Protein 1EJH (pdb70)

CATH classification: 3.30.760.10

Solvent-accessible surface area: 36080 Å² total; per-residue (Å²): 134,66,207,129,107,34,53,11,98,44,109,1,3,5,13,51,10,35,71,81,189,79,107,93,129,19,9,26,4,96,26,76,38,77,8,62,14,0,44,44,4,4,62,26,24,57,152,41,106,71,3,42,91,20,114,87,9,8,8,8,7,2,0,20,56,74,17,34,4,7,96,91,20,19,67,0,87,111,0,0,23,0,30,15,98,34,134,82,85,124,78,72,49,59,15,18,149,27,6,28,15,0,4,1,0,3,0,0,13,19,1,69,121,68,7,118,22,4,0,0,0,13,0,16,6,69,82,100,8,8,63,0,3,0,14,0,29,42,10,122,64,49,105,4,0,37,36,0,0,115,38,0,25,138,52,9,60,29,47,126,187,80,88,10,11,0,44,2,2,56,57,51,59,155,186,45,106,46,87,29,226,144,99,134,80,60,57,9,92,43,110,0,3,6,40,54,13,43,66,60,162,43,40,0,99,42,23,11,31,49,87,68,44,74,10,63,16,0,7,42,4,5,58,27,28,65,156,46,98,79,2,24,90,10,146,67,6,11,6,10,10,2,0,20,48,73,17,72,5,16,102,54,18,104,113,0,94,123,1,0,31,1,28,4,97,3,78,75,77,52,59,97,67,22,0,30,139,8,8,26,16,0,6,0,0,3,0,1,8,27,0,81,120,67,6,120,24,4,0,0,0,10,0,17,0,67,89,112,14,0,62,0,3,0,14,0,27,43,14,99,68,166,106,3,0,42,43,0,0,132,26,0,20,126,52,12,60,28,55,124,183,70,108,11,11,0,35,1,2,54,37,44,21,112,177,74,99,37,97,36,179,169,96,92,136,34,54,71,5,81,46,102,2,3,7,13,36,4,88,63,50,151,34,59,0,99,58,18,10,24,148,9,27,0,19,2,41,15,0,14,5,4,4,9,5,28,83,100,35,96,72,1,27,92,16,112,65,12,2,8,8,7,2,0,23,58,73,16,59,3,18,94,56,18,58,109,0,96,121,1,0,30,0,29,5,97,2,84,75,76,51,58,99,71,23,0,33,128,11,7,25,10,0,6,1,0,3,0,1,8,26,1,83,132,64,6,124,21,4,0,0,0,12,0,17,0,62,81,205,9,0,67,0,3,0,18,0,22,46,15,125,64,160,98,4,0,29,45,0,0,117,35,0,24,134,53,7,56,33,55,126,183,52,105,10,11,0,38,1,3,43,59,55,22,93,118,81,92,28,92,25,205,117,58,91,18,138,45,112,1,2,6,16,50,16,39,75,55,107,97,88,105,116,19,13,12,5,89,24,72,41,104,9,51,12,0,50,42,4,5,49,24,22,62,152,38,99,70,3,42,92,22,125,79,8,2,14,8,4,2,0,21,58,68,14,31,5,5,120,68,22,23,81,0,90,98,0,0,29,0,37,7,89,37,196,137,102,17,23,52,53,5,29,24,0,5,0,0,3,1,6,33,26,1,96,130,70,10,121,22,5,1,0,0,14,0,14,12,72,98,112,17,32,63,1,2,0,17,0,23,45,14,118,63,79,56,2,0,2,50,0,0,32,33,0,5,88,59,12,41,20,73,25,80,83,24,11,11,0,57,0,6,86,94,74,117,95,13,10,4,141,111,32,97,108,62,75,0,52,94,28,30,169,167,132,106,35,96,108,57,70,0,50,95,22,28,164,99,123,73,133,109,36,89,107,57,72,0,53,119,68,98,93,94,106,56,93,0,54,123,52,40,204

Sequence (763 aa):
EHYIKHPLQNRWALWFFKNDKSKTWQANLRLISKFDTVEDFWALYNHIQLSSNLMPGCDYSLFKDGIEPMWEDEKNKRGGRWLITLNKQQRRSDLDRFWLETLLCLIGESFDDYSDDVCGAVVNVRAKGDKIAIWTTECENRDAVTHIGRVYKERLGLPPKIVIGYQSHADTATKNRFVVEHYIKHPLQNRWALWFFKNDKSKTWQANLRLISKFDTVEDFWALYNHIQLSSNLMPGCDYSLFKDGIEPMWEDEKNKRGGRWLITLNKQQRRSDLDRFWLETLLCLIGESFDDYSDDVCGAVVNVRAKGDKIAIWTTECENRDAVTHIGRVYKERLGLPPKIVIGYQSHADTATKNRFVVPEHYIKHPLQNRWALWFFKNDKSKTWQANLRLISKFDTVEDFWALYNHIQLSSNLMPGCDYSLFKDGIEPMWEDEKNKRGGRWLITLNKQQRRSDLDRFWLETLLCLIGESFDDYSDDVCGAVVNVRAKGDKIAIWTTECENRDAVTHIGRVYKERLGLPPKIVIGYQSHADTATKNRFVVIKHPLQNRWALWFFKNDKSKTWQANLRLISKFDTVEDFWALYNHIQLSSNLMPGCDYSLFKDGIEPMWEDEKNKRGGRWLITLNSDLDRFWLETLLCLIGESFDDYSDDVCGAVVNVRAKGDKIAIWTTECENRDAVTHIGRVYKERLGLPPKIVIGYQSHADTNRFVVKQYDREFLLDFQFMKQYDREFLLDFQFMPAKQYDREFLLDFQYDREFLLDFQF

Secondary structure (DSSP, 8-state):
--SS--EEEEEEEEEEE---SSSTTTTSEEEEEEEEEHHHHHHHHTTS--GGGSPTTEEEEEEETT--SSTTSTTTTT-EEEEEEE---SS--HHHHHHHHHHHHHHTTTTGGGGGGEEEEEEEE-TT-EEEEEEES-TT-HHHHHHHHHHHHHHTT--TTT--EEEEHHHHH---SEE-/--PPP-EEEEEEEEEEE---TTB-GGGGEEEEEEEEEHHHHHHHHTTS--GGGSPTT-EEEEEETT--SSTTSHHHHT-EEEEEE--TTHIIIIIHHHHHHHHHHHHTTTTGGGGGGEEEEEEE--TT--EEEEEES-TT-HHHHHHHHHHHHHHHT--TTS--EEEEHHHHT---SEE-/---PPP-EEEEEEEEEEE---TTS-GGGGEEEEEEEEEHHHHHHHHHHSPPGGGS-TT-EEEEEETT--SSTTSTTTTT-EEEEEEE-GGGGTTTHHHHHHHHHHHHHTTTTGGGTTTEEEEEEE--TT-EEEEEEES-TT-HHHHHHHHHHHHHHHT--TT---EEEEHHHHH---SEE-/---EEEEEEEEEEE---TTS-HHHHEEEEEEEEEHHHHHHHHHTS--GGGS-TT-EEEEEETT--SSTTSTTTTT-EEEEEE----HHHHHHHHHHHHHHTTTGGGGGGEEEEEEE--TT--EEEEEES-TT-HHHHHHHHHHHHHHTT--TTS--EEEETTT---EE-/----HHHHHTTS--/----HHHHHHTTT---/----HHHHHHH-/--HHHHHTT--

B-factor: mean 33.1, std 11.68, range [9.98, 72.8]

Organism: Mus musculus (NCBI:txid10090)

InterPro domains:
  IPR001040 Translation Initiation factor eIF- 4e [PF01652] (38-212)
  IPR001040 Translation Initiation factor eIF- 4e [PTHR11960] (13-206)
  IPR019770 Eukaryotic translation initiation factor 4E (eIF-4E), conserved site [PS00813] (90-113)
  IPR023398 Translation Initiation factor eIF- 4e-like [G3DSA:3.30.760.10] (30-217)
  IPR023398 Translation Initiation factor eIF- 4e-like [SSF55418] (6-212)

Structure (mmCIF, N/CA/C/O backbone):
data_1EJH
#
_entry.id   1EJH
#
_cell.length_a   140.600
_cell.length_b   140.60
_cell.length_c   39.400
_cell.angle_alpha   90.00
_cell.angle_beta   90.00
_cell.angle_gamma   120.00
#
_symmetry.space_group_name_H-M   'P 31'
#
loop_
_entity.id
_entity.type
_entity.pdbx_description
1 polymer 'EUKARYOTIC INITIATION FACTOR 4E'
2 polymer 'EUKARYOTIC INITIATION FACTOR 4GII'
3 non-polymer "7N-METHYL-8-HYDROGUANOSINE-5'-DIPHOSPHATE"
4 water water
#
loop_
_atom_site.group_PDB
_atom_site.id
_atom_site.type_symbol
_atom_site.label_atom_id
_atom_site.label_alt_id
_atom_site.label_comp_id
_atom_site.label_asym_id
_atom_site.label_entity_id
_atom_site.label_seq_id
_atom_site.pdbx_PDB_ins_code
_atom_site.Cartn_x
_atom_site.Cartn_y
_atom_site.Cartn_z
_atom_site.occupancy
_atom_site.B_iso_or_equiv
_atom_site.auth_seq_id
_atom_site.auth_comp_id
_atom_site.auth_asym_id
_atom_site.auth_atom_id
_atom_site.pdbx_PDB_model_num
ATOM 1 N N . GLU A 1 5 ? 43.635 7.247 55.165 1.00 49.67 32 GLU A N 1
ATOM 2 C CA . GLU A 1 5 ? 44.520 7.120 53.964 1.00 49.59 32 GLU A CA 1
ATOM 3 C C . GLU A 1 5 ? 43.748 7.384 52.667 1.00 49.27 32 GLU A C 1
ATOM 4 O O . GLU A 1 5 ? 44.343 7.575 51.603 1.00 48.78 32 GLU A O 1
ATOM 6 N N . HIS A 1 6 ? 42.421 7.382 52.769 1.00 48.75 33 HIS A N 1
ATOM 7 C CA . HIS A 1 6 ? 41.532 7.626 51.631 1.00 47.05 33 HIS A CA 1
ATOM 8 C C . HIS A 1 6 ? 40.296 8.358 52.143 1.00 46.29 33 HIS A C 1
ATOM 9 O O . HIS A 1 6 ? 39.334 8.581 51.407 1.00 46.34 33 HIS A O 1
ATOM 11 N N . TYR A 1 7 ? 40.326 8.712 53.423 1.00 43.73 34 TYR A N 1
ATOM 12 C CA . TYR A 1 7 ? 39.230 9.442 54.044 1.00 41.53 34 TYR A CA 1
ATOM 13 C C . TYR A 1 7 ? 39.521 10.928 53.874 1.00 38.44 34 TYR A C 1
ATOM 14 O O . TYR A 1 7 ? 38.611 11.748 53.782 1.00 37.59 34 TYR A O 1
ATOM 23 N N . ILE A 1 8 ? 40.806 11.259 53.839 1.00 36.10 35 ILE A N 1
ATOM 24 C CA . ILE A 1 8 ? 41.238 12.634 53.655 1.00 34.64 35 ILE A CA 1
ATOM 25 C C . ILE A 1 8 ? 41.194 12.914 52.161 1.00 32.75 35 ILE A C 1
ATOM 26 O O . ILE A 1 8 ? 41.475 12.030 51.347 1.00 32.50 35 ILE A O 1
ATOM 31 N N . LYS A 1 9 ? 40.838 14.134 51.792 1.00 30.91 36 LYS A N 1
ATOM 32 C CA . LYS A 1 9 ? 40.768 14.478 50.382 1.00 29.98 36 LYS A CA 1
ATOM 33 C C . LYS A 1 9 ? 42.166 14.676 49.807 1.00 29.35 36 LYS A C 1
ATOM 34 O O . LYS A 1 9 ? 43.112 14.968 50.534 1.00 28.08 36 LYS A O 1
ATOM 40 N N . HIS A 1 10 ? 42.290 14.498 48.497 1.00 28.00 37 HIS A N 1
ATOM 41 C CA . HIS A 1 10 ? 43.562 14.681 47.824 1.00 26.13 37 HIS A CA 1
ATOM 42 C C . HIS A 1 10 ? 43.464 15.958 47.026 1.00 25.68 37 HIS A C 1
ATOM 43 O O . HIS A 1 10 ? 42.826 15.993 45.978 1.00 26.18 37 HIS A O 1
ATOM 50 N N . PRO A 1 11 ? 44.099 17.031 47.522 1.00 24.65 38 PRO A N 1
ATOM 51 C CA . PRO A 1 11 ? 44.122 18.355 46.908 1.00 23.59 38 PRO A CA 1
ATOM 52 C C . PRO A 1 11 ? 44.888 18.409 45.596 1.00 21.92 38 PRO A C 1
ATOM 53 O O . PRO A 1 11 ? 45.904 17.743 45.427 1.00 20.47 38 PRO A O 1
ATOM 57 N N . LEU A 1 12 ? 44.378 19.211 44.671 1.00 21.47 39 LEU A N 1
ATOM 58 C CA . LEU A 1 12 ? 45.023 19.394 43.386 1.00 20.76 39 LEU A CA 1
ATOM 59 C C . LEU A 1 12 ? 45.994 20.553 43.582 1.00 22.35 39 LEU A C 1
ATOM 60 O O . LEU A 1 12 ? 45.914 21.274 44.583 1.00 21.78 39 LEU A O 1
ATOM 65 N N . GLN A 1 13 ? 46.908 20.730 42.637 1.00 22.45 40 GLN A N 1
ATOM 66 C CA . GLN A 1 13 ? 47.881 21.800 42.713 1.00 23.21 40 GLN A CA 1
ATOM 67 C C . GLN A 1 13 ? 47.179 23.130 42.476 1.00 22.76 40 GLN A C 1
ATOM 68 O O . GLN A 1 13 ? 47.545 24.159 43.027 1.00 21.30 40 GLN A O 1
ATOM 74 N N . ASN A 1 14 ? 46.159 23.102 41.637 1.00 22.75 41 ASN A N 1
ATOM 75 C CA . ASN A 1 14 ? 45.425 24.312 41.332 1.00 22.28 41 ASN A CA 1
ATOM 76 C C . ASN A 1 14 ? 43.956 24.114 41.540 1.00 22.17 41 ASN A C 1
ATOM 77 O O . ASN A 1 14 ? 43.471 22.991 41.627 1.00 22.18 41 ASN A O 1
ATOM 82 N N . ARG A 1 15 ? 43.257 25.237 41.618 1.00 22.84 42 ARG A N 1
ATOM 83 C CA . ARG A 1 15 ? 41.818 25.240 41.737 1.00 23.03 42 ARG A CA 1
ATOM 84 C C . ARG A 1 15 ? 41.388 25.434 40.283 1.00 21.94 42 ARG A C 1
ATOM 85 O O . ARG A 1 15 ? 41.960 26.261 39.577 1.00 22.66 42 ARG A O 1
ATOM 93 N N . TRP A 1 16 ? 40.411 24.659 39.826 1.00 20.88 43 TRP A N 1
ATOM 94 C CA . TRP A 1 16 ? 39.947 24.771 38.452 1.00 17.48 43 TRP A CA 1
ATOM 95 C C . TRP A 1 16 ? 38.481 25.153 38.383 1.00 17.76 43 TRP A C 1
ATOM 96 O O . TRP A 1 16 ? 37.715 24.887 39.304 1.00 17.03 43 TRP A O 1
ATOM 107 N N . ALA A 1 17 ? 38.096 25.787 37.285 1.00 15.90 44 ALA A N 1
ATOM 108 C CA . ALA A 1 17 ? 36.716 26.166 37.088 1.00 16.59 44 ALA A CA 1
ATOM 109 C C . ALA A 1 17 ? 36.229 25.526 35.802 1.00 17.40 44 ALA A C 1
ATOM 110 O O . ALA A 1 17 ? 36.919 25.549 34.778 1.00 16.88 44 ALA A O 1
ATOM 112 N N . LEU A 1 18 ? 35.044 24.927 35.858 1.00 17.14 45 LEU A N 1
ATOM 113 C CA . LEU A 1 18 ? 34.485 24.330 34.673 1.00 17.00 45 LEU A CA 1
ATOM 114 C C . LEU A 1 18 ? 33.486 25.322 34.086 1.00 18.10 45 LEU A C 1
ATOM 115 O O . LEU A 1 18 ? 32.581 25.790 34.774 1.00 19.28 45 LEU A O 1
ATOM 120 N N . TRP A 1 19 ? 33.661 25.662 32.818 1.00 18.26 46 TRP A N 1
ATOM 121 C CA . TRP A 1 19 ? 32.742 26.572 32.172 1.00 19.54 46 TRP A CA 1
ATOM 122 C C . TRP A 1 19 ? 31.996 25.807 31.102 1.00 20.96 46 TRP A C 1
ATOM 123 O O . TRP A 1 19 ? 32.468 24.778 30.615 1.00 22.43 46 TRP A O 1
ATOM 134 N N . PHE A 1 20 ? 30.827 26.317 30.745 1.00 21.57 47 PHE A N 1
ATOM 135 C CA . PHE A 1 20 ? 30.006 25.710 29.720 1.00 24.19 47 PHE A CA 1
ATOM 136 C C . PHE A 1 20 ? 29.511 26.835 28.835 1.00 25.78 47 PHE A C 1
ATOM 137 O O . PHE A 1 20 ? 29.214 27.923 29.320 1.00 25.83 47 PHE A O 1
ATOM 145 N N . PHE A 1 21 ? 29.442 26.579 27.537 1.00 27.81 48 PHE A N 1
ATOM 146 C CA . PHE A 1 21 ? 28.943 27.566 26.600 1.00 29.95 48 PHE A CA 1
ATOM 147 C C . PHE A 1 21 ? 27.766 26.948 25.868 1.00 32.86 48 PHE A C 1
ATOM 148 O O . PHE A 1 21 ? 27.852 25.812 25.393 1.00 33.12 48 PHE A O 1
ATOM 156 N N . LYS A 1 22 ? 26.663 27.683 25.797 1.00 36.44 49 LYS A N 1
ATOM 157 C CA . LYS A 1 22 ? 25.477 27.210 25.091 1.00 41.11 49 LYS A CA 1
ATOM 158 C C . LYS A 1 22 ? 25.318 28.141 23.901 1.00 44.00 49 LYS A C 1
ATOM 159 O O . LYS A 1 22 ? 25.216 29.353 24.074 1.00 43.94 49 LYS A O 1
ATOM 161 N N . ASN A 1 23 ? 25.318 27.593 22.690 1.00 49.00 50 ASN A N 1
ATOM 162 C CA . ASN A 1 23 ? 25.191 28.454 21.526 1.00 53.82 50 ASN A CA 1
ATOM 163 C C . ASN A 1 23 ? 23.751 28.886 21.301 1.00 56.46 50 ASN A C 1
ATOM 164 O O . ASN A 1 23 ? 23.104 28.495 20.322 1.00 57.14 50 ASN A O 1
ATOM 169 N N . ASP A 1 24 ? 23.247 29.681 22.235 1.00 58.98 51 ASP A N 1
ATOM 170 C CA . ASP A 1 24 ? 21.901 30.207 22.127 1.00 61.91 51 ASP A CA 1
ATOM 171 C C . ASP A 1 24 ? 22.085 31.591 21.556 1.00 63.37 51 ASP A C 1
ATOM 172 O O . ASP A 1 24 ? 22.741 32.445 22.154 1.00 63.64 51 ASP A O 1
ATOM 177 N N . LYS A 1 25 ? 21.508 31.813 20.388 1.00 65.09 52 LYS A N 1
ATOM 178 C CA . LYS A 1 25 ? 21.644 33.086 19.712 1.00 66.59 52 LYS A CA 1
ATOM 179 C C . LYS A 1 25 ? 20.849 34.179 20.417 1.00 67.08 52 LYS A C 1
ATOM 180 O O . LYS A 1 25 ? 19.912 34.755 19.873 1.00 67.21 52 LYS A O 1
ATOM 186 N N . SER A 1 26 ? 21.258 34.437 21.659 1.00 67.41 53 SER A N 1
ATOM 187 C CA . SER A 1 26 ? 20.663 35.451 22.517 1.00 67.64 53 SER A CA 1
ATOM 188 C C . SER A 1 26 ? 21.690 35.858 23.577 1.00 68.08 53 SER A C 1
ATOM 189 O O . SER A 1 26 ? 21.756 35.281 24.671 1.00 68.49 53 SER A O 1
ATOM 192 N N . LYS A 1 27 ? 22.484 36.856 23.177 1.00 67.84 54 LYS A N 1
ATOM 193 C CA . LYS A 1 27 ? 23.564 37.525 23.912 1.00 67.45 54 LYS A CA 1
ATOM 194 C C . LYS A 1 27 ? 24.966 37.112 23.477 1.00 66.88 54 LYS A C 1
ATOM 195 O O . LYS A 1 27 ? 25.254 35.938 23.257 1.00 67.73 54 LYS A O 1
ATOM 201 N N . THR A 1 28 ? 25.831 38.121 23.353 1.00 65.75 55 THR A N 1
ATOM 202 C CA . THR A 1 28 ? 27.219 37.965 22.921 1.00 64.65 55 THR A CA 1
ATOM 203 C C . THR A 1 28 ? 27.880 36.634 23.249 1.00 63.47 55 THR A C 1
ATOM 204 O O . THR A 1 28 ? 27.501 35.944 24.192 1.00 63.91 55 THR A O 1
ATOM 208 N N . TRP A 1 29 ? 28.886 36.282 22.460 1.00 62.12 56 TRP A N 1
ATOM 209 C CA . TRP A 1 29 ? 29.600 35.042 22.686 1.00 60.66 56 TRP A CA 1
ATOM 210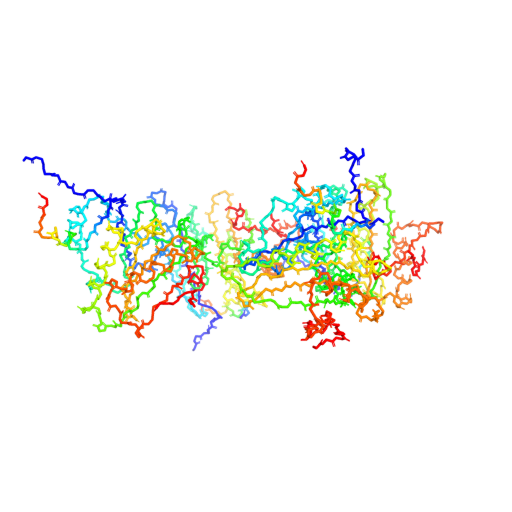 C C . TRP A 1 29 ? 29.927 34.947 24.172 1.00 60.09 56 TRP A C 1
ATOM 211 O O . TRP A 1 29 ? 29.617 33.953 24.831 1.00 60.77 56 TRP A O 1
ATOM 222 N N . GLN A 1 30 ? 30.542 36.004 24.690 1.00 58.99 57 GLN A N 1
ATOM 223 C CA . GLN A 1 30 ? 30.924 36.085 26.090 1.00 58.03 57 GLN A CA 1
ATOM 224 C C . GLN A 1 30 ? 29.704 36.163 27.004 1.00 57.11 57 GLN A C 1
ATOM 225 O O . GLN A 1 30 ? 29.792 36.709 28.100 1.00 58.24 57 GLN A O 1
ATOM 231 N N . ALA A 1 31 ? 28.575 35.612 26.565 1.00 55.11 58 ALA A N 1
ATOM 232 C CA . ALA A 1 31 ? 27.342 35.682 27.340 1.00 52.53 58 ALA A CA 1
ATOM 233 C C . ALA A 1 31 ? 26.825 34.306 27.758 1.00 50.48 58 ALA A C 1
ATOM 234 O O . ALA A 1 31 ? 26.695 34.008 28.951 1.00 51.36 58 ALA A O 1
ATOM 236 N N . ASN A 1 32 ? 26.534 33.477 26.761 1.00 47.04 59 ASN A N 1
ATOM 237 C CA . ASN A 1 32 ? 26.041 32.123 26.981 1.00 43.24 59 ASN A CA 1
ATOM 238 C C . ASN A 1 32 ? 27.130 31.371 27.725 1.00 39.81 59 ASN A C 1
ATOM 239 O O . ASN A 1 32 ? 26.997 30.194 28.038 1.00 38.23 59 ASN A O 1
ATOM 244 N N . LEU A 1 33 ? 28.210 32.089 28.002 1.00 36.25 60 LEU A N 1
ATOM 245 C CA . LEU A 1 33 ? 29.357 31.548 28.697 1.00 33.32 60 LEU A CA 1
ATOM 246 C C . LEU A 1 33 ? 29.081 31.559 30.194 1.00 32.17 60 LEU A C 1
ATOM 247 O O . LEU A 1 33 ? 28.924 32.620 30.800 1.00 32.81 60 LEU A O 1
ATOM 252 N N . ARG A 1 34 ? 29.012 30.381 30.796 1.00 30.38 61 ARG A N 1
ATOM 253 C CA . ARG A 1 34 ? 28.750 30.310 32.222 1.00 30.76 61 ARG A CA 1
ATOM 254 C C . ARG A 1 34 ? 29.706 29.421 32.994 1.00 29.56 61 ARG A C 1
ATOM 255 O O . ARG A 1 34 ? 30.167 28.386 32.499 1.00 29.70 61 ARG A O 1
ATOM 263 N N . LEU A 1 35 ? 30.011 29.843 34.214 1.00 27.58 62 LEU A N 1
ATOM 264 C CA . LEU A 1 35 ? 30.888 29.080 35.078 1.00 26.72 62 LEU A CA 1
ATOM 265 C C . LEU A 1 35 ? 29.977 28.132 35.843 1.00 26.02 62 LEU A C 1
ATOM 266 O O . LEU A 1 35 ? 29.033 28.563 36.511 1.00 25.71 62 LEU A O 1
ATOM 271 N N . ILE A 1 36 ? 30.241 26.838 35.714 1.00 24.53 63 ILE A N 1
ATOM 272 C CA . ILE A 1 36 ? 29.428 25.835 36.383 1.00 24.45 63 ILE A CA 1
ATOM 273 C C . ILE A 1 36 ? 29.863 25.564 37.819 1.00 23.23 63 ILE A C 1
ATOM 274 O O . ILE A 1 36 ? 29.049 25.608 38.729 1.00 24.34 63 ILE A O 1
ATOM 279 N N . SER A 1 37 ? 31.144 25.306 38.027 1.00 22.72 64 SER A N 1
ATOM 280 C CA . SER A 1 37 ? 31.638 25.006 39.368 1.00 21.90 64 SER A CA 1
ATOM 281 C C . SER A 1 37 ? 33.163 25.031 39.460 1.00 20.81 64 SER A C 1
ATOM 282 O O . SER A 1 37 ? 33.863 24.962 38.444 1.00 20.59 64 SER A O 1
ATOM 285 N N . LYS A 1 38 ? 33.671 25.139 40.684 1.00 19.14 65 LYS A N 1
ATOM 286 C CA . LYS A 1 38 ? 35.104 25.126 40.920 1.00 18.72 65 LYS A CA 1
ATOM 287 C C . LYS A 1 38 ? 35.414 23.959 41.842 1.00 18.44 65 LYS A C 1
ATOM 288 O O . LYS A 1 38 ? 34.584 23.557 42.646 1.00 19.52 65 LYS A O 1
ATOM 294 N N . PHE A 1 39 ? 36.619 23.425 41.747 1.00 18.48 66 PHE A N 1
ATOM 295 C CA . PHE A 1 39 ? 37.006 22.305 42.579 1.00 17.64 66 PHE A CA 1
ATOM 296 C C . PHE A 1 39 ? 38.507 22.335 42.709 1.00 19.07 66 PHE A C 1
ATOM 297 O O . PHE A 1 39 ? 39.208 22.807 41.797 1.00 19.60 66 PHE A O 1
ATOM 305 N N . ASP A 1 40 ? 39.006 21.858 43.844 1.00 19.13 67 ASP A N 1
ATOM 306 C CA . ASP A 1 40 ? 40.444 21.827 44.058 1.00 19.83 67 ASP A CA 1
ATOM 307 C C . ASP A 1 40 ? 40.929 20.515 44.644 1.00 18.65 67 ASP A C 1
ATOM 308 O O . ASP A 1 40 ? 42.042 20.430 45.168 1.00 18.67 67 ASP A O 1
ATOM 313 N N . THR A 1 41 ? 40.097 19.483 44.541 1.00 17.73 68 THR A N 1
ATOM 314 C CA . THR A 1 41 ? 40.499 18.158 45.001 1.00 16.27 68 THR A CA 1
ATOM 315 C C . THR A 1 41 ? 40.137 17.140 43.934 1.00 16.52 68 THR A C 1
ATOM 316 O O . THR A 1 41 ? 39.294 17.406 43.065 1.00 14.47 68 THR A O 1
ATOM 320 N N . VAL A 1 42 ? 40.778 15.972 44.003 1.00 16.74 69 VAL A N 1
ATOM 321 C CA . VAL A 1 42 ? 40.512 14.906 43.056 1.00 16.81 69 VAL A CA 1
ATOM 322 C C . VAL A 1 42 ? 39.077 14.415 43.280 1.00 17.25 69 VAL A C 1
ATOM 323 O O . VAL A 1 42 ? 38.327 14.222 42.318 1.00 17.27 69 VAL A O 1
ATOM 327 N N . GLU A 1 43 ? 38.696 14.244 44.547 1.00 16.43 70 GLU A N 1
ATOM 328 C CA . GLU A 1 43 ? 37.353 13.779 44.900 1.00 16.70 70 GLU A CA 1
ATOM 329 C C . GLU A 1 43 ? 36.282 14.713 44.359 1.00 16.07 70 GLU A C 1
ATOM 330 O O . GLU A 1 43 ? 35.312 14.259 43.778 1.00 16.65 70 GLU A O 1
ATOM 336 N N . ASP A 1 44 ? 36.456 16.017 44.556 1.00 16.48 71 ASP A N 1
ATOM 337 C CA . ASP A 1 44 ? 35.471 16.975 44.087 1.00 16.60 71 ASP A CA 1
ATOM 338 C C . ASP A 1 44 ? 35.426 17.045 42.557 1.00 17.12 71 ASP A C 1
ATOM 339 O O . ASP A 1 44 ? 34.378 17.311 41.981 1.00 17.74 71 ASP A O 1
ATOM 344 N N . PHE A 1 45 ? 36.562 16.826 41.898 1.00 16.88 72 PHE A N 1
ATOM 345 C CA . PHE A 1 45 ? 36.577 16.809 40.434 1.00 15.49 72 PHE A CA 1
ATOM 346 C C . PHE A 1 45 ? 35.596 15.728 39.943 1.00 14.40 72 PHE A C 1
ATOM 347 O O . PHE A 1 45 ? 34.714 16.001 39.135 1.00 14.76 72 PHE A O 1
ATOM 355 N N . TRP A 1 46 ? 35.764 14.503 40.434 1.00 12.94 73 TRP A N 1
ATOM 356 C CA . TRP A 1 46 ? 34.907 13.389 40.024 1.00 13.83 73 TRP A CA 1
ATOM 357 C C . TRP A 1 46 ? 33.442 13.588 40.361 1.00 14.87 73 TRP A C 1
ATOM 358 O O . TRP A 1 46 ? 32.564 13.218 39.574 1.00 14.45 73 TRP A O 1
ATOM 369 N N . ALA A 1 47 ? 33.175 14.171 41.530 1.00 16.71 74 ALA A N 1
ATOM 370 C CA . ALA A 1 47 ? 31.804 14.438 41.955 1.00 17.94 74 ALA A CA 1
ATOM 371 C C . ALA A 1 47 ? 31.151 15.415 40.973 1.00 18.35 74 ALA A C 1
ATOM 372 O O . ALA A 1 47 ? 29.935 15.458 40.833 1.00 18.92 74 ALA A O 1
ATOM 374 N N . LEU A 1 48 ? 31.953 16.226 40.302 1.00 17.58 75 LEU A N 1
ATOM 375 C CA . LEU A 1 48 ? 31.365 17.156 39.341 1.00 17.76 75 LEU A CA 1
ATOM 376 C C . LEU A 1 48 ? 31.233 16.451 37.985 1.00 18.97 75 LEU A C 1
ATOM 377 O O . LEU A 1 48 ? 30.167 16.436 37.376 1.00 17.64 75 LEU A O 1
ATOM 382 N N . TYR A 1 49 ? 32.337 15.864 37.541 1.00 19.19 76 TYR A N 1
ATOM 383 C CA . TYR A 1 49 ? 32.403 15.190 36.257 1.00 19.07 76 TYR A CA 1
ATOM 384 C C . TYR A 1 49 ? 31.388 14.059 36.111 1.00 19.10 76 TYR A C 1
ATOM 385 O O . TYR A 1 49 ? 30.704 13.967 35.092 1.00 17.35 76 TYR A O 1
ATOM 394 N N . ASN A 1 50 ? 31.289 13.198 37.122 1.00 18.83 77 ASN A N 1
ATOM 395 C CA . ASN A 1 50 ? 30.336 12.092 37.057 1.00 17.41 77 ASN A CA 1
ATOM 396 C C . ASN A 1 50 ? 28.898 12.585 36.978 1.00 16.85 77 ASN A C 1
ATOM 397 O O . ASN A 1 50 ? 27.994 11.825 36.608 1.00 15.60 77 ASN A O 1
ATOM 402 N N . HIS A 1 51 ? 28.675 13.854 37.293 1.00 15.72 78 HIS A N 1
ATOM 403 C CA . HIS A 1 51 ? 27.311 14.357 37.297 1.00 17.50 78 HIS A CA 1
ATOM 404 C C . HIS A 1 51 ? 26.933 15.482 36.344 1.00 17.98 78 HIS A C 1
ATOM 405 O O . HIS A 1 51 ? 25.972 16.208 36.604 1.00 17.71 78 HIS A O 1
ATOM 412 N N . ILE A 1 52 ? 27.681 15.621 35.248 1.00 17.66 79 ILE A N 1
ATOM 413 C CA . ILE A 1 52 ? 27.379 16.631 34.234 1.00 18.20 79 ILE A CA 1
ATOM 414 C C . ILE A 1 52 ? 27.276 15.918 32.887 1.00 17.54 79 ILE A C 1
ATOM 415 O O . ILE A 1 52 ? 27.810 14.825 32.713 1.00 17.19 79 ILE A O 1
ATOM 420 N N . GLN A 1 53 ? 26.581 16.531 31.945 1.00 16.99 80 GLN A N 1
ATOM 421 C CA . GLN A 1 53 ? 26.392 15.932 30.637 1.00 17.35 80 GLN A CA 1
ATOM 422 C C . GLN A 1 53 ? 27.714 15.586 29.952 1.00 17.07 80 GLN A C 1
ATOM 423 O O . GLN A 1 53 ? 28.661 16.377 29.955 1.00 16.58 80 GLN A O 1
ATOM 429 N N . LEU A 1 54 ? 27.780 14.397 29.375 1.00 16.15 81 LEU A N 1
ATOM 430 C CA . LEU A 1 54 ? 28.975 13.991 28.653 1.00 16.04 81 LEU A CA 1
ATOM 431 C C . LEU A 1 54 ? 29.087 14.865 27.413 1.00 15.94 81 LEU A C 1
ATOM 432 O O . LEU A 1 54 ? 28.084 15.310 26.857 1.00 13.93 81 LEU A O 1
ATOM 437 N N . SER A 1 55 ? 30.319 15.111 26.991 1.00 17.38 82 SER A N 1
ATOM 438 C CA . SER A 1 55 ? 30.578 15.915 25.819 1.00 18.09 82 SER A CA 1
ATOM 439 C C . SER A 1 55 ? 29.895 15.293 24.625 1.00 19.72 82 SER A C 1
ATOM 440 O O . SER A 1 55 ? 29.312 15.995 23.807 1.00 20.24 82 SER A O 1
ATOM 443 N N . SER A 1 56 ? 29.975 13.967 24.536 1.00 21.69 83 SER A N 1
ATOM 444 C CA . SER A 1 56 ? 29.355 13.223 23.442 1.00 23.27 83 SER A CA 1
ATOM 445 C C . SER A 1 56 ? 27.846 13.387 23.442 1.00 24.46 83 SER A C 1
ATOM 446 O O . SER A 1 56 ? 27.180 13.071 22.455 1.00 25.70 83 SER A O 1
ATOM 449 N N . ASN A 1 57 ? 27.295 13.852 24.554 1.00 24.70 84 ASN A N 1
ATOM 450 C CA . ASN A 1 57 ? 25.858 14.051 24.616 1.00 25.85 84 ASN A CA 1
ATOM 451 C C . ASN A 1 57 ? 25.443 15.518 24.561 1.00 27.57 84 ASN A C 1
ATOM 452 O O . ASN A 1 57 ? 24.278 15.836 24.771 1.00 27.43 84 ASN A O 1
ATOM 457 N N . LEU A 1 58 ? 26.396 16.409 24.290 1.00 29.91 85 LEU A N 1
ATOM 458 C CA . LEU A 1 58 ? 26.087 17.830 24.180 1.00 31.76 85 LEU A CA 1
ATOM 459 C C . LEU A 1 58 ? 25.608 18.074 22.753 1.00 33.47 85 LEU A C 1
ATOM 460 O O . LEU A 1 58 ? 25.980 17.344 21.836 1.00 33.64 85 LEU A O 1
ATOM 465 N N . MET A 1 59 ? 24.784 19.095 22.562 1.00 35.19 86 MET A N 1
ATOM 466 C CA . MET A 1 59 ? 24.289 19.406 21.230 1.00 36.79 86 MET A CA 1
ATOM 467 C C . MET A 1 59 ? 25.247 20.360 20.509 1.00 35.43 86 MET A C 1
ATOM 468 O O . MET A 1 59 ? 26.014 21.083 21.143 1.00 35.58 86 MET A O 1
ATOM 473 N N . PRO A 1 60 ? 25.226 20.352 19.168 1.00 34.83 87 PRO A N 1
ATOM 474 C CA . PRO A 1 60 ? 26.078 21.194 18.317 1.00 32.57 87 PRO A CA 1
ATOM 475 C C . PRO A 1 60 ? 26.131 22.665 18.719 1.00 31.16 87 PRO A C 1
ATOM 476 O O . PRO A 1 60 ? 25.101 23.296 18.950 1.00 30.26 87 PRO A O 1
ATOM 480 N N . GLY A 1 61 ? 27.344 23.201 18.801 1.00 29.53 88 GLY A N 1
ATOM 481 C CA . GLY A 1 61 ? 27.520 24.593 19.169 1.00 28.40 88 GLY A CA 1
ATOM 482 C C . GLY A 1 61 ? 27.872 24.860 20.626 1.00 26.78 88 GLY A C 1
ATOM 483 O O . GLY A 1 61 ? 28.045 26.005 21.015 1.00 27.28 88 GLY A O 1
ATOM 484 N N . CYS A 1 62 ? 27.980 23.815 21.434 1.00 25.84 89 CYS A N 1
ATOM 485 C CA . CYS A 1 62 ? 28.315 23.978 22.850 1.00 25.08 89 CYS A CA 1
ATOM 486 C C . CYS A 1 62 ? 29.776 23.655 23.137 1.00 23.68 89 CYS A C 1
ATOM 487 O O . CYS A 1 62 ? 30.427 22.943 22.365 1.00 22.72 89 CYS A O 1
ATOM 490 N N . ASP A 1 63 ? 30.290 24.191 24.245 1.00 22.05 90 ASP A N 1
ATOM 491 C CA . ASP A 1 63 ? 31.652 23.903 24.656 1.00 20.72 90 ASP A CA 1
ATOM 492 C C . ASP A 1 63 ? 31.741 23.721 26.158 1.00 20.39 90 ASP A C 1
ATOM 493 O O . ASP A 1 63 ? 30.912 24.237 26.904 1.00 19.89 90 ASP A O 1
ATOM 498 N N . TYR A 1 64 ? 32.769 22.984 26.572 1.00 18.51 91 TYR A N 1
ATOM 499 C CA . TYR A 1 64 ? 33.120 22.801 27.965 1.00 18.53 91 TYR A CA 1
ATOM 500 C C . TYR A 1 64 ? 34.539 23.391 27.992 1.00 19.08 91 TYR A C 1
ATOM 501 O O . TYR A 1 64 ? 35.289 23.277 27.015 1.00 18.16 91 TYR A O 1
ATOM 510 N N . SER A 1 65 ? 34.887 24.042 29.098 1.00 18.32 92 SER A N 1
ATOM 511 C CA . SER A 1 65 ? 36.206 24.648 29.290 1.00 17.56 92 SER A CA 1
ATOM 512 C C . SER A 1 65 ? 36.683 24.456 30.732 1.00 17.20 92 SER A C 1
ATOM 513 O O . SER A 1 65 ? 35.994 24.849 31.670 1.00 17.61 92 SER A O 1
ATOM 516 N N . LEU A 1 66 ? 37.839 23.837 30.910 1.00 14.53 93 LEU A N 1
ATOM 517 C CA . LEU A 1 66 ? 38.375 23.696 32.248 1.00 15.15 93 LEU A CA 1
ATOM 518 C C . LEU A 1 66 ? 39.580 24.623 32.285 1.00 15.36 93 LEU A C 1
ATOM 519 O O . LEU A 1 66 ? 40.558 24.419 31.572 1.00 13.58 93 LEU A O 1
ATOM 524 N N . PHE A 1 67 ? 39.486 25.671 33.089 1.00 14.57 94 PHE A N 1
ATOM 525 C CA . PHE A 1 67 ? 40.581 26.615 33.202 1.00 16.87 94 PHE A CA 1
ATOM 526 C C . PHE A 1 67 ? 40.970 26.871 34.641 1.00 16.93 94 PHE A C 1
ATOM 527 O O . PHE A 1 67 ? 40.144 26.759 35.557 1.00 15.61 94 PHE A O 1
ATOM 535 N N . LYS A 1 68 ? 42.238 27.211 34.833 1.00 17.15 95 LYS A N 1
ATOM 536 C CA . LYS A 1 68 ? 42.735 27.535 36.166 1.00 18.74 95 LYS A CA 1
ATOM 537 C C . LYS A 1 68 ? 41.914 28.703 36.709 1.00 19.53 95 LYS A C 1
ATOM 538 O O . LYS A 1 68 ? 41.534 29.619 35.974 1.00 18.10 95 LYS A O 1
ATOM 544 N N . ASP A 1 69 ? 41.622 28.647 38.000 1.00 21.13 96 ASP A N 1
ATOM 545 C CA . ASP A 1 69 ? 40.840 29.681 38.661 1.00 22.39 96 ASP A CA 1
ATOM 546 C C . ASP A 1 69 ? 41.478 31.046 38.375 1.00 21.44 96 ASP A C 1
ATOM 547 O O . ASP A 1 69 ? 42.685 31.202 38.476 1.00 19.17 96 ASP A O 1
ATOM 552 N N . GLY A 1 70 ? 40.667 32.027 37.994 1.00 22.00 97 GLY A N 1
ATOM 553 C CA . GLY A 1 70 ? 41.214 33.340 37.694 1.00 22.50 97 GLY A CA 1
ATOM 554 C C . GLY A 1 70 ? 41.510 33.552 36.213 1.00 23.78 97 GLY A C 1
ATOM 555 O O . GLY A 1 70 ? 41.892 34.660 35.818 1.00 23.30 97 GLY A O 1
ATOM 556 N N . ILE A 1 71 ? 41.368 32.504 35.394 1.00 21.47 98 ILE A N 1
ATOM 557 C CA . ILE A 1 71 ? 41.595 32.652 33.957 1.00 21.31 98 ILE A CA 1
ATOM 558 C C . ILE A 1 71 ? 40.321 32.313 33.223 1.00 21.98 98 ILE A C 1
ATOM 559 O O . ILE A 1 71 ? 39.908 31.157 33.204 1.00 21.41 98 ILE A O 1
ATOM 564 N N . GLU A 1 72 ? 39.711 33.320 32.609 1.00 22.40 99 GLU A N 1
ATOM 565 C CA . GLU A 1 72 ? 38.482 33.124 31.869 1.00 22.58 99 GLU A CA 1
ATOM 566 C C . GLU A 1 72 ? 38.802 32.404 30.572 1.00 23.46 99 GLU A C 1
ATOM 567 O O . GLU A 1 72 ? 39.849 32.622 29.972 1.00 22.72 99 GLU A O 1
ATOM 573 N N . PRO A 1 73 ? 37.899 31.524 30.125 1.00 24.25 100 PRO A N 1
ATOM 574 C CA . PRO A 1 73 ? 38.106 30.763 28.893 1.00 26.01 100 PRO A CA 1
ATOM 575 C C . PRO A 1 73 ? 37.947 31.581 27.620 1.00 27.45 100 PRO A C 1
ATOM 576 O O . PRO A 1 73 ? 37.118 31.245 26.779 1.00 27.66 100 PRO A O 1
ATOM 580 N N . MET A 1 74 ? 38.741 32.644 27.485 1.00 28.30 101 MET A N 1
ATOM 581 C CA . MET A 1 74 ? 38.685 33.514 26.302 1.00 30.27 101 MET A CA 1
ATOM 582 C C . MET A 1 74 ? 40.068 34.022 25.891 1.00 30.07 101 MET A C 1
ATOM 583 O O . MET A 1 74 ? 40.926 34.277 26.741 1.00 27.69 101 MET A O 1
ATOM 588 N N . TRP A 1 75 ? 40.267 34.178 24.584 1.00 30.75 102 TRP A N 1
ATOM 589 C CA . TRP A 1 75 ? 41.532 34.652 24.036 1.00 33.02 102 TRP A CA 1
ATOM 590 C C . TRP A 1 75 ? 41.991 35.918 24.748 1.00 31.68 102 TRP A C 1
ATOM 591 O O . TRP A 1 75 ? 43.121 36.008 25.227 1.00 30.19 102 TRP A O 1
ATOM 602 N N . GLU A 1 76 ? 41.095 36.894 24.811 1.00 31.03 103 GLU A N 1
ATOM 603 C CA . GLU A 1 76 ? 41.391 38.177 25.423 1.00 31.64 103 GLU A CA 1
ATOM 604 C C . GLU A 1 76 ? 41.964 38.156 26.838 1.00 31.61 103 GLU A C 1
ATOM 605 O O . GLU A 1 76 ? 42.702 39.065 27.198 1.00 32.11 103 GLU A O 1
ATOM 611 N N . ASP A 1 77 ? 41.640 37.149 27.646 1.00 30.73 104 ASP A N 1
ATOM 612 C CA . ASP A 1 77 ? 42.163 37.112 29.018 1.00 29.38 104 ASP A CA 1
ATOM 613 C C . ASP A 1 77 ? 43.680 37.352 29.038 1.00 29.56 104 ASP A C 1
ATOM 614 O O . ASP A 1 77 ? 44.398 36.955 28.118 1.00 28.62 104 ASP A O 1
ATOM 619 N N . GLU A 1 78 ? 44.149 38.010 30.095 1.00 29.72 105 GLU A N 1
ATOM 620 C CA . GLU A 1 78 ? 45.558 38.331 30.282 1.00 30.11 105 GLU A CA 1
ATOM 621 C C . GLU A 1 78 ? 46.489 37.122 30.193 1.00 28.45 105 GLU A C 1
ATOM 622 O O . GLU A 1 78 ? 47.636 37.241 29.758 1.00 25.76 105 GLU A O 1
ATOM 628 N N . LYS A 1 79 ? 46.000 35.963 30.610 1.00 26.95 106 LYS A N 1
ATOM 629 C CA . LYS A 1 79 ? 46.818 34.756 30.573 1.00 26.78 106 LYS A CA 1
ATOM 630 C C . LYS A 1 79 ? 46.696 33.990 29.270 1.00 25.11 106 LYS A C 1
ATOM 631 O O . LYS A 1 79 ? 47.350 32.967 29.102 1.00 25.44 106 LYS A O 1
ATOM 637 N N . ASN A 1 80 ? 45.876 34.473 28.346 1.00 23.11 107 ASN A N 1
ATOM 638 C CA . ASN A 1 80 ? 45.695 33.774 27.073 1.00 23.75 107 ASN A CA 1
ATOM 639 C C . ASN A 1 80 ? 46.077 34.612 25.857 1.00 24.97 107 ASN A C 1
ATOM 640 O O . ASN A 1 80 ? 46.402 34.061 24.799 1.00 26.15 107 ASN A O 1
ATOM 645 N N . LYS A 1 81 ? 46.037 35.936 26.015 1.00 26.28 108 LYS A N 1
ATOM 646 C CA . LYS A 1 81 ? 46.319 36.870 24.926 1.00 26.82 108 LYS A CA 1
ATOM 647 C C . LYS A 1 81 ? 47.627 36.672 24.167 1.00 26.92 108 LYS A C 1
ATOM 648 O O . LYS A 1 81 ? 47.678 36.909 22.958 1.00 27.11 108 LYS A O 1
ATOM 654 N N . ARG A 1 82 ? 48.683 36.258 24.861 1.00 25.40 109 ARG A N 1
ATOM 655 C CA . ARG A 1 82 ? 49.966 36.023 24.201 1.00 24.97 109 ARG A CA 1
ATOM 656 C C . ARG A 1 82 ? 50.164 34.520 24.039 1.00 23.36 109 ARG A C 1
ATOM 657 O O . ARG A 1 82 ? 51.223 34.063 23.594 1.00 21.79 109 ARG A O 1
ATOM 665 N N . GLY A 1 83 ? 49.143 33.756 24.399 1.00 20.97 110 GLY A N 1
ATOM 666 C CA . GLY A 1 83 ? 49.254 32.316 24.324 1.00 20.45 110 GLY A CA 1
ATOM 667 C C . GLY A 1 83 ? 48.669 31.679 23.087 1.00 21.45 110 GLY A C 1
ATOM 668 O O . GLY A 1 83 ? 48.442 32.339 22.059 1.00 21.26 110 GLY A O 1
ATOM 669 N N . GLY A 1 84 ? 48.411 30.380 23.199 1.00 20.85 111 GLY A N 1
ATOM 670 C CA . GLY A 1 84 ? 47.877 29.639 22.079 1.00 21.14 111 GLY A CA 1
ATOM 671 C C . GLY A 1 84 ? 47.361 28.302 22.547 1.00 22.63 111 GLY A C 1
ATOM 672 O O . GLY A 1 84 ? 47.228 28.063 23.756 1.00 22.48 111 GLY A O 1
ATOM 673 N N . ARG A 1 85 ? 47.103 27.412 21.597 1.00 22.61 112 ARG A N 1
ATOM 674 C CA . ARG A 1 85 ? 46.550 26.121 21.939 1.00 23.45 112 ARG A CA 1
ATOM 675 C C . ARG A 1 85 ? 46.971 24.960 21.042 1.00 23.17 112 ARG A C 1
ATOM 676 O O . ARG A 1 85 ? 47.176 25.128 19.836 1.00 20.33 112 ARG A O 1
ATOM 684 N N . TRP A 1 86 ? 47.090 23.784 21.651 1.00 22.42 113 TRP A N 1
ATOM 685 C CA . TRP A 1 86 ? 47.382 22.568 20.909 1.00 22.69 113 TRP A CA 1
ATOM 686 C C . TRP A 1 86 ? 45.983 22.169 20.464 1.00 23.55 113 TRP A C 1
ATOM 687 O O . TRP A 1 86 ? 45.073 22.043 21.290 1.00 22.61 113 TRP A O 1
ATOM 698 N N . LEU A 1 87 ? 45.807 21.981 19.163 1.00 24.37 114 LEU A N 1
ATOM 699 C CA . LEU A 1 87 ? 44.483 21.685 18.629 1.00 26.08 114 LEU A CA 1
ATOM 700 C C . LEU A 1 87 ? 44.312 20.333 17.965 1.00 25.98 114 LEU A C 1
ATOM 701 O O . LEU A 1 87 ? 45.101 19.945 17.107 1.00 26.95 114 LEU A O 1
ATOM 706 N N . ILE A 1 88 ? 43.269 19.619 18.368 1.00 25.70 115 ILE A N 1
ATOM 707 C CA . ILE A 1 88 ? 42.975 18.322 17.778 1.00 27.84 115 ILE A CA 1
ATOM 708 C C . ILE A 1 88 ? 41.559 18.405 17.219 1.00 27.98 115 ILE A C 1
ATOM 709 O O . ILE A 1 88 ? 40.610 18.698 17.950 1.00 26.24 115 ILE A O 1
ATOM 714 N N . THR A 1 89 ? 41.424 18.170 15.920 1.00 28.29 116 THR A N 1
ATOM 715 C CA . THR A 1 89 ? 40.118 18.203 15.284 1.00 28.72 116 THR A CA 1
ATOM 716 C C . THR A 1 89 ? 39.685 16.761 15.068 1.00 28.61 116 THR A C 1
ATOM 717 O O . THR A 1 89 ? 40.421 15.971 14.485 1.00 27.40 116 THR A O 1
ATOM 721 N N . LEU A 1 90 ? 38.485 16.431 15.539 1.00 29.91 117 LEU A N 1
ATOM 722 C CA . LEU A 1 90 ? 37.964 15.067 15.461 1.00 31.16 117 LEU A CA 1
ATOM 723 C C . LEU A 1 90 ? 36.715 14.910 14.601 1.00 32.14 117 LEU A C 1
ATOM 724 O O . LEU A 1 90 ? 35.922 15.834 14.466 1.00 30.67 117 LEU A O 1
ATOM 729 N N . ASN A 1 91 ? 36.545 13.717 14.041 1.00 33.05 118 ASN A N 1
ATOM 730 C CA . ASN A 1 91 ? 35.379 13.400 13.224 1.00 34.30 118 ASN A CA 1
ATOM 731 C C . ASN A 1 91 ? 34.185 13.183 14.149 1.00 35.54 118 ASN A C 1
ATOM 732 O O . ASN A 1 91 ? 34.359 12.812 15.308 1.00 36.01 118 ASN A O 1
ATOM 737 N N . LYS A 1 92 ? 32.982 13.435 13.643 1.00 36.77 119 LYS A N 1
ATOM 738 C CA . LYS A 1 92 ? 31.762 13.230 14.420 1.00 38.51 119 LYS A CA 1
ATOM 739 C C . LYS A 1 92 ? 31.561 11.721 14.438 1.00 39.32 119 LYS A C 1
ATOM 740 O O . LYS A 1 92 ? 32.125 11.014 13.607 1.00 39.95 119 LYS A O 1
ATOM 746 N N . GLN A 1 93 ? 30.780 11.218 15.384 1.00 40.29 120 GLN A N 1
ATOM 747 C CA . GLN A 1 93 ? 30.539 9.783 15.450 1.00 41.60 120 GLN A CA 1
ATOM 748 C C . GLN A 1 93 ? 29.088 9.493 15.807 1.00 42.49 120 GLN A C 1
ATOM 749 O O . GLN A 1 93 ? 28.585 9.989 16.815 1.00 43.53 120 GLN A O 1
ATOM 755 N N . GLN A 1 94 ? 28.418 8.695 14.980 1.00 55.84 121 GLN A N 1
ATOM 756 C CA . GLN A 1 94 ? 27.030 8.341 15.241 1.00 56.56 121 GLN A CA 1
ATOM 757 C C . GLN A 1 94 ? 26.993 7.252 16.305 1.00 57.03 121 GLN A C 1
ATOM 758 O O . GLN A 1 94 ? 25.954 6.969 16.899 1.00 56.38 121 GLN A O 1
ATOM 760 N N . ARG A 1 95 ? 28.154 6.644 16.529 1.00 57.31 122 ARG A N 1
ATOM 761 C CA . ARG A 1 95 ? 28.333 5.608 17.538 1.00 58.01 122 ARG A CA 1
ATOM 762 C C . ARG A 1 95 ? 29.664 5.938 18.227 1.00 57.47 122 ARG A C 1
ATOM 763 O O . ARG A 1 95 ? 29.978 7.112 18.466 1.00 58.74 122 ARG A O 1
ATOM 765 N N . ARG A 1 96 ? 30.444 4.912 18.546 1.00 41.63 123 ARG A N 1
ATOM 766 C CA . ARG A 1 96 ? 31.738 5.091 19.195 1.00 40.88 123 ARG A CA 1
ATOM 767 C C . ARG A 1 96 ? 31.722 5.964 20.463 1.00 40.44 123 ARG A C 1
ATOM 768 O O . ARG A 1 96 ? 31.859 5.424 21.569 1.00 42.46 123 ARG A O 1
ATOM 770 N N . SER A 1 97 ? 31.570 7.287 20.316 1.00 37.21 124 SER A N 1
ATOM 771 C CA . SER A 1 97 ? 31.560 8.205 21.462 1.00 35.11 124 SER A CA 1
ATOM 772 C C . SER A 1 97 ? 32.966 8.529 22.001 1.00 32.74 124 SER A C 1
ATOM 773 O O . SER A 1 97 ? 33.125 8.985 23.137 1.00 32.18 124 SER A O 1
ATOM 776 N N . ASP A 1 98 ? 33.979 8.314 21.166 1.00 29.85 125 ASP A N 1
ATOM 777 C CA . ASP A 1 98 ? 35.372 8.544 21.545 1.00 26.98 125 ASP A CA 1
ATOM 778 C C . ASP A 1 98 ? 35.691 9.953 22.028 1.00 24.48 125 ASP A C 1
ATOM 779 O O . ASP A 1 98 ? 36.708 10.169 22.682 1.00 21.92 125 ASP A O 1
ATOM 784 N N . LEU A 1 99 ? 34.831 10.911 21.703 1.00 22.07 126 LEU A N 1
ATOM 785 C CA . LEU A 1 99 ? 35.065 12.274 22.126 1.00 22.10 126 LEU A CA 1
ATOM 786 C C . LEU A 1 99 ? 35.213 12.352 23.648 1.00 22.01 126 LEU A C 1
ATOM 787 O O . LEU A 1 99 ? 36.039 13.102 24.151 1.00 21.46 126 LEU A O 1
ATOM 792 N N . ASP A 1 100 ? 34.421 11.568 24.374 1.00 22.39 127 ASP A N 1
ATOM 793 C CA . ASP A 1 100 ? 34.487 11.569 25.834 1.00 24.16 127 ASP A CA 1
ATOM 794 C C . ASP A 1 100 ? 35.823 11.052 26.361 1.00 24.51 127 ASP A C 1
ATOM 795 O O . ASP A 1 100 ? 36.350 11.573 27.344 1.00 23.70 127 ASP A O 1
ATOM 800 N N . ARG A 1 101 ? 36.366 10.024 25.718 1.00 24.49 128 ARG A N 1
ATOM 801 C CA . ARG A 1 101 ? 37.641 9.464 26.167 1.00 25.61 128 ARG A CA 1
ATOM 802 C C . ARG A 1 101 ? 38.759 10.493 26.009 1.00 23.57 128 ARG A C 1
ATOM 803 O O . ARG A 1 101 ? 39.601 10.647 26.900 1.00 21.93 128 ARG A O 1
ATOM 811 N N . PHE A 1 102 ? 38.754 11.208 24.885 1.00 22.75 129 PHE A N 1
ATOM 812 C CA . PHE A 1 102 ? 39.775 12.221 24.625 1.00 21.81 129 PHE A CA 1
ATOM 813 C C . PHE A 1 102 ? 39.695 13.414 25.604 1.00 18.65 129 PHE A C 1
ATOM 814 O O . PHE A 1 102 ? 40.711 13.866 26.117 1.00 16.51 129 PHE A O 1
ATOM 822 N N . TRP A 1 103 ? 38.482 13.909 25.851 1.00 17.50 130 TRP A N 1
ATOM 823 C CA . TRP A 1 103 ? 38.265 15.046 26.746 1.00 17.65 130 TRP A CA 1
ATOM 824 C C . TRP A 1 103 ? 38.625 14.692 28.183 1.00 16.81 130 TRP A C 1
ATOM 825 O O . TRP A 1 103 ? 39.318 15.445 28.859 1.00 17.55 130 TRP A O 1
ATOM 836 N N . LEU A 1 104 ? 38.153 13.544 28.653 1.00 17.56 131 LEU A N 1
ATOM 837 C CA . LEU A 1 104 ? 38.467 13.139 30.017 1.00 18.09 131 LEU A CA 1
ATOM 838 C C . LEU A 1 104 ? 39.985 13.026 30.162 1.00 19.13 131 LEU A C 1
ATOM 839 O O . LEU A 1 104 ? 40.560 13.495 31.141 1.00 19.42 131 LEU A O 1
ATOM 844 N N . GLU A 1 105 ? 40.633 12.421 29.172 1.00 19.77 132 GLU A N 1
ATOM 845 C CA . GLU A 1 105 ? 42.077 12.251 29.226 1.00 19.51 132 GLU A CA 1
ATOM 846 C C . GLU A 1 105 ? 42.750 13.609 29.332 1.00 17.44 132 GLU A C 1
ATOM 847 O O . GLU A 1 105 ? 43.727 13.783 30.057 1.00 16.69 132 GLU A O 1
ATOM 853 N N . THR A 1 106 ? 42.204 14.577 28.611 1.00 17.36 133 THR A N 1
ATOM 854 C CA . THR A 1 106 ? 42.739 15.923 28.618 1.00 16.19 133 THR A CA 1
ATOM 855 C C . THR A 1 106 ? 42.578 16.517 30.012 1.00 15.61 133 THR A C 1
ATOM 856 O O . THR A 1 106 ? 43.515 17.093 30.558 1.00 16.03 133 THR A O 1
ATOM 860 N N . LEU A 1 107 ? 41.385 16.364 30.582 1.00 15.72 134 LEU A N 1
ATOM 861 C CA . LEU A 1 107 ? 41.111 16.846 31.924 1.00 14.51 134 LEU A CA 1
ATOM 862 C C . LEU A 1 107 ? 42.105 16.228 32.915 1.00 14.30 134 LEU A C 1
ATOM 863 O O . LEU A 1 107 ? 42.624 16.919 33.801 1.00 15.48 134 LEU A O 1
ATOM 868 N N . LEU A 1 108 ? 42.377 14.934 32.768 1.00 14.19 135 LEU A N 1
ATOM 869 C CA . LEU A 1 108 ? 43.315 14.283 33.679 1.00 15.94 135 LEU A CA 1
ATOM 870 C C . LEU A 1 108 ? 44.709 14.886 33.599 1.00 16.19 135 LEU A C 1
ATOM 871 O O . LEU A 1 108 ? 45.360 15.052 34.629 1.00 16.00 135 LEU A O 1
ATOM 876 N N . CYS A 1 109 ? 45.165 15.230 32.391 1.00 17.09 136 CYS A N 1
ATOM 877 C CA . CYS A 1 109 ? 46.480 15.855 32.234 1.00 17.36 136 CYS A CA 1
ATOM 878 C C . CYS A 1 109 ? 46.507 17.220 32.929 1.00 18.34 136 CYS A C 1
ATOM 879 O O . CYS A 1 109 ? 47.523 17.599 33.496 1.00 18.28 136 CYS A O 1
ATOM 882 N N . LEU A 1 110 ? 45.395 17.960 32.872 1.00 18.46 137 LEU A N 1
ATOM 883 C CA . LEU A 1 110 ? 45.355 19.283 33.497 1.00 16.46 137 LEU A CA 1
ATOM 884 C C . LEU A 1 110 ? 45.368 19.199 35.021 1.00 16.00 137 LEU A C 1
ATOM 885 O O . LEU A 1 110 ? 46.240 19.768 35.664 1.00 15.54 137 LEU A O 1
ATOM 890 N N . ILE A 1 111 ? 44.414 18.489 35.606 1.00 16.12 138 ILE A N 1
ATOM 891 C CA . ILE A 1 111 ? 44.369 18.407 37.061 1.00 18.42 138 ILE A CA 1
ATOM 892 C C . ILE A 1 111 ? 45.506 17.603 37.687 1.00 19.45 138 ILE A C 1
ATOM 893 O O . ILE A 1 111 ? 45.897 17.869 38.815 1.00 21.64 138 ILE A O 1
ATOM 898 N N . GLY A 1 112 ? 46.058 16.643 36.960 1.00 19.31 139 GLY A N 1
ATOM 899 C CA . GLY A 1 112 ? 47.149 15.860 37.525 1.00 19.53 139 GLY A CA 1
ATOM 900 C C . GLY A 1 112 ? 48.514 16.506 37.338 1.00 20.47 139 GLY A C 1
ATOM 901 O O . GLY A 1 112 ? 49.544 15.927 37.718 1.00 19.03 139 GLY A O 1
ATOM 902 N N . GLU A 1 113 ? 48.521 17.715 36.773 1.00 19.98 140 GLU A N 1
ATOM 903 C CA . GLU A 1 113 ? 49.763 18.446 36.510 1.00 20.46 140 GLU A CA 1
ATOM 904 C C . GLU A 1 113 ? 50.758 17.545 35.761 1.00 20.62 140 GLU A C 1
ATOM 905 O O . GLU A 1 113 ? 51.917 17.414 36.155 1.00 20.34 140 GLU A O 1
ATOM 911 N N . SER A 1 114 ? 50.294 16.934 34.676 1.00 20.42 141 SER A N 1
ATOM 912 C CA . SER A 1 114 ? 51.117 16.030 33.871 1.00 21.42 141 SER A CA 1
ATOM 913 C C . SER A 1 114 ? 52.219 16.686 33.040 1.00 21.95 141 SER A C 1
ATOM 914 O O . SER A 1 114 ? 53.019 15.992 32.419 1.00 22.58 141 SER A O 1
ATOM 917 N N . PHE A 1 115 ? 52.267 18.007 33.012 1.00 24.35 142 PHE A N 1
ATOM 918 C CA . PHE A 1 115 ? 53.285 18.661 32.211 1.00 28.07 142 PHE A CA 1
ATOM 919 C C . PHE A 1 115 ? 54.505 19.105 33.007 1.00 30.31 142 PHE A C 1
ATOM 920 O O . PHE A 1 115 ? 55.298 19.942 32.563 1.00 30.54 142 PHE A O 1
ATOM 928 N N . ASP A 1 116 ? 54.651 18.512 34.188 1.00 33.21 143 ASP A N 1
ATOM 929 C CA . ASP A 1 116 ? 55.787 18.774 35.062 1.00 35.14 143 ASP A CA 1
ATOM 930 C C . ASP A 1 116 ? 56.205 20.234 35.142 1.00 35.45 143 ASP A C 1
ATOM 931 O O . ASP A 1 116 ? 55.403 21.114 35.428 1.00 35.53 143 ASP A O 1
ATOM 936 N N . ASP A 1 117 ? 57.487 20.459 34.875 1.00 35.93 144 ASP A N 1
ATOM 937 C CA . ASP A 1 117 ? 58.110 21.772 34.901 1.00 36.98 144 ASP A CA 1
ATOM 938 C C . ASP A 1 117 ? 57.329 22.862 34.177 1.00 36.54 144 ASP A C 1
ATOM 939 O O . ASP A 1 117 ? 57.461 24.041 34.501 1.00 36.66 144 ASP A O 1
ATOM 944 N N . TYR A 1 118 ? 56.519 22.481 33.198 1.00 35.42 145 TYR A N 1
ATOM 945 C CA . TYR A 1 118 ? 55.795 23.478 32.430 1.00 33.59 145 TYR A CA 1
ATOM 946 C C . TYR A 1 118 ? 54.295 23.508 32.608 1.00 32.15 145 TYR A C 1
ATOM 947 O O . TYR A 1 118 ? 53.587 24.072 31.772 1.00 30.13 145 TYR A O 1
ATOM 956 N N . SER A 1 119 ? 53.805 22.913 33.689 1.00 31.72 146 SER A N 1
ATOM 957 C CA . SER A 1 119 ? 52.372 22.907 33.932 1.00 31.63 146 SER A CA 1
ATOM 958 C C . SER A 1 119 ? 51.879 24.313 34.252 1.00 31.00 146 SER A C 1
ATOM 959 O O . SER A 1 119 ? 50.698 24.604 34.108 1.00 30.66 146 SER A O 1
ATOM 962 N N . ASP A 1 120 ? 52.779 25.203 34.653 1.00 30.85 147 ASP A N 1
ATOM 963 C CA . ASP A 1 120 ? 52.353 26.563 34.971 1.00 31.07 147 ASP A CA 1
ATOM 964 C C . ASP A 1 120 ? 52.001 27.338 33.715 1.00 30.34 147 ASP A C 1
ATOM 965 O O . ASP A 1 120 ? 51.232 28.306 33.761 1.00 29.85 147 ASP A O 1
ATOM 970 N N . ASP A 1 121 ? 52.561 26.906 32.590 1.00 29.27 148 ASP A N 1
ATOM 971 C CA . ASP A 1 121 ? 52.289 27.552 31.314 1.00 28.35 148 ASP A CA 1
ATOM 972 C C . ASP A 1 121 ? 50.896 27.231 30.832 1.00 26.92 148 ASP A C 1
ATOM 973 O O . ASP A 1 121 ? 50.322 27.975 30.042 1.00 27.52 148 ASP A O 1
ATOM 978 N N . VAL A 1 122 ? 50.365 26.110 31.312 1.00 26.03 149 VAL A N 1
ATOM 979 C CA . VAL A 1 122 ? 49.029 25.660 30.936 1.00 23.13 149 VAL A CA 1
ATOM 980 C C . VAL A 1 122 ? 47.962 26.581 31.513 1.00 22.18 149 VAL A C 1
ATOM 981 O O . VAL A 1 122 ? 48.014 26.934 32.691 1.00 21.44 149 VAL A O 1
ATOM 985 N N . CYS A 1 123 ? 47.004 26.978 30.675 1.00 20.27 150 CYS A N 1
ATOM 986 C CA . CYS A 1 123 ? 45.914 27.840 31.112 1.00 19.27 150 CYS A CA 1
ATOM 987 C C . CYS A 1 123 ? 44.631 27.041 31.301 1.00 18.62 150 CYS A C 1
ATOM 988 O O . CYS A 1 123 ? 43.902 27.231 32.280 1.00 18.55 150 CYS A O 1
ATOM 991 N N . GLY A 1 124 ? 44.364 26.141 30.360 1.00 17.27 151 GLY A N 1
ATOM 992 C CA . GLY A 1 124 ? 43.155 25.346 30.431 1.00 16.21 151 GLY A CA 1
ATOM 993 C C . GLY A 1 124 ? 42.964 24.532 29.171 1.00 15.55 151 GLY A C 1
ATOM 994 O O . GLY A 1 124 ? 43.871 24.432 28.339 1.00 14.21 151 GLY A O 1
ATOM 995 N N . ALA A 1 125 ? 41.773 23.960 29.029 1.00 15.08 152 ALA A N 1
ATOM 996 C CA . ALA A 1 125 ? 41.439 23.132 27.877 1.00 14.50 152 ALA A CA 1
ATOM 997 C C . ALA A 1 125 ? 39.998 23.404 27.475 1.00 14.94 152 ALA A C 1
ATOM 998 O O . ALA A 1 125 ? 39.152 23.743 28.308 1.00 15.29 152 ALA A O 1
ATOM 1000 N N . VAL A 1 126 ? 39.728 23.256 26.186 1.00 14.24 153 VAL A N 1
ATOM 1001 C CA . VAL A 1 126 ? 38.405 23.508 25.640 1.00 14.31 153 VAL A CA 1
ATOM 1002 C C . VAL A 1 126 ? 37.954 22.379 24.723 1.00 14.05 153 VAL A C 1
ATOM 1003 O O . VAL A 1 126 ? 38.747 21.863 23.930 1.00 15.30 153 VAL A O 1
ATOM 1007 N N . VAL A 1 127 ? 36.693 21.974 24.845 1.00 14.05 154 VAL A N 1
ATOM 1008 C CA . VAL A 1 127 ? 36.156 20.976 23.936 1.00 13.02 154 VAL A CA 1
ATOM 1009 C C . VAL A 1 127 ? 34.945 21.631 23.262 1.00 13.15 154 VAL A C 1
ATOM 1010 O O . VAL A 1 127 ? 34.015 22.079 23.934 1.00 12.13 154 VAL A O 1
ATOM 1014 N N . ASN A 1 128 ? 35.009 21.763 21.934 1.00 14.84 155 ASN A N 1
ATOM 1015 C CA . ASN A 1 128 ? 33.912 22.354 21.169 1.00 16.12 155 ASN A CA 1
ATOM 1016 C C . ASN A 1 128 ? 33.179 21.212 20.447 1.00 16.01 155 ASN A C 1
ATOM 1017 O O . ASN A 1 128 ? 33.802 20.404 19.768 1.00 16.77 155 ASN A O 1
ATOM 1022 N N . VAL A 1 129 ? 31.867 21.136 20.616 1.00 17.32 156 VAL A N 1
ATOM 1023 C CA . VAL A 1 129 ? 31.062 20.122 19.947 1.00 18.05 156 VAL A CA 1
ATOM 1024 C C . VAL A 1 129 ? 30.422 20.882 18.787 1.00 19.92 156 VAL A C 1
ATOM 1025 O O . VAL A 1 129 ? 29.694 21.851 19.009 1.00 17.86 156 VAL A O 1
ATOM 1029 N N . ARG A 1 130 ? 30.722 20.468 17.558 1.00 21.92 157 ARG A N 1
ATOM 1030 C CA . ARG A 1 130 ? 30.191 21.150 16.377 1.00 25.40 157 ARG A CA 1
ATOM 1031 C C . ARG A 1 130 ? 29.617 20.146 15.400 1.00 26.99 157 ARG A C 1
ATOM 1032 O O . ARG A 1 130 ? 29.892 18.959 15.484 1.00 27.35 157 ARG A O 1
ATOM 1040 N N . ALA A 1 131 ? 28.818 20.636 14.466 1.00 30.51 158 ALA A N 1
ATOM 1041 C CA . ALA A 1 131 ? 28.189 19.772 13.478 1.00 32.81 158 ALA A CA 1
ATOM 1042 C C . ALA A 1 131 ? 29.202 19.113 12.549 1.00 33.76 158 ALA A C 1
ATOM 1043 O O . ALA A 1 131 ? 28.999 17.979 12.123 1.00 34.91 158 ALA A O 1
ATOM 1045 N N . LYS A 1 132 ? 30.290 19.817 12.248 1.00 34.77 159 LYS A N 1
ATOM 1046 C CA . LYS A 1 132 ? 31.319 19.298 11.341 1.00 36.01 159 LYS A CA 1
ATOM 1047 C C . LYS A 1 132 ? 32.597 18.870 12.063 1.00 35.78 159 LYS A C 1
ATOM 1048 O O . LYS A 1 132 ? 33.673 19.407 11.798 1.00 36.96 159 LYS A O 1
ATOM 1050 N N . GLY A 1 133 ? 32.481 17.909 12.968 1.00 34.34 160 GLY A N 1
ATOM 1051 C CA . GLY A 1 133 ? 33.640 17.444 13.706 1.00 31.06 160 GLY A CA 1
ATOM 1052 C C . GLY A 1 133 ? 33.810 18.225 14.997 1.00 29.66 160 GLY A C 1
ATOM 1053 O O . GLY A 1 133 ? 33.473 19.406 15.065 1.00 29.03 160 GLY A O 1
ATOM 1054 N N . ASP A 1 134 ? 34.324 17.570 16.030 1.00 27.46 161 ASP A N 1
ATOM 1055 C CA . ASP A 1 134 ? 34.526 18.237 17.305 1.00 25.75 161 ASP A CA 1
ATOM 1056 C C . ASP A 1 134 ? 35.986 18.605 17.455 1.00 24.61 161 ASP A C 1
ATOM 1057 O O . ASP A 1 134 ? 36.825 18.160 16.678 1.00 23.08 161 ASP A O 1
ATOM 1062 N N . LYS A 1 135 ? 36.280 19.429 18.453 1.00 23.69 162 LYS A N 1
ATOM 1063 C CA . LYS A 1 135 ? 37.638 19.873 18.685 1.00 21.82 162 LYS A CA 1
ATOM 1064 C C . LYS A 1 135 ? 38.007 19.890 20.152 1.00 20.81 162 LYS A C 1
ATOM 1065 O O . LYS A 1 135 ? 37.197 20.249 21.013 1.00 19.84 162 LYS A O 1
ATOM 1071 N N . ILE A 1 136 ? 39.237 19.484 20.428 1.00 19.11 163 ILE A N 1
ATOM 1072 C CA . ILE A 1 136 ? 39.754 19.501 21.781 1.00 19.23 163 ILE A CA 1
ATOM 1073 C C . ILE A 1 136 ? 41.057 20.280 21.668 1.00 18.70 163 ILE A C 1
ATOM 1074 O O . ILE A 1 136 ? 41.780 20.170 20.666 1.00 18.49 163 ILE A O 1
ATOM 1079 N N . ALA A 1 137 ? 41.336 21.092 22.680 1.00 16.59 164 ALA A N 1
ATOM 1080 C CA . ALA A 1 137 ? 42.536 21.899 22.684 1.00 15.11 164 ALA A CA 1
ATOM 1081 C C . ALA A 1 137 ? 42.992 22.226 24.098 1.00 14.91 164 ALA A C 1
ATOM 1082 O O . ALA A 1 137 ? 42.180 22.320 25.028 1.00 13.66 164 ALA A O 1
ATOM 1084 N N . ILE A 1 138 ? 44.301 22.385 24.247 1.00 15.51 165 ILE A N 1
ATOM 1085 C CA . ILE A 1 138 ? 44.897 22.767 25.518 1.00 16.40 165 ILE A CA 1
ATOM 1086 C C . ILE A 1 138 ? 45.518 24.149 25.277 1.00 16.86 165 ILE A C 1
ATOM 1087 O O . ILE A 1 138 ? 46.345 24.336 24.386 1.00 17.02 165 ILE A O 1
ATOM 1092 N N . TRP A 1 139 ? 45.082 25.123 26.058 1.00 18.16 166 TRP A N 1
ATOM 1093 C CA . TRP A 1 139 ? 45.576 26.488 25.934 1.00 18.65 166 TRP A CA 1
ATOM 1094 C C . TRP A 1 139 ? 46.769 26.705 26.879 1.00 19.83 166 TRP A C 1
ATOM 1095 O O . TRP A 1 139 ? 46.773 26.176 27.981 1.00 20.81 166 TRP A O 1
ATOM 1106 N N . THR A 1 140 ? 47.775 27.461 26.436 1.00 19.91 167 THR A N 1
ATOM 1107 C CA . THR A 1 140 ? 48.949 27.763 27.256 1.00 21.67 167 THR A CA 1
ATOM 1108 C C . THR A 1 140 ? 49.162 29.285 27.236 1.00 21.46 167 THR A C 1
ATOM 1109 O O . THR A 1 140 ? 48.657 29.962 26.339 1.00 21.96 167 THR A O 1
ATOM 1113 N N . THR A 1 141 ? 49.879 29.834 28.218 1.00 22.25 168 THR A N 1
ATOM 1114 C CA . THR A 1 141 ? 50.079 31.296 28.289 1.00 22.94 168 THR A CA 1
ATOM 1115 C C . THR A 1 141 ? 50.933 32.031 27.282 1.00 22.67 168 THR A C 1
ATOM 1116 O O . THR A 1 141 ? 50.573 33.130 26.881 1.00 22.53 168 THR A O 1
ATOM 1120 N N . GLU A 1 142 ? 52.088 31.472 26.936 1.00 24.22 169 GLU A N 1
ATOM 1121 C CA . GLU A 1 142 ? 53.013 32.144 26.016 1.00 25.21 169 GLU A CA 1
ATOM 1122 C C . GLU A 1 142 ? 53.356 31.312 24.780 1.00 25.40 169 GLU A C 1
ATOM 1123 O O . GLU A 1 142 ? 54.079 30.319 24.872 1.00 21.80 169 GLU A O 1
ATOM 1129 N N . CYS A 1 143 ? 52.849 31.724 23.622 1.00 27.12 170 CYS A N 1
ATOM 1130 C CA . CYS A 1 143 ? 53.121 30.976 22.404 1.00 30.16 170 CYS A CA 1
ATOM 1131 C C . CYS A 1 143 ? 54.570 31.126 21.965 1.00 31.61 170 CYS A C 1
ATOM 1132 O O . CYS A 1 143 ? 54.969 30.558 20.949 1.00 31.82 170 CYS A O 1
ATOM 1135 N N . GLU A 1 144 ? 55.349 31.867 22.756 1.00 32.50 171 GLU A N 1
ATOM 1136 C CA . GLU A 1 144 ? 56.761 32.124 22.479 1.00 34.55 171 GLU A CA 1
ATOM 1137 C C . GLU A 1 144 ? 57.665 31.142 23.223 1.00 34.31 171 GLU A C 1
ATOM 1138 O O . GLU A 1 144 ? 58.749 30.805 22.745 1.00 33.90 171 GLU A O 1
ATOM 1144 N N . ASN A 1 145 ? 57.233 30.696 24.401 1.00 33.42 172 ASN A N 1
ATOM 1145 C CA . ASN A 1 145 ? 58.023 29.746 25.184 1.00 32.30 172 ASN A CA 1
ATOM 1146 C C . ASN A 1 145 ? 58.081 28.436 24.422 1.00 31.50 172 ASN A C 1
ATOM 1147 O O . ASN A 1 145 ? 57.251 27.552 24.634 1.00 30.04 172 ASN A O 1
ATOM 1152 N N . ARG A 1 146 ? 59.063 28.315 23.535 1.00 30.72 173 ARG A N 1
ATOM 1153 C CA . ARG A 1 146 ? 59.213 27.114 22.724 1.00 30.14 173 ARG A CA 1
ATOM 1154 C C . ARG A 1 146 ? 59.359 25.822 23.522 1.00 29.93 173 ARG A C 1
ATOM 1155 O O . ARG A 1 146 ? 58.686 24.828 23.226 1.00 30.19 173 ARG A O 1
ATOM 1157 N N . ASP A 1 147 ? 60.236 25.820 24.523 1.00 29.43 174 ASP A N 1
ATOM 1158 C CA . ASP A 1 147 ? 60.446 24.615 25.316 1.00 28.33 174 ASP A CA 1
ATOM 1159 C C . ASP A 1 147 ? 59.166 24.154 25.991 1.00 26.86 174 ASP A C 1
ATOM 1160 O O . ASP A 1 147 ? 58.804 22.977 25.919 1.00 25.87 174 ASP A O 1
ATOM 1165 N N . ALA A 1 148 ? 58.486 25.088 26.644 1.00 24.68 175 ALA A N 1
ATOM 1166 C CA . ALA A 1 148 ? 57.247 24.786 27.360 1.00 23.35 175 ALA A CA 1
ATOM 1167 C C . ALA A 1 148 ? 56.102 24.312 26.462 1.00 22.09 175 ALA A C 1
ATOM 1168 O O . ALA A 1 148 ? 55.477 23.288 26.728 1.00 20.90 175 ALA A O 1
ATOM 1170 N N . VAL A 1 149 ? 55.826 25.060 25.400 1.00 21.35 176 VAL A N 1
ATOM 1171 C CA . VAL A 1 149 ? 54.755 24.701 24.491 1.00 21.54 176 VAL A CA 1
ATOM 1172 C C . VAL A 1 149 ? 55.030 23.326 23.922 1.00 21.34 176 VAL A C 1
ATOM 1173 O O . VAL A 1 149 ? 54.179 22.441 23.938 1.00 21.50 176 VAL A O 1
ATOM 1177 N N . THR A 1 150 ? 56.250 23.160 23.444 1.00 23.24 177 THR A N 1
ATOM 1178 C CA . THR A 1 150 ? 56.714 21.914 22.859 1.00 23.85 177 THR A CA 1
ATOM 1179 C C . THR A 1 150 ? 56.671 20.702 23.815 1.00 24.02 177 THR A C 1
ATOM 1180 O O . THR A 1 150 ? 56.310 19.595 23.405 1.00 24.50 177 THR A O 1
ATOM 1184 N N . HIS A 1 151 ? 57.042 20.899 25.075 1.00 22.81 178 HIS A N 1
ATOM 1185 C CA . HIS A 1 151 ? 57.007 19.803 26.047 1.00 22.68 178 HIS A CA 1
ATOM 1186 C C . HIS A 1 151 ? 55.549 19.402 26.285 1.00 23.27 178 HIS A C 1
ATOM 1187 O O . HIS A 1 151 ? 55.174 18.226 26.195 1.00 23.55 178 HIS A O 1
ATOM 1194 N N . ILE A 1 152 ? 54.732 20.400 26.597 1.00 22.04 179 ILE A N 1
ATOM 1195 C CA . ILE A 1 152 ? 53.312 20.190 26.821 1.00 20.95 179 ILE A CA 1
ATOM 1196 C C . ILE A 1 152 ? 52.753 19.417 25.624 1.00 21.51 179 ILE A C 1
ATOM 1197 O O . ILE A 1 152 ? 51.968 18.491 25.782 1.00 20.69 179 ILE A O 1
ATOM 1202 N N . GLY A 1 153 ? 53.191 19.782 24.424 1.00 21.60 180 GLY A N 1
ATOM 1203 C CA . GLY A 1 153 ? 52.694 19.114 23.240 1.00 19.87 180 GLY A CA 1
ATOM 1204 C C . GLY A 1 153 ? 53.007 17.641 23.179 1.00 20.02 180 GLY A C 1
ATOM 1205 O O . GLY A 1 153 ? 52.108 16.818 22.988 1.00 20.40 180 GLY A O 1
ATOM 1206 N N . ARG A 1 154 ? 54.283 17.297 23.348 1.00 20.96 181 ARG A N 1
ATOM 1207 C CA . ARG A 1 154 ? 54.703 15.905 23.279 1.00 20.93 181 ARG A CA 1
ATOM 1208 C C . ARG A 1 154 ? 53.990 15.050 24.306 1.00 21.98 181 ARG A C 1
ATOM 1209 O O . ARG A 1 154 ? 53.463 13.985 23.977 1.00 22.81 181 ARG A O 1
ATOM 1217 N N . VAL A 1 155 ? 53.986 15.508 25.555 1.00 21.86 182 VAL A N 1
ATOM 1218 C CA . VAL A 1 155 ? 53.326 14.773 26.633 1.00 21.11 182 VAL A CA 1
ATOM 1219 C C . VAL A 1 155 ? 51.854 14.516 26.301 1.00 20.78 182 VAL A C 1
ATOM 1220 O O . VAL A 1 155 ? 51.349 13.409 26.475 1.00 20.99 182 VAL A O 1
ATOM 1224 N N . TYR A 1 156 ? 51.183 15.549 25.803 1.00 20.71 183 TYR A N 1
ATOM 1225 C CA . TYR A 1 156 ? 49.764 15.470 25.474 1.00 20.48 183 TYR A CA 1
ATOM 1226 C C . TYR A 1 156 ? 49.437 14.439 24.397 1.00 20.33 183 TYR A C 1
ATOM 1227 O O . TYR A 1 156 ? 48.524 13.637 24.543 1.00 18.14 183 TYR A O 1
ATOM 1236 N N . LYS A 1 157 ? 50.193 14.482 23.310 1.00 23.21 184 LYS A N 1
ATOM 1237 C CA . LYS A 1 157 ? 50.019 13.570 22.193 1.00 25.13 184 LYS A CA 1
ATOM 1238 C C . LYS A 1 157 ? 50.167 12.128 22.690 1.00 27.05 184 LYS A C 1
ATOM 1239 O O . LYS A 1 157 ? 49.354 11.256 22.379 1.00 26.97 184 LYS A O 1
ATOM 1245 N N . GLU A 1 158 ? 51.210 11.896 23.476 1.00 29.01 185 GLU A N 1
ATOM 1246 C CA . GLU A 1 158 ? 51.493 10.581 24.034 1.00 31.30 185 GLU A CA 1
ATOM 1247 C C . GLU A 1 158 ? 50.304 10.135 24.890 1.00 32.33 185 GLU A C 1
ATOM 1248 O O . GLU A 1 158 ? 49.792 9.012 24.769 1.00 30.31 185 GLU A O 1
ATOM 1254 N N . ARG A 1 159 ? 49.860 11.046 25.748 1.00 32.75 186 ARG A N 1
ATOM 1255 C CA . ARG A 1 159 ? 48.739 10.800 26.636 1.00 32.66 186 ARG A CA 1
ATOM 1256 C C . ARG A 1 159 ? 47.468 10.471 25.844 1.00 31.85 186 ARG A C 1
ATOM 1257 O O . ARG A 1 159 ? 46.630 9.691 26.289 1.00 32.29 186 ARG A O 1
ATOM 1265 N N . LEU A 1 160 ? 47.320 11.076 24.669 1.00 30.53 187 LEU A N 1
ATOM 1266 C CA . LEU A 1 160 ? 46.162 10.818 23.819 1.00 27.91 187 LEU A CA 1
ATOM 1267 C C . LEU A 1 160 ? 46.401 9.516 23.056 1.00 27.42 187 LEU A C 1
ATOM 1268 O O . LEU A 1 160 ? 45.559 9.074 22.280 1.00 26.90 187 LEU A O 1
ATOM 1273 N N . GLY A 1 161 ? 47.566 8.917 23.278 1.00 27.78 188 GLY A N 1
ATOM 1274 C CA . GLY A 1 161 ? 47.910 7.675 22.609 1.00 27.37 188 GLY A CA 1
ATOM 1275 C C . GLY A 1 161 ? 48.102 7.828 21.110 1.00 27.89 188 GLY A C 1
ATOM 1276 O O . GLY A 1 161 ? 48.012 6.849 20.379 1.00 27.54 188 GLY A O 1
ATOM 1277 N N . LEU A 1 162 ? 48.365 9.047 20.648 1.00 28.31 189 LEU A N 1
ATOM 1278 C CA . LEU A 1 162 ? 48.563 9.284 19.220 1.00 29.45 189 LEU A CA 1
ATOM 1279 C C . LEU A 1 162 ? 49.895 8.715 18.717 1.00 29.71 189 LEU A C 1
ATOM 1280 O O . LEU A 1 162 ? 50.938 8.870 19.351 1.00 28.24 189 LEU A O 1
ATOM 1285 N N . PRO A 1 163 ? 49.865 8.030 17.565 1.00 30.37 190 PRO A N 1
ATOM 1286 C CA . PRO A 1 163 ? 51.067 7.433 16.979 1.00 29.80 190 PRO A CA 1
ATOM 1287 C C . PRO A 1 163 ? 52.002 8.418 16.280 1.00 29.02 190 PRO A C 1
ATOM 1288 O O . PRO A 1 163 ? 51.586 9.498 15.854 1.00 27.69 190 PRO A O 1
ATOM 1292 N N . PRO A 1 164 ? 53.282 8.040 16.151 1.00 28.90 191 PRO A N 1
ATOM 1293 C CA . PRO A 1 164 ? 54.346 8.818 15.516 1.00 29.73 191 PRO A CA 1
ATOM 1294 C C . PRO A 1 164 ? 53.940 9.436 14.187 1.00 30.52 191 PRO A C 1
ATOM 1295 O O . PRO A 1 164 ? 54.273 10.577 13.910 1.00 29.47 191 PRO A O 1
ATOM 1299 N N . LYS A 1 165 ? 53.201 8.688 13.377 1.00 32.00 192 LYS A N 1
ATOM 1300 C CA . LYS A 1 165 ? 52.781 9.175 12.064 1.00 34.88 192 LYS A CA 1
ATOM 1301 C C . LYS A 1 165 ? 51.686 10.242 12.030 1.00 35.41 192 LYS A C 1
ATOM 1302 O O . LYS A 1 165 ? 51.390 10.783 10.957 1.00 36.90 192 LYS A O 1
ATOM 1308 N N . ILE A 1 166 ? 51.097 10.569 13.179 1.00 35.12 193 ILE A N 1
ATOM 1309 C CA . ILE A 1 166 ? 50.012 11.551 13.200 1.00 35.26 193 ILE A CA 1
ATOM 1310 C C . ILE A 1 166 ? 50.298 13.060 13.324 1.00 35.05 193 ILE A C 1
ATOM 1311 O O . ILE A 1 166 ? 49.761 13.844 12.539 1.00 36.92 193 ILE A O 1
ATOM 1316 N N . VAL A 1 167 ? 51.120 13.468 14.286 1.00 32.92 194 VAL A N 1
ATOM 1317 C CA . VAL A 1 167 ? 51.432 14.893 14.528 1.00 31.27 194 VAL A CA 1
ATOM 1318 C C . VAL A 1 167 ? 50.229 15.819 14.789 1.00 29.74 194 VAL A C 1
ATOM 1319 O O . VAL A 1 167 ? 49.168 15.683 14.176 1.00 29.10 194 VAL A O 1
ATOM 1323 N N . ILE A 1 168 ? 50.418 16.768 15.704 1.00 27.01 195 ILE A N 1
ATOM 1324 C CA . ILE A 1 168 ? 49.394 17.745 16.048 1.00 24.21 195 ILE A CA 1
ATOM 1325 C C . ILE A 1 168 ? 50.004 19.133 15.997 1.00 23.45 195 ILE A C 1
ATOM 1326 O O . ILE A 1 168 ? 51.216 19.294 16.127 1.00 23.76 195 ILE A O 1
ATOM 1331 N N . GLY A 1 169 ? 49.164 20.141 15.813 1.00 23.31 196 GLY A N 1
ATOM 1332 C CA . GLY A 1 169 ? 49.676 21.490 15.716 1.00 22.99 196 GLY A CA 1
ATOM 1333 C C . GLY A 1 169 ? 49.263 22.459 16.796 1.00 23.39 196 GLY A C 1
ATOM 1334 O O . GLY A 1 169 ? 48.212 22.331 17.425 1.00 22.45 196 GLY A O 1
ATOM 1335 N N . TYR A 1 170 ? 50.118 23.450 17.001 1.00 23.83 197 TYR A N 1
ATOM 1336 C CA . TYR A 1 170 ? 49.876 24.487 17.987 1.00 23.54 197 TYR A CA 1
ATOM 1337 C C . TYR A 1 170 ? 49.735 25.820 17.261 1.00 23.64 197 TYR A C 1
ATOM 1338 O O . TYR A 1 170 ? 50.614 26.229 16.500 1.00 23.37 197 TYR A O 1
ATOM 1347 N N . GLN A 1 171 ? 48.622 26.497 17.487 1.00 24.84 198 GLN A N 1
ATOM 1348 C CA . GLN A 1 171 ? 48.401 27.777 16.853 1.00 25.75 198 GLN A CA 1
ATOM 1349 C C . GLN A 1 171 ? 48.305 28.861 17.912 1.00 25.80 198 GLN A C 1
ATOM 1350 O O . GLN A 1 171 ? 47.705 28.668 18.974 1.00 23.12 198 GLN A O 1
ATOM 1356 N N . SER A 1 172 ? 48.913 29.997 17.603 1.00 26.74 199 SER A N 1
ATOM 1357 C CA . SER A 1 172 ? 48.896 31.167 18.457 1.00 28.67 199 SER A CA 1
ATOM 1358 C C . SER A 1 172 ? 47.461 31.683 18.450 1.00 28.08 199 SER A C 1
ATOM 1359 O O . SER A 1 172 ? 46.742 31.493 17.468 1.00 27.80 199 SER A O 1
ATOM 1362 N N . HIS A 1 173 ? 47.036 32.326 19.534 1.00 29.64 200 HIS A N 1
ATOM 1363 C CA . HIS A 1 173 ? 45.672 32.851 19.584 1.00 31.89 200 HIS A CA 1
ATOM 1364 C C . HIS A 1 173 ? 45.530 34.073 18.675 1.00 33.45 200 HIS A C 1
ATOM 1365 O O . HIS A 1 173 ? 44.497 34.272 18.040 1.00 32.65 200 HIS A O 1
ATOM 1372 N N . ALA A 1 174 ? 46.578 34.882 18.611 1.00 36.69 201 ALA A N 1
ATOM 1373 C CA . ALA A 1 174 ? 46.575 36.071 17.772 1.00 40.46 201 ALA A CA 1
ATOM 1374 C C . ALA A 1 174 ? 46.443 35.674 16.302 1.00 43.32 201 ALA A C 1
ATOM 1375 O O . ALA A 1 174 ? 45.903 36.430 15.496 1.00 43.33 201 ALA A O 1
ATOM 1377 N N . ASP A 1 175 ? 46.938 34.488 15.958 1.00 47.22 202 ASP A N 1
ATOM 1378 C CA . ASP A 1 175 ? 46.856 34.003 14.587 1.00 51.05 202 ASP A CA 1
ATOM 1379 C C . ASP A 1 175 ? 45.463 33.446 14.313 1.00 53.71 202 ASP A C 1
ATOM 1380 O O . ASP A 1 175 ? 44.879 33.690 13.256 1.00 54.26 202 ASP A O 1
ATOM 1385 N N . THR A 1 176 ? 44.933 32.688 15.266 1.00 56.79 203 THR A N 1
ATOM 1386 C CA . THR A 1 176 ? 43.602 32.118 15.109 1.00 59.14 203 THR A CA 1
ATOM 1387 C C . THR A 1 176 ? 42.591 33.256 15.038 1.00 60.54 203 THR A C 1
ATOM 1388 O O . THR A 1 176 ? 41.518 33.112 14.457 1.00 61.21 203 THR A O 1
ATOM 1392 N N . ALA A 1 177 ? 42.953 34.389 15.632 1.00 62.06 204 ALA A N 1
ATOM 1393 C CA . ALA A 1 177 ? 42.093 35.565 15.656 1.00 63.40 204 ALA A CA 1
ATOM 1394 C C . ALA A 1 177 ? 42.089 36.285 14.314 1.00 64.39 204 ALA A C 1
ATOM 1395 O O . ALA A 1 177 ? 41.037 36.699 13.825 1.00 65.01 204 ALA A O 1
ATOM 1397 N N . THR A 1 178 ? 43.267 36.438 13.721 1.00 64.95 205 THR A N 1
ATOM 1398 C CA . THR A 1 178 ? 43.370 37.116 12.437 1.00 65.73 205 THR A CA 1
ATOM 1399 C C . THR A 1 178 ? 43.247 36.122 11.288 1.00 66.15 205 THR A C 1
ATOM 1400 O O . THR A 1 178 ? 42.161 36.073 10.672 1.00 66.29 205 THR A O 1
ATOM 1404 N N . LYS A 1 185 ? 48.109 28.903 10.515 1.00 48.53 212 LYS A N 1
ATOM 1405 C CA . LYS A 1 185 ? 49.175 27.865 10.538 1.00 48.25 212 LYS A CA 1
ATOM 1406 C C . LYS A 1 185 ? 49.669 27.580 11.955 1.00 47.45 212 LYS A C 1
ATOM 1407 O O . LYS A 1 185 ? 49.342 28.298 12.901 1.00 47.50 212 LYS A O 1
ATOM 1413 N N . ASN A 1 186 ? 50.457 26.522 12.093 1.00 45.82 213 ASN A N 1
ATOM 1414 C CA . ASN A 1 186 ? 50.978 26.113 13.388 1.00 44.72 213 ASN A CA 1
ATOM 1415 C C . ASN A 1 186 ? 52.372 26.661 13.686 1.00 43.74 213 ASN A C 1
ATOM 1416 O O . ASN A 1 186 ? 53.284 26.533 12.870 1.00 43.79 213 ASN A O 1
ATOM 1421 N N . ARG A 1 187 ? 52.530 27.266 14.860 1.00 42.01 214 ARG A N 1
ATOM 1422 C CA . ARG A 1 187 ? 53.819 27.805 15.280 1.00 40.89 214 ARG A CA 1
ATOM 1423 C C . ARG A 1 187 ? 54.679 26.607 15.659 1.00 38.81 214 ARG A C 1
ATOM 1424 O O . ARG A 1 187 ? 55.904 26.674 15.646 1.00 37.57 214 ARG A O 1
ATOM 1432 N N . PHE A 1 188 ? 54.019 25.509 16.016 1.00 36.45 215 PHE A N 1
ATOM 1433 C CA . PHE A 1 188 ? 54.721 24.288 16.392 1.00 33.95 215 PHE A CA 1
ATOM 1434 C C . PHE A 1 188 ? 53.929 23.076 15.941 1.00 31.99 215 PHE A C 1
ATOM 1435 O O . PHE A 1 188 ? 52.746 23.178 15.625 1.00 30.10 215 PHE A O 1
ATOM 1443 N N . VAL A 1 189 ? 54.601 21.934 15.900 1.00 30.67 216 VAL A N 1
ATOM 1444 C CA . VAL A 1 189 ? 53.973 20.675 15.529 1.00 30.87 216 VAL A CA 1
ATOM 1445 C C . VAL A 1 189 ? 54.722 19.604 16.291 1.00 30.28 216 VAL A C 1
ATOM 1446 O O . VAL A 1 189 ? 55.930 19.686 16.454 1.00 29.18 216 VAL A O 1
ATOM 1450 N N . VAL A 1 190 ? 53.997 18.610 16.776 1.00 30.62 217 VAL A N 1
ATOM 1451 C CA . VAL A 1 190 ? 54.616 17.530 17.519 1.00 30.95 217 VAL A CA 1
ATOM 1452 C C . VAL A 1 190 ? 53.956 16.230 17.073 1.00 30.24 217 VAL A C 1
ATOM 1453 O O . VAL A 1 190 ? 52.855 16.317 16.491 1.00 29.70 217 VAL A O 1
ATOM 1457 N N . GLU B 1 5 ? -30.700 3.604 17.877 1.00 42.16 32 GLU B N 1
ATOM 1458 C CA . GLU B 1 5 ? -31.191 4.689 18.778 1.00 42.15 32 GLU B CA 1
ATOM 1459 C C . GLU B 1 5 ? -30.074 5.706 19.030 1.00 41.13 32 GLU B C 1
ATOM 1460 O O . GLU B 1 5 ? -30.050 6.762 18.397 1.00 41.40 32 GLU B O 1
ATOM 1466 N N . HIS B 1 6 ? -29.154 5.401 19.945 1.00 39.03 33 HIS B N 1
ATOM 1467 C CA . HIS B 1 6 ? -28.046 6.314 20.218 1.00 37.04 33 HIS B CA 1
ATOM 1468 C C . HIS B 1 6 ? -26.861 6.000 19.296 1.00 34.77 33 HIS B C 1
ATOM 1469 O O . HIS B 1 6 ? -26.169 4.996 19.477 1.00 34.31 33 HIS B O 1
ATOM 1476 N N . TYR B 1 7 ? -26.640 6.858 18.302 1.00 31.81 34 TYR B N 1
ATOM 1477 C CA . TYR B 1 7 ? -25.545 6.665 17.354 1.00 29.48 34 TYR B CA 1
ATOM 1478 C C . TYR B 1 7 ? -24.208 6.970 18.013 1.00 28.04 34 TYR B C 1
ATOM 1479 O O . TYR B 1 7 ? -24.030 8.027 18.626 1.00 27.76 34 TYR B O 1
ATOM 1488 N N . ILE B 1 8 ? -23.265 6.050 17.872 1.00 25.49 35 ILE B N 1
ATOM 1489 C CA . ILE B 1 8 ? -21.952 6.224 18.478 1.00 24.82 35 ILE B CA 1
ATOM 1490 C C . ILE B 1 8 ? -20.928 6.828 17.513 1.00 23.42 35 ILE B C 1
ATOM 1491 O O . ILE B 1 8 ? -20.653 6.284 16.444 1.00 22.81 35 ILE B O 1
ATOM 1496 N N . LYS B 1 9 ? -20.363 7.956 17.922 1.00 22.11 36 LYS B N 1
ATOM 1497 C CA . LYS B 1 9 ? -19.373 8.670 17.137 1.00 21.87 36 LYS B CA 1
ATOM 1498 C C . LYS B 1 9 ? -17.966 8.186 17.442 1.00 21.42 36 LYS B C 1
ATOM 1499 O O . LYS B 1 9 ? -17.726 7.570 18.479 1.00 21.36 36 LYS B O 1
ATOM 1505 N N . HIS B 1 10 ? -17.034 8.460 16.535 1.00 21.58 37 HIS B N 1
ATOM 1506 C CA . HIS B 1 10 ? -15.656 8.044 16.748 1.00 20.34 37 HIS B CA 1
ATOM 1507 C C . HIS B 1 10 ? -14.848 9.193 17.323 1.00 20.21 37 HIS B C 1
ATOM 1508 O O . HIS B 1 10 ? -14.613 10.206 16.655 1.00 18.39 37 HIS B O 1
ATOM 1515 N N . PRO B 1 11 ? -14.404 9.043 18.582 1.00 21.49 38 PRO B N 1
ATOM 1516 C CA . PRO B 1 11 ? -13.623 10.065 19.281 1.00 18.81 38 PRO B CA 1
ATOM 1517 C C . PRO B 1 11 ? -12.217 10.282 18.738 1.00 19.13 38 PRO B C 1
ATOM 1518 O O . PRO B 1 11 ? -11.534 9.345 18.356 1.00 18.64 38 PRO B O 1
ATOM 1522 N N . LEU B 1 12 ? -11.799 11.541 18.703 1.00 20.07 39 LEU B N 1
ATOM 1523 C CA . LEU B 1 12 ? -10.473 11.876 18.222 1.00 19.48 39 LEU B CA 1
ATOM 1524 C C . LEU B 1 12 ? -9.518 11.874 19.403 1.00 21.14 39 LEU B C 1
ATOM 1525 O O . LEU B 1 12 ? -9.943 11.993 20.561 1.00 19.29 39 LEU B O 1
ATOM 1530 N N . GLN B 1 13 ? -8.229 11.743 19.105 1.00 22.09 40 GLN B N 1
ATOM 1531 C CA . GLN B 1 13 ? -7.206 11.731 20.137 1.00 23.44 40 GLN B CA 1
ATOM 1532 C C . GLN B 1 13 ? -7.208 13.082 20.813 1.00 23.12 40 GLN B C 1
ATOM 1533 O O . GLN B 1 13 ? -7.014 13.190 22.026 1.00 23.66 40 GLN B O 1
ATOM 1539 N N . ASN B 1 14 ? -7.425 14.116 20.015 1.00 20.43 41 ASN B N 1
ATOM 1540 C CA . ASN B 1 14 ? -7.424 15.465 20.532 1.00 19.92 41 ASN B CA 1
ATOM 1541 C C . ASN B 1 14 ? -8.686 16.187 20.135 1.00 20.37 41 ASN B C 1
ATOM 1542 O O . ASN B 1 14 ? -9.390 15.788 19.193 1.00 18.93 41 ASN B O 1
ATOM 1547 N N . ARG B 1 15 ? -8.953 17.262 20.864 1.00 19.48 42 ARG B N 1
ATOM 1548 C CA . ARG B 1 15 ? -10.083 18.122 20.586 1.00 20.76 42 ARG B CA 1
ATOM 1549 C C . ARG B 1 15 ? -9.450 19.226 19.738 1.00 19.76 42 ARG B C 1
ATOM 1550 O O . ARG B 1 15 ? -8.357 19.708 20.050 1.00 20.86 42 ARG B O 1
ATOM 1558 N N . TRP B 1 16 ? -10.126 19.625 18.672 1.00 17.93 43 TRP B N 1
ATOM 1559 C CA . TRP B 1 16 ? -9.579 20.656 17.809 1.00 16.63 43 TRP B CA 1
ATOM 1560 C C . TRP B 1 16 ? -10.489 21.870 17.715 1.00 14.51 43 TRP B C 1
ATOM 1561 O O . TRP B 1 16 ? -11.698 21.770 17.886 1.00 14.73 43 TRP B O 1
ATOM 1572 N N . ALA B 1 17 ? -9.887 23.018 17.451 1.00 15.79 44 ALA B N 1
ATOM 1573 C CA . ALA B 1 17 ? -10.625 24.263 17.293 1.00 15.17 44 ALA B CA 1
ATOM 1574 C C . ALA B 1 17 ? -10.298 24.823 15.922 1.00 16.48 44 ALA B C 1
ATOM 1575 O O . ALA B 1 17 ? -9.124 24.846 15.509 1.00 17.87 44 ALA B O 1
ATOM 1577 N N . LEU B 1 18 ? -11.328 25.263 15.211 1.00 17.65 45 LEU B N 1
ATOM 1578 C CA . LEU B 1 18 ? -11.140 25.863 13.900 1.00 18.33 45 LEU B CA 1
ATOM 1579 C C . LEU B 1 18 ? -11.243 27.379 14.054 1.00 18.96 45 LEU B C 1
ATOM 1580 O O . LEU B 1 18 ? -12.184 27.891 14.668 1.00 19.10 45 LEU B O 1
ATOM 1585 N N . TRP B 1 19 ? -10.266 28.093 13.502 1.00 18.78 46 TRP B N 1
ATOM 1586 C CA . TRP B 1 19 ? -10.265 29.539 13.595 1.00 19.94 46 TRP B CA 1
ATOM 1587 C C . TRP B 1 19 ? -10.349 30.150 12.211 1.00 20.36 46 TRP B C 1
ATOM 1588 O O . TRP B 1 19 ? -9.980 29.524 11.217 1.00 19.10 46 TRP B O 1
ATOM 1599 N N . PHE B 1 20 ? -10.849 31.376 12.162 1.00 20.75 47 PHE B N 1
ATOM 1600 C CA . PHE B 1 20 ? -10.974 32.106 10.914 1.00 22.46 47 PHE B CA 1
ATOM 1601 C C . PHE B 1 20 ? -10.304 33.461 11.089 1.00 23.91 47 PHE B C 1
ATOM 1602 O O . PHE B 1 20 ? -10.413 34.088 12.143 1.00 23.26 47 PHE B O 1
ATOM 1610 N N . PHE B 1 21 ? -9.590 33.896 10.060 1.00 25.61 48 PHE B N 1
ATOM 1611 C CA . PHE B 1 21 ? -8.947 35.195 10.101 1.00 27.48 48 PHE B CA 1
ATOM 1612 C C . PHE B 1 21 ? -9.696 36.069 9.094 1.00 28.85 48 PHE B C 1
ATOM 1613 O O . PHE B 1 21 ? -9.739 35.747 7.908 1.00 29.23 48 PHE B O 1
ATOM 1621 N N . LYS B 1 22 ? -10.315 37.141 9.572 1.00 31.35 49 LYS B N 1
ATOM 1622 C CA . LYS B 1 22 ? -11.035 38.070 8.698 1.00 34.23 49 LYS B CA 1
ATOM 1623 C C . LYS B 1 22 ? -10.072 39.226 8.510 1.00 36.65 49 LYS B C 1
ATOM 1624 O O . LYS B 1 22 ? -9.681 39.875 9.479 1.00 38.84 49 LYS B O 1
ATOM 1626 N N . ASN B 1 23 ? -9.676 39.498 7.277 1.00 38.78 50 ASN B N 1
ATOM 1627 C CA . ASN B 1 23 ? -8.706 40.555 7.055 1.00 40.39 50 ASN B CA 1
ATOM 1628 C C . ASN B 1 23 ? -9.229 41.978 7.225 1.00 40.10 50 ASN B C 1
ATOM 1629 O O . ASN B 1 23 ? -9.476 42.683 6.248 1.00 40.79 50 ASN B O 1
ATOM 1634 N N . ASP B 1 24 ? -9.402 42.396 8.474 1.00 39.09 51 ASP B N 1
ATOM 1635 C CA . ASP B 1 24 ? -9.865 43.746 8.773 1.00 38.15 51 ASP B CA 1
ATOM 1636 C C . ASP B 1 24 ? -8.599 44.534 9.066 1.00 37.90 51 ASP B C 1
ATOM 1637 O O . ASP B 1 24 ? -8.012 44.380 10.138 1.00 36.96 51 ASP B O 1
ATOM 1642 N N . LYS B 1 25 ? -8.184 45.373 8.121 1.00 37.88 52 LYS B N 1
ATOM 1643 C CA . LYS B 1 25 ? -6.959 46.158 8.275 1.00 38.84 52 LYS B CA 1
ATOM 1644 C C . LYS B 1 25 ? -6.992 47.266 9.328 1.00 37.46 52 LYS B C 1
ATOM 1645 O O . LYS B 1 25 ? -5.978 47.918 9.567 1.00 36.92 52 LYS B O 1
ATOM 1651 N N . SER B 1 26 ? -8.140 47.485 9.961 1.00 36.27 53 SER B N 1
ATOM 1652 C CA . SER B 1 26 ? -8.217 48.520 10.983 1.00 35.33 53 SER B CA 1
ATOM 1653 C C . SER B 1 26 ? -8.033 47.914 12.367 1.00 34.96 53 SER B C 1
ATOM 1654 O O . SER B 1 26 ? -8.110 48.619 13.375 1.00 34.79 53 SER B O 1
ATOM 1657 N N . LYS B 1 27 ? -7.775 46.609 12.418 1.00 33.98 54 LYS B N 1
ATOM 1658 C CA . LYS B 1 27 ? -7.598 45.933 13.701 1.00 32.91 54 LYS B CA 1
ATOM 1659 C C . LYS B 1 27 ? -6.267 45.187 13.785 1.00 31.82 54 LYS B C 1
ATOM 1660 O O . LYS B 1 27 ? -5.628 44.915 12.766 1.00 29.50 54 LYS B O 1
ATOM 1666 N N . THR B 1 28 ? -5.851 44.869 15.008 1.00 30.37 55 THR B N 1
ATOM 1667 C CA . THR B 1 28 ? -4.608 44.145 15.193 1.00 30.36 55 THR B CA 1
ATOM 1668 C C . THR B 1 28 ? -4.755 42.743 14.608 1.00 30.27 55 THR B C 1
ATOM 1669 O O . THR B 1 28 ? -5.855 42.173 14.584 1.00 29.84 55 THR B O 1
ATOM 1673 N N . TRP B 1 29 ? -3.646 42.193 14.122 1.00 28.48 56 TRP B N 1
ATOM 1674 C CA . TRP B 1 29 ? -3.655 40.863 13.526 1.00 28.57 56 TRP B CA 1
ATOM 1675 C C . TRP B 1 29 ? -4.387 39.855 14.398 1.00 28.67 56 TRP B C 1
ATOM 1676 O O . TRP B 1 29 ? -5.142 39.002 13.928 1.00 28.85 56 TRP B O 1
ATOM 1687 N N . GLN B 1 30 ? -4.126 39.952 15.689 1.00 28.88 57 GLN B N 1
ATOM 1688 C CA . GLN B 1 30 ? -4.699 39.047 16.652 1.00 30.62 57 GLN B CA 1
ATOM 1689 C C . GLN B 1 30 ? -6.192 39.272 16.858 1.00 30.31 57 GLN B C 1
ATOM 1690 O O . GLN B 1 30 ? -6.934 38.337 17.164 1.00 29.16 57 GLN B O 1
ATOM 1696 N N . ALA B 1 31 ? -6.639 40.509 16.643 1.00 29.93 58 ALA B N 1
ATOM 1697 C CA . ALA B 1 31 ? -8.050 40.846 16.805 1.00 29.36 58 ALA B CA 1
ATOM 1698 C C . ALA B 1 31 ? -8.911 40.312 15.659 1.00 28.96 58 ALA B C 1
ATOM 1699 O O . ALA B 1 31 ? -10.123 40.195 15.798 1.00 27.01 58 ALA B O 1
ATOM 1701 N N . ASN B 1 32 ? -8.283 40.001 14.528 1.00 29.20 59 ASN B N 1
ATOM 1702 C CA . ASN B 1 32 ? -9.004 39.481 13.368 1.00 29.76 59 ASN B CA 1
ATOM 1703 C C . ASN B 1 32 ? -9.277 37.988 13.477 1.00 29.72 59 ASN B C 1
ATOM 1704 O O . ASN B 1 32 ? -9.819 37.381 12.555 1.00 29.02 59 ASN B O 1
ATOM 1709 N N . LEU B 1 33 ? -8.891 37.405 14.608 1.00 29.52 60 LEU B N 1
ATOM 1710 C CA . LEU B 1 33 ? -9.076 35.985 14.850 1.00 28.54 60 LEU B CA 1
ATOM 1711 C C . LEU B 1 33 ? -10.446 35.690 15.441 1.00 28.55 60 LEU B C 1
ATOM 1712 O O . LEU B 1 33 ? -10.883 36.346 16.396 1.00 28.19 60 LEU B O 1
ATOM 1717 N N . ARG B 1 34 ? -11.114 34.696 14.863 1.00 27.49 61 ARG B N 1
ATOM 1718 C CA . ARG B 1 34 ? -12.432 34.291 15.317 1.00 26.89 61 ARG B CA 1
ATOM 1719 C C . ARG B 1 34 ? -12.486 32.780 15.481 1.00 26.72 61 ARG B C 1
ATOM 1720 O O . ARG B 1 34 ? -12.145 32.022 14.568 1.00 25.30 61 ARG B O 1
ATOM 1722 N N . LEU B 1 35 ? -12.911 32.354 16.663 1.00 26.70 62 LEU B N 1
ATOM 1723 C CA . LEU B 1 35 ? -13.038 30.946 16.975 1.00 27.65 62 LEU B CA 1
ATOM 1724 C C . LEU B 1 35 ? -14.356 30.495 16.379 1.00 27.59 62 LEU B C 1
ATOM 1725 O O . LEU B 1 35 ? -15.418 30.928 16.817 1.00 28.16 62 LEU B O 1
ATOM 1730 N N . ILE B 1 36 ? -14.294 29.629 15.375 1.00 26.66 63 ILE B N 1
ATOM 1731 C CA . ILE B 1 36 ? -15.507 29.149 14.739 1.00 23.63 63 ILE B CA 1
ATOM 1732 C C . ILE B 1 36 ? -16.188 28.050 15.520 1.00 22.59 63 ILE B C 1
ATOM 1733 O O . ILE B 1 36 ? -17.362 28.168 15.864 1.00 22.71 63 ILE B O 1
ATOM 1738 N N . SER B 1 37 ? -15.450 26.973 15.792 1.00 21.74 64 SER B N 1
ATOM 1739 C CA . SER B 1 37 ? -16.018 25.827 16.488 1.00 20.27 64 SER B CA 1
ATOM 1740 C C . SER B 1 37 ? -14.943 24.840 16.911 1.00 19.67 64 SER B C 1
ATOM 1741 O O . SER B 1 37 ? -13.822 24.863 16.395 1.00 16.93 64 SER B O 1
ATOM 1744 N N . LYS B 1 38 ? -15.310 23.953 17.833 1.00 18.77 65 LYS B N 1
ATOM 1745 C CA . LYS B 1 38 ? -14.402 22.921 18.332 1.00 17.87 65 LYS B CA 1
ATOM 1746 C C . LYS B 1 38 ? -15.098 21.577 18.157 1.00 16.97 65 LYS B C 1
ATOM 1747 O O . LYS B 1 38 ? -16.327 21.520 18.186 1.00 16.44 65 LYS B O 1
ATOM 1753 N N . PHE B 1 39 ? -14.328 20.502 17.996 1.00 15.52 66 PHE B N 1
ATOM 1754 C CA . PHE B 1 39 ? -14.908 19.167 17.820 1.00 16.23 66 PHE B CA 1
ATOM 1755 C C . PHE B 1 39 ? -13.924 18.092 18.306 1.00 16.34 66 PHE B C 1
ATOM 1756 O O . PHE B 1 39 ? -12.726 18.331 18.366 1.00 18.37 66 PHE B O 1
ATOM 1764 N N . ASP B 1 40 ? -14.414 16.909 18.651 1.00 17.13 67 ASP B N 1
ATOM 1765 C CA . ASP B 1 40 ? -13.519 15.860 19.126 1.00 17.70 67 ASP B CA 1
ATOM 1766 C C . ASP B 1 40 ? -13.896 14.482 18.628 1.00 18.53 67 ASP B C 1
ATOM 1767 O O . ASP B 1 40 ? -13.486 13.467 19.204 1.00 19.51 67 ASP B O 1
ATOM 1772 N N . THR B 1 41 ? -14.684 14.444 17.560 1.00 16.29 68 THR B N 1
ATOM 1773 C CA . THR B 1 41 ? -15.062 13.178 16.955 1.00 15.95 68 THR B CA 1
ATOM 1774 C C . THR B 1 41 ? -14.952 13.301 15.439 1.00 16.52 68 THR B C 1
ATOM 1775 O O . THR B 1 41 ? -15.004 14.397 14.882 1.00 15.61 68 THR B O 1
ATOM 1779 N N . VAL B 1 42 ? -14.805 12.159 14.784 1.00 16.71 69 VAL B N 1
ATOM 1780 C CA . VAL B 1 42 ? -14.721 12.104 13.334 1.00 17.76 69 VAL B CA 1
ATOM 1781 C C . VAL B 1 42 ? -15.938 12.767 12.691 1.00 17.52 69 VAL B C 1
ATOM 1782 O O . VAL B 1 42 ? -15.812 13.675 11.872 1.00 19.15 69 VAL B O 1
ATOM 1786 N N . GLU B 1 43 ? -17.117 12.305 13.078 1.00 17.62 70 GLU B N 1
ATOM 1787 C CA . GLU B 1 43 ? -18.354 12.821 12.529 1.00 17.21 70 GLU B CA 1
ATOM 1788 C C . GLU B 1 43 ? -18.515 14.321 12.769 1.00 16.67 70 GLU B C 1
ATOM 1789 O O . GLU B 1 43 ? -18.950 15.057 11.878 1.00 16.73 70 GLU B O 1
ATOM 1795 N N . ASP B 1 44 ? -18.152 14.784 13.960 1.00 15.00 71 ASP B N 1
ATOM 1796 C CA . ASP B 1 44 ? -18.279 16.196 14.248 1.00 13.38 71 ASP B CA 1
ATOM 1797 C C . ASP B 1 44 ? -17.343 17.015 13.396 1.00 12.96 71 ASP B C 1
ATOM 1798 O O . ASP B 1 44 ? -17.629 18.177 13.082 1.00 11.95 71 ASP B O 1
ATOM 1803 N N . PHE B 1 45 ? -16.215 16.429 13.023 1.00 12.87 72 PHE B N 1
ATOM 1804 C CA . PHE B 1 45 ? -15.306 17.139 12.146 1.00 13.50 72 PHE B CA 1
ATOM 1805 C C . PHE B 1 45 ? -15.983 17.405 10.793 1.00 13.21 72 PHE B C 1
ATOM 1806 O O . PHE B 1 45 ? -15.998 18.539 10.304 1.00 11.87 72 PHE B O 1
ATOM 1814 N N . TRP B 1 46 ? -16.532 16.345 10.194 1.00 14.54 73 TRP B N 1
ATOM 1815 C CA . TRP B 1 46 ? -17.176 16.463 8.894 1.00 15.12 73 TRP B CA 1
ATOM 1816 C C . TRP B 1 46 ? -18.368 17.393 8.912 1.00 17.24 73 TRP B C 1
ATOM 1817 O O . TRP B 1 46 ? -18.606 18.108 7.930 1.00 17.34 73 TRP B O 1
ATOM 1828 N N . ALA B 1 47 ? -19.121 17.381 10.016 1.00 17.43 74 ALA B N 1
ATOM 1829 C CA . ALA B 1 47 ? -20.284 18.242 10.147 1.00 18.45 74 ALA B CA 1
ATOM 1830 C C . ALA B 1 47 ? -19.828 19.695 10.076 1.00 20.24 74 ALA B C 1
ATOM 1831 O O . ALA B 1 47 ? -20.501 20.537 9.491 1.00 22.48 74 ALA B O 1
ATOM 1833 N N . LEU B 1 48 ? -18.689 20.006 10.679 1.00 19.72 75 LEU B N 1
ATOM 1834 C CA . LEU B 1 48 ? -18.200 21.374 10.614 1.00 19.31 75 LEU B CA 1
ATOM 1835 C C . LEU B 1 48 ? -17.688 21.655 9.204 1.00 19.48 75 LEU B C 1
ATOM 1836 O O . LEU B 1 48 ? -18.185 22.553 8.523 1.00 19.41 75 LEU B O 1
ATOM 1841 N N . TYR B 1 49 ? -16.712 20.863 8.773 1.00 18.87 76 TYR B N 1
ATOM 1842 C CA . TYR B 1 49 ? -16.088 21.017 7.457 1.00 19.55 76 TYR B CA 1
ATOM 1843 C C . TYR B 1 49 ? -17.079 21.118 6.293 1.00 19.63 76 TYR B C 1
ATOM 1844 O O . TYR B 1 49 ? -16.950 21.995 5.436 1.00 19.93 76 TYR B O 1
ATOM 1853 N N . ASN B 1 50 ? -18.060 20.220 6.258 1.00 19.92 77 ASN B N 1
ATOM 1854 C CA . ASN B 1 50 ? -19.047 20.212 5.187 1.00 18.88 77 ASN B CA 1
ATOM 1855 C C . ASN B 1 50 ? -19.959 21.431 5.189 1.00 18.65 77 ASN B C 1
ATOM 1856 O O . ASN B 1 50 ? -20.650 21.688 4.213 1.00 17.92 77 ASN B O 1
ATOM 1861 N N . HIS B 1 51 ? -19.939 22.197 6.273 1.00 18.36 78 HIS B N 1
ATOM 1862 C CA . HIS B 1 51 ? -20.824 23.350 6.390 1.00 17.85 78 HIS B CA 1
ATOM 1863 C C . HIS B 1 51 ? -20.178 24.728 6.388 1.00 18.66 78 HIS B C 1
ATOM 1864 O O . HIS B 1 51 ? -20.845 25.738 6.635 1.00 18.15 78 HIS B O 1
ATOM 1871 N N . ILE B 1 52 ? -18.883 24.780 6.114 1.00 18.45 79 ILE B N 1
ATOM 1872 C CA . ILE B 1 52 ? -18.203 26.061 6.066 1.00 19.07 79 ILE B CA 1
ATOM 1873 C C . ILE B 1 52 ? -17.627 26.228 4.663 1.00 19.64 79 ILE B C 1
ATOM 1874 O O . ILE B 1 52 ? -17.487 25.256 3.918 1.00 17.62 79 ILE B O 1
ATOM 1879 N N . GLN B 1 53 ? -17.317 27.465 4.311 1.00 21.81 80 GLN B N 1
ATOM 1880 C CA . GLN B 1 53 ? -16.782 27.805 3.000 1.00 24.16 80 GLN B CA 1
ATOM 1881 C C . GLN B 1 53 ? -15.458 27.098 2.703 1.00 24.60 80 GLN B C 1
ATOM 1882 O O . GLN B 1 53 ? -14.605 26.967 3.579 1.00 23.71 80 GLN B O 1
ATOM 1888 N N . LEU B 1 54 ? -15.300 26.612 1.474 1.00 23.96 81 LEU B N 1
ATOM 1889 C CA . LEU B 1 54 ? -14.049 25.968 1.088 1.00 24.83 81 LEU B CA 1
ATOM 1890 C C . LEU B 1 54 ? -12.978 27.051 1.065 1.00 24.28 81 LEU B C 1
ATOM 1891 O O . LEU B 1 54 ? -13.267 28.212 0.766 1.00 23.48 81 LEU B O 1
ATOM 1896 N N . SER B 1 55 ? -11.746 26.673 1.383 1.00 24.67 82 SER B N 1
ATOM 1897 C CA . SER B 1 55 ? -10.637 27.622 1.398 1.00 25.11 82 SER B CA 1
ATOM 1898 C C . SER B 1 55 ? -10.496 28.346 0.067 1.00 24.71 82 SER B C 1
ATOM 1899 O O . SER B 1 55 ? -10.221 29.544 0.033 1.00 25.02 82 SER B O 1
ATOM 1902 N N . SER B 1 56 ? -10.689 27.623 -1.030 1.00 24.95 83 SER B N 1
ATOM 1903 C CA . SER B 1 56 ? -10.564 28.230 -2.342 1.00 26.22 83 SER B CA 1
ATOM 1904 C C . SER B 1 56 ? -11.561 29.364 -2.559 1.00 28.05 83 SER B C 1
ATOM 1905 O O . SER B 1 56 ? -11.342 30.224 -3.410 1.00 30.41 83 SER B O 1
ATOM 1908 N N . ASN B 1 57 ? -12.648 29.386 -1.793 1.00 28.66 84 ASN B N 1
ATOM 1909 C CA . ASN B 1 57 ? -13.633 30.442 -1.965 1.00 29.68 84 ASN B CA 1
ATOM 1910 C C . ASN B 1 57 ? -13.533 31.587 -0.957 1.00 30.32 84 ASN B C 1
ATOM 1911 O O . ASN B 1 57 ? -14.354 32.503 -0.969 1.00 29.96 84 ASN B O 1
ATOM 1916 N N . LEU B 1 58 ? -12.534 31.552 -0.085 1.00 30.50 85 LEU B N 1
ATOM 1917 C CA . LEU B 1 58 ? -12.381 32.628 0.889 1.00 31.99 85 LEU B CA 1
ATOM 1918 C C . LEU B 1 58 ? -11.859 33.876 0.189 1.00 33.61 85 LEU B C 1
ATOM 1919 O O . LEU B 1 58 ? -11.307 33.795 -0.914 1.00 33.84 85 LEU B O 1
ATOM 1924 N N . MET B 1 59 ? -12.030 35.029 0.829 1.00 34.65 86 MET B N 1
ATOM 1925 C CA . MET B 1 59 ? -11.541 36.286 0.264 1.00 36.09 86 MET B CA 1
ATOM 1926 C C . MET B 1 59 ? -10.043 36.408 0.519 1.00 34.88 86 MET B C 1
ATOM 1927 O O . MET B 1 59 ? -9.589 36.242 1.651 1.00 35.91 86 MET B O 1
ATOM 1932 N N . PRO B 1 60 ? -9.253 36.677 -0.533 1.00 33.86 87 PRO B N 1
ATOM 1933 C CA . PRO B 1 60 ? -7.803 36.809 -0.359 1.00 33.00 87 PRO B CA 1
ATOM 1934 C C . PRO B 1 60 ? -7.467 37.687 0.847 1.00 32.47 87 PRO B C 1
ATOM 1935 O O . PRO B 1 60 ? -7.891 38.834 0.930 1.00 31.86 87 PRO B O 1
ATOM 1939 N N . GLY B 1 61 ? -6.710 37.122 1.781 1.00 31.60 88 GLY B N 1
ATOM 1940 C CA . GLY B 1 61 ? -6.348 37.840 2.988 1.00 31.51 88 GLY B CA 1
ATOM 1941 C C . GLY B 1 61 ? -6.852 37.117 4.230 1.00 30.74 88 GLY B C 1
ATOM 1942 O O . GLY B 1 61 ? -6.406 37.398 5.340 1.00 31.29 88 GLY B O 1
ATOM 1943 N N . CYS B 1 62 ? -7.775 36.176 4.037 1.00 29.83 89 CYS B N 1
ATOM 1944 C CA . CYS B 1 62 ? -8.342 35.403 5.141 1.00 28.73 89 CYS B CA 1
ATOM 1945 C C . CYS B 1 62 ? -7.677 34.040 5.275 1.00 26.33 89 CYS B C 1
ATOM 1946 O O . CYS B 1 62 ? -7.160 33.510 4.296 1.00 26.56 89 CYS B O 1
ATOM 1949 N N . ASP B 1 63 ? -7.701 33.485 6.488 1.00 23.95 90 ASP B N 1
ATOM 1950 C CA . ASP B 1 63 ? -7.147 32.159 6.759 1.00 22.92 90 ASP B CA 1
ATOM 1951 C C . ASP B 1 63 ? -8.114 31.299 7.574 1.00 21.91 90 ASP B C 1
ATOM 1952 O O . ASP B 1 63 ? -9.111 31.764 8.115 1.00 22.10 90 ASP B O 1
ATOM 1957 N N . TYR B 1 64 ? -7.753 30.025 7.659 1.00 20.35 91 TYR B N 1
ATOM 1958 C CA . TYR B 1 64 ? -8.434 29.044 8.467 1.00 18.96 91 TYR B CA 1
ATOM 1959 C C . TYR B 1 64 ? -7.245 28.489 9.253 1.00 18.48 91 TYR B C 1
ATOM 1960 O O . TYR B 1 64 ? -6.128 28.436 8.739 1.00 15.34 91 TYR B O 1
ATOM 1969 N N . SER B 1 65 ? -7.477 28.115 10.501 1.00 17.55 92 SER B N 1
ATOM 1970 C CA . SER B 1 65 ? -6.437 27.508 11.320 1.00 17.66 92 SER B CA 1
ATOM 1971 C C . SER B 1 65 ? -7.120 26.428 12.142 1.00 18.34 92 SER B C 1
ATOM 1972 O O . SER B 1 65 ? -8.154 26.693 12.767 1.00 18.94 92 SER B O 1
ATOM 1975 N N . LEU B 1 66 ? -6.575 25.214 12.115 1.00 17.88 93 LEU B N 1
ATOM 1976 C CA . LEU B 1 66 ? -7.117 24.125 12.924 1.00 18.37 93 LEU B CA 1
ATOM 1977 C C . LEU B 1 66 ? -6.040 23.854 13.973 1.00 18.16 93 LEU B C 1
ATOM 1978 O O . LEU B 1 66 ? -4.934 23.451 13.641 1.00 18.53 93 LEU B O 1
ATOM 1983 N N . PHE B 1 67 ? -6.362 24.079 15.238 1.00 18.70 94 PHE B N 1
ATOM 1984 C CA . PHE B 1 67 ? -5.383 23.882 16.297 1.00 17.31 94 PHE B CA 1
ATOM 1985 C C . PHE B 1 67 ? -5.922 23.102 17.464 1.00 17.71 94 PHE B C 1
ATOM 1986 O O . PHE B 1 67 ? -7.108 23.191 17.790 1.00 17.95 94 PHE B O 1
ATOM 1994 N N . LYS B 1 68 ? -5.044 22.330 18.089 1.00 16.45 95 LYS B N 1
ATOM 1995 C CA . LYS B 1 68 ? -5.433 21.568 19.253 1.00 18.48 95 L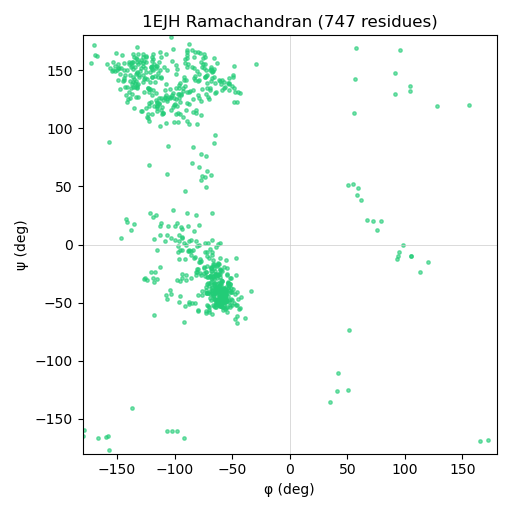YS B CA 1
ATOM 1996 C C . LYS B 1 68 ? -6.058 22.538 20.256 1.00 18.93 95 LYS B C 1
ATOM 1997 O O . LYS B 1 68 ? -5.602 23.679 20.415 1.00 19.87 95 LYS B O 1
ATOM 2003 N N . ASP B 1 69 ? -7.131 22.086 20.892 1.00 19.71 96 ASP B N 1
ATOM 2004 C CA . ASP B 1 69 ? -7.834 22.876 21.887 1.00 21.07 96 ASP B CA 1
ATOM 2005 C C . ASP B 1 69 ? -6.800 23.434 22.853 1.00 20.68 96 ASP B C 1
ATOM 2006 O O . ASP B 1 69 ? -5.892 22.716 23.285 1.00 21.22 96 ASP B O 1
ATOM 2011 N N . GLY B 1 70 ? -6.923 24.711 23.181 1.00 20.84 97 GLY B N 1
ATOM 2012 C CA . GLY B 1 70 ? -5.977 25.299 24.105 1.00 21.96 97 GLY B CA 1
ATOM 2013 C C . GLY B 1 70 ? -4.789 25.965 23.440 1.00 23.95 97 GLY B C 1
ATOM 2014 O O . GLY B 1 70 ? -4.040 26.674 24.108 1.00 24.54 97 GLY B O 1
ATOM 2015 N N . ILE B 1 71 ? -4.581 25.737 22.144 1.00 23.17 98 ILE B N 1
ATOM 2016 C CA . ILE B 1 71 ? -3.470 26.408 21.467 1.00 24.05 98 ILE B CA 1
ATOM 2017 C C . ILE B 1 71 ? -3.993 27.461 20.481 1.00 24.59 98 ILE B C 1
ATOM 2018 O O . ILE B 1 71 ? -4.634 27.127 19.483 1.00 22.97 98 ILE B O 1
ATOM 2023 N N . GLU B 1 72 ? -3.733 28.735 20.767 1.00 25.70 99 GLU B N 1
ATOM 2024 C CA . GLU B 1 72 ? -4.176 29.801 19.875 1.00 26.33 99 GLU B CA 1
ATOM 2025 C C . GLU B 1 72 ? -3.295 29.753 18.634 1.00 26.15 99 GLU B C 1
ATOM 2026 O O . GLU B 1 72 ? -2.114 29.425 18.716 1.00 25.32 99 GLU B O 1
ATOM 2032 N N . PRO B 1 73 ? -3.867 30.058 17.465 1.00 25.64 100 PRO B N 1
ATOM 2033 C CA . PRO B 1 73 ? -3.142 30.042 16.192 1.00 26.25 100 PRO B CA 1
ATOM 2034 C C . PRO B 1 73 ? -2.216 31.231 15.976 1.00 25.93 100 PRO B C 1
ATOM 2035 O O . PRO B 1 73 ? -2.363 31.964 14.999 1.00 25.42 100 PRO B O 1
ATOM 2039 N N . MET B 1 74 ? -1.254 31.410 16.873 1.00 25.93 101 MET B N 1
ATOM 2040 C CA . MET B 1 74 ? -0.328 32.538 16.765 1.00 27.21 101 MET B CA 1
ATOM 2041 C C . MET B 1 74 ? 1.034 32.244 17.391 1.00 27.30 101 MET B C 1
ATOM 2042 O O . MET B 1 74 ? 1.145 31.428 18.312 1.00 27.53 101 MET B O 1
ATOM 2047 N N . TRP B 1 75 ? 2.064 32.926 16.895 1.00 26.86 102 TRP B N 1
ATOM 2048 C CA . TRP B 1 75 ? 3.420 32.740 17.396 1.00 25.99 102 TRP B CA 1
ATOM 2049 C C . TRP B 1 75 ? 3.536 32.909 18.910 1.00 26.81 102 TRP B C 1
ATOM 2050 O O . TRP B 1 75 ? 4.302 32.193 19.562 1.00 26.13 102 TRP B O 1
ATOM 2061 N N . GLU B 1 76 ? 2.775 33.858 19.455 1.00 26.48 103 GLU B N 1
ATOM 2062 C CA . GLU B 1 76 ? 2.832 34.181 20.876 1.00 27.33 103 GLU B CA 1
ATOM 2063 C C . GLU B 1 76 ? 2.430 33.084 21.842 1.00 27.80 103 GLU B C 1
ATOM 2064 O O . GLU B 1 76 ? 2.756 33.159 23.027 1.00 27.84 103 GLU B O 1
ATOM 2070 N N . ASP B 1 77 ? 1.738 32.065 21.347 1.00 26.68 104 ASP B N 1
ATOM 2071 C CA . ASP B 1 77 ? 1.309 30.978 22.204 1.00 26.56 104 ASP B CA 1
ATOM 2072 C C . ASP B 1 77 ? 2.505 30.202 22.761 1.00 26.90 104 ASP B C 1
ATOM 2073 O O . ASP B 1 77 ? 3.482 29.934 22.052 1.00 27.14 104 ASP B O 1
ATOM 2078 N N . GLU B 1 78 ? 2.419 29.833 24.033 1.00 27.12 105 GLU B N 1
ATOM 2079 C CA . GLU B 1 78 ? 3.492 29.095 24.684 1.00 27.75 105 GLU B CA 1
ATOM 2080 C C . GLU B 1 78 ? 3.887 27.866 23.879 1.00 27.99 105 GLU B C 1
ATOM 2081 O O . GLU B 1 78 ? 5.065 27.545 23.763 1.00 27.06 105 GLU B O 1
ATOM 2087 N N . LYS B 1 79 ? 2.889 27.177 23.335 1.00 28.41 106 LYS B N 1
ATOM 2088 C CA . LYS B 1 79 ? 3.131 25.981 22.536 1.00 27.47 106 LYS B CA 1
ATOM 2089 C C . LYS B 1 79 ? 3.575 26.313 21.113 1.00 26.92 106 LYS B C 1
ATOM 2090 O O . LYS B 1 79 ? 3.811 25.416 20.307 1.00 27.58 106 LYS B O 1
ATOM 2096 N N . ASN B 1 80 ? 3.683 27.595 20.783 1.00 26.04 107 ASN B N 1
ATOM 2097 C CA . ASN B 1 80 ? 4.121 27.948 19.437 1.00 25.56 107 ASN B CA 1
ATOM 2098 C C . ASN B 1 80 ? 5.428 28.738 19.367 1.00 24.82 107 ASN B C 1
ATOM 2099 O O . ASN B 1 80 ? 6.199 28.592 18.413 1.00 23.68 107 ASN B O 1
ATOM 2104 N N . LYS B 1 81 ? 5.684 29.568 20.372 1.00 25.65 108 LYS B N 1
ATOM 2105 C CA . LYS B 1 81 ? 6.868 30.429 20.355 1.00 26.54 108 LYS B CA 1
ATOM 2106 C C . LYS B 1 81 ? 8.222 29.793 20.065 1.00 26.64 108 LYS B C 1
ATOM 2107 O O . LYS B 1 81 ? 9.043 30.393 19.385 1.00 26.08 108 LYS B O 1
ATOM 2113 N N . ARG B 1 82 ? 8.467 28.588 20.564 1.00 27.06 109 ARG B N 1
ATOM 2114 C CA . ARG B 1 82 ? 9.735 27.924 20.293 1.00 28.24 109 ARG B CA 1
ATOM 2115 C C . ARG B 1 82 ? 9.567 27.022 19.073 1.00 28.03 109 ARG B C 1
ATOM 2116 O O . ARG B 1 82 ? 10.477 26.274 18.710 1.00 26.64 109 ARG B O 1
ATOM 2124 N N . GLY B 1 83 ? 8.402 27.097 18.439 1.00 27.24 110 GLY B N 1
ATOM 2125 C CA . GLY B 1 83 ? 8.135 26.232 17.305 1.00 26.39 110 GLY B CA 1
ATOM 2126 C C . GLY B 1 83 ? 8.461 26.730 15.915 1.00 25.68 110 GLY B C 1
ATOM 2127 O O . GLY B 1 83 ? 9.163 27.726 15.728 1.00 24.52 110 GLY B O 1
ATOM 2128 N N . GLY B 1 84 ? 7.929 26.006 14.931 1.00 24.78 111 GLY B N 1
ATOM 2129 C CA . GLY B 1 84 ? 8.152 26.340 13.536 1.00 24.03 111 GLY B CA 1
ATOM 2130 C C . GLY B 1 84 ? 7.052 25.780 12.657 1.00 24.33 111 GLY B C 1
ATOM 2131 O O . GLY B 1 84 ? 6.118 25.140 13.148 1.00 24.65 111 GLY B O 1
ATOM 2132 N N . ARG B 1 85 ? 7.195 25.969 11.350 1.00 23.87 112 ARG B N 1
ATOM 2133 C CA . ARG B 1 85 ? 6.185 25.539 10.401 1.00 23.54 112 ARG B CA 1
ATOM 2134 C C . ARG B 1 85 ? 6.706 24.795 9.153 1.00 23.58 112 ARG B C 1
ATOM 2135 O O . ARG B 1 85 ? 7.725 25.181 8.574 1.00 23.39 112 ARG B O 1
ATOM 2143 N N . TRP B 1 86 ? 6.007 23.735 8.743 1.00 22.78 113 TRP B N 1
ATOM 2144 C CA . TRP B 1 86 ? 6.357 23.031 7.509 1.00 21.90 113 TRP B CA 1
ATOM 2145 C C . TRP B 1 86 ? 5.456 23.734 6.501 1.00 22.45 113 TRP B C 1
ATOM 2146 O O . TRP B 1 86 ? 4.235 23.595 6.536 1.00 23.10 113 TRP B O 1
ATOM 2157 N N . LEU B 1 87 ? 6.076 24.515 5.624 1.00 23.34 114 LEU B N 1
ATOM 2158 C CA . LEU B 1 87 ? 5.359 25.345 4.665 1.00 23.96 114 LEU B CA 1
ATOM 2159 C C . LEU B 1 87 ? 5.152 24.798 3.251 1.00 24.07 114 LEU B C 1
ATOM 2160 O O . LEU B 1 87 ? 6.088 24.362 2.589 1.00 23.76 114 LEU B O 1
ATOM 2165 N N . ILE B 1 88 ? 3.912 24.838 2.793 1.00 23.98 115 ILE B N 1
ATOM 2166 C CA . ILE B 1 88 ? 3.597 24.401 1.443 1.00 25.03 115 ILE B CA 1
ATOM 2167 C C . ILE B 1 88 ? 3.143 25.656 0.713 1.00 25.12 115 ILE B C 1
ATOM 2168 O O . ILE B 1 88 ? 2.191 26.311 1.128 1.00 24.17 115 ILE B O 1
ATOM 2173 N N . THR B 1 89 ? 3.847 25.993 -0.358 1.00 25.89 116 THR B N 1
ATOM 2174 C CA . THR B 1 89 ? 3.529 27.161 -1.161 1.00 27.52 116 THR B CA 1
ATOM 2175 C C . THR B 1 89 ? 2.845 26.725 -2.444 1.00 28.25 116 THR B C 1
ATOM 2176 O O . THR B 1 89 ? 3.285 25.786 -3.101 1.00 28.12 116 THR B O 1
ATOM 2180 N N . LEU B 1 90 ? 1.760 27.404 -2.791 1.00 28.99 117 LEU B N 1
ATOM 2181 C CA . LEU B 1 90 ? 1.026 27.084 -4.005 1.00 31.01 117 LEU B CA 1
ATOM 2182 C C . LEU B 1 90 ? 0.980 28.310 -4.905 1.00 32.98 117 LEU B C 1
ATOM 2183 O O . LEU B 1 90 ? 0.978 29.448 -4.420 1.00 32.61 117 LEU B O 1
ATOM 2188 N N . ASN B 1 91 ? 0.958 28.087 -6.215 1.00 35.34 118 ASN B N 1
ATOM 2189 C CA . ASN B 1 91 ? 0.872 29.210 -7.138 1.00 37.25 118 ASN B CA 1
ATOM 2190 C C . ASN B 1 91 ? -0.615 29.497 -7.329 1.00 37.86 118 ASN B C 1
ATOM 2191 O O . ASN B 1 91 ? -1.463 28.735 -6.858 1.00 36.66 118 ASN B O 1
ATOM 2196 N N . LYS B 1 92 ? -0.928 30.592 -8.017 1.00 38.89 119 LYS B N 1
ATOM 2197 C CA . LYS B 1 92 ? -2.312 30.988 -8.245 1.00 38.67 119 LYS B CA 1
ATOM 2198 C C . LYS B 1 92 ? -3.123 29.907 -8.946 1.00 38.84 119 LYS B C 1
ATOM 2199 O O . LYS B 1 92 ? -4.267 29.641 -8.581 1.00 38.81 119 LYS B O 1
ATOM 2201 N N . GLN B 1 93 ? -2.526 29.279 -9.950 1.00 39.03 120 GLN B N 1
ATOM 2202 C CA . GLN B 1 93 ? -3.212 28.238 -10.703 1.00 39.59 120 GLN B CA 1
ATOM 2203 C C . GLN B 1 93 ? -3.690 27.078 -9.829 1.00 40.15 120 GLN B C 1
ATOM 2204 O O . GLN B 1 93 ? -4.764 26.518 -10.049 1.00 40.83 120 GLN B O 1
ATOM 2206 N N . GLN B 1 94 ? -2.895 26.721 -8.832 1.00 40.99 121 GLN B N 1
ATOM 2207 C CA . GLN B 1 94 ? -3.240 25.614 -7.947 1.00 41.95 121 GLN B CA 1
ATOM 2208 C C . GLN B 1 94 ? -4.443 25.851 -7.026 1.00 42.13 121 GLN B C 1
ATOM 2209 O O . GLN B 1 94 ? -5.045 24.893 -6.534 1.00 42.72 121 GLN B O 1
ATOM 2215 N N . ARG B 1 95 ? -4.798 27.111 -6.795 1.00 41.38 122 ARG B N 1
ATOM 2216 C CA . ARG B 1 95 ? -5.919 27.420 -5.916 1.00 40.38 122 ARG B CA 1
ATOM 2217 C C . ARG B 1 95 ? -7.127 26.527 -6.123 1.00 40.20 122 ARG B C 1
ATOM 2218 O O . ARG B 1 95 ? -7.614 25.901 -5.181 1.00 39.88 122 ARG B O 1
ATOM 2226 N N . ARG B 1 96 ? -7.608 26.465 -7.358 1.00 39.95 123 ARG B N 1
ATOM 2227 C CA . ARG B 1 96 ? -8.779 25.662 -7.683 1.00 39.41 123 ARG B CA 1
ATOM 2228 C C . ARG B 1 96 ? -8.459 24.184 -7.865 1.00 38.73 123 ARG B C 1
ATOM 2229 O O . ARG B 1 96 ? -9.337 23.333 -7.745 1.00 39.08 123 ARG B O 1
ATOM 2231 N N . SER B 1 97 ? -7.198 23.873 -8.137 1.00 37.94 124 SER B N 1
ATOM 2232 C CA . SER B 1 97 ? -6.805 22.485 -8.371 1.00 37.36 124 SER B CA 1
ATOM 2233 C C . SER B 1 97 ? -6.196 21.729 -7.190 1.00 36.49 124 SER B C 1
ATOM 2234 O O . SER B 1 97 ? -6.351 20.512 -7.085 1.00 36.23 124 SER B O 1
ATOM 2237 N N . ASP B 1 98 ? -5.506 22.438 -6.304 1.00 35.84 125 ASP B N 1
ATOM 2238 C CA . ASP B 1 98 ? -4.871 21.777 -5.173 1.00 35.38 125 ASP B CA 1
ATOM 2239 C C . ASP B 1 98 ? -5.177 22.296 -3.763 1.00 33.40 125 ASP B C 1
ATOM 2240 O O . ASP B 1 98 ? -5.150 21.519 -2.815 1.00 33.10 125 ASP B O 1
ATOM 2245 N N . LEU B 1 99 ? -5.462 23.589 -3.632 1.00 31.57 126 LEU B N 1
ATOM 2246 C CA . LEU B 1 99 ? -5.696 24.197 -2.325 1.00 29.49 126 LEU B CA 1
ATOM 2247 C C . LEU B 1 99 ? -6.612 23.447 -1.352 1.00 29.14 126 LEU B C 1
ATOM 2248 O O . LEU B 1 99 ? -6.181 23.058 -0.265 1.00 28.97 126 LEU B O 1
ATOM 2253 N N . ASP B 1 100 ? -7.871 23.248 -1.737 1.00 28.31 127 ASP B N 1
ATOM 2254 C CA . ASP B 1 100 ? -8.827 22.567 -0.859 1.00 26.88 127 ASP B CA 1
ATOM 2255 C C . ASP B 1 100 ? -8.399 21.141 -0.616 1.00 26.57 127 ASP B C 1
ATOM 2256 O O . ASP B 1 100 ? -8.559 20.596 0.474 1.00 26.14 127 ASP B O 1
ATOM 2261 N N . ARG B 1 101 ? -7.848 20.531 -1.667 1.00 26.03 128 ARG B N 1
ATOM 2262 C CA . ARG B 1 101 ? -7.368 19.166 -1.648 1.00 27.41 128 ARG B CA 1
ATOM 2263 C C . ARG B 1 101 ? -6.265 19.010 -0.590 1.00 25.76 128 ARG B C 1
ATOM 2264 O O . ARG B 1 101 ? -6.330 18.139 0.275 1.00 24.55 128 ARG B O 1
ATOM 2272 N N . PHE B 1 102 ? -5.266 19.872 -0.678 1.00 25.50 129 PHE B N 1
ATOM 2273 C CA . PHE B 1 102 ? -4.146 19.823 0.246 1.00 24.78 129 PHE B CA 1
ATOM 2274 C C . PHE B 1 102 ? -4.570 20.193 1.660 1.00 23.50 129 PHE B C 1
ATOM 2275 O O . PHE B 1 102 ? -4.127 19.573 2.615 1.00 23.20 129 PHE B O 1
ATOM 2283 N N . TRP B 1 103 ? -5.415 21.205 1.788 1.00 22.13 130 TRP B N 1
ATOM 2284 C CA . TRP B 1 103 ? -5.879 21.636 3.103 1.00 21.58 130 TRP B CA 1
ATOM 2285 C C . TRP B 1 103 ? -6.628 20.499 3.802 1.00 21.39 130 TRP B C 1
ATOM 2286 O O . TRP B 1 103 ? -6.398 20.210 4.976 1.00 20.60 130 TRP B O 1
ATOM 2297 N N . LEU B 1 104 ? -7.519 19.842 3.072 1.00 20.61 131 LEU B N 1
ATOM 2298 C CA . LEU B 1 104 ? -8.261 18.751 3.660 1.00 20.60 131 LEU B CA 1
ATOM 2299 C C . LEU B 1 104 ? -7.298 17.659 4.129 1.00 20.13 131 LEU B C 1
ATOM 2300 O O . LEU B 1 104 ? -7.389 17.183 5.258 1.00 18.00 131 LEU B O 1
ATOM 2305 N N . GLU B 1 105 ? -6.358 17.288 3.263 1.00 19.76 132 GLU B N 1
ATOM 2306 C CA . GLU B 1 105 ? -5.391 16.246 3.579 1.00 18.77 132 GLU B CA 1
ATOM 2307 C C . GLU B 1 105 ? -4.593 16.628 4.820 1.00 19.59 132 GLU B C 1
ATOM 2308 O O . GLU B 1 105 ? -4.287 15.773 5.652 1.00 18.08 132 GLU B O 1
ATOM 2314 N N . THR B 1 106 ? -4.265 17.912 4.948 1.00 18.34 133 THR B N 1
ATOM 2315 C CA . THR B 1 106 ? -3.533 18.394 6.111 1.00 18.83 133 THR B CA 1
ATOM 2316 C C . THR B 1 106 ? -4.407 18.133 7.345 1.00 19.08 133 THR B C 1
ATOM 2317 O O . THR B 1 106 ? -3.948 17.560 8.337 1.00 20.00 133 THR B O 1
ATOM 2321 N N . LEU B 1 107 ? -5.671 18.542 7.276 1.00 18.87 134 LEU B N 1
ATOM 2322 C CA . LEU B 1 107 ? -6.603 18.328 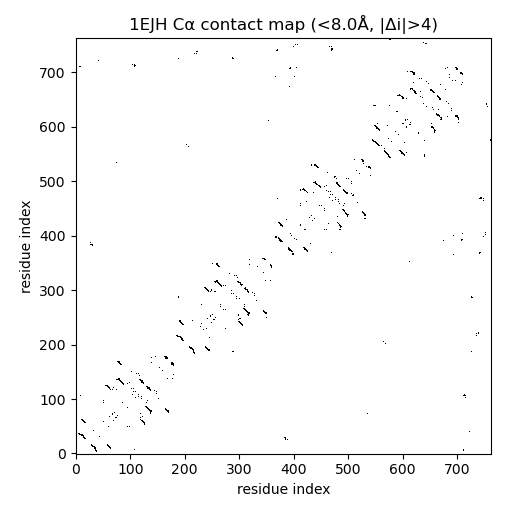8.383 1.00 18.47 134 LEU B CA 1
ATOM 2323 C C . LEU B 1 107 ? -6.708 16.858 8.783 1.00 19.11 134 LEU B C 1
ATOM 2324 O O . LEU B 1 107 ? -6.777 16.524 9.973 1.00 19.46 134 LEU B O 1
ATOM 2329 N N . LEU B 1 108 ? -6.739 15.972 7.793 1.00 18.31 135 LEU B N 1
ATOM 2330 C CA . LEU B 1 108 ? -6.832 14.553 8.084 1.00 17.74 135 LEU B CA 1
ATOM 2331 C C . LEU B 1 108 ? -5.569 14.051 8.792 1.00 18.46 135 LEU B C 1
ATOM 2332 O O . LEU B 1 108 ? -5.639 13.159 9.644 1.00 17.61 135 LEU B O 1
ATOM 2337 N N . CYS B 1 109 ? -4.413 14.621 8.443 1.00 18.36 136 CYS B N 1
ATOM 2338 C CA . CYS B 1 109 ? -3.172 14.217 9.088 1.00 18.15 136 CYS B CA 1
ATOM 2339 C C . CYS B 1 109 ? -3.209 14.676 10.540 1.00 17.77 136 CYS B C 1
ATOM 2340 O O . CYS B 1 109 ? -2.597 14.058 11.412 1.00 17.77 136 CYS B O 1
ATOM 2343 N N . LEU B 1 110 ? -3.921 15.768 10.802 1.00 18.04 137 LEU B N 1
ATOM 2344 C CA . LEU B 1 110 ? -3.992 16.278 12.164 1.00 18.81 137 LEU B CA 1
ATOM 2345 C C . LEU B 1 110 ? -4.986 15.503 13.026 1.00 18.25 137 LEU B C 1
ATOM 2346 O O . LEU B 1 110 ? -4.613 14.955 14.057 1.00 18.94 137 LEU B O 1
ATOM 2351 N N . ILE B 1 111 ? -6.245 15.439 12.611 1.00 18.72 138 ILE B N 1
ATOM 2352 C CA . ILE B 1 111 ? -7.235 14.746 13.428 1.00 18.53 138 ILE B CA 1
ATOM 2353 C C . ILE B 1 111 ? -6.990 13.252 13.518 1.00 20.21 138 ILE B C 1
ATOM 2354 O O . ILE B 1 111 ? -7.376 12.619 14.497 1.00 19.55 138 ILE B O 1
ATOM 2359 N N . GLY B 1 112 ? -6.343 12.692 12.496 1.00 20.87 139 GLY B N 1
ATOM 2360 C CA . GLY B 1 112 ? -6.070 11.266 12.497 1.00 21.20 139 GLY B CA 1
ATOM 2361 C C . GLY B 1 112 ? -4.787 10.870 13.218 1.00 21.53 139 GLY B C 1
ATOM 2362 O O . GLY B 1 112 ? -4.520 9.676 13.374 1.00 21.84 139 GLY B O 1
ATOM 2363 N N . GLU B 1 113 ? -4.005 11.861 13.659 1.00 20.62 140 GLU B N 1
ATOM 2364 C CA . GLU B 1 113 ? -2.735 11.628 14.360 1.00 21.22 140 GLU B CA 1
ATOM 2365 C C . GLU B 1 113 ? -1.782 10.822 13.473 1.00 22.32 140 GLU B C 1
ATOM 2366 O O . GLU B 1 113 ? -1.182 9.829 13.910 1.00 23.06 140 GLU B O 1
ATOM 2372 N N . SER B 1 114 ? -1.633 11.263 12.230 1.00 22.51 141 SER B N 1
ATOM 2373 C CA . SER B 1 114 ? -0.801 10.571 11.263 1.00 23.90 141 SER B CA 1
ATOM 2374 C C . SER B 1 114 ? 0.697 10.516 11.522 1.00 25.04 141 SER B C 1
ATOM 2375 O O . SER B 1 114 ? 1.382 9.654 10.980 1.00 25.06 141 SER B O 1
ATOM 2378 N N . PHE B 1 115 ? 1.216 11.414 12.345 1.00 26.45 142 PHE B N 1
ATOM 2379 C CA . PHE B 1 115 ? 2.650 11.424 12.591 1.00 27.90 142 PHE B CA 1
ATOM 2380 C C . PHE B 1 115 ? 3.082 10.514 13.732 1.00 29.54 142 PHE B C 1
ATOM 2381 O O . PHE B 1 115 ? 4.194 10.616 14.245 1.00 28.48 142 PHE B O 1
ATOM 2389 N N . ASP B 1 116 ? 2.188 9.610 14.114 1.00 32.27 143 ASP B N 1
ATOM 2390 C CA . ASP B 1 116 ? 2.452 8.637 15.171 1.00 34.79 143 ASP B CA 1
ATOM 2391 C C . ASP B 1 116 ? 2.996 9.160 16.493 1.00 35.14 143 ASP B C 1
ATOM 2392 O O . ASP B 1 116 ? 2.391 10.030 17.097 1.00 35.43 143 ASP B O 1
ATOM 2397 N N . ASP B 1 117 ? 4.124 8.628 16.956 1.00 36.93 144 ASP B N 1
ATOM 2398 C CA . ASP B 1 117 ? 4.662 9.074 18.238 1.00 38.28 144 ASP B CA 1
ATOM 2399 C C . ASP B 1 117 ? 5.168 10.511 18.262 1.00 37.36 144 ASP B C 1
ATOM 2400 O O . ASP B 1 117 ? 5.712 10.961 19.273 1.00 37.44 144 ASP B O 1
ATOM 2405 N N . TYR B 1 118 ? 4.997 11.230 17.156 1.00 35.37 145 TYR B N 1
ATOM 2406 C CA . TYR B 1 118 ? 5.419 12.626 17.107 1.00 33.77 145 TYR B CA 1
ATOM 2407 C C . TYR B 1 118 ? 4.210 13.537 16.866 1.00 33.11 145 TYR B C 1
ATOM 2408 O O . TYR B 1 118 ? 4.345 14.751 16.717 1.00 31.50 145 TYR B O 1
ATOM 2417 N N . SER B 1 119 ? 3.020 12.948 16.840 1.00 33.01 146 SER B N 1
ATOM 2418 C CA . SER B 1 119 ? 1.822 13.747 16.630 1.00 34.11 146 SER B CA 1
ATOM 2419 C C . SER B 1 119 ? 1.700 14.766 17.757 1.00 33.84 146 SER B C 1
ATOM 2420 O O . SER B 1 119 ? 1.130 15.839 17.563 1.00 33.82 146 SER B O 1
ATOM 2423 N N . ASP B 1 120 ? 2.251 14.432 18.926 1.00 33.57 147 ASP B N 1
ATOM 2424 C CA . ASP B 1 120 ? 2.206 15.329 20.082 1.00 32.68 147 ASP B CA 1
ATOM 2425 C C . ASP B 1 120 ? 2.919 16.654 19.831 1.00 31.75 147 ASP B C 1
ATOM 2426 O O . ASP B 1 120 ? 2.604 17.658 20.474 1.00 31.81 147 ASP B O 1
ATOM 2431 N N . ASP B 1 121 ? 3.885 16.661 18.913 1.00 29.49 148 ASP B N 1
ATOM 2432 C CA . ASP B 1 121 ? 4.609 17.888 18.595 1.00 27.26 148 ASP B CA 1
ATOM 2433 C C . ASP B 1 121 ? 3.775 18.782 17.692 1.00 26.13 148 ASP B C 1
ATOM 2434 O O . ASP B 1 121 ? 4.102 19.947 17.489 1.00 25.35 148 ASP B O 1
ATOM 2439 N N . VAL B 1 122 ? 2.694 18.233 17.153 1.00 24.54 149 VAL B N 1
ATOM 2440 C CA . VAL B 1 122 ? 1.827 19.003 16.271 1.00 24.58 149 VAL B CA 1
ATOM 2441 C C . VAL B 1 122 ? 0.956 19.967 17.074 1.00 23.85 149 VAL B C 1
ATOM 2442 O O . VAL B 1 122 ? 0.384 19.597 18.101 1.00 24.47 149 VAL B O 1
ATOM 2446 N N . CYS B 1 123 ? 0.869 21.211 16.619 1.00 22.56 150 CYS B N 1
ATOM 2447 C CA . CYS B 1 123 ? 0.041 22.193 17.305 1.00 21.44 150 CYS B CA 1
ATOM 2448 C C . CYS B 1 123 ? -1.200 22.436 16.467 1.00 21.15 150 CYS B C 1
ATOM 2449 O O . CYS B 1 123 ? -2.322 22.424 16.979 1.00 19.59 150 CYS B O 1
ATOM 2452 N N . GLY B 1 124 ? -0.983 22.637 15.169 1.00 19.50 151 GLY B N 1
ATOM 2453 C CA . GLY B 1 124 ? -2.092 22.885 14.272 1.00 18.86 151 GLY B CA 1
ATOM 2454 C C . GLY B 1 124 ? -1.668 23.052 12.826 1.00 18.17 151 GLY B C 1
ATOM 2455 O O . GLY B 1 124 ? -0.578 22.634 12.426 1.00 14.94 151 GLY B O 1
ATOM 2456 N N . ALA B 1 125 ? -2.536 23.675 12.042 1.00 17.31 152 ALA B N 1
ATOM 2457 C CA . ALA B 1 125 ? -2.266 23.899 10.636 1.00 18.67 152 ALA B CA 1
ATOM 2458 C C . ALA B 1 125 ? -2.941 25.190 10.249 1.00 19.76 152 ALA B C 1
ATOM 2459 O O . ALA B 1 125 ? -3.948 25.582 10.845 1.00 19.17 152 ALA B O 1
ATOM 2461 N N . VAL B 1 126 ? -2.376 25.843 9.243 1.00 20.78 153 VAL B N 1
ATOM 2462 C CA . VAL B 1 126 ? -2.879 27.118 8.772 1.00 22.19 153 VAL B CA 1
ATOM 2463 C C . VAL B 1 126 ? -2.926 27.152 7.258 1.00 23.34 153 VAL B C 1
ATOM 2464 O O . VAL B 1 126 ? -2.013 26.643 6.589 1.00 23.09 153 VAL B O 1
ATOM 2468 N N . VAL B 1 127 ? -3.988 27.741 6.720 1.00 23.49 154 VAL B N 1
ATOM 2469 C CA . VAL B 1 127 ? -4.092 27.903 5.280 1.00 25.01 154 VAL B CA 1
ATOM 2470 C C . VAL B 1 127 ? -4.391 29.372 5.012 1.00 26.67 154 VAL B C 1
ATOM 2471 O O . VAL B 1 127 ? -5.437 29.885 5.412 1.00 27.72 154 VAL B O 1
ATOM 2475 N N . ASN B 1 128 ? -3.448 30.056 4.367 1.00 26.93 155 ASN B N 1
ATOM 2476 C CA . ASN B 1 128 ? -3.628 31.459 4.046 1.00 27.68 155 ASN B CA 1
ATOM 2477 C C . ASN B 1 128 ? -4.006 31.578 2.570 1.00 28.01 155 ASN B C 1
ATOM 2478 O O . ASN B 1 128 ? -3.338 31.013 1.694 1.00 27.08 155 ASN B O 1
ATOM 2483 N N . VAL B 1 129 ? -5.087 32.305 2.313 1.00 28.73 156 VAL B N 1
ATOM 2484 C CA . VAL B 1 129 ? -5.557 32.544 0.959 1.00 29.09 156 VAL B CA 1
ATOM 2485 C C . VAL B 1 129 ? -5.057 33.944 0.620 1.00 29.93 156 VAL B C 1
ATOM 2486 O O . VAL B 1 129 ? -5.573 34.935 1.128 1.00 28.60 156 VAL B O 1
ATOM 2490 N N . ARG B 1 130 ? -4.024 34.006 -0.221 1.00 30.64 157 ARG B N 1
ATOM 2491 C CA . ARG B 1 130 ? -3.409 35.273 -0.614 1.00 31.38 157 ARG B CA 1
ATOM 2492 C C . ARG B 1 130 ? -3.266 35.393 -2.129 1.00 32.47 157 ARG B C 1
ATOM 2493 O O . ARG B 1 130 ? -3.084 34.397 -2.830 1.00 31.25 157 ARG B O 1
ATOM 2501 N N . ALA B 1 131 ? -3.337 36.624 -2.625 1.00 33.43 158 ALA B N 1
ATOM 2502 C CA . ALA B 1 131 ? -3.215 36.878 -4.056 1.00 34.35 158 ALA B CA 1
ATOM 2503 C C . ALA B 1 131 ? -1.821 36.540 -4.585 1.00 34.53 158 ALA B C 1
ATOM 2504 O O . ALA B 1 131 ? -1.680 36.068 -5.707 1.00 35.59 158 ALA B O 1
ATOM 2506 N N . LYS B 1 132 ? -0.790 36.761 -3.778 1.00 34.60 159 LYS B N 1
ATOM 2507 C CA . LYS B 1 132 ? 0.570 36.469 -4.223 1.00 35.38 159 LYS B CA 1
ATOM 2508 C C . LYS B 1 132 ? 0.959 35.002 -4.059 1.00 36.31 159 LYS B C 1
ATOM 2509 O O . LYS B 1 132 ? 2.135 34.653 -4.201 1.00 36.81 159 LYS B O 1
ATOM 2511 N N . GLY B 1 133 ? -0.024 34.145 -3.777 1.00 35.78 160 GLY B N 1
ATOM 2512 C CA . GLY B 1 133 ? 0.252 32.721 -3.613 1.00 35.05 160 GLY B CA 1
ATOM 2513 C C . GLY B 1 133 ? -0.293 32.129 -2.321 1.00 34.18 160 GLY B C 1
ATOM 2514 O O . GLY B 1 133 ? 0.094 32.549 -1.229 1.00 34.62 160 GLY B O 1
ATOM 2515 N N . ASP B 1 134 ? -1.188 31.150 -2.430 1.00 32.57 161 ASP B N 1
ATOM 2516 C CA . ASP B 1 134 ? -1.770 30.524 -1.242 1.00 30.13 161 ASP B CA 1
ATOM 2517 C C . ASP B 1 134 ? -0.728 29.747 -0.435 1.00 29.20 161 ASP B C 1
ATOM 2518 O O . ASP B 1 134 ? 0.338 29.408 -0.949 1.00 28.63 161 ASP B O 1
ATOM 2523 N N . LYS B 1 135 ? -1.038 29.485 0.832 1.00 27.96 162 LYS B N 1
ATOM 2524 C CA . LYS B 1 135 ? -0.135 28.762 1.728 1.00 27.05 162 LYS B CA 1
ATOM 2525 C C . LYS B 1 135 ? -0.855 27.851 2.720 1.00 26.89 162 LYS B C 1
ATOM 2526 O O . LYS B 1 135 ? -1.902 28.205 3.270 1.00 26.72 162 LYS B O 1
ATOM 2532 N N . ILE B 1 136 ? -0.267 26.681 2.938 1.00 24.70 163 ILE B N 1
ATOM 2533 C CA . ILE B 1 136 ? -0.773 25.691 3.871 1.00 23.40 163 ILE B CA 1
ATOM 2534 C C . ILE B 1 136 ? 0.444 25.270 4.685 1.00 23.93 163 ILE B C 1
ATOM 2535 O O . ILE B 1 136 ? 1.514 25.030 4.125 1.00 23.10 163 ILE B O 1
ATOM 2540 N N . ALA B 1 137 ? 0.296 25.188 6.003 1.00 22.83 164 ALA B N 1
ATOM 2541 C CA . ALA B 1 137 ? 1.429 24.810 6.835 1.00 22.05 164 ALA B CA 1
ATOM 2542 C C . ALA B 1 137 ? 0.995 24.112 8.112 1.00 21.81 164 ALA B C 1
ATOM 2543 O O . ALA B 1 137 ? -0.093 24.369 8.633 1.00 21.35 164 ALA B O 1
ATOM 2545 N N . ILE B 1 138 ? 1.847 23.212 8.591 1.00 20.64 165 ILE B N 1
ATOM 2546 C CA . ILE B 1 138 ? 1.597 22.509 9.838 1.00 19.87 165 ILE B CA 1
ATOM 2547 C C . ILE B 1 138 ? 2.561 23.095 10.875 1.00 20.11 165 ILE B C 1
ATOM 2548 O O . ILE B 1 138 ? 3.779 23.133 10.669 1.00 20.12 165 ILE B O 1
ATOM 2553 N N . TRP B 1 139 ? 2.007 23.583 11.975 1.00 19.69 166 TRP B N 1
ATOM 2554 C CA . TRP B 1 139 ? 2.814 24.168 13.044 1.00 20.23 166 TRP B CA 1
ATOM 2555 C C . TRP B 1 139 ? 3.163 23.114 14.108 1.00 20.52 166 TRP B C 1
ATOM 2556 O O . TRP B 1 139 ? 2.288 22.348 14.510 1.00 21.97 166 TRP B O 1
ATOM 2567 N N . THR B 1 140 ? 4.427 23.072 14.546 1.00 21.44 167 THR B N 1
ATOM 2568 C CA . THR B 1 140 ? 4.887 22.137 15.599 1.00 23.35 167 THR B CA 1
ATOM 2569 C C . THR B 1 140 ? 5.435 22.960 16.795 1.00 25.63 167 THR B C 1
ATOM 2570 O O . THR B 1 140 ? 5.806 24.124 16.618 1.00 26.55 167 THR B O 1
ATOM 2574 N N . THR B 1 141 ? 5.480 22.378 17.998 1.00 26.57 168 THR B N 1
ATOM 2575 C CA . THR B 1 141 ? 5.927 23.135 19.178 1.00 29.45 168 THR B CA 1
ATOM 2576 C C . THR B 1 141 ? 7.386 23.526 19.307 1.00 31.60 168 THR B C 1
ATOM 2577 O O . THR B 1 141 ? 7.676 24.596 19.828 1.00 31.23 168 THR B O 1
ATOM 2581 N N . GLU B 1 142 ? 8.304 22.676 18.860 1.00 34.17 169 GLU B N 1
ATOM 2582 C CA . GLU B 1 142 ? 9.725 22.992 18.989 1.00 36.74 169 GLU B CA 1
ATOM 2583 C C . GLU B 1 142 ? 10.552 22.712 17.749 1.00 37.44 169 GLU B C 1
ATOM 2584 O O . GLU B 1 142 ? 10.662 21.565 17.317 1.00 37.10 169 GLU B O 1
ATOM 2590 N N . CYS B 1 143 ? 11.143 23.759 17.182 1.00 38.88 170 CYS B N 1
ATOM 2591 C CA . CYS B 1 143 ? 11.975 23.587 16.000 1.00 41.36 170 CYS B CA 1
ATOM 2592 C C . CYS B 1 143 ? 13.266 22.856 16.380 1.00 42.41 170 CYS B C 1
ATOM 2593 O O . CYS B 1 143 ? 14.003 22.376 15.521 1.00 42.38 170 CYS B O 1
ATOM 2596 N N . GLU B 1 144 ? 13.498 22.735 17.683 1.00 43.51 171 GLU B N 1
ATOM 2597 C CA . GLU B 1 144 ? 14.688 22.075 18.207 1.00 45.15 171 GLU B CA 1
ATOM 2598 C C . GLU B 1 144 ? 14.609 20.545 18.229 1.00 44.81 171 GLU B C 1
ATOM 2599 O O . GLU B 1 144 ? 15.641 19.874 18.236 1.00 45.72 171 GLU B O 1
ATOM 2605 N N . ASN B 1 145 ? 13.400 19.991 18.256 1.00 43.65 172 ASN B N 1
ATOM 2606 C CA . ASN B 1 145 ? 13.242 18.537 18.280 1.00 43.24 172 ASN B CA 1
ATOM 2607 C C . ASN B 1 145 ? 13.318 17.976 16.869 1.00 42.46 172 ASN B C 1
ATOM 2608 O O . ASN B 1 145 ? 12.296 17.754 16.217 1.00 41.23 172 ASN B O 1
ATOM 2613 N N . ARG B 1 146 ? 14.547 17.753 16.411 1.00 41.41 173 ARG B N 1
ATOM 2614 C CA . ARG B 1 146 ? 14.799 17.244 15.071 1.00 40.84 173 ARG B CA 1
ATOM 2615 C C . ARG B 1 146 ? 14.055 15.971 14.714 1.00 38.61 173 ARG B C 1
ATOM 2616 O O . ARG B 1 146 ? 13.465 15.888 13.644 1.00 38.40 173 ARG B O 1
ATOM 2624 N N . ASP B 1 147 ? 14.078 14.980 15.595 1.00 36.39 174 ASP B N 1
ATOM 2625 C CA . ASP B 1 147 ? 13.394 13.730 15.291 1.00 35.43 174 ASP B CA 1
ATOM 2626 C C . ASP B 1 147 ? 11.920 13.970 14.965 1.00 33.22 174 ASP B C 1
ATOM 2627 O O . ASP B 1 147 ? 11.388 13.402 14.014 1.00 31.16 174 ASP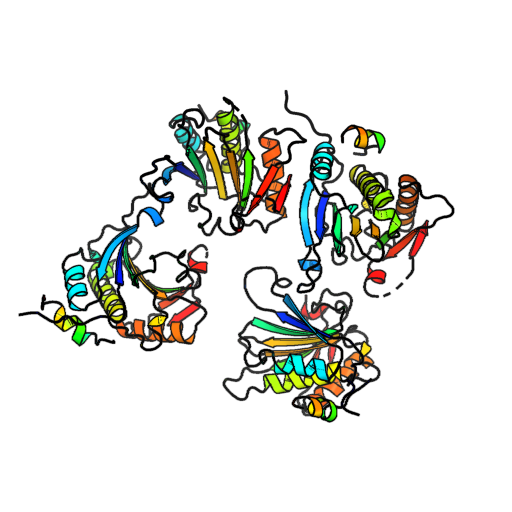 B O 1
ATOM 2632 N N . ALA B 1 148 ? 11.266 14.826 15.741 1.00 31.28 175 ALA B N 1
ATOM 2633 C CA . ALA B 1 148 ? 9.853 15.117 15.504 1.00 29.74 175 ALA B CA 1
ATOM 2634 C C . ALA B 1 148 ? 9.661 15.924 14.211 1.00 28.05 175 ALA B C 1
ATOM 2635 O O . ALA B 1 148 ? 8.905 15.528 13.327 1.00 26.93 175 ALA B O 1
ATOM 2637 N N . VAL B 1 149 ? 10.370 17.040 14.106 1.00 26.46 176 VAL B N 1
ATOM 2638 C CA . VAL B 1 149 ? 10.281 17.922 12.945 1.00 27.07 176 VAL B CA 1
ATOM 2639 C C . VAL B 1 149 ? 10.556 17.182 11.639 1.00 27.12 176 VAL B C 1
ATOM 2640 O O . VAL B 1 149 ? 9.876 17.399 10.630 1.00 25.50 176 VAL B O 1
ATOM 2644 N N . THR B 1 150 ? 11.559 16.312 11.691 1.00 26.23 177 THR B N 1
ATOM 2645 C CA . THR B 1 150 ? 12.008 15.500 10.569 1.00 26.35 177 THR B CA 1
ATOM 2646 C C . THR B 1 150 ? 10.936 14.508 10.143 1.00 25.83 177 THR B C 1
ATOM 2647 O O . THR B 1 150 ? 10.555 14.445 8.973 1.00 25.77 177 THR B O 1
ATOM 2651 N N . HIS B 1 151 ? 10.462 13.722 11.099 1.00 25.15 178 HIS B N 1
ATOM 2652 C CA . HIS B 1 151 ? 9.425 12.738 10.808 1.00 24.85 178 HIS B CA 1
ATOM 2653 C C . HIS B 1 151 ? 8.171 13.424 10.251 1.00 23.32 178 HIS B C 1
ATOM 2654 O O . HIS B 1 151 ? 7.558 12.963 9.282 1.00 21.39 178 HIS B O 1
ATOM 2661 N N . ILE B 1 152 ? 7.794 14.539 10.852 1.00 22.07 179 ILE B N 1
ATOM 2662 C CA . ILE B 1 152 ? 6.598 15.239 10.399 1.00 21.14 179 ILE B CA 1
ATOM 2663 C C . ILE B 1 152 ? 6.753 15.741 8.966 1.00 21.13 179 ILE B C 1
ATOM 2664 O O . ILE B 1 152 ? 5.877 15.520 8.124 1.00 20.09 179 ILE B O 1
ATOM 2669 N N . GLY B 1 153 ? 7.883 16.383 8.685 1.00 20.81 180 GLY B N 1
ATOM 2670 C CA . GLY B 1 153 ? 8.126 16.879 7.346 1.00 21.10 180 GLY B CA 1
ATOM 2671 C C . GLY B 1 153 ? 8.020 15.784 6.303 1.00 20.62 180 GLY B C 1
ATOM 2672 O O . GLY B 1 153 ? 7.342 15.946 5.297 1.00 19.85 180 GLY B O 1
ATOM 2673 N N . ARG B 1 154 ? 8.679 14.660 6.556 1.00 21.62 181 ARG B N 1
ATOM 2674 C CA . ARG B 1 154 ? 8.676 13.539 5.628 1.00 22.70 181 ARG B CA 1
ATOM 2675 C C . ARG B 1 154 ? 7.293 12.951 5.378 1.00 21.98 181 ARG B C 1
ATOM 2676 O O . ARG B 1 154 ? 6.885 12.758 4.226 1.00 22.10 181 ARG B O 1
ATOM 2684 N N . VAL B 1 155 ? 6.596 12.622 6.460 1.00 21.41 182 VAL B N 1
ATOM 2685 C CA . VAL B 1 155 ? 5.266 12.042 6.352 1.00 20.40 182 VAL B CA 1
ATOM 2686 C C . VAL B 1 155 ? 4.279 12.988 5.668 1.00 20.72 182 VAL B C 1
ATOM 2687 O O . VAL B 1 155 ? 3.475 12.554 4.839 1.00 21.22 182 VAL B O 1
ATOM 2691 N N . TYR B 1 156 ? 4.365 14.275 5.989 1.00 19.19 183 TYR B N 1
ATOM 2692 C CA . TYR B 1 156 ? 3.467 15.284 5.412 1.00 19.42 183 TYR B CA 1
ATOM 2693 C C . TYR B 1 156 ? 3.680 15.416 3.907 1.00 20.09 183 TYR B C 1
ATOM 2694 O O . TYR B 1 156 ? 2.727 15.421 3.142 1.00 20.06 183 TYR B O 1
ATOM 2703 N N . LYS B 1 157 ? 4.932 15.532 3.484 1.00 20.62 184 LYS B N 1
ATOM 2704 C CA . LYS B 1 157 ? 5.226 15.636 2.061 1.00 22.05 184 LYS B CA 1
ATOM 2705 C C . LYS B 1 157 ? 4.659 14.381 1.391 1.00 24.21 184 LYS B C 1
ATOM 2706 O O . LYS B 1 157 ? 4.013 14.452 0.337 1.00 23.16 184 LYS B O 1
ATOM 2712 N N . GLU B 1 158 ? 4.893 13.232 2.017 1.00 24.74 185 GLU B N 1
ATOM 2713 C CA . GLU B 1 158 ? 4.389 11.970 1.490 1.00 27.96 185 GLU B CA 1
ATOM 2714 C C . GLU B 1 158 ? 2.860 12.030 1.361 1.00 27.22 185 GLU B C 1
ATOM 2715 O O . GLU B 1 158 ? 2.295 11.654 0.333 1.00 26.88 185 GLU B O 1
ATOM 2721 N N . ARG B 1 159 ? 2.194 12.519 2.404 1.00 26.91 186 ARG B N 1
ATOM 2722 C CA . ARG B 1 159 ? 0.736 12.615 2.391 1.00 26.47 186 ARG B CA 1
ATOM 2723 C C . ARG B 1 159 ? 0.185 13.575 1.340 1.00 25.85 186 ARG B C 1
ATOM 2724 O O . ARG B 1 159 ? -0.941 13.415 0.868 1.00 26.19 186 ARG B O 1
ATOM 2732 N N . LEU B 1 160 ? 0.967 14.576 0.966 1.00 26.08 187 LEU B N 1
ATOM 2733 C CA . LEU B 1 160 ? 0.499 15.510 -0.049 1.00 25.70 187 LEU B CA 1
ATOM 2734 C C . LEU B 1 160 ? 0.811 14.961 -1.431 1.00 25.25 187 LEU B C 1
ATOM 2735 O O . LEU B 1 160 ? 0.351 15.501 -2.430 1.00 25.48 187 LEU B O 1
ATOM 2740 N N . GLY B 1 161 ? 1.585 13.882 -1.482 1.00 24.85 188 GLY B N 1
ATOM 2741 C CA . GLY B 1 161 ? 1.958 13.304 -2.761 1.00 26.33 188 GLY B CA 1
ATOM 2742 C C . GLY B 1 161 ? 2.967 14.158 -3.521 1.00 26.51 188 GLY B C 1
ATOM 2743 O O . GLY B 1 161 ? 3.112 14.033 -4.741 1.00 26.05 188 GLY B O 1
ATOM 2744 N N . LEU B 1 162 ? 3.665 15.037 -2.809 1.00 26.12 189 LEU B N 1
ATOM 2745 C CA . LEU B 1 162 ? 4.653 15.894 -3.448 1.00 27.52 189 LEU B CA 1
ATOM 2746 C C . LEU B 1 162 ? 5.860 15.062 -3.856 1.00 27.22 189 LEU B C 1
ATOM 2747 O O . LEU B 1 162 ? 6.432 14.335 -3.042 1.00 26.97 189 LEU B O 1
ATOM 2752 N N . PRO B 1 163 ? 6.250 15.146 -5.135 1.00 26.89 190 PRO B N 1
ATOM 2753 C CA . PRO B 1 163 ? 7.396 14.398 -5.657 1.00 27.40 190 PRO B CA 1
ATOM 2754 C C . PRO B 1 163 ? 8.724 14.780 -5.005 1.00 27.65 190 PRO B C 1
ATOM 2755 O O . PRO B 1 163 ? 8.894 15.882 -4.477 1.00 26.83 190 PRO B O 1
ATOM 2759 N N . PRO B 1 164 ? 9.691 13.863 -5.038 1.00 28.24 191 PRO B N 1
ATOM 2760 C CA . PRO B 1 164 ? 10.991 14.151 -4.438 1.00 29.03 191 PRO B CA 1
ATOM 2761 C C . PRO B 1 164 ? 11.619 15.452 -4.956 1.00 30.60 191 PRO B C 1
ATOM 2762 O O . PRO B 1 164 ? 12.293 16.160 -4.206 1.00 30.88 191 PRO B O 1
ATOM 2766 N N . LYS B 1 165 ? 11.381 15.784 -6.225 1.00 31.18 192 LYS B N 1
ATOM 2767 C CA . LYS B 1 165 ? 11.986 16.984 -6.802 1.00 33.50 192 LYS B CA 1
ATOM 2768 C C . LYS B 1 165 ? 11.524 18.340 -6.260 1.00 32.94 192 LYS B C 1
ATOM 2769 O O . LYS B 1 165 ? 12.239 19.329 -6.394 1.00 32.96 192 LYS B O 1
ATOM 2775 N N . ILE B 1 166 ? 10.338 18.419 -5.668 1.00 32.79 193 ILE B N 1
ATOM 2776 C CA . ILE B 1 166 ? 9.948 19.699 -5.103 1.00 32.95 193 ILE B CA 1
ATOM 2777 C C . ILE B 1 166 ? 10.285 19.649 -3.617 1.00 32.30 193 ILE B C 1
ATOM 2778 O O . ILE B 1 166 ? 9.964 18.687 -2.911 1.00 33.09 193 ILE B O 1
ATOM 2783 N N . VAL B 1 167 ? 10.978 20.674 -3.150 1.00 31.26 194 VAL B N 1
ATOM 2784 C CA . VAL B 1 167 ? 11.367 20.707 -1.759 1.00 30.01 194 VAL B CA 1
ATOM 2785 C C . VAL B 1 167 ? 10.560 21.720 -0.982 1.00 28.30 194 VAL B C 1
ATOM 2786 O O . VAL B 1 167 ? 10.286 22.817 -1.464 1.00 27.86 194 VAL B O 1
ATOM 2790 N N . ILE B 1 168 ? 10.158 21.321 0.220 1.00 26.83 195 ILE B N 1
ATOM 2791 C CA . ILE B 1 168 ? 9.391 22.176 1.111 1.00 23.82 195 ILE B CA 1
ATOM 2792 C C . ILE B 1 168 ? 10.291 22.489 2.286 1.00 22.72 195 ILE B C 1
ATOM 2793 O O . ILE B 1 168 ? 11.151 21.684 2.646 1.00 22.04 195 ILE B O 1
ATOM 2798 N N . GLY B 1 169 ? 10.096 23.658 2.879 1.00 22.19 196 GLY B N 1
ATOM 2799 C CA . GLY B 1 169 ? 10.922 24.054 3.999 1.00 22.75 196 GLY B CA 1
ATOM 2800 C C . GLY B 1 169 ? 10.210 24.215 5.322 1.00 23.03 196 GLY B C 1
ATOM 2801 O O . GLY B 1 169 ? 9.006 24.476 5.384 1.00 23.69 196 GLY B O 1
ATOM 2802 N N . TYR B 1 170 ? 10.974 24.032 6.391 1.00 23.89 197 TYR B N 1
ATOM 2803 C CA . TYR B 1 170 ? 10.480 24.188 7.752 1.00 23.02 197 TYR B CA 1
ATOM 2804 C C . TYR B 1 170 ? 11.097 25.493 8.253 1.00 24.13 197 TYR B C 1
ATOM 2805 O O . TYR B 1 170 ? 12.314 25.667 8.196 1.00 24.82 197 TYR B O 1
ATOM 2814 N N . GLN B 1 171 ? 10.269 26.423 8.714 1.00 25.29 198 GLN B N 1
ATOM 2815 C CA . GLN B 1 171 ? 10.780 27.695 9.216 1.00 25.54 198 GLN B CA 1
ATOM 2816 C C . GLN B 1 171 ? 10.327 27.853 10.659 1.00 26.00 198 GLN B C 1
ATOM 2817 O O . GLN B 1 171 ? 9.197 27.503 10.997 1.00 27.18 198 GLN B O 1
ATOM 2823 N N . SER B 1 172 ? 11.205 28.357 11.514 1.00 25.61 199 SER B N 1
ATOM 2824 C CA . SER B 1 172 ? 10.829 28.582 12.898 1.00 25.96 199 SER B CA 1
ATOM 2825 C C . SER B 1 172 ? 10.071 29.905 12.882 1.00 25.75 199 SER B C 1
ATOM 2826 O O . SER B 1 172 ? 10.343 30.761 12.044 1.00 24.92 199 SER B O 1
ATOM 2829 N N . HIS B 1 173 ? 9.119 30.070 13.793 1.00 25.62 200 HIS B N 1
ATOM 2830 C CA . HIS B 1 173 ? 8.344 31.300 13.839 1.00 26.26 200 HIS B CA 1
ATOM 2831 C C . HIS B 1 173 ? 9.204 32.502 14.241 1.00 27.92 200 HIS B C 1
ATOM 2832 O O . HIS B 1 173 ? 8.919 33.639 13.853 1.00 28.84 200 HIS B O 1
ATOM 2839 N N . ALA B 1 174 ? 10.258 32.253 15.013 1.00 28.48 201 ALA B N 1
ATOM 2840 C CA . ALA B 1 174 ? 11.149 33.329 15.441 1.00 30.44 201 ALA B CA 1
ATOM 2841 C C . ALA B 1 174 ? 11.783 33.974 14.214 1.00 31.62 201 ALA B C 1
ATOM 2842 O O . ALA B 1 174 ? 11.986 35.185 14.174 1.00 31.82 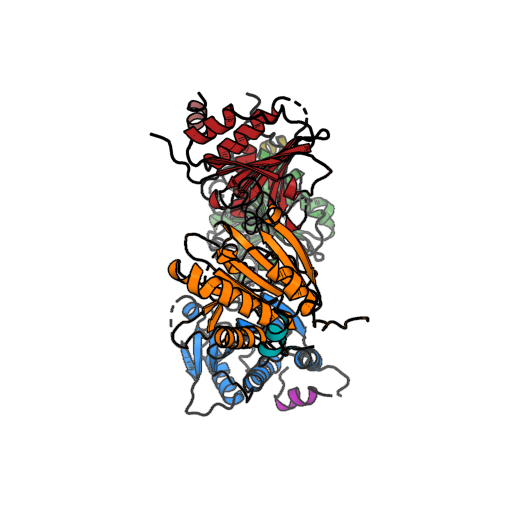201 ALA B O 1
ATOM 2844 N N . ASP B 1 175 ? 12.092 33.160 13.208 1.00 33.51 202 ASP B N 1
ATOM 2845 C CA . ASP B 1 175 ? 12.694 33.682 11.985 1.00 35.01 202 ASP B CA 1
ATOM 2846 C C . ASP B 1 175 ? 11.622 34.377 11.156 1.00 35.24 202 ASP B C 1
ATOM 2847 O O . ASP B 1 175 ? 11.852 35.430 10.571 1.00 35.09 202 ASP B O 1
ATOM 2852 N N . THR B 1 176 ? 10.439 33.781 11.129 1.00 35.71 203 THR B N 1
ATOM 2853 C CA . THR B 1 176 ? 9.316 34.323 10.381 1.00 35.21 203 THR B CA 1
ATOM 2854 C C . THR B 1 176 ? 8.899 35.681 10.939 1.00 36.12 203 THR B C 1
ATOM 2855 O O . THR B 1 176 ? 8.591 36.604 10.185 1.00 34.57 203 THR B O 1
ATOM 2859 N N . ALA B 1 177 ? 8.890 35.789 12.264 1.00 37.99 204 ALA B N 1
ATOM 2860 C CA . ALA B 1 177 ? 8.503 37.024 12.940 1.00 40.79 204 ALA B CA 1
ATOM 2861 C C . ALA B 1 177 ? 9.388 38.225 12.584 1.00 42.91 204 ALA B C 1
ATOM 2862 O O . ALA B 1 177 ? 8.976 39.372 12.743 1.00 43.16 204 ALA B O 1
ATOM 2864 N N . THR B 1 178 ? 10.605 37.968 12.110 1.00 45.92 205 THR B N 1
ATOM 2865 C CA . THR B 1 178 ? 11.507 39.059 11.743 1.00 48.66 205 THR B CA 1
ATOM 2866 C C . THR B 1 178 ? 11.342 39.401 10.260 1.00 49.71 205 THR B C 1
ATOM 2867 O O . THR B 1 178 ? 10.491 38.763 9.606 1.00 50.34 205 THR B O 1
ATOM 2871 N N . LYS B 1 185 ? 14.254 32.266 6.005 1.00 42.25 212 LYS B N 1
ATOM 2872 C CA . LYS B 1 185 ? 15.158 31.098 5.780 1.00 42.64 212 LYS B CA 1
ATOM 2873 C C . LYS B 1 185 ? 14.570 29.811 6.363 1.00 41.59 212 LYS B C 1
ATOM 2874 O O . LYS B 1 185 ? 13.605 29.850 7.127 1.00 42.11 212 LYS B O 1
ATOM 2880 N N . ASN B 1 186 ? 15.162 28.675 6.001 1.00 39.76 213 ASN B N 1
ATOM 2881 C CA . ASN B 1 186 ? 14.693 27.375 6.472 1.00 38.17 213 ASN B CA 1
ATOM 2882 C C . ASN B 1 186 ? 15.669 26.696 7.426 1.00 38.15 213 ASN B C 1
ATOM 2883 O O . ASN B 1 186 ? 16.884 26.804 7.267 1.00 38.29 213 ASN B O 1
ATOM 2888 N N . ARG B 1 187 ? 15.129 25.986 8.411 1.00 37.70 214 ARG B N 1
ATOM 2889 C CA . ARG B 1 187 ? 15.949 25.249 9.365 1.00 37.25 214 ARG B CA 1
ATOM 2890 C C . ARG B 1 187 ? 16.090 23.812 8.856 1.00 36.11 214 ARG B C 1
ATOM 2891 O O . ARG B 1 187 ? 17.051 23.118 9.186 1.00 35.42 214 ARG B O 1
ATOM 2899 N N . PHE B 1 188 ? 15.112 23.376 8.061 1.00 34.61 215 PHE B N 1
ATOM 2900 C CA . PHE B 1 188 ? 15.093 22.029 7.481 1.00 33.16 215 PHE B CA 1
ATOM 2901 C C . PHE B 1 188 ? 14.382 22.057 6.130 1.00 32.63 215 PHE B C 1
ATOM 2902 O O . PHE B 1 188 ? 13.515 22.891 5.899 1.00 32.57 215 PHE B O 1
ATOM 2910 N N . VAL B 1 189 ? 14.746 21.139 5.244 1.00 32.50 216 VAL B N 1
ATOM 2911 C CA . VAL B 1 189 ? 14.100 21.030 3.938 1.00 32.84 216 VAL B CA 1
ATOM 2912 C C . VAL B 1 189 ? 13.842 19.552 3.668 1.00 32.53 216 VAL B C 1
ATOM 2913 O O . VAL B 1 189 ? 14.630 18.698 4.065 1.00 31.33 216 VAL B O 1
ATOM 2917 N N . VAL B 1 190 ? 12.723 19.250 3.021 1.00 33.40 217 VAL B N 1
ATOM 2918 C CA . VAL B 1 190 ? 12.376 17.866 2.709 1.00 35.70 217 VAL B CA 1
ATOM 2919 C C . VAL B 1 190 ? 12.190 17.703 1.202 1.00 36.78 217 VAL B C 1
ATOM 2920 O O . VAL B 1 190 ? 11.732 18.673 0.561 1.00 36.89 217 VAL B O 1
ATOM 2924 N N . PRO C 1 4 ? 11.475 80.287 26.432 1.00 62.51 31 PRO C N 1
ATOM 2925 C CA . PRO C 1 4 ? 12.351 81.004 27.387 1.00 62.62 31 PRO C CA 1
ATOM 2926 C C . PRO C 1 4 ? 12.636 80.170 28.632 1.00 62.90 31 PRO C C 1
ATOM 2927 O O . PRO C 1 4 ? 13.776 80.119 29.098 1.00 63.36 31 PRO C O 1
ATOM 2931 N N . GLU C 1 5 ? 11.601 79.520 29.166 1.00 62.76 32 GLU C N 1
ATOM 2932 C CA . GLU C 1 5 ? 11.751 78.685 30.359 1.00 62.49 32 GLU C CA 1
ATOM 2933 C C . GLU C 1 5 ? 12.670 77.515 30.039 1.00 60.70 32 GLU C C 1
ATOM 2934 O O . GLU C 1 5 ? 12.969 76.692 30.903 1.00 60.89 32 GLU C O 1
ATOM 2940 N N . HIS C 1 6 ? 13.108 77.445 28.786 1.00 58.56 33 HIS C N 1
ATOM 2941 C CA . HIS C 1 6 ? 14.007 76.385 28.355 1.00 56.45 33 HIS C CA 1
ATOM 2942 C C . HIS C 1 6 ? 15.317 76.567 29.095 1.00 54.31 33 HIS C C 1
ATOM 2943 O O . HIS C 1 6 ? 16.176 77.335 28.656 1.00 54.05 33 HIS C O 1
ATOM 2950 N N . TYR C 1 7 ? 15.470 75.874 30.217 1.00 51.31 34 TYR C N 1
ATOM 2951 C CA . TYR C 1 7 ? 16.695 75.989 30.991 1.00 48.76 34 TYR C CA 1
ATOM 2952 C C . TYR C 1 7 ? 17.897 75.638 30.115 1.00 47.07 34 TYR C C 1
ATOM 2953 O O . TYR C 1 7 ? 17.875 74.648 29.382 1.00 45.73 34 TYR C O 1
ATOM 2962 N N . ILE C 1 8 ? 18.943 76.455 30.186 1.00 45.22 35 ILE C N 1
ATOM 2963 C CA . ILE C 1 8 ? 20.139 76.199 29.397 1.00 43.84 35 ILE C CA 1
ATOM 2964 C C . ILE C 1 8 ? 21.191 75.529 30.276 1.00 43.70 35 ILE C C 1
ATOM 2965 O O . ILE C 1 8 ? 21.605 76.080 31.299 1.00 43.81 35 ILE C O 1
ATOM 2970 N N . LYS C 1 9 ? 21.613 74.333 29.875 1.00 42.90 36 LYS C N 1
ATOM 2971 C CA . LYS C 1 9 ? 22.603 73.562 30.625 1.00 42.21 36 LYS C CA 1
ATOM 2972 C C . LYS C 1 9 ? 24.038 73.988 30.307 1.00 41.48 36 LYS C C 1
ATOM 2973 O O . LYS C 1 9 ? 24.298 74.628 29.284 1.00 41.58 36 LYS C O 1
ATOM 2979 N N . HIS C 1 10 ? 24.969 73.631 31.189 1.00 40.27 37 HIS C N 1
ATOM 2980 C CA . HIS C 1 10 ? 26.378 73.958 30.987 1.00 38.53 37 HIS C CA 1
ATOM 2981 C C . HIS C 1 10 ? 27.070 72.728 30.414 1.00 37.52 37 HIS C C 1
ATOM 2982 O O . HIS C 1 10 ? 27.222 71.713 31.090 1.00 38.18 37 HIS C O 1
ATOM 2989 N N . PRO C 1 11 ? 27.503 72.808 29.151 1.00 36.83 38 PRO C N 1
ATOM 2990 C CA . PRO C 1 11 ? 28.175 71.701 28.466 1.00 36.04 38 PRO C CA 1
ATOM 2991 C C . PRO C 1 11 ? 29.525 71.286 29.050 1.00 35.62 38 PRO C C 1
ATOM 2992 O O . PRO C 1 11 ? 30.393 72.125 29.306 1.00 34.09 38 PRO C O 1
ATOM 2996 N N . LEU C 1 12 ? 29.696 69.984 29.260 1.00 34.37 39 LEU C N 1
ATOM 2997 C CA . LEU C 1 12 ? 30.957 69.482 29.771 1.00 33.32 39 LEU C CA 1
ATOM 2998 C C . LEU C 1 12 ? 31.880 69.359 28.570 1.00 34.12 39 LEU C C 1
ATOM 2999 O O . LEU C 1 12 ? 31.429 69.429 27.428 1.00 34.67 39 LEU C O 1
ATOM 3004 N N . GLN C 1 13 ? 33.172 69.191 28.820 1.00 34.37 40 GLN C N 1
ATOM 3005 C CA . GLN C 1 13 ? 34.134 69.054 27.735 1.00 34.87 40 GLN C CA 1
ATOM 3006 C C . GLN C 1 13 ? 33.898 67.720 27.038 1.00 34.16 40 GLN C C 1
ATOM 3007 O O . GLN C 1 13 ? 33.955 67.627 25.811 1.00 34.64 40 GLN C O 1
ATOM 3013 N N . ASN C 1 14 ? 33.618 66.694 27.838 1.00 33.43 41 ASN C N 1
ATOM 3014 C CA . ASN C 1 14 ? 33.382 65.348 27.327 1.00 32.80 41 ASN C CA 1
ATOM 3015 C C . ASN C 1 14 ? 32.048 64.776 27.778 1.00 32.30 41 ASN C C 1
ATOM 3016 O O . ASN C 1 14 ? 31.440 65.253 28.736 1.00 32.54 41 ASN C O 1
ATOM 3021 N N . ARG C 1 15 ? 31.610 63.740 27.073 1.00 31.02 42 ARG C N 1
ATOM 3022 C CA . ARG C 1 15 ? 30.384 63.034 27.420 1.00 29.91 42 ARG C CA 1
ATOM 3023 C C . ARG C 1 15 ? 30.903 61.820 28.197 1.00 27.81 42 ARG C C 1
ATOM 3024 O O . ARG C 1 15 ? 31.872 61.175 27.788 1.00 27.52 42 ARG C O 1
ATOM 3032 N N . TRP C 1 16 ? 30.275 61.532 29.327 1.00 25.83 43 TRP C N 1
ATOM 3033 C CA . TRP C 1 16 ? 30.699 60.423 30.157 1.00 24.42 43 TRP C CA 1
ATOM 3034 C C . TRP C 1 16 ? 29.606 59.374 30.299 1.00 24.24 43 TRP C C 1
ATOM 3035 O O . TRP C 1 16 ? 28.423 59.649 30.095 1.00 23.36 43 TRP C O 1
ATOM 3046 N N . ALA C 1 17 ? 30.015 58.165 30.657 1.00 24.04 44 ALA C N 1
ATOM 3047 C CA . ALA C 1 17 ? 29.082 57.071 30.834 1.00 22.93 44 ALA C CA 1
ATOM 3048 C C . ALA C 1 17 ? 29.270 56.446 32.213 1.00 22.97 44 ALA C C 1
ATOM 3049 O O . ALA C 1 17 ? 30.392 56.149 32.621 1.00 22.76 44 ALA C O 1
ATOM 3051 N N . LEU C 1 18 ? 28.167 56.263 32.936 1.00 22.98 45 LEU C N 1
ATOM 3052 C CA . LEU C 1 18 ? 28.224 55.653 34.261 1.00 23.01 45 LEU C CA 1
ATOM 3053 C C . LEU C 1 18 ? 27.964 54.148 34.116 1.00 23.59 45 LEU C C 1
ATOM 3054 O O . LEU C 1 18 ? 26.989 53.740 33.486 1.00 23.83 45 LEU C O 1
ATOM 3059 N N . TRP C 1 19 ? 28.845 53.334 34.690 1.00 23.73 46 TRP C N 1
ATOM 3060 C CA . TRP C 1 19 ? 28.713 51.878 34.629 1.00 23.84 46 TRP C CA 1
ATOM 3061 C C . TRP C 1 19 ? 28.565 51.308 36.027 1.00 24.85 46 TRP C C 1
ATOM 3062 O O . TRP C 1 19 ? 29.082 51.858 37.006 1.00 24.72 46 TRP C O 1
ATOM 3073 N N . PHE C 1 20 ? 27.861 50.190 36.108 1.00 26.54 47 PHE C N 1
ATOM 3074 C CA . PHE C 1 20 ? 27.631 49.507 37.371 1.00 27.86 47 PHE C CA 1
ATOM 3075 C C . PHE C 1 20 ? 28.104 48.075 37.208 1.00 27.42 47 PHE C C 1
ATOM 3076 O O . PHE C 1 20 ? 28.040 47.518 36.117 1.00 28.44 47 PHE C O 1
ATOM 3084 N N . PHE C 1 21 ? 28.585 47.479 38.286 1.00 28.29 48 PHE C N 1
ATOM 3085 C CA . PHE C 1 21 ? 29.053 46.099 38.229 1.00 29.17 48 PHE C CA 1
ATOM 3086 C C . PHE C 1 21 ? 28.415 45.290 39.346 1.00 30.32 48 PHE C C 1
ATOM 3087 O O . PHE C 1 21 ? 28.634 45.565 40.531 1.00 30.29 48 PHE C O 1
ATOM 3095 N N . LYS C 1 22 ? 27.602 44.315 38.961 1.00 32.85 49 LYS C N 1
ATOM 3096 C CA . LYS C 1 22 ? 26.949 43.424 39.911 1.00 36.27 49 LYS C CA 1
ATOM 3097 C C . LYS C 1 22 ? 27.752 42.148 39.792 1.00 36.65 49 LYS C C 1
ATOM 3098 O O . LYS C 1 22 ? 27.928 41.628 38.693 1.00 38.42 49 LYS C O 1
ATOM 3104 N N . ASN C 1 23 ? 28.251 41.645 40.907 1.00 36.36 50 ASN C N 1
ATOM 3105 C CA . ASN C 1 23 ? 29.057 40.437 40.870 1.00 37.16 50 ASN C CA 1
ATOM 3106 C C . ASN C 1 23 ? 28.222 39.165 40.782 1.00 36.11 50 ASN C C 1
ATOM 3107 O O . ASN C 1 23 ? 27.615 38.737 41.763 1.00 35.67 50 ASN C O 1
ATOM 3112 N N . ASP C 1 24 ? 28.165 38.584 39.590 1.00 34.70 51 ASP C N 1
ATOM 3113 C CA . ASP C 1 24 ? 27.446 37.329 39.384 1.00 33.72 51 ASP C CA 1
ATOM 3114 C C . ASP C 1 24 ? 28.562 36.355 39.065 1.00 33.63 51 ASP C C 1
ATOM 3115 O O . ASP C 1 24 ? 29.088 36.338 37.952 1.00 33.02 51 ASP C O 1
ATOM 3120 N N . LYS C 1 25 ? 28.922 35.555 40.059 1.00 34.02 52 LYS C N 1
ATOM 3121 C CA . LYS C 1 25 ? 30.011 34.603 39.949 1.00 34.34 52 LYS C CA 1
ATOM 3122 C C . LYS C 1 25 ? 29.840 33.539 38.862 1.00 33.37 52 LYS C C 1
ATOM 3123 O O . LYS C 1 25 ? 30.794 32.825 38.545 1.00 32.34 52 LYS C O 1
ATOM 3129 N N . SER C 1 26 ? 28.646 33.434 38.285 1.00 32.20 53 SER C N 1
ATOM 3130 C CA . SER C 1 26 ? 28.419 32.439 37.239 1.00 31.35 53 SER C CA 1
ATOM 3131 C C . SER C 1 26 ? 28.743 32.960 35.842 1.00 31.21 53 SER C C 1
ATOM 3132 O O . SER C 1 26 ? 28.706 32.202 34.868 1.00 30.42 53 SER C O 1
ATOM 3135 N N . LYS C 1 27 ? 29.065 34.247 35.742 1.00 30.15 54 LYS C N 1
ATOM 3136 C CA . LYS C 1 27 ? 29.393 34.847 34.449 1.00 28.95 54 LYS C CA 1
ATOM 3137 C C . LYS C 1 27 ? 30.826 35.391 34.414 1.00 27.87 54 LYS C C 1
ATOM 3138 O O . LYS C 1 27 ? 31.462 35.548 35.458 1.00 25.94 54 LYS C O 1
ATOM 3144 N N . THR C 1 28 ? 31.336 35.662 33.213 1.00 25.98 55 THR C N 1
ATOM 3145 C CA . THR C 1 28 ? 32.675 36.230 33.077 1.00 24.30 55 THR C CA 1
ATOM 3146 C C . THR C 1 28 ? 32.529 37.651 33.624 1.00 23.70 55 THR C C 1
ATOM 3147 O O . THR C 1 28 ? 31.452 38.237 33.548 1.00 22.25 55 THR C O 1
ATOM 3151 N N . TRP C 1 29 ? 33.604 38.192 34.185 1.00 24.40 56 TRP C N 1
ATOM 3152 C CA . TRP C 1 29 ? 33.599 39.538 34.764 1.00 24.87 56 TRP C CA 1
ATOM 3153 C C . TRP C 1 29 ? 32.910 40.569 33.848 1.00 25.68 56 TRP C C 1
ATOM 3154 O O . TRP C 1 29 ? 32.004 41.304 34.251 1.00 25.43 56 TRP C O 1
ATOM 3165 N N . GLN C 1 30 ? 33.360 40.596 32.604 1.00 25.90 57 GLN C N 1
ATOM 3166 C CA . GLN C 1 30 ? 32.855 41.493 31.582 1.00 27.30 57 GLN C CA 1
ATOM 3167 C C . GLN C 1 30 ? 31.327 41.509 31.446 1.00 27.28 57 GLN C C 1
ATOM 3168 O O . GLN C 1 30 ? 30.717 42.573 31.281 1.00 25.50 57 GLN C O 1
ATOM 3174 N N . ALA C 1 31 ? 30.718 40.326 31.525 1.00 27.04 58 ALA C N 1
ATOM 3175 C CA . ALA C 1 31 ? 29.273 40.168 31.396 1.00 27.52 58 ALA C CA 1
ATOM 3176 C C . ALA C 1 31 ? 28.457 40.784 32.535 1.00 27.88 58 ALA C C 1
ATOM 3177 O O . ALA C 1 31 ? 27.254 41.007 32.384 1.00 27.51 58 ALA C O 1
ATOM 3179 N N . ASN C 1 32 ? 29.102 41.048 33.670 1.00 28.75 59 ASN C N 1
ATOM 3180 C CA . ASN C 1 32 ? 28.417 41.644 34.818 1.00 29.66 59 ASN C CA 1
ATOM 3181 C C . ASN C 1 32 ? 28.417 43.167 34.769 1.00 30.85 59 ASN C C 1
ATOM 3182 O O . ASN C 1 32 ? 27.941 43.831 35.695 1.00 30.45 59 ASN C O 1
ATOM 3187 N N . LEU C 1 33 ? 28.966 43.711 33.688 1.00 32.34 60 LEU C N 1
ATOM 3188 C CA . LEU C 1 33 ? 29.063 45.153 33.500 1.00 33.16 60 LEU C CA 1
ATOM 3189 C C . LEU C 1 33 ? 27.775 45.726 32.921 1.00 34.28 60 LEU C C 1
ATOM 3190 O O . LEU C 1 33 ? 27.238 45.197 31.954 1.00 34.45 60 LEU C O 1
ATOM 3195 N N . ARG C 1 34 ? 27.285 46.812 33.504 1.00 34.48 61 ARG C N 1
ATOM 3196 C CA . ARG C 1 34 ? 26.061 47.420 33.014 1.00 36.18 61 ARG C CA 1
ATOM 3197 C C . ARG C 1 34 ? 26.173 48.937 32.875 1.00 35.36 61 ARG C C 1
ATOM 3198 O O . ARG C 1 34 ? 26.566 49.629 33.814 1.00 33.96 61 ARG C O 1
ATOM 3206 N N . LEU C 1 35 ? 25.845 49.441 31.687 1.00 33.89 62 LEU C N 1
ATOM 3207 C CA . LEU C 1 35 ? 25.866 50.881 31.426 1.00 34.41 62 LEU C CA 1
ATOM 3208 C C . LEU C 1 35 ? 24.583 51.425 32.041 1.00 33.43 62 LEU C C 1
ATOM 3209 O O . LEU C 1 35 ? 23.499 50.943 31.742 1.00 33.56 62 LEU C O 1
ATOM 3214 N N . ILE C 1 36 ? 24.717 52.420 32.910 1.00 33.04 63 ILE C N 1
ATOM 3215 C CA . ILE C 1 36 ? 23.572 53.002 33.596 1.00 31.74 63 ILE C CA 1
ATOM 3216 C C . ILE C 1 36 ? 23.036 54.236 32.902 1.00 30.94 63 ILE C C 1
ATOM 3217 O O . ILE C 1 36 ? 21.821 54.400 32.755 1.00 29.92 63 ILE C O 1
ATOM 3222 N N . SER C 1 37 ? 23.945 55.112 32.488 1.00 29.08 64 SER C N 1
ATOM 3223 C CA . SER C 1 37 ? 23.538 56.345 31.848 1.00 28.41 64 SER C CA 1
ATOM 3224 C C . SER C 1 37 ? 24.715 57.084 31.244 1.00 27.35 64 SER C C 1
ATOM 3225 O O . SER C 1 37 ? 25.869 56.713 31.449 1.00 27.35 64 SER C O 1
ATOM 3228 N N . LYS C 1 38 ? 24.400 58.130 30.491 1.00 26.20 65 LYS C N 1
ATOM 3229 C CA . LYS C 1 38 ? 25.398 58.986 29.861 1.00 26.24 65 LYS C CA 1
ATOM 3230 C C . LYS C 1 38 ? 24.944 60.438 30.034 1.00 25.82 65 LYS C C 1
ATOM 3231 O O . LYS C 1 38 ? 23.746 60.710 30.145 1.00 25.94 65 LYS C O 1
ATOM 3237 N N . PHE C 1 39 ? 25.899 61.361 30.039 1.00 25.23 66 PHE C N 1
ATOM 3238 C CA . PHE C 1 39 ? 25.603 62.779 30.207 1.00 24.09 66 PHE C CA 1
ATOM 3239 C C . PHE C 1 39 ? 26.740 63.636 29.674 1.00 24.39 66 PHE C C 1
ATOM 3240 O O . PHE C 1 39 ? 27.891 63.179 29.574 1.00 24.13 66 PHE C O 1
ATOM 3248 N N . ASP C 1 40 ? 26.422 64.872 29.305 1.00 23.70 67 ASP C N 1
ATOM 3249 C CA . ASP C 1 40 ? 27.442 65.777 28.806 1.00 24.18 67 ASP C CA 1
ATOM 3250 C C . ASP C 1 40 ? 27.235 67.206 29.273 1.00 23.95 67 ASP C C 1
ATOM 3251 O O . ASP C 1 40 ? 27.724 68.147 28.648 1.00 23.28 67 ASP C O 1
ATOM 3256 N N . THR C 1 41 ? 26.495 67.371 30.362 1.00 23.80 68 THR C N 1
ATOM 3257 C CA . THR C 1 41 ? 26.283 68.698 30.913 1.00 23.75 68 THR C CA 1
ATOM 3258 C C . THR C 1 41 ? 26.397 68.626 32.416 1.00 24.50 68 THR C C 1
ATOM 3259 O O . THR C 1 41 ? 26.133 67.584 33.025 1.00 24.09 68 THR C O 1
ATOM 3263 N N . VAL C 1 42 ? 26.782 69.752 33.006 1.00 24.42 69 VAL C N 1
ATOM 3264 C CA . VAL C 1 42 ? 26.926 69.862 34.443 1.00 24.87 69 VAL C CA 1
ATOM 3265 C C . VAL C 1 42 ? 25.627 69.466 35.129 1.00 26.00 69 VAL C C 1
ATOM 3266 O O . VAL C 1 42 ? 25.627 68.668 36.064 1.00 27.00 69 VAL C O 1
ATOM 3270 N N . GLU C 1 43 ? 24.519 70.023 34.656 1.00 27.27 70 GLU C N 1
ATOM 3271 C CA . GLU C 1 43 ? 23.215 69.751 35.256 1.00 29.21 70 GLU C CA 1
ATOM 3272 C C . GLU C 1 43 ? 22.763 68.301 35.145 1.00 29.20 70 GLU C C 1
ATOM 3273 O O . GLU C 1 43 ? 22.151 67.772 36.074 1.00 29.36 70 GLU C O 1
ATOM 3279 N N . ASP C 1 44 ? 23.044 67.650 34.020 1.00 29.60 71 ASP C N 1
ATOM 3280 C CA . ASP C 1 44 ? 22.616 66.254 33.885 1.00 31.31 71 ASP C CA 1
ATOM 3281 C C . ASP C 1 44 ? 23.414 65.357 34.834 1.00 30.74 71 ASP C C 1
ATOM 3282 O O . ASP C 1 44 ? 22.883 64.372 35.358 1.00 30.49 71 ASP C O 1
ATOM 3287 N N . PHE C 1 45 ? 24.681 65.716 35.067 1.00 30.92 72 PHE C N 1
ATOM 3288 C CA . PHE C 1 45 ? 25.547 64.969 35.983 1.00 30.65 72 PHE C CA 1
ATOM 3289 C C . PHE C 1 45 ? 24.930 64.948 37.371 1.00 30.58 72 PHE C C 1
ATOM 3290 O O . PHE C 1 45 ? 24.742 63.886 37.964 1.00 30.23 72 PHE C O 1
ATOM 3298 N N . TRP C 1 46 ? 24.620 66.131 37.890 1.00 30.84 73 TRP C N 1
ATOM 3299 C CA . TRP C 1 46 ? 24.035 66.234 39.222 1.00 32.49 73 TRP C CA 1
ATOM 3300 C C . TRP C 1 46 ? 22.683 65.550 39.312 1.00 32.58 73 TRP C C 1
ATOM 3301 O O . TRP C 1 46 ? 22.379 64.901 40.310 1.00 33.05 73 TRP C O 1
ATOM 3312 N N . ALA C 1 47 ? 21.882 65.679 38.260 1.00 33.34 74 ALA C N 1
ATOM 3313 C CA . ALA C 1 47 ? 20.565 65.048 38.227 1.00 34.07 74 ALA C CA 1
ATOM 3314 C C . ALA C 1 47 ? 20.733 63.533 38.340 1.00 34.04 74 ALA C C 1
ATOM 3315 O O . ALA C 1 47 ? 19.959 62.852 39.020 1.00 33.75 74 ALA C O 1
ATOM 3317 N N . LEU C 1 48 ? 21.746 63.009 37.660 1.00 34.11 75 LEU C N 1
ATOM 3318 C CA . LEU C 1 48 ? 22.029 61.579 37.701 1.00 34.08 75 LEU C CA 1
ATOM 3319 C C . LEU C 1 48 ? 22.603 61.175 39.059 1.00 34.18 75 LEU C C 1
ATOM 3320 O O . LEU C 1 48 ? 22.114 60.249 39.703 1.00 34.18 75 LEU C O 1
ATOM 3325 N N . TYR C 1 49 ? 23.645 61.880 39.486 1.00 35.26 76 TYR C N 1
ATOM 3326 C CA . TYR C 1 49 ? 24.302 61.581 40.755 1.00 36.61 76 TYR C CA 1
ATOM 3327 C C . TYR C 1 49 ? 23.316 61.597 41.911 1.00 36.34 76 TYR C C 1
ATOM 3328 O O . TYR C 1 49 ? 23.379 60.757 42.804 1.00 36.61 76 TYR C O 1
ATOM 3337 N N . ASN C 1 50 ? 22.394 62.550 41.883 1.00 37.06 77 ASN C N 1
ATOM 3338 C CA . ASN C 1 50 ? 21.406 62.668 42.942 1.00 37.42 77 ASN C CA 1
ATOM 3339 C C . ASN C 1 50 ? 20.340 61.578 42.932 1.00 37.96 77 ASN C C 1
ATOM 3340 O O . ASN C 1 50 ? 19.686 61.344 43.947 1.00 37.39 77 ASN C O 1
ATOM 3345 N N . HIS C 1 51 ? 20.180 60.896 41.803 1.00 38.68 78 HIS C N 1
ATOM 3346 C CA . HIS C 1 51 ? 19.166 59.850 41.696 1.00 40.40 78 HIS C CA 1
ATOM 3347 C C . HIS C 1 51 ? 19.635 58.427 42.005 1.00 39.60 78 HIS C C 1
ATOM 3348 O O . HIS C 1 51 ? 18.849 57.595 42.467 1.00 39.83 78 HIS C O 1
ATOM 3355 N N . ILE C 1 52 ? 20.908 58.146 41.757 1.00 38.65 79 ILE C N 1
ATOM 3356 C CA . ILE C 1 52 ? 21.444 56.811 41.995 1.00 37.07 79 ILE C CA 1
ATOM 3357 C C . ILE C 1 52 ? 21.887 56.572 43.432 1.00 37.20 79 ILE C C 1
ATOM 3358 O O . ILE C 1 52 ? 22.015 57.498 44.225 1.00 35.60 79 ILE C O 1
ATOM 3363 N N . GLN C 1 53 ? 22.126 55.310 43.754 1.00 38.61 80 GLN C N 1
ATOM 3364 C CA . GLN C 1 53 ? 22.557 54.928 45.086 1.00 38.85 80 GLN C CA 1
ATOM 3365 C C . GLN C 1 53 ? 24.001 55.360 45.310 1.00 38.64 80 GLN C C 1
ATOM 3366 O O . GLN C 1 53 ? 24.835 55.243 44.409 1.00 38.37 80 GLN C O 1
ATOM 3372 N N . LEU C 1 54 ? 24.282 55.871 46.510 1.00 38.41 81 LEU C N 1
ATOM 3373 C CA . LEU C 1 54 ? 25.629 56.302 46.893 1.00 37.52 81 LEU C CA 1
ATOM 3374 C C . LEU C 1 54 ? 26.553 55.081 46.957 1.00 37.47 81 LEU C C 1
ATOM 3375 O O . LEU C 1 54 ? 26.102 53.967 47.236 1.00 36.12 81 LEU C O 1
ATOM 3380 N N . SER C 1 55 ? 27.840 55.291 46.699 1.00 37.80 82 SER C N 1
ATOM 3381 C CA . SER C 1 55 ? 28.801 54.195 46.714 1.00 38.73 82 SER C CA 1
ATOM 3382 C C . SER C 1 55 ? 28.795 53.426 48.019 1.00 39.36 82 SER C C 1
ATOM 3383 O O . SER C 1 55 ? 28.847 52.193 48.026 1.00 40.33 82 SER C O 1
ATOM 3386 N N . SER C 1 56 ? 28.734 54.162 49.122 1.00 39.44 83 SER C N 1
ATOM 3387 C CA . SER C 1 56 ? 28.735 53.561 50.449 1.00 40.57 83 SER C CA 1
ATOM 3388 C C . SER C 1 56 ? 27.557 52.621 50.698 1.00 41.12 83 SER C C 1
ATOM 3389 O O . SER C 1 56 ? 27.654 51.716 51.528 1.00 40.99 83 SER C O 1
ATOM 3392 N N . ASN C 1 57 ? 26.456 52.830 49.980 1.00 42.09 84 ASN C N 1
ATOM 3393 C CA . ASN C 1 57 ? 25.267 51.995 50.136 1.00 44.09 84 ASN C CA 1
ATOM 3394 C C . ASN C 1 57 ? 25.198 50.819 49.168 1.00 44.45 84 ASN C C 1
ATOM 3395 O O . ASN C 1 57 ? 24.185 50.125 49.113 1.00 44.33 84 ASN C O 1
ATOM 3400 N N . LEU C 1 58 ? 26.257 50.605 48.393 1.00 45.39 85 LEU C N 1
ATOM 3401 C CA . LEU C 1 58 ? 26.275 49.491 47.454 1.00 46.42 85 LEU C CA 1
ATOM 3402 C C . LEU C 1 58 ? 26.692 48.255 48.232 1.00 47.17 85 LEU C C 1
ATOM 3403 O O . LEU C 1 58 ? 27.400 48.361 49.235 1.00 47.45 85 LEU C O 1
ATOM 3408 N N . MET C 1 59 ? 26.255 47.081 47.792 1.00 48.13 86 MET C N 1
ATOM 3409 C CA . MET C 1 59 ? 26.637 45.871 48.501 1.00 48.38 86 MET C CA 1
ATOM 3410 C C . MET C 1 59 ? 28.016 45.408 48.039 1.00 46.75 86 MET C C 1
ATOM 3411 O O . MET C 1 59 ? 28.371 45.541 46.859 1.00 45.96 86 MET C O 1
ATOM 3416 N N . PRO C 1 60 ? 28.818 44.873 48.972 1.00 44.90 87 PRO C N 1
ATOM 3417 C CA . PRO C 1 60 ? 30.164 44.386 48.670 1.00 42.83 87 PRO C CA 1
ATOM 3418 C C . PRO C 1 60 ? 30.183 43.584 47.381 1.00 40.86 87 PRO C C 1
ATOM 3419 O O . PRO C 1 60 ? 29.356 42.694 47.183 1.00 41.03 87 PRO C O 1
ATOM 3423 N N . GLY C 1 61 ? 31.120 43.919 46.501 1.00 38.96 88 GLY C N 1
ATOM 3424 C CA . GLY C 1 61 ? 31.228 43.225 45.234 1.00 36.46 88 GLY C CA 1
ATOM 3425 C C . GLY C 1 61 ? 30.890 44.122 44.061 1.00 35.03 88 GLY C C 1
ATOM 3426 O O . GLY C 1 61 ? 31.339 43.886 42.943 1.00 36.32 88 GLY C O 1
ATOM 3427 N N . CYS C 1 62 ? 30.115 45.166 44.318 1.00 34.49 89 CYS C N 1
ATOM 3428 C CA . CYS C 1 62 ? 29.705 46.098 43.271 1.00 33.94 89 CYS C CA 1
ATOM 3429 C C . CYS C 1 62 ? 30.653 47.273 43.050 1.00 32.72 89 CYS C C 1
ATOM 3430 O O . CYS C 1 62 ? 31.355 47.706 43.971 1.00 32.36 89 CYS C O 1
ATOM 3433 N N . ASP C 1 63 ? 30.652 47.792 41.823 1.00 30.81 90 ASP C N 1
ATOM 3434 C CA . ASP C 1 63 ? 31.470 48.949 41.468 1.00 28.17 90 ASP C CA 1
ATOM 3435 C C . ASP C 1 63 ? 30.657 49.924 40.630 1.00 27.20 90 ASP C C 1
ATOM 3436 O O . ASP C 1 63 ? 29.614 49.582 40.073 1.00 25.05 90 ASP C O 1
ATOM 3441 N N . TYR C 1 64 ? 31.193 51.137 40.540 1.00 26.97 91 TYR C N 1
ATOM 3442 C CA . TYR C 1 64 ? 30.661 52.208 39.718 1.00 25.95 91 TYR C CA 1
ATOM 3443 C C . TYR C 1 64 ? 31.886 52.583 38.885 1.00 25.31 91 TYR C C 1
ATOM 3444 O O . TYR C 1 64 ? 33.018 52.538 39.368 1.00 24.42 91 TYR C O 1
ATOM 3453 N N . SER C 1 65 ? 31.661 52.925 37.628 1.00 24.33 92 SER C N 1
ATOM 3454 C CA . SER C 1 65 ? 32.743 53.341 36.755 1.00 22.46 92 SER C CA 1
ATOM 3455 C C . SER C 1 65 ? 32.224 54.530 35.956 1.00 22.58 92 SER C C 1
ATOM 3456 O O . SER C 1 65 ? 31.090 54.511 35.482 1.00 23.04 92 SER C O 1
ATOM 3459 N N . LEU C 1 66 ? 33.028 55.582 35.845 1.00 22.12 93 LEU C N 1
ATOM 3460 C CA . LEU C 1 66 ? 32.634 56.734 35.048 1.00 22.04 93 LEU C CA 1
ATOM 3461 C C . LEU C 1 66 ? 33.765 56.906 34.055 1.00 21.69 93 LEU C C 1
ATOM 3462 O O . LEU C 1 66 ? 34.885 57.269 34.420 1.00 22.99 93 LEU C O 1
ATOM 3467 N N . PHE C 1 67 ? 33.466 56.613 32.801 1.00 19.86 94 PHE C N 1
ATOM 3468 C CA . PHE C 1 67 ? 34.442 56.706 31.733 1.00 18.59 94 PHE C CA 1
ATOM 3469 C C . PHE C 1 67 ? 33.919 57.541 30.586 1.00 18.90 94 PHE C C 1
ATOM 3470 O O . PHE C 1 67 ? 32.704 57.685 30.402 1.00 17.24 94 PHE C O 1
ATOM 3478 N N . LYS C 1 68 ? 34.858 58.090 29.828 1.00 19.59 95 LYS C N 1
ATOM 3479 C CA . LYS C 1 68 ? 34.541 58.906 28.676 1.00 21.00 95 LYS C CA 1
ATOM 3480 C C . LYS C 1 68 ? 33.766 58.045 27.698 1.00 21.81 95 LYS C C 1
ATOM 3481 O O . LYS C 1 68 ? 34.063 56.863 27.531 1.00 20.51 95 LYS C O 1
ATOM 3487 N N . ASP C 1 69 ? 32.758 58.633 27.066 1.00 22.70 96 ASP C N 1
ATOM 3488 C CA . ASP C 1 69 ? 31.952 57.895 26.110 1.00 23.54 96 ASP C CA 1
ATOM 3489 C C . ASP C 1 69 ? 32.882 57.193 25.124 1.00 22.58 96 ASP C C 1
ATOM 3490 O O . ASP C 1 69 ? 33.872 57.773 24.684 1.00 20.72 96 ASP C O 1
ATOM 3495 N N . GLY C 1 70 ? 32.585 55.930 24.814 1.00 22.73 97 GLY C N 1
ATOM 3496 C CA . GLY C 1 70 ? 33.415 55.186 23.882 1.00 22.15 97 GLY C CA 1
ATOM 3497 C C . GLY C 1 70 ? 34.507 54.337 24.519 1.00 24.24 97 GLY C C 1
ATOM 3498 O O . GLY C 1 70 ? 35.156 53.536 23.839 1.00 24.31 97 GLY C O 1
ATOM 3499 N N . ILE C 1 71 ? 34.740 54.503 25.818 1.00 23.92 98 ILE C N 1
ATOM 3500 C CA . ILE C 1 71 ? 35.769 53.699 26.480 1.00 23.83 98 ILE C CA 1
ATOM 3501 C C . ILE C 1 71 ? 35.111 52.798 27.499 1.00 23.45 98 ILE C C 1
ATOM 3502 O O . ILE C 1 71 ? 34.545 53.285 28.477 1.00 22.92 98 ILE C O 1
ATOM 3507 N N . GLU C 1 72 ? 35.178 51.489 27.273 1.00 23.27 99 GLU C N 1
ATOM 3508 C CA . GLU C 1 72 ? 34.588 50.551 28.212 1.00 23.18 99 GLU C CA 1
ATOM 3509 C C . GLU C 1 72 ? 35.491 50.515 29.427 1.00 21.24 99 GLU C C 1
ATOM 3510 O O . GLU C 1 72 ? 36.709 50.616 29.298 1.00 19.71 99 GLU C O 1
ATOM 3516 N N . PRO C 1 73 ? 34.901 50.366 30.620 1.00 20.84 100 PRO C N 1
ATOM 3517 C CA . PRO C 1 73 ? 35.568 50.317 31.924 1.00 21.81 100 PRO C CA 1
ATOM 3518 C C . PRO C 1 73 ? 36.323 49.026 32.190 1.00 21.03 100 PRO C C 1
ATOM 3519 O O . PRO C 1 73 ? 36.162 48.426 33.248 1.00 21.04 100 PRO C O 1
ATOM 3523 N N . MET C 1 74 ? 37.148 48.605 31.243 1.00 20.88 101 MET C N 1
ATOM 3524 C CA . MET C 1 74 ? 37.887 47.365 31.400 1.00 21.91 101 MET C CA 1
ATOM 3525 C C . MET C 1 74 ? 39.274 47.487 30.792 1.00 21.57 101 MET C C 1
ATOM 3526 O O . MET C 1 74 ? 39.499 48.310 29.900 1.00 19.66 101 MET C O 1
ATOM 3531 N N . TRP C 1 75 ? 40.191 46.653 31.272 1.00 21.22 102 TRP C N 1
ATOM 3532 C CA . TRP C 1 75 ? 41.569 46.664 30.792 1.00 22.85 102 TRP C CA 1
ATOM 3533 C C . TRP C 1 75 ? 41.669 46.482 29.287 1.00 24.07 102 TRP C C 1
ATOM 3534 O O . TRP C 1 75 ? 42.460 47.149 28.629 1.00 24.31 102 TRP C O 1
ATOM 3545 N N . GLU C 1 76 ? 40.878 45.546 28.772 1.00 26.01 103 GLU C N 1
ATOM 3546 C CA . GLU C 1 76 ? 40.866 45.203 27.360 1.00 28.71 103 GLU C CA 1
ATOM 3547 C C . GLU C 1 76 ? 40.649 46.381 26.419 1.00 29.14 103 GLU C C 1
ATOM 3548 O O . GLU C 1 76 ? 41.182 46.386 25.317 1.00 29.83 103 GLU C O 1
ATOM 3554 N N . ASP C 1 77 ? 39.869 47.374 26.832 1.00 30.08 104 ASP C N 1
ATOM 3555 C CA . ASP C 1 77 ? 39.631 48.519 25.953 1.00 30.41 104 ASP C CA 1
ATOM 3556 C C . ASP C 1 77 ? 40.978 49.013 25.429 1.00 30.27 104 ASP C C 1
ATOM 3557 O O . ASP C 1 77 ? 41.979 48.973 26.145 1.00 29.36 104 ASP C O 1
ATOM 3562 N N . GLU C 1 78 ? 40.996 49.465 24.178 1.00 30.57 105 GLU C N 1
ATOM 3563 C CA . GLU C 1 78 ? 42.219 49.939 23.542 1.00 31.17 105 GLU C CA 1
ATOM 3564 C C . GLU C 1 78 ? 42.805 51.161 24.243 1.00 31.95 105 GLU C C 1
ATOM 3565 O O . GLU C 1 78 ? 44.011 51.406 24.178 1.00 31.31 105 GLU C O 1
ATOM 3567 N N . LYS C 1 79 ? 41.957 51.931 24.913 1.00 31.38 106 LYS C N 1
ATOM 3568 C CA . LYS C 1 79 ? 42.428 53.126 25.607 1.00 31.62 106 LYS C CA 1
ATOM 3569 C C . LYS C 1 79 ? 42.903 52.825 27.026 1.00 31.34 106 LYS C C 1
ATOM 3570 O O . LYS C 1 79 ? 43.399 53.717 27.720 1.00 30.22 106 LYS C O 1
ATOM 3576 N N . ASN C 1 80 ? 42.743 51.577 27.462 1.00 30.38 107 ASN C N 1
ATOM 3577 C CA . ASN C 1 80 ? 43.162 51.205 28.807 1.00 30.41 107 ASN C CA 1
ATOM 3578 C C . ASN C 1 80 ? 44.293 50.184 28.840 1.00 31.13 107 ASN C C 1
ATOM 3579 O O . ASN C 1 80 ? 45.092 50.178 29.776 1.00 31.21 107 ASN C O 1
ATOM 3584 N N . LYS C 1 81 ? 44.359 49.329 27.824 1.00 32.18 108 LYS C N 1
ATOM 3585 C CA . LYS C 1 81 ? 45.367 48.272 27.768 1.00 32.68 108 LYS C CA 1
ATOM 3586 C C . LYS C 1 81 ? 46.798 48.721 28.031 1.00 32.09 108 LYS C C 1
ATOM 3587 O O . LYS C 1 81 ? 47.553 47.998 28.661 1.00 32.51 108 LYS C O 1
ATOM 3593 N N . ARG C 1 82 ? 47.177 49.899 27.549 1.00 31.96 109 ARG C N 1
ATOM 3594 C CA . ARG C 1 82 ? 48.538 50.391 27.771 1.00 32.75 109 ARG C CA 1
ATOM 3595 C C . ARG C 1 82 ? 48.618 51.337 28.977 1.00 31.68 109 ARG C C 1
ATOM 3596 O O . ARG C 1 82 ? 49.657 51.955 29.223 1.00 29.66 109 ARG C O 1
ATOM 3604 N N . GLY C 1 83 ? 47.529 51.440 29.734 1.00 29.77 110 GLY C N 1
ATOM 3605 C CA . GLY C 1 83 ? 47.537 52.343 30.870 1.00 29.64 110 GLY C CA 1
ATOM 3606 C C . GLY C 1 83 ? 47.607 51.736 32.256 1.00 29.09 110 GLY C C 1
ATOM 3607 O O . GLY C 1 83 ? 48.006 50.587 32.452 1.00 29.38 110 GLY C O 1
ATOM 3608 N N . GLY C 1 84 ? 47.208 52.541 33.230 1.00 28.36 111 GLY C N 1
ATOM 3609 C CA . GLY C 1 84 ? 47.217 52.113 34.609 1.00 27.13 111 GLY C CA 1
ATOM 3610 C C . GLY C 1 84 ? 46.268 53.012 35.367 1.00 27.75 111 GLY C C 1
ATOM 3611 O O . GLY C 1 84 ? 45.480 53.734 34.751 1.00 27.14 111 GLY C O 1
ATOM 3612 N N . ARG C 1 85 ? 46.349 52.990 36.69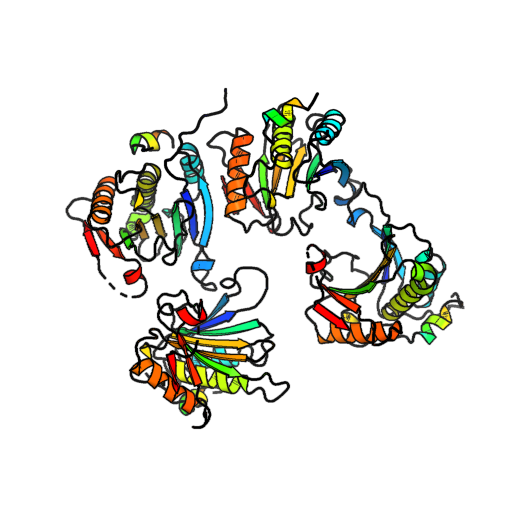3 1.00 26.59 112 ARG C N 1
ATOM 3613 C CA . ARG C 1 85 ? 45.470 53.819 37.506 1.00 27.46 112 ARG C CA 1
ATOM 3614 C C . ARG C 1 85 ? 46.143 54.310 38.799 1.00 27.62 112 ARG C C 1
ATOM 3615 O O . ARG C 1 85 ? 47.046 53.655 39.328 1.00 27.88 112 ARG C O 1
ATOM 3623 N N . TRP C 1 86 ? 45.696 55.461 39.294 1.00 26.77 113 TRP C N 1
ATOM 3624 C CA . TRP C 1 86 ? 46.188 55.996 40.561 1.00 27.37 113 TRP C CA 1
ATOM 3625 C C . TRP C 1 86 ? 45.226 55.380 41.555 1.00 28.18 113 TRP C C 1
ATOM 3626 O O . TRP C 1 86 ? 44.024 55.663 41.516 1.00 27.74 113 TRP C O 1
ATOM 3637 N N . LEU C 1 87 ? 45.747 54.525 42.430 1.00 29.48 114 LEU C N 1
ATOM 3638 C CA . LEU C 1 87 ? 44.912 53.824 43.391 1.00 31.57 114 LEU C CA 1
ATOM 3639 C C . LEU C 1 87 ? 44.770 54.504 44.740 1.00 32.56 114 LEU C C 1
ATOM 3640 O O . LEU C 1 87 ? 45.754 54.929 45.343 1.00 33.71 114 LEU C O 1
ATOM 3645 N N . ILE C 1 88 ? 43.531 54.607 45.200 1.00 33.40 115 ILE C N 1
ATOM 3646 C CA . ILE C 1 88 ? 43.243 55.161 46.511 1.00 34.16 115 ILE C CA 1
ATOM 3647 C C . ILE C 1 88 ? 42.644 53.978 47.264 1.00 34.84 115 ILE C C 1
ATOM 3648 O O . ILE C 1 88 ? 41.665 53.384 46.822 1.00 34.87 115 ILE C O 1
ATOM 3653 N N . THR C 1 89 ? 43.251 53.618 48.385 1.00 36.18 116 THR C N 1
ATOM 3654 C CA . THR C 1 89 ? 42.772 52.494 49.177 1.00 37.66 116 THR C CA 1
ATOM 3655 C C . THR C 1 89 ? 42.128 53.008 50.455 1.00 38.39 116 THR C C 1
ATOM 3656 O O . THR C 1 89 ? 42.696 53.856 51.144 1.00 37.56 116 THR C O 1
ATOM 3660 N N . LEU C 1 90 ? 40.942 52.490 50.765 1.00 40.04 117 LEU C N 1
ATOM 3661 C CA . LEU C 1 90 ? 40.205 52.903 51.953 1.00 42.18 117 LEU C CA 1
ATOM 3662 C C . LEU C 1 90 ? 39.942 51.718 52.865 1.00 43.59 117 LEU C C 1
ATOM 3663 O O . LEU C 1 90 ? 39.526 50.659 52.402 1.00 43.89 117 LEU C O 1
ATOM 3668 N N . ASN C 1 91 ? 40.181 51.888 54.162 1.00 44.82 118 ASN C N 1
ATOM 3669 C CA . ASN C 1 91 ? 39.944 50.795 55.105 1.00 46.43 118 ASN C CA 1
ATOM 3670 C C . ASN C 1 91 ? 38.447 50.721 55.410 1.00 46.38 118 ASN C C 1
ATOM 3671 O O . ASN C 1 91 ? 37.703 51.650 55.099 1.00 45.89 118 ASN C O 1
ATOM 3676 N N . LYS C 1 92 ? 38.011 49.621 56.017 1.00 47.02 119 LYS C N 1
ATOM 3677 C CA . LYS C 1 92 ? 36.598 49.416 56.344 1.00 47.49 119 LYS C CA 1
ATOM 3678 C C . LYS C 1 92 ? 35.934 50.567 57.096 1.00 47.40 119 LYS C C 1
ATOM 3679 O O . LYS C 1 92 ? 34.725 50.776 56.978 1.00 47.99 119 LYS C O 1
ATOM 3681 N N . GLN C 1 93 ? 36.716 51.310 57.869 1.00 46.80 120 GLN C N 1
ATOM 3682 C CA . GLN C 1 93 ? 36.176 52.428 58.635 1.00 46.98 120 GLN C CA 1
ATOM 3683 C C . GLN C 1 93 ? 35.741 53.616 57.765 1.00 46.70 120 GLN C C 1
ATOM 3684 O O . GLN C 1 93 ? 34.693 54.216 58.001 1.00 46.45 120 GLN C O 1
ATOM 3686 N N . GLN C 1 94 ? 36.547 53.935 56.756 1.00 47.05 121 GLN C N 1
ATOM 3687 C CA . GLN C 1 94 ? 36.295 55.056 55.851 1.00 46.70 121 GLN C CA 1
ATOM 3688 C C . GLN C 1 94 ? 35.097 54.964 54.910 1.00 46.74 121 GLN C C 1
ATOM 3689 O O . GLN C 1 94 ? 34.763 55.947 54.253 1.00 47.20 121 GLN C O 1
ATOM 3695 N N . ARG C 1 95 ? 34.450 53.809 54.818 1.00 46.91 122 ARG C N 1
ATOM 3696 C CA . ARG C 1 95 ? 33.312 53.702 53.911 1.00 47.49 122 ARG C CA 1
ATOM 3697 C C . ARG C 1 95 ? 32.240 54.760 54.185 1.00 47.40 122 ARG C C 1
ATOM 3698 O O . ARG C 1 95 ? 31.763 55.430 53.265 1.00 46.71 122 ARG C O 1
ATOM 3706 N N . ARG C 1 96 ? 31.871 54.917 55.451 1.00 47.23 123 ARG C N 1
ATOM 3707 C CA . ARG C 1 96 ? 30.845 55.882 55.816 1.00 46.68 123 ARG C CA 1
ATOM 3708 C C . ARG C 1 96 ? 31.381 57.297 55.980 1.00 46.47 123 ARG C C 1
ATOM 3709 O O . ARG C 1 96 ? 30.603 58.246 56.060 1.00 46.76 123 ARG C O 1
ATOM 3711 N N . SER C 1 97 ? 32.702 57.448 56.016 1.00 45.70 124 SER C N 1
ATOM 3712 C CA . SER C 1 97 ? 33.280 58.775 56.196 1.00 45.89 124 SER C CA 1
ATOM 3713 C C . SER C 1 97 ? 33.929 59.386 54.960 1.00 45.31 124 SER C C 1
ATOM 3714 O O . SER C 1 97 ? 33.731 60.565 54.683 1.00 46.22 124 SER C O 1
ATOM 3717 N N . ASP C 1 98 ? 34.697 58.599 54.212 1.00 44.02 125 ASP C N 1
ATOM 3718 C CA . ASP C 1 98 ? 35.382 59.142 53.041 1.00 42.80 125 ASP C CA 1
ATOM 3719 C C . ASP C 1 98 ? 35.020 58.594 51.657 1.00 40.44 125 ASP C C 1
ATOM 3720 O O . ASP C 1 98 ? 35.213 59.283 50.655 1.00 40.29 125 ASP C O 1
ATOM 3725 N N . LEU C 1 99 ? 34.496 57.375 51.591 1.00 37.47 126 LEU C N 1
ATOM 3726 C CA . LEU C 1 99 ? 34.165 56.780 50.303 1.00 35.48 126 LEU C CA 1
ATOM 3727 C C . LEU C 1 99 ? 33.384 57.695 49.367 1.00 34.47 126 LEU C C 1
ATOM 3728 O O . LEU C 1 99 ? 33.885 58.065 48.303 1.00 34.07 126 LEU C O 1
ATOM 3733 N N . ASP C 1 100 ? 32.164 58.058 49.755 1.00 33.63 127 ASP C N 1
ATOM 3734 C CA . ASP C 1 100 ? 31.331 58.923 48.919 1.00 33.92 127 ASP C CA 1
ATOM 3735 C C . ASP C 1 100 ? 31.989 60.257 48.644 1.00 33.39 127 ASP C C 1
ATOM 3736 O O . ASP C 1 100 ? 31.937 60.765 47.523 1.00 32.96 127 ASP C O 1
ATOM 3741 N N . ARG C 1 101 ? 32.604 60.823 49.675 1.00 33.22 128 ARG C N 1
ATOM 3742 C CA . ARG C 1 101 ? 33.285 62.105 49.553 1.00 33.09 128 ARG C CA 1
ATOM 3743 C C . ARG C 1 101 ? 34.434 62.007 48.546 1.00 31.46 128 ARG C C 1
ATOM 3744 O O . ARG C 1 101 ? 34.584 62.864 47.677 1.00 29.89 128 ARG C O 1
ATOM 3752 N N . PHE C 1 102 ? 35.240 60.957 48.673 1.00 29.82 129 PHE C N 1
ATOM 3753 C CA . PHE C 1 102 ? 36.374 60.748 47.773 1.00 29.35 129 PHE C CA 1
ATOM 3754 C C . PHE C 1 102 ? 35.908 60.427 46.363 1.00 28.20 129 PHE C C 1
ATOM 3755 O O . PHE C 1 102 ? 36.520 60.869 45.393 1.00 27.76 129 PHE C O 1
ATOM 3763 N N . TRP C 1 103 ? 34.822 59.661 46.256 1.00 27.67 130 TRP C N 1
ATOM 3764 C CA . TRP C 1 103 ? 34.276 59.285 44.956 1.00 27.29 130 TRP C CA 1
ATOM 3765 C C . TRP C 1 103 ? 33.749 60.521 44.224 1.00 26.79 130 TRP C C 1
ATOM 3766 O O . TRP C 1 103 ? 34.128 60.778 43.084 1.00 27.65 130 TRP C O 1
ATOM 3777 N N . LEU C 1 104 ? 32.882 61.291 44.871 1.00 27.50 131 LEU C N 1
ATOM 3778 C CA . LEU C 1 104 ? 32.357 62.500 44.225 1.00 27.47 131 LEU C CA 1
ATOM 3779 C C . LEU C 1 104 ? 33.519 63.424 43.859 1.00 27.97 131 LEU C C 1
ATOM 3780 O O . LEU C 1 104 ? 33.596 63.939 42.739 1.00 27.46 131 LEU C O 1
ATOM 3785 N N . GLU C 1 105 ? 34.436 63.624 44.798 1.00 27.45 132 GLU C N 1
ATOM 3786 C CA . GLU C 1 105 ? 35.576 64.485 44.519 1.00 27.87 132 GLU C CA 1
ATOM 3787 C C . GLU C 1 105 ? 36.246 64.009 43.234 1.00 26.68 132 GLU C C 1
ATOM 3788 O O . GLU C 1 105 ? 36.682 64.811 42.415 1.00 26.89 132 GLU C O 1
ATOM 3794 N N . THR C 1 106 ? 36.316 62.693 43.069 1.00 26.08 133 THR C N 1
ATOM 3795 C CA . THR C 1 106 ? 36.930 62.093 41.889 1.00 24.33 133 THR C CA 1
ATOM 3796 C C . THR C 1 106 ? 36.112 62.375 40.639 1.00 23.32 133 THR C C 1
ATOM 3797 O O . THR C 1 106 ? 36.667 62.638 39.571 1.00 21.91 133 THR C O 1
ATOM 3801 N N . LEU C 1 107 ? 34.790 62.314 40.782 1.00 23.37 134 LEU C N 1
ATOM 3802 C CA . LEU C 1 107 ? 33.891 62.565 39.667 1.00 23.52 134 LEU C CA 1
ATOM 3803 C C . LEU C 1 107 ? 34.020 64.014 39.224 1.00 24.47 134 LEU C C 1
ATOM 3804 O O . LEU C 1 107 ? 34.037 64.306 38.018 1.00 25.73 134 LEU C O 1
ATOM 3809 N N . LEU C 1 108 ? 34.125 64.923 40.193 1.00 23.50 135 LEU C N 1
ATOM 3810 C CA . LEU C 1 108 ? 34.276 66.332 39.871 1.00 23.99 135 LEU C CA 1
ATOM 3811 C C . LEU C 1 108 ? 35.567 66.598 39.117 1.00 23.32 135 LEU C C 1
ATOM 3812 O O . LEU C 1 108 ? 35.575 67.440 38.223 1.00 22.45 135 LEU C O 1
ATOM 3817 N N . CYS C 1 109 ? 36.643 65.879 39.457 1.00 22.84 136 CYS C N 1
ATOM 3818 C CA . CYS C 1 109 ? 37.928 66.057 38.772 1.00 23.80 136 CYS C CA 1
ATOM 3819 C C . CYS C 1 109 ? 37.817 65.655 37.315 1.00 23.80 136 CYS C C 1
ATOM 3820 O O . CYS C 1 109 ? 38.416 66.292 36.449 1.00 23.49 136 CYS C O 1
ATOM 3823 N N . LEU C 1 110 ? 37.068 64.587 37.049 1.00 23.46 137 LEU C N 1
ATOM 3824 C CA . LEU C 1 110 ? 36.897 64.106 35.682 1.00 23.14 137 LEU C CA 1
ATOM 3825 C C . LEU C 1 110 ? 36.052 65.041 34.804 1.00 21.74 137 LEU C C 1
ATOM 3826 O O . LEU C 1 110 ? 36.522 65.502 33.772 1.00 18.92 137 LEU C O 1
ATOM 3831 N N . ILE C 1 111 ? 34.816 65.316 35.214 1.00 22.32 138 ILE C N 1
ATOM 3832 C CA . ILE C 1 111 ? 33.930 66.172 34.425 1.00 24.49 138 ILE C CA 1
ATOM 3833 C C . ILE C 1 111 ? 34.365 67.631 34.277 1.00 25.99 138 ILE C C 1
ATOM 3834 O O . ILE C 1 111 ? 34.014 68.281 33.302 1.00 26.61 138 ILE C O 1
ATOM 3839 N N . GLY C 1 112 ? 35.129 68.149 35.232 1.00 27.85 139 GLY C N 1
ATOM 3840 C CA . GLY C 1 112 ? 35.588 69.526 35.122 1.00 28.19 139 GLY C CA 1
ATOM 3841 C C . GLY C 1 112 ? 36.947 69.640 34.437 1.00 29.33 139 GLY C C 1
ATOM 3842 O O . GLY C 1 112 ? 37.473 70.742 34.295 1.00 28.85 139 GLY C O 1
ATOM 3843 N N . GLU C 1 113 ? 37.513 68.503 34.019 1.00 28.58 140 GLU C N 1
ATOM 3844 C CA . GLU C 1 113 ? 38.825 68.455 33.361 1.00 29.76 140 GLU C CA 1
ATOM 3845 C C . GLU C 1 113 ? 39.886 69.134 34.243 1.00 30.69 140 GLU C C 1
ATOM 3846 O O . GLU C 1 113 ? 40.626 70.006 33.792 1.00 30.92 140 GLU C O 1
ATOM 3852 N N . SER C 1 114 ? 39.959 68.707 35.499 1.00 31.58 141 SER C N 1
ATOM 3853 C CA . SER C 1 114 ? 40.888 69.274 36.468 1.00 30.85 141 SER C CA 1
ATOM 3854 C C . SER C 1 114 ? 42.367 69.001 36.199 1.00 32.01 141 SER C C 1
ATOM 3855 O O . SER C 1 114 ? 43.230 69.546 36.893 1.00 31.85 141 SER C O 1
ATOM 3858 N N . PHE C 1 115 ? 42.673 68.176 35.202 1.00 32.55 142 PHE C N 1
ATOM 3859 C CA . PHE C 1 115 ? 44.071 67.854 34.922 1.00 33.48 142 PHE C CA 1
ATOM 3860 C C . PHE C 1 115 ? 44.674 68.634 33.771 1.00 34.78 142 PHE C C 1
ATOM 3861 O O . PHE C 1 115 ? 45.731 68.284 33.242 1.00 33.79 142 PHE C O 1
ATOM 3869 N N . ASP C 1 116 ? 43.979 69.707 33.408 1.00 37.98 143 ASP C N 1
ATOM 3870 C CA . ASP C 1 116 ? 44.392 70.632 32.356 1.00 41.35 143 ASP C CA 1
ATOM 3871 C C . ASP C 1 116 ? 44.970 70.032 31.072 1.00 42.19 143 ASP C C 1
ATOM 3872 O O . ASP C 1 116 ? 44.253 69.403 30.293 1.00 42.42 143 ASP C O 1
ATOM 3877 N N . ASP C 1 117 ? 46.266 70.233 30.851 1.00 44.02 144 ASP C N 1
ATOM 3878 C CA . ASP C 1 117 ? 46.921 69.731 29.649 1.00 45.31 144 ASP C CA 1
ATOM 3879 C C . ASP C 1 117 ? 46.930 68.218 29.530 1.00 45.02 144 ASP C C 1
ATOM 3880 O O . ASP C 1 117 ? 47.147 67.685 28.443 1.00 45.69 144 ASP C O 1
ATOM 3885 N N . TYR C 1 118 ? 46.711 67.520 30.638 1.00 43.97 145 TYR C N 1
ATOM 3886 C CA . TYR C 1 118 ? 46.744 66.069 30.589 1.00 43.12 145 TYR C CA 1
ATOM 3887 C C . TYR C 1 118 ? 45.389 65.403 30.717 1.00 41.64 145 TYR C C 1
ATOM 3888 O O . TYR C 1 118 ? 45.307 64.183 30.733 1.00 41.98 145 TYR C O 1
ATOM 3897 N N . SER C 1 119 ? 44.326 66.197 30.795 1.00 40.47 146 SER C N 1
ATOM 3898 C CA . SER C 1 119 ? 42.983 65.634 30.910 1.00 39.69 146 SER C CA 1
ATOM 3899 C C . SER C 1 119 ? 42.668 64.633 29.796 1.00 37.75 146 SER C C 1
ATOM 3900 O O . SER C 1 119 ? 41.768 63.803 29.938 1.00 37.87 146 SER C O 1
ATOM 3903 N N . ASP C 1 120 ? 43.405 64.709 28.692 1.00 35.00 147 ASP C N 1
ATOM 3904 C CA . ASP C 1 120 ? 43.171 63.786 27.596 1.00 33.80 147 ASP C CA 1
ATOM 3905 C C . ASP C 1 120 ? 43.753 62.415 27.897 1.00 31.98 147 ASP C C 1
ATOM 3906 O O . ASP C 1 120 ? 43.437 61.444 27.215 1.00 31.99 147 ASP C O 1
ATOM 3911 N N . ASP C 1 121 ? 44.602 62.330 28.918 1.00 29.89 148 ASP C N 1
ATOM 3912 C CA . ASP C 1 121 ? 45.180 61.046 29.301 1.00 28.02 148 ASP C CA 1
ATOM 3913 C C . ASP C 1 121 ? 44.195 60.273 30.173 1.00 25.90 148 ASP C C 1
ATOM 3914 O O . ASP C 1 121 ? 44.257 59.053 30.250 1.00 27.40 148 ASP C O 1
ATOM 3919 N N . VAL C 1 122 ? 43.287 60.990 30.826 1.00 24.96 149 VAL C N 1
ATOM 3920 C CA . VAL C 1 122 ? 42.276 60.375 31.697 1.00 23.54 149 VAL C CA 1
ATOM 3921 C C . VAL C 1 122 ? 41.221 59.576 30.921 1.00 22.17 149 VAL C C 1
ATOM 3922 O O . VAL C 1 122 ? 40.578 60.102 30.016 1.00 21.56 149 VAL C O 1
ATOM 3926 N N . CYS C 1 123 ? 41.046 58.312 31.291 1.00 20.50 150 CYS C N 1
ATOM 3927 C CA . CYS C 1 123 ? 40.058 57.446 30.652 1.00 20.14 150 CYS C CA 1
ATOM 3928 C C . CYS C 1 123 ? 38.788 57.462 31.494 1.00 19.48 150 CYS C C 1
ATOM 3929 O O . CYS C 1 123 ? 37.691 57.684 30.977 1.00 19.69 150 CYS C O 1
ATOM 3932 N N . GLY C 1 124 ? 38.944 57.241 32.799 1.00 18.31 151 GLY C N 1
ATOM 3933 C CA . GLY C 1 124 ? 37.793 57.254 33.685 1.00 18.11 151 GLY C CA 1
ATOM 3934 C C . GLY C 1 124 ? 38.177 56.998 35.129 1.00 18.28 151 GLY C C 1
ATOM 3935 O O . GLY C 1 124 ? 39.339 57.097 35.488 1.00 17.22 151 GLY C O 1
ATOM 3936 N N . ALA C 1 125 ? 37.196 56.682 35.966 1.00 19.59 152 ALA C N 1
ATOM 3937 C CA . ALA C 1 125 ? 37.465 56.376 37.364 1.00 20.39 152 ALA C CA 1
ATOM 3938 C C . ALA C 1 125 ? 36.617 55.178 37.774 1.00 21.27 152 ALA C C 1
ATOM 3939 O O . ALA C 1 125 ? 35.570 54.901 37.180 1.00 21.14 152 ALA C O 1
ATOM 3941 N N . VAL C 1 126 ? 37.070 54.473 38.799 1.00 20.82 153 VAL C N 1
ATOM 3942 C CA . VAL C 1 126 ? 36.360 53.300 39.252 1.00 21.25 153 VAL C CA 1
ATOM 3943 C C . VAL C 1 126 ? 36.323 53.195 40.772 1.00 22.03 153 VAL C C 1
ATOM 3944 O O . VAL C 1 126 ? 37.338 53.358 41.451 1.00 22.30 153 VAL C O 1
ATOM 3948 N N . VAL C 1 127 ? 35.139 52.958 41.316 1.00 22.62 154 VAL C N 1
ATOM 3949 C CA . VAL C 1 127 ? 35.046 52.750 42.751 1.00 23.72 154 VAL C CA 1
ATOM 3950 C C . VAL C 1 127 ? 34.613 51.301 42.964 1.00 24.57 154 VAL C C 1
ATOM 3951 O O . VAL C 1 127 ? 33.631 50.844 42.372 1.00 24.18 154 VAL C O 1
ATOM 3955 N N . ASN C 1 128 ? 35.399 50.573 43.760 1.00 25.50 155 ASN C N 1
ATOM 3956 C CA . ASN C 1 128 ? 35.113 49.184 44.091 1.00 27.01 155 ASN C CA 1
ATOM 3957 C C . ASN C 1 128 ? 34.672 49.151 45.552 1.00 29.14 155 ASN C C 1
ATOM 3958 O O . ASN C 1 128 ? 35.368 49.681 46.427 1.00 29.01 155 ASN C O 1
ATOM 3963 N N . VAL C 1 129 ? 33.519 48.552 45.821 1.00 30.83 156 VAL C N 1
ATOM 3964 C CA . VAL C 1 129 ? 33.064 48.425 47.193 1.00 32.74 156 VAL C CA 1
ATOM 3965 C C . VAL C 1 129 ? 33.359 46.975 47.526 1.00 34.91 156 VAL C C 1
ATOM 3966 O O . VAL C 1 129 ? 32.809 46.059 46.900 1.00 35.86 156 VAL C O 1
ATOM 3970 N N . ARG C 1 130 ? 34.254 46.769 48.487 1.00 35.64 157 ARG C N 1
ATOM 3971 C CA . ARG C 1 130 ? 34.653 45.426 48.885 1.00 37.37 157 ARG C CA 1
ATOM 3972 C C . ARG C 1 130 ? 34.717 45.298 50.404 1.00 39.25 157 ARG C C 1
ATOM 3973 O O . ARG C 1 130 ? 34.983 46.271 51.111 1.00 39.48 157 ARG C O 1
ATOM 3981 N N . ALA C 1 131 ? 34.476 44.087 50.899 1.00 40.79 158 ALA C N 1
ATOM 3982 C CA . ALA C 1 131 ? 34.504 43.824 52.335 1.00 42.33 158 ALA C CA 1
ATOM 3983 C C . ALA C 1 131 ? 35.906 44.040 52.889 1.00 42.62 158 ALA C C 1
ATOM 3984 O O . ALA C 1 131 ? 36.073 44.522 54.007 1.00 43.53 158 ALA C O 1
ATOM 3986 N N . LYS C 1 132 ? 36.906 43.671 52.094 1.00 42.79 159 LYS C N 1
ATOM 3987 C CA . LYS C 1 132 ? 38.305 43.808 52.481 1.00 42.81 159 LYS C CA 1
ATOM 3988 C C . LYS C 1 132 ? 38.847 45.212 52.260 1.00 41.81 159 LYS C C 1
ATOM 3989 O O . LYS C 1 132 ? 40.050 45.393 52.082 1.00 42.92 159 LYS C O 1
ATOM 3995 N N . GLY C 1 133 ? 37.965 46.203 52.265 1.00 40.30 160 GLY C N 1
ATOM 3996 C CA . GLY C 1 133 ? 38.409 47.570 52.053 1.00 37.98 160 GLY C CA 1
ATOM 3997 C C . GLY C 1 133 ? 38.076 48.090 50.666 1.00 36.40 160 GLY C C 1
ATOM 3998 O O . GLY C 1 133 ? 38.336 47.439 49.648 1.00 36.21 160 GLY C O 1
ATOM 3999 N N . ASP C 1 134 ? 37.510 49.286 50.623 1.00 34.22 161 ASP C N 1
ATOM 4000 C CA . ASP C 1 134 ? 37.125 49.887 49.361 1.00 31.62 161 ASP C CA 1
ATOM 4001 C C . ASP C 1 134 ? 38.305 50.473 48.592 1.00 30.26 161 ASP C C 1
ATOM 4002 O O . ASP C 1 134 ? 39.398 50.652 49.137 1.00 28.09 161 ASP C O 1
ATOM 4007 N N . LYS C 1 135 ? 38.073 50.752 47.314 1.00 28.62 162 LYS C N 1
ATOM 4008 C CA . LYS C 1 135 ? 39.091 51.314 46.441 1.00 27.27 162 LYS C CA 1
ATOM 4009 C C . LYS C 1 135 ? 38.491 52.297 45.449 1.00 26.42 162 LYS C C 1
ATOM 4010 O O . LYS C 1 135 ? 37.380 52.111 44.946 1.00 24.29 162 LYS C O 1
ATOM 4016 N N . ILE C 1 136 ? 39.231 53.366 45.194 1.00 25.23 163 ILE C N 1
ATOM 4017 C CA . ILE C 1 136 ? 38.810 54.353 44.224 1.00 24.97 163 ILE C CA 1
ATOM 4018 C C . ILE C 1 136 ? 40.051 54.527 43.371 1.00 25.35 163 ILE C C 1
ATOM 4019 O O . ILE C 1 136 ? 41.172 54.426 43.877 1.00 24.93 163 ILE C O 1
ATOM 4024 N N . ALA C 1 137 ? 39.865 54.762 42.081 1.00 23.26 164 ALA C N 1
ATOM 4025 C CA . ALA C 1 137 ? 41.015 54.919 41.211 1.00 22.39 164 ALA C CA 1
ATOM 4026 C C . ALA C 1 137 ? 40.703 55.716 39.950 1.00 22.13 164 ALA C C 1
ATOM 4027 O O . ALA C 1 137 ? 39.569 55.731 39.474 1.00 21.27 164 ALA C O 1
ATOM 4029 N N . ILE C 1 138 ? 41.718 56.389 39.422 1.00 21.33 165 ILE C N 1
ATOM 4030 C CA . ILE C 1 138 ? 41.560 57.131 38.185 1.00 22.46 165 ILE C CA 1
ATOM 4031 C C . ILE C 1 138 ? 42.400 56.378 37.164 1.00 21.76 165 ILE C C 1
ATOM 4032 O O . ILE C 1 138 ? 43.576 56.105 37.402 1.00 20.80 165 ILE C O 1
ATOM 4037 N N . TRP C 1 139 ? 41.779 56.014 36.048 1.00 21.62 166 TRP C N 1
ATOM 4038 C CA . TRP C 1 139 ? 42.460 55.273 34.980 1.00 20.06 166 TRP C CA 1
ATOM 4039 C C . TRP C 1 139 ? 42.978 56.224 33.910 1.00 20.01 166 TRP C C 1
ATOM 4040 O O . TRP C 1 139 ? 42.286 57.182 33.537 1.00 18.98 166 TRP C O 1
ATOM 4051 N N . THR C 1 140 ? 44.188 55.963 33.421 1.00 20.29 167 THR C N 1
ATOM 4052 C CA . THR C 1 140 ? 44.778 56.780 32.363 1.00 21.58 167 THR C CA 1
ATOM 4053 C C . THR C 1 140 ? 45.232 55.870 31.222 1.00 22.63 167 THR C C 1
ATOM 4054 O O . THR C 1 140 ? 45.512 54.691 31.444 1.00 22.18 167 THR C O 1
ATOM 4058 N N . THR C 1 141 ? 45.288 56.413 30.004 1.00 24.23 168 THR C N 1
ATOM 4059 C CA . THR C 1 141 ? 45.653 55.634 28.815 1.00 26.26 168 THR C CA 1
ATOM 4060 C C . THR C 1 141 ? 47.057 55.081 28.677 1.00 28.56 168 THR C C 1
ATOM 4061 O O . THR C 1 141 ? 47.224 53.937 28.267 1.00 28.98 168 THR C O 1
ATOM 4065 N N . GLU C 1 142 ? 48.062 55.876 29.003 1.00 31.36 169 GLU C N 1
ATOM 4066 C CA . GLU C 1 142 ? 49.445 55.434 28.823 1.00 33.85 169 GLU C CA 1
ATOM 4067 C C . GLU C 1 142 ? 50.297 55.474 30.089 1.00 34.04 169 GLU C C 1
ATOM 4068 O O . GLU C 1 142 ? 50.615 56.551 30.590 1.00 32.44 169 GLU C O 1
ATOM 4074 N N . CYS C 1 143 ? 50.676 54.301 30.585 1.00 35.44 170 CYS C N 1
ATOM 4075 C CA . CYS C 1 143 ? 51.487 54.215 31.795 1.00 39.24 170 CYS C CA 1
ATOM 4076 C C . CYS C 1 143 ? 52.943 54.505 31.472 1.00 41.28 170 CYS C C 1
ATOM 4077 O O . CYS C 1 143 ? 53.844 54.192 32.253 1.00 42.30 170 CYS C O 1
ATOM 4080 N N . GLU C 1 144 ? 53.175 55.099 30.310 1.00 43.52 171 GLU C N 1
ATOM 4081 C CA . GLU C 1 144 ? 54.526 55.418 29.900 1.00 45.19 171 GLU C CA 1
ATOM 4082 C C . GLU C 1 144 ? 54.684 56.924 29.871 1.00 44.53 171 GLU C C 1
ATOM 4083 O O . GLU C 1 144 ? 55.807 57.426 29.900 1.00 45.59 171 GLU C O 1
ATOM 4089 N N . ASN C 1 145 ? 53.563 57.641 29.814 1.00 43.17 172 ASN C N 1
ATOM 4090 C CA . ASN C 1 145 ? 53.604 59.102 29.790 1.00 43.28 172 ASN C CA 1
ATOM 4091 C C . ASN C 1 145 ? 53.884 59.649 31.192 1.00 43.33 172 ASN C C 1
ATOM 4092 O O . ASN C 1 145 ? 52.979 60.119 31.892 1.00 42.67 172 ASN C O 1
ATOM 4097 N N . ARG C 1 146 ? 55.155 59.571 31.578 1.00 43.06 173 ARG C N 1
ATOM 4098 C CA . ARG C 1 146 ? 55.650 60.035 32.871 1.00 43.23 173 ARG C CA 1
ATOM 4099 C C . ARG C 1 146 ? 54.992 61.334 33.338 1.00 42.21 173 ARG C C 1
ATOM 4100 O O . ARG C 1 146 ? 54.308 61.365 34.368 1.00 39.80 173 ARG C O 1
ATOM 4108 N N . ASP C 1 147 ? 55.211 62.403 32.574 1.00 41.95 174 ASP C N 1
ATOM 4109 C CA . ASP C 1 147 ? 54.657 63.716 32.897 1.00 41.88 174 ASP C CA 1
ATOM 4110 C C . ASP C 1 147 ? 53.156 63.677 33.117 1.00 39.59 174 ASP C C 1
ATOM 4111 O O . ASP C 1 147 ? 52.653 64.209 34.107 1.00 39.37 174 ASP C O 1
ATOM 4116 N N . ALA C 1 148 ? 52.446 63.056 32.181 1.00 36.52 175 ALA C N 1
ATOM 4117 C CA . ALA C 1 148 ? 51.000 62.965 32.267 1.00 33.02 175 ALA C CA 1
ATOM 4118 C C . ALA C 1 148 ? 50.546 62.245 33.533 1.00 31.14 175 ALA C C 1
ATOM 4119 O O . ALA C 1 148 ? 49.698 62.751 34.271 1.00 30.00 175 ALA C O 1
ATOM 4121 N N . VAL C 1 149 ? 51.112 61.068 33.783 1.00 29.45 176 VAL C N 1
ATOM 4122 C CA . VAL C 1 149 ? 50.735 60.290 34.954 1.00 28.45 176 VAL C CA 1
ATOM 4123 C C . VAL C 1 149 ? 51.059 61.008 36.270 1.00 29.22 176 VAL C C 1
ATOM 4124 O O . VAL C 1 149 ? 50.208 61.088 37.156 1.00 28.68 176 VAL C O 1
ATOM 4128 N N . THR C 1 150 ? 52.277 61.537 36.382 1.00 28.53 177 THR C N 1
ATOM 4129 C CA . THR C 1 150 ? 52.708 62.257 37.585 1.00 29.07 177 THR C CA 1
ATOM 4130 C C . THR C 1 150 ? 51.803 63.452 37.844 1.00 27.61 177 THR C C 1
ATOM 4131 O O . THR C 1 150 ? 51.283 63.625 38.946 1.00 26.02 177 THR C O 1
ATOM 4135 N N . HIS C 1 151 ? 51.616 64.281 36.819 1.00 25.16 178 HIS C N 1
ATOM 4136 C CA . HIS C 1 151 ? 50.788 65.466 36.970 1.00 24.63 178 HIS C CA 1
ATOM 4137 C C . HIS C 1 151 ? 49.395 65.132 37.460 1.00 23.40 178 HIS C C 1
ATOM 4138 O O . HIS C 1 151 ? 48.899 65.783 38.372 1.00 22.97 178 HIS C O 1
ATOM 4145 N N . ILE C 1 152 ? 48.777 64.118 36.847 1.00 23.10 179 ILE C N 1
ATOM 4146 C CA . ILE C 1 152 ? 47.431 63.672 37.201 1.00 21.56 179 ILE C CA 1
ATOM 4147 C C . ILE C 1 152 ? 47.386 63.198 38.649 1.00 21.51 179 ILE C C 1
ATOM 4148 O O . ILE C 1 152 ? 46.461 63.534 39.384 1.00 21.68 179 ILE C O 1
ATOM 4153 N N . GLY C 1 153 ? 48.390 62.419 39.052 1.00 22.02 180 GLY C N 1
ATOM 4154 C CA . GLY C 1 153 ? 48.456 61.938 40.423 1.00 21.76 180 GLY C CA 1
ATOM 4155 C C . GLY C 1 153 ? 48.603 63.071 41.438 1.00 22.25 180 GLY C C 1
ATOM 4156 O O . GLY C 1 153 ? 47.884 63.113 42.440 1.00 22.39 180 GLY C O 1
ATOM 4157 N N . ARG C 1 154 ? 49.527 63.994 41.183 1.00 22.42 181 ARG C N 1
ATOM 4158 C CA . ARG C 1 154 ? 49.735 65.118 42.090 1.00 22.96 181 ARG C CA 1
ATOM 4159 C C . ARG C 1 154 ? 48.460 65.919 42.290 1.00 22.90 181 ARG C C 1
ATOM 4160 O O . ARG C 1 154 ? 48.034 66.151 43.425 1.00 21.26 181 ARG C O 1
ATOM 4168 N N . VAL C 1 155 ? 47.839 66.331 41.191 1.00 23.36 182 VAL C N 1
ATOM 4169 C CA . VAL C 1 155 ? 46.610 67.110 41.279 1.00 22.39 182 VAL C CA 1
ATOM 4170 C C . VAL C 1 155 ? 45.523 66.343 42.023 1.00 23.88 182 VAL C C 1
ATOM 4171 O O . VAL C 1 155 ? 44.777 66.915 42.830 1.00 24.52 182 VAL C O 1
ATOM 4175 N N . TYR C 1 156 ? 45.443 65.041 41.748 1.00 23.69 183 TYR C N 1
ATOM 4176 C CA . TYR C 1 156 ? 44.442 64.177 42.356 1.00 24.51 183 TYR C CA 1
ATOM 4177 C C . TYR C 1 156 ? 44.653 64.031 43.865 1.00 25.28 183 TYR C C 1
ATOM 4178 O O . TYR C 1 156 ? 43.696 64.039 44.636 1.00 25.39 183 TYR C O 1
ATOM 4187 N N . LYS C 1 157 ? 45.903 63.887 44.283 1.00 26.16 184 LYS C N 1
ATOM 4188 C CA . LYS C 1 157 ? 46.206 63.767 45.707 1.00 27.69 184 LYS C CA 1
ATOM 4189 C C . LYS C 1 157 ? 45.737 65.056 46.385 1.00 28.87 184 LYS C C 1
ATOM 4190 O O . LYS C 1 157 ? 45.098 65.033 47.435 1.00 28.01 184 LYS C O 1
ATOM 4196 N N . GLU C 1 158 ? 46.055 66.179 45.755 1.00 31.25 185 GLU C N 1
ATOM 4197 C CA . GLU C 1 158 ? 45.675 67.493 46.257 1.00 33.48 185 GLU C CA 1
ATOM 4198 C C . GLU C 1 158 ? 44.161 67.664 46.361 1.00 33.70 185 GLU C C 1
ATOM 4199 O O . GLU C 1 158 ? 43.653 68.080 47.401 1.00 33.8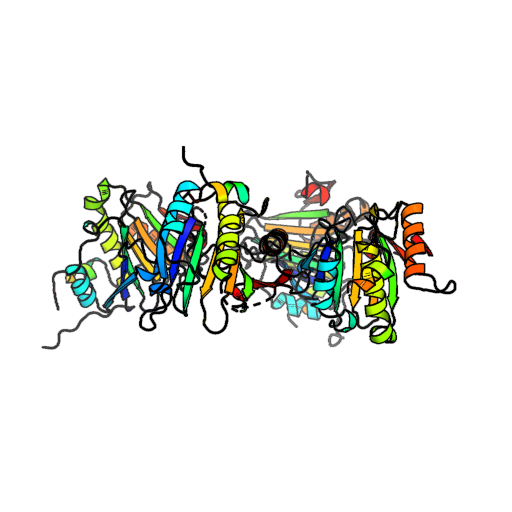1 185 GLU C O 1
ATOM 4205 N N . ARG C 1 159 ? 43.440 67.351 45.285 1.00 34.04 186 ARG C N 1
ATOM 4206 C CA . ARG C 1 159 ? 41.985 67.497 45.298 1.00 34.10 186 ARG C CA 1
ATOM 4207 C C . ARG C 1 159 ? 41.372 66.644 46.400 1.00 33.99 186 ARG C C 1
ATOM 4208 O O . ARG C 1 159 ? 40.336 67.000 46.963 1.00 35.04 186 ARG C O 1
ATOM 4216 N N . LEU C 1 160 ? 42.008 65.519 46.710 1.00 32.52 187 LEU C N 1
ATOM 4217 C CA . LEU C 1 160 ? 41.502 64.639 47.753 1.00 32.39 187 LEU C CA 1
ATOM 4218 C C . LEU C 1 160 ? 41.924 65.103 49.145 1.00 32.74 187 LEU C C 1
ATOM 4219 O O . LEU C 1 160 ? 41.420 64.611 50.155 1.00 32.31 187 LEU C O 1
ATOM 4224 N N . GLY C 1 161 ? 42.844 66.063 49.193 1.00 33.38 188 GLY C N 1
ATOM 4225 C CA . GLY C 1 161 ? 43.312 66.573 50.466 1.00 33.55 188 GLY C CA 1
ATOM 4226 C C . GLY C 1 161 ? 44.274 65.653 51.199 1.00 33.59 188 GLY C C 1
ATOM 4227 O O . GLY C 1 161 ? 44.548 65.870 52.376 1.00 34.53 188 GLY C O 1
ATOM 4228 N N . LEU C 1 162 ? 44.791 64.629 50.526 1.00 32.75 189 LEU C N 1
ATOM 4229 C CA . LEU C 1 162 ? 45.728 63.708 51.174 1.00 32.22 189 LEU C CA 1
ATOM 4230 C C . LEU C 1 162 ? 47.006 64.469 51.541 1.00 32.33 189 LEU C C 1
ATOM 4231 O O . LEU C 1 162 ? 47.578 65.184 50.716 1.00 31.48 189 LEU C O 1
ATOM 4236 N N . PRO C 1 163 ? 47.462 64.340 52.794 1.00 31.99 190 PRO C N 1
ATOM 4237 C CA . PRO C 1 163 ? 48.677 65.055 53.201 1.00 32.06 190 PRO C CA 1
ATOM 4238 C C . PRO C 1 163 ? 49.978 64.448 52.656 1.00 32.13 190 PRO C C 1
ATOM 4239 O O . PRO C 1 163 ? 49.996 63.313 52.191 1.00 31.79 190 PRO C O 1
ATOM 4243 N N . PRO C 1 164 ? 51.080 65.212 52.703 1.00 32.57 191 PRO C N 1
ATOM 4244 C CA . PRO C 1 164 ? 52.399 64.792 52.224 1.00 33.54 191 PRO C CA 1
ATOM 4245 C C . PRO C 1 164 ? 52.932 63.491 52.820 1.00 34.55 191 PRO C C 1
ATOM 4246 O O . PRO C 1 164 ? 53.740 62.808 52.187 1.00 34.37 191 PRO C O 1
ATOM 4250 N N . LYS C 1 165 ? 52.485 63.141 54.026 1.00 36.01 192 LYS C N 1
ATOM 4251 C CA . LYS C 1 165 ? 52.944 61.912 54.666 1.00 36.88 192 LYS C CA 1
ATOM 4252 C C . LYS C 1 165 ? 52.326 60.653 54.052 1.00 37.25 192 LYS C C 1
ATOM 4253 O O . LYS C 1 165 ? 52.846 59.548 54.217 1.00 36.03 192 LYS C O 1
ATOM 4259 N N . ILE C 1 166 ? 51.209 60.798 53.355 1.00 38.09 193 ILE C N 1
ATOM 4260 C CA . ILE C 1 166 ? 50.613 59.620 52.739 1.00 39.41 193 ILE C CA 1
ATOM 4261 C C . ILE C 1 166 ? 51.064 59.598 51.281 1.00 38.45 193 ILE C C 1
ATOM 4262 O O . ILE C 1 166 ? 51.352 60.640 50.702 1.00 40.02 193 ILE C O 1
ATOM 4267 N N . VAL C 1 167 ? 51.165 58.413 50.698 1.00 37.35 194 VAL C N 1
ATOM 4268 C CA . VAL C 1 167 ? 51.567 58.319 49.302 1.00 36.70 194 VAL C CA 1
ATOM 4269 C C . VAL C 1 167 ? 50.642 57.371 48.563 1.00 35.67 194 VAL C C 1
ATOM 4270 O O . VAL C 1 167 ? 50.226 56.355 49.113 1.00 35.48 194 VAL C O 1
ATOM 4274 N N . ILE C 1 168 ? 50.305 57.720 47.326 1.00 33.53 195 ILE C N 1
ATOM 4275 C CA . ILE C 1 168 ? 49.447 56.868 46.521 1.00 31.50 195 ILE C CA 1
ATOM 4276 C C . ILE C 1 168 ? 50.254 56.351 45.345 1.00 30.54 195 ILE C C 1
ATOM 4277 O O . ILE C 1 168 ? 51.121 57.049 44.808 1.00 30.64 195 ILE C O 1
ATOM 4282 N N . GLY C 1 169 ? 49.981 55.116 44.956 1.00 29.33 196 GLY C N 1
ATOM 4283 C CA . GLY C 1 169 ? 50.711 54.536 43.854 1.00 27.20 196 GLY C CA 1
ATOM 4284 C C . GLY C 1 169 ? 49.910 54.366 42.586 1.00 25.88 196 GLY C C 1
ATOM 4285 O O . GLY C 1 169 ? 48.683 54.224 42.610 1.00 24.56 196 GLY C O 1
ATOM 4286 N N . TYR C 1 170 ? 50.628 54.394 41.468 1.00 25.85 197 TYR C N 1
ATOM 4287 C CA . TYR C 1 170 ? 50.041 54.209 40.151 1.00 25.33 197 TYR C CA 1
ATOM 4288 C C . TYR C 1 170 ? 50.486 52.830 39.664 1.00 26.33 197 TYR C C 1
ATOM 4289 O O . TYR C 1 170 ? 51.677 52.540 39.647 1.00 25.59 197 TYR C O 1
ATOM 4298 N N . GLN C 1 171 ? 49.533 51.984 39.283 1.00 27.24 198 GLN C N 1
ATOM 4299 C CA . GLN C 1 171 ? 49.850 50.643 38.782 1.00 28.54 198 GLN C CA 1
ATOM 4300 C C . GLN C 1 171 ? 49.343 50.498 37.348 1.00 28.28 198 GLN C C 1
ATOM 4301 O O . GLN C 1 171 ? 48.203 50.865 37.048 1.00 27.46 198 GLN C O 1
ATOM 4307 N N . SER C 1 172 ? 50.187 49.976 36.467 1.00 27.81 199 SER C N 1
ATOM 4308 C CA . SER C 1 172 ? 49.793 49.770 35.081 1.00 29.71 199 SER C CA 1
ATOM 4309 C C . SER C 1 172 ? 48.802 48.607 35.104 1.00 28.77 199 SER C C 1
ATOM 4310 O O . SER C 1 172 ? 48.938 47.695 35.913 1.00 28.34 199 SER C O 1
ATOM 4313 N N . HIS C 1 173 ? 47.810 48.638 34.224 1.00 29.67 200 HIS C N 1
ATOM 4314 C CA . HIS C 1 173 ? 46.806 47.579 34.189 1.00 30.79 200 HIS C CA 1
ATOM 4315 C C . HIS C 1 173 ? 47.435 46.230 33.887 1.00 31.67 200 HIS C C 1
ATOM 4316 O O . HIS C 1 173 ? 47.011 45.202 34.414 1.00 31.28 200 HIS C O 1
ATOM 4323 N N . ALA C 1 174 ? 48.454 46.242 33.037 1.00 33.17 201 ALA C N 1
ATOM 4324 C CA . ALA C 1 174 ? 49.156 45.023 32.673 1.00 34.30 201 ALA C CA 1
ATOM 4325 C C . ALA C 1 174 ? 49.686 44.313 33.918 1.00 35.40 201 ALA C C 1
ATOM 4326 O O . ALA C 1 174 ? 49.643 43.086 34.013 1.00 34.27 201 ALA C O 1
ATOM 4328 N N . ASP C 1 175 ? 50.185 45.082 34.879 1.00 36.78 202 ASP C N 1
ATOM 4329 C CA . ASP C 1 175 ? 50.710 44.481 36.100 1.00 37.63 202 ASP C CA 1
ATOM 4330 C C . ASP C 1 175 ? 49.578 43.968 36.981 1.00 37.38 202 ASP C C 1
ATOM 4331 O O . ASP C 1 175 ? 49.673 42.888 37.551 1.00 37.50 202 ASP C O 1
ATOM 4336 N N . THR C 1 176 ? 48.505 44.744 37.083 1.00 37.37 203 THR C N 1
ATOM 4337 C CA . THR C 1 176 ? 47.360 44.365 37.905 1.00 37.57 203 THR C CA 1
ATOM 4338 C C . THR C 1 176 ? 46.731 43.072 37.396 1.00 39.55 203 THR C C 1
ATOM 4339 O O . THR C 1 176 ? 46.216 42.273 38.181 1.00 39.03 203 THR C O 1
ATOM 4343 N N . ALA C 1 177 ? 46.778 42.872 36.082 1.00 40.71 204 ALA C N 1
ATOM 4344 C CA . ALA C 1 177 ? 46.193 41.686 35.469 1.00 43.84 204 ALA C CA 1
ATOM 4345 C C . ALA C 1 177 ? 46.993 40.409 35.736 1.00 46.30 204 ALA C C 1
ATOM 4346 O O . ALA C 1 177 ? 46.453 39.440 36.276 1.00 46.37 204 ALA C O 1
ATOM 4348 N N . THR C 1 178 ? 48.272 40.409 35.360 1.00 49.03 205 THR C N 1
ATOM 4349 C CA . THR C 1 178 ? 49.124 39.238 35.566 1.00 50.53 205 THR C CA 1
ATOM 4350 C C . THR C 1 178 ? 49.427 39.064 37.053 1.00 51.18 205 THR C C 1
ATOM 4351 O O . THR C 1 178 ? 48.959 38.057 37.637 1.00 52.06 205 THR C O 1
ATOM 4355 N N . LYS C 1 185 ? 53.057 46.261 42.579 1.00 44.02 212 LYS C N 1
ATOM 4356 C CA . LYS C 1 185 ? 54.218 47.160 42.297 1.00 44.87 212 LYS C CA 1
ATOM 4357 C C . LYS C 1 185 ? 53.770 48.441 41.592 1.00 45.04 212 LYS C C 1
ATOM 4358 O O . LYS C 1 185 ? 53.053 48.391 40.590 1.00 45.13 212 LYS C O 1
ATOM 4360 N N . ASN C 1 186 ? 54.205 49.585 42.120 1.00 44.43 213 ASN C N 1
ATOM 4361 C CA . ASN C 1 186 ? 53.849 50.885 41.557 1.00 43.91 213 ASN C CA 1
ATOM 4362 C C . ASN C 1 186 ? 54.851 51.386 40.519 1.00 43.63 213 ASN C C 1
ATOM 4363 O O . ASN C 1 186 ? 56.063 51.287 40.714 1.00 43.08 213 ASN C O 1
ATOM 4368 N N . ARG C 1 187 ? 54.347 51.926 39.414 1.00 43.11 214 ARG C N 1
ATOM 4369 C CA . ARG C 1 187 ? 55.226 52.471 38.386 1.00 42.71 214 ARG C CA 1
ATOM 4370 C C . ARG C 1 187 ? 55.629 53.870 38.849 1.00 41.70 214 ARG C C 1
ATOM 4371 O O . ARG C 1 187 ? 56.683 54.388 38.476 1.00 41.54 214 ARG C O 1
ATOM 4379 N N . PHE C 1 188 ? 54.770 54.477 39.667 1.00 40.69 215 PHE C N 1
ATOM 4380 C CA . PHE C 1 188 ? 55.014 55.812 40.216 1.00 39.32 215 PHE C CA 1
ATOM 4381 C C . PHE C 1 188 ? 54.335 55.967 41.574 1.00 38.08 215 PHE C C 1
ATOM 4382 O O . PHE C 1 188 ? 53.460 55.183 41.939 1.00 37.13 215 PHE C O 1
ATOM 4390 N N . VAL C 1 189 ? 54.736 57.005 42.301 1.00 36.76 216 VAL C N 1
ATOM 4391 C CA . VAL C 1 189 ? 54.175 57.321 43.609 1.00 34.95 216 VAL C CA 1
ATOM 4392 C C . VAL C 1 189 ? 54.105 58.837 43.768 1.00 34.76 216 VAL C C 1
ATOM 4393 O O . VAL C 1 189 ? 54.991 59.565 43.323 1.00 34.56 216 VAL C O 1
ATOM 4397 N N . VAL C 1 190 ? 53.052 59.316 44.412 1.00 33.87 217 VAL C N 1
ATOM 4398 C CA . VAL C 1 190 ? 52.892 60.742 44.599 1.00 32.20 217 VAL C CA 1
ATOM 4399 C C . VAL C 1 190 ? 52.390 61.077 46.009 1.00 32.70 217 VAL C C 1
ATOM 4400 O O . VAL C 1 190 ? 51.752 60.201 46.638 1.00 31.88 217 VAL C O 1
ATOM 4404 N N . ILE D 1 8 ? 5.575 68.035 -5.190 1.00 50.34 35 ILE D N 1
ATOM 4405 C CA . ILE D 1 8 ? 6.187 66.749 -4.746 1.00 50.71 35 ILE D CA 1
ATOM 4406 C C . ILE D 1 8 ? 6.088 66.533 -3.243 1.00 50.41 35 ILE D C 1
ATOM 4407 O O . ILE D 1 8 ? 6.392 67.427 -2.456 1.00 51.38 35 ILE D O 1
ATOM 4412 N N . LYS D 1 9 ? 5.682 65.333 -2.849 1.00 49.35 36 LYS D N 1
ATOM 4413 C CA . LYS D 1 9 ? 5.575 65.000 -1.436 1.00 48.57 36 LYS D CA 1
ATOM 4414 C C . LYS D 1 9 ? 6.967 64.673 -0.890 1.00 48.13 36 LYS D C 1
ATOM 4415 O O . LYS D 1 9 ? 7.777 64.043 -1.571 1.00 47.77 36 LYS D O 1
ATOM 4421 N N . HIS D 1 10 ? 7.241 65.111 0.336 1.00 47.82 37 HIS D N 1
ATOM 4422 C CA . HIS D 1 10 ? 8.536 64.859 0.967 1.00 47.19 37 HIS D CA 1
ATOM 4423 C C . HIS D 1 10 ? 8.552 63.518 1.706 1.00 45.96 37 HIS D C 1
ATOM 4424 O O . HIS D 1 10 ? 8.014 63.387 2.806 1.00 45.49 37 HIS D O 1
ATOM 4431 N N . PRO D 1 11 ? 9.191 62.507 1.102 1.00 44.73 38 PRO D N 1
ATOM 4432 C CA . PRO D 1 11 ? 9.315 61.150 1.634 1.00 44.45 38 PRO D CA 1
ATOM 4433 C C . PRO D 1 11 ? 9.995 61.060 2.995 1.00 43.72 38 PRO D C 1
ATOM 4434 O O . PRO D 1 11 ? 11.042 61.658 3.222 1.00 43.20 38 PRO D O 1
ATOM 4438 N N . LEU D 1 12 ? 9.388 60.299 3.895 1.00 43.76 39 LEU D N 1
ATOM 4439 C CA . LEU D 1 12 ? 9.931 60.112 5.231 1.00 44.01 39 LEU D CA 1
ATOM 4440 C C . LEU D 1 12 ? 10.858 58.910 5.176 1.00 44.44 39 LEU D C 1
ATOM 4441 O O . LEU D 1 12 ? 10.853 58.159 4.195 1.00 44.84 39 LEU D O 1
ATOM 4446 N N . GLN D 1 13 ? 11.656 58.725 6.223 1.00 44.27 40 GLN D N 1
ATOM 4447 C CA . GLN D 1 13 ? 12.579 57.601 6.270 1.00 43.52 40 GLN D CA 1
ATOM 4448 C C . GLN D 1 13 ? 11.786 56.314 6.475 1.00 43.18 40 GLN D C 1
ATOM 4449 O O . GLN D 1 13 ? 12.213 55.240 6.053 1.00 43.11 40 GLN D O 1
ATOM 4455 N N . ASN D 1 14 ? 10.627 56.426 7.121 1.00 42.36 41 ASN D N 1
ATOM 4456 C CA . ASN D 1 14 ? 9.782 55.261 7.374 1.00 42.03 41 ASN D CA 1
ATOM 4457 C C . ASN D 1 14 ? 8.303 55.537 7.182 1.00 41.30 41 ASN D C 1
ATOM 4458 O O . ASN D 1 14 ? 7.843 56.677 7.259 1.00 41.03 41 ASN D O 1
ATOM 4463 N N . ARG D 1 15 ? 7.562 54.469 6.927 1.00 40.95 42 ARG D N 1
ATOM 4464 C CA . ARG D 1 15 ? 6.124 54.565 6.783 1.00 40.34 42 ARG D CA 1
ATOM 4465 C C . ARG D 1 15 ? 5.638 54.360 8.214 1.00 39.15 42 ARG D C 1
ATOM 4466 O O . ARG D 1 15 ? 6.078 53.433 8.895 1.00 38.33 42 ARG D O 1
ATOM 4474 N N . TRP D 1 16 ? 4.757 55.231 8.684 1.00 37.72 43 TRP D N 1
ATOM 4475 C CA . TRP D 1 16 ? 4.246 55.104 10.038 1.00 36.35 43 TRP D CA 1
ATOM 4476 C C . TRP D 1 16 ? 2.768 54.760 10.050 1.00 35.27 43 TRP D C 1
ATOM 4477 O O . TRP D 1 16 ? 2.077 54.873 9.038 1.00 35.08 43 TRP D O 1
ATOM 4488 N N . ALA D 1 17 ? 2.287 54.334 11.209 1.00 32.81 44 ALA D N 1
ATOM 4489 C CA . ALA D 1 17 ? 0.888 53.991 11.351 1.00 31.04 44 ALA D CA 1
ATOM 4490 C C . ALA D 1 17 ? 0.382 54.543 12.663 1.00 29.33 44 ALA D C 1
ATOM 4491 O O . ALA D 1 17 ? 0.986 54.342 13.721 1.00 27.49 44 ALA D O 1
ATOM 4493 N N . LEU D 1 18 ? -0.729 55.256 12.583 1.00 29.09 45 LEU D N 1
ATOM 4494 C CA . LEU D 1 18 ? -1.335 55.835 13.760 1.00 29.79 45 LEU D CA 1
ATOM 4495 C C . LEU D 1 18 ? -2.429 54.890 14.246 1.00 29.97 45 LEU D C 1
ATOM 4496 O O . LEU D 1 18 ? -3.308 54.498 13.478 1.00 29.07 45 LEU D O 1
ATOM 4501 N N . TRP D 1 19 ? -2.348 54.518 15.521 1.00 30.38 46 TRP D N 1
ATOM 4502 C CA . TRP D 1 19 ? -3.313 53.622 16.144 1.00 30.55 46 TRP D CA 1
ATOM 4503 C C . TRP D 1 19 ? -4.094 54.364 17.215 1.00 30.05 46 TRP D C 1
ATOM 4504 O O . TRP D 1 19 ? -3.572 55.259 17.871 1.00 29.69 46 TRP D O 1
ATOM 4515 N N . PHE D 1 20 ? -5.347 53.982 17.394 1.00 31.08 47 PHE D N 1
ATOM 4516 C CA . PHE D 1 20 ? -6.170 54.599 18.414 1.00 33.35 47 PHE D CA 1
ATOM 4517 C C . PHE D 1 20 ? -6.703 53.528 19.342 1.00 34.24 47 PHE D C 1
ATOM 4518 O O . PHE D 1 20 ? -7.042 52.420 18.913 1.00 34.55 47 PHE D O 1
ATOM 4526 N N . PHE D 1 21 ? -6.769 53.859 20.621 1.00 36.01 48 PHE D N 1
ATOM 4527 C CA . PHE D 1 21 ? -7.279 52.930 21.603 1.00 39.45 48 PHE D CA 1
ATOM 4528 C C . PHE D 1 21 ? -8.477 53.566 22.289 1.00 41.35 48 PHE D C 1
ATOM 4529 O O . PHE D 1 21 ? -8.371 54.666 22.839 1.00 41.37 48 PHE D O 1
ATOM 4537 N N . LYS D 1 22 ? -9.616 52.880 22.226 1.00 44.28 49 LYS D N 1
ATOM 4538 C CA . LYS D 1 22 ? -10.846 53.335 22.867 1.00 47.05 49 LYS D CA 1
ATOM 4539 C C . LYS D 1 22 ? -10.934 52.557 24.177 1.00 48.91 49 LYS D C 1
ATOM 4540 O O . LYS D 1 22 ? -10.516 51.403 24.246 1.00 50.00 49 LYS D O 1
ATOM 4542 N N . ASN D 1 23 ? -11.485 53.169 25.215 1.00 50.83 50 ASN D N 1
ATOM 4543 C CA . ASN D 1 23 ? -11.564 52.499 26.506 1.00 52.95 50 ASN D CA 1
ATOM 4544 C C . ASN D 1 23 ? -12.846 51.700 26.755 1.00 54.30 50 ASN D C 1
ATOM 4545 O O . ASN D 1 23 ? -13.443 51.796 27.835 1.00 54.01 50 ASN D O 1
ATOM 4550 N N . ASP D 1 24 ? -13.265 50.910 25.767 1.00 56.06 51 ASP D N 1
ATOM 4551 C CA . ASP D 1 24 ? -14.470 50.086 25.909 1.00 57.71 51 ASP D CA 1
ATOM 4552 C C . ASP D 1 24 ? -14.148 48.867 26.769 1.00 59.02 51 ASP D C 1
ATOM 4553 O O . ASP D 1 24 ? -13.398 47.980 26.348 1.00 59.23 51 ASP D O 1
ATOM 4558 N N . LYS D 1 25 ? -14.720 48.829 27.969 1.00 60.19 52 LYS D N 1
ATOM 4559 C CA . LYS D 1 25 ? -14.474 47.740 28.910 1.00 61.45 52 LYS D CA 1
ATOM 4560 C C . LYS D 1 25 ? -15.120 46.421 28.518 1.00 62.30 52 LYS D C 1
ATOM 4561 O O . LYS D 1 25 ? -14.840 45.386 29.125 1.00 62.38 52 LYS D O 1
ATOM 4563 N N . SER D 1 26 ? -15.977 46.453 27.503 1.00 63.41 53 SER D N 1
ATOM 4564 C CA . SER D 1 26 ? -16.664 45.247 27.054 1.00 64.29 53 SER D CA 1
ATOM 4565 C C . SER D 1 26 ? -15.957 44.548 25.895 1.00 65.28 53 SER D C 1
ATOM 4566 O O . SER D 1 26 ? -16.548 43.694 25.227 1.00 65.83 53 SER D O 1
ATOM 4569 N N . LYS D 1 27 ? -14.700 44.912 25.655 1.00 65.51 54 LYS D N 1
ATOM 4570 C CA . LYS D 1 27 ? -13.918 44.309 24.575 1.00 65.47 54 LYS D CA 1
ATOM 4571 C C . LYS D 1 27 ? -12.456 44.147 24.991 1.00 65.17 54 LYS D C 1
ATOM 4572 O O . LYS D 1 27 ? -11.871 45.062 25.570 1.00 65.80 54 LYS D O 1
ATOM 4578 N N . THR D 1 28 ? -11.870 42.987 24.695 1.00 64.54 55 THR D N 1
ATOM 4579 C CA . THR D 1 28 ? -10.478 42.717 25.059 1.00 63.74 55 THR D CA 1
ATOM 4580 C C . THR D 1 28 ? -9.559 43.866 24.654 1.00 63.28 55 THR D C 1
ATOM 4581 O O . THR D 1 28 ? -9.854 44.611 23.715 1.00 63.16 55 THR D O 1
ATOM 4585 N N . TRP D 1 29 ? -8.448 44.003 25.372 1.00 62.39 56 TRP D N 1
ATOM 4586 C CA . TRP D 1 29 ? -7.482 45.059 25.102 1.00 61.64 56 TRP D CA 1
ATOM 4587 C C . TRP D 1 29 ? -7.202 45.158 23.612 1.00 60.52 56 TRP D C 1
ATOM 4588 O O . TRP D 1 29 ? -7.569 46.134 22.958 1.00 60.60 56 TRP D O 1
ATOM 4599 N N . GLN D 1 30 ? -6.560 44.127 23.079 1.00 59.07 57 GLN D N 1
ATOM 4600 C CA . GLN D 1 30 ? -6.197 44.104 21.673 1.00 58.29 57 GLN D CA 1
ATOM 4601 C C . GLN D 1 30 ? -7.375 44.310 20.725 1.00 57.11 57 GLN D C 1
ATOM 4602 O O . GLN D 1 30 ? -7.181 44.562 19.533 1.00 57.82 57 GLN D O 1
ATOM 4608 N N . ALA D 1 31 ? -8.592 44.215 21.251 1.00 54.99 58 ALA D N 1
ATOM 4609 C CA . ALA D 1 31 ? -9.786 44.399 20.435 1.00 53.68 58 ALA D CA 1
ATOM 4610 C C . ALA D 1 31 ? -10.163 45.877 20.330 1.00 52.29 58 ALA D C 1
ATOM 4611 O O . ALA D 1 31 ? -10.751 46.301 19.332 1.00 52.44 58 ALA D O 1
ATOM 4613 N N . ASN D 1 32 ? -9.826 46.650 21.362 1.00 49.89 59 ASN D N 1
ATOM 4614 C CA . ASN D 1 32 ? -10.113 48.087 21.389 1.00 48.29 59 ASN D CA 1
ATOM 4615 C C . ASN D 1 32 ? -9.109 48.858 20.543 1.00 46.79 59 ASN D C 1
ATOM 4616 O O . ASN D 1 32 ? -9.316 50.026 20.219 1.00 46.70 59 ASN D O 1
ATOM 4621 N N . LEU D 1 33 ? -8.015 48.192 20.202 1.00 45.06 60 LEU D N 1
ATOM 4622 C CA . LEU D 1 33 ? -6.953 48.788 19.411 1.00 43.18 60 LEU D CA 1
ATOM 4623 C C . LEU D 1 33 ? -7.352 48.838 17.940 1.00 42.33 60 LEU D C 1
ATOM 4624 O O . LEU D 1 33 ? -7.690 47.821 17.341 1.00 42.77 60 LEU D O 1
ATOM 4629 N N . ARG D 1 34 ? -7.324 50.031 17.364 1.00 40.97 61 ARG D N 1
ATOM 4630 C CA . ARG D 1 34 ? -7.689 50.203 15.967 1.00 39.98 61 ARG D CA 1
ATOM 4631 C C . ARG D 1 34 ? -6.654 51.034 15.234 1.00 38.67 61 ARG D C 1
ATOM 4632 O O . ARG D 1 34 ? -6.155 52.025 15.765 1.00 37.84 61 ARG D O 1
ATOM 4640 N N . LEU D 1 35 ? -6.327 50.617 14.016 1.00 37.98 62 LEU D N 1
ATOM 4641 C CA . LEU D 1 35 ? -5.369 51.342 13.191 1.00 37.81 62 LEU D CA 1
ATOM 4642 C C . LEU D 1 35 ? -6.134 52.403 12.412 1.00 38.07 62 LEU D C 1
ATOM 4643 O O . LEU D 1 35 ? -7.042 52.091 11.644 1.00 37.33 62 LEU D O 1
ATOM 4648 N N . ILE D 1 36 ? -5.760 53.659 12.608 1.00 38.01 63 ILE D N 1
ATOM 4649 C CA . ILE D 1 36 ? -6.419 54.760 11.933 1.00 37.51 63 ILE D CA 1
ATOM 4650 C C . ILE D 1 36 ? -5.912 55.006 10.513 1.00 38.45 63 ILE D C 1
ATOM 4651 O O . ILE D 1 36 ? -6.708 55.099 9.576 1.00 38.49 63 ILE D O 1
ATOM 4656 N N . SER D 1 37 ? -4.598 55.101 10.339 1.00 38.08 64 SER D N 1
ATOM 4657 C CA . SER D 1 37 ? -4.063 55.354 9.013 1.00 38.43 64 SER D CA 1
ATOM 4658 C C . SER D 1 37 ? -2.543 55.264 8.924 1.00 38.96 64 SER D C 1
ATOM 4659 O O . SER D 1 37 ? -1.836 55.432 9.918 1.00 38.35 64 SER D O 1
ATOM 4662 N N . LYS D 1 38 ? -2.055 55.002 7.715 1.00 39.19 65 LYS D N 1
ATOM 4663 C CA . LYS D 1 38 ? -0.627 54.901 7.463 1.00 40.64 65 LYS D CA 1
ATOM 4664 C C . LYS D 1 38 ? -0.208 56.000 6.494 1.00 42.24 65 LYS D C 1
ATOM 4665 O O . LYS D 1 38 ? -0.966 56.375 5.594 1.00 43.63 65 LYS D O 1
ATOM 4671 N N . PHE D 1 39 ? 1.002 56.514 6.686 1.00 42.99 66 PHE D N 1
ATOM 4672 C CA . PHE D 1 39 ? 1.543 57.568 5.839 1.00 43.07 66 PHE D CA 1
ATOM 4673 C C . PHE D 1 39 ? 3.062 57.433 5.743 1.00 43.40 66 PHE D C 1
ATOM 4674 O O . PHE D 1 39 ? 3.705 56.867 6.633 1.00 42.81 66 PHE D O 1
ATOM 4682 N N . ASP D 1 40 ? 3.635 57.957 4.666 1.00 43.29 67 ASP D N 1
ATOM 4683 C CA . ASP D 1 40 ? 5.070 57.871 4.469 1.00 43.88 67 ASP D CA 1
ATOM 4684 C C . ASP D 1 40 ? 5.667 59.171 3.955 1.00 44.04 67 ASP D C 1
ATOM 4685 O O . ASP D 1 40 ? 6.814 59.198 3.509 1.00 44.08 67 ASP D O 1
ATOM 4690 N N . THR D 1 41 ? 4.891 60.246 4.007 1.00 43.33 68 THR D N 1
ATOM 4691 C CA . THR D 1 41 ? 5.381 61.539 3.556 1.00 43.26 68 THR D CA 1
ATOM 4692 C C . THR D 1 41 ? 5.044 62.586 4.604 1.00 42.63 68 THR D C 1
ATOM 4693 O O . THR D 1 41 ? 4.165 62.374 5.436 1.00 42.43 68 THR D O 1
ATOM 4697 N N . VAL D 1 42 ? 5.753 63.708 4.570 1.00 42.18 69 VAL D N 1
ATOM 4698 C CA . VAL D 1 42 ? 5.511 64.782 5.518 1.00 41.47 69 VAL D CA 1
ATOM 4699 C C . VAL D 1 42 ? 4.094 65.295 5.307 1.00 41.60 69 VAL D C 1
ATOM 4700 O O . VAL D 1 42 ? 3.316 65.437 6.257 1.00 40.32 69 VAL D O 1
ATOM 4704 N N . GLU D 1 43 ? 3.765 65.549 4.043 1.00 41.90 70 GLU D N 1
ATOM 4705 C CA . GLU D 1 43 ? 2.454 66.058 3.661 1.00 42.48 70 GLU D CA 1
ATOM 4706 C C . GLU D 1 43 ? 1.286 65.223 4.187 1.00 42.35 70 GLU D C 1
ATOM 4707 O O . GLU D 1 43 ? 0.294 65.774 4.675 1.00 43.24 70 GLU D O 1
ATOM 4713 N N . ASP D 1 44 ? 1.397 63.901 4.088 1.00 41.77 71 ASP D N 1
ATOM 4714 C CA . ASP D 1 44 ? 0.326 63.024 4.547 1.00 41.43 71 ASP D CA 1
ATOM 4715 C C . ASP D 1 44 ? 0.230 62.933 6.064 1.00 40.79 71 ASP D C 1
ATOM 4716 O O . ASP D 1 44 ? -0.846 62.671 6.601 1.00 40.30 71 ASP D O 1
ATOM 4721 N N . PHE D 1 45 ? 1.350 63.135 6.755 1.00 39.78 72 PHE D N 1
ATOM 4722 C CA . PHE D 1 45 ? 1.342 63.099 8.217 1.00 38.37 72 PHE D CA 1
ATOM 4723 C C . PHE D 1 45 ? 0.466 64.238 8.698 1.00 38.09 72 PHE D C 1
ATOM 4724 O O . PHE D 1 45 ? -0.456 64.040 9.487 1.00 37.89 72 PHE D O 1
ATOM 4732 N N . TRP D 1 46 ? 0.776 65.439 8.220 1.00 38.26 73 TRP D N 1
ATOM 4733 C CA . TRP D 1 46 ? 0.018 66.623 8.591 1.00 38.78 73 TRP D CA 1
ATOM 4734 C C . TRP D 1 46 ? -1.430 66.521 8.147 1.00 38.79 73 TRP D C 1
ATOM 4735 O O . TRP D 1 46 ? -2.325 67.033 8.817 1.00 38.66 73 TRP D O 1
ATOM 4746 N N . ALA D 1 47 ? -1.664 65.857 7.019 1.00 39.15 74 ALA D N 1
ATOM 4747 C CA . ALA D 1 47 ? -3.029 65.676 6.534 1.00 39.57 74 ALA D CA 1
ATOM 4748 C C . ALA D 1 47 ? -3.781 64.877 7.604 1.00 39.34 74 ALA D C 1
ATOM 4749 O O . ALA D 1 47 ? -4.884 65.240 8.012 1.00 39.19 74 ALA D O 1
ATOM 4751 N N . LEU D 1 48 ? -3.158 63.796 8.067 1.00 38.93 75 LEU D N 1
ATOM 4752 C CA . LEU D 1 48 ? -3.747 62.944 9.089 1.00 37.79 75 LEU D CA 1
ATOM 4753 C C . LEU D 1 48 ? -3.920 63.682 10.414 1.00 38.02 75 LEU D C 1
ATOM 4754 O O . LEU D 1 48 ? -5.005 63.671 11.007 1.00 37.38 75 LEU D O 1
ATOM 4759 N N . TYR D 1 49 ? -2.844 64.319 10.872 1.00 37.84 76 TYR D N 1
ATOM 4760 C CA . TYR D 1 49 ? -2.854 65.049 12.136 1.00 38.66 76 TYR D CA 1
ATOM 4761 C C . TYR D 1 49 ? -3.931 66.128 12.232 1.00 39.52 76 TYR D C 1
ATOM 4762 O O . TYR D 1 49 ? -4.677 66.170 13.208 1.00 39.34 76 TYR D O 1
ATOM 4771 N N . ASN D 1 50 ? -4.014 67.000 11.230 1.00 39.85 77 ASN D N 1
ATOM 4772 C CA . ASN D 1 50 ? -5.011 68.075 11.247 1.00 41.28 77 ASN D CA 1
ATOM 4773 C C . ASN D 1 50 ? -6.451 67.581 11.167 1.00 41.64 77 ASN D C 1
ATOM 4774 O O . ASN D 1 50 ? -7.382 68.324 11.485 1.00 41.68 77 ASN D O 1
ATOM 4779 N N . HIS D 1 51 ? -6.637 66.332 10.753 1.00 41.76 78 HIS D N 1
ATOM 4780 C CA . HIS D 1 51 ? -7.980 65.788 10.615 1.00 42.42 78 HIS D CA 1
ATOM 4781 C C . HIS D 1 51 ? -8.431 64.790 11.670 1.00 41.78 78 HIS D C 1
ATOM 4782 O O . HIS D 1 51 ? -9.415 64.080 11.469 1.00 42.40 78 HIS D O 1
ATOM 4789 N N . ILE D 1 52 ? -7.730 64.736 12.796 1.00 40.02 79 ILE D N 1
ATOM 4790 C CA . ILE D 1 52 ? -8.106 63.814 13.856 1.00 37.89 79 ILE D CA 1
ATOM 4791 C C . ILE D 1 52 ? -8.119 64.520 15.199 1.00 36.15 79 ILE D C 1
ATOM 4792 O O . ILE D 1 52 ? -7.458 65.534 15.386 1.00 36.43 79 ILE D O 1
ATOM 4797 N N . GLN D 1 53 ? -8.867 63.965 16.138 1.00 35.15 80 GLN D N 1
ATOM 4798 C CA . GLN D 1 53 ? -8.967 64.535 17.472 1.00 35.28 80 GLN D CA 1
ATOM 4799 C C . GLN D 1 53 ? -7.590 64.772 18.097 1.00 35.07 80 GLN D C 1
ATOM 4800 O O . GLN D 1 53 ? -6.693 63.932 17.981 1.00 33.50 80 GLN D O 1
ATOM 4806 N N . LEU D 1 54 ? -7.429 65.919 18.752 1.00 34.84 81 LEU D N 1
ATOM 4807 C CA . LEU D 1 54 ? -6.182 66.227 19.438 1.00 34.88 81 LEU D CA 1
ATOM 4808 C C . LEU D 1 54 ? -6.196 65.360 20.699 1.00 34.53 81 LEU D C 1
ATOM 4809 O O . LEU D 1 54 ? -7.267 65.029 21.214 1.00 33.38 81 LEU D O 1
ATOM 4814 N N . SER D 1 55 ? -5.022 64.988 21.193 1.00 35.12 82 SER D N 1
ATOM 4815 C CA . SER D 1 55 ? -4.950 64.154 22.388 1.00 35.42 82 SER D CA 1
ATOM 4816 C C . SER D 1 55 ? -5.602 64.808 23.602 1.00 35.94 82 SER D C 1
ATOM 4817 O O . SER D 1 55 ? -6.128 64.120 24.479 1.00 35.22 82 SER D O 1
ATOM 4820 N N . SER D 1 56 ? -5.566 66.135 23.661 1.00 36.98 83 SER D N 1
ATOM 4821 C CA . SER D 1 56 ? -6.167 66.826 24.790 1.00 39.32 83 SER D CA 1
ATOM 4822 C C . SER D 1 56 ? -7.693 66.681 24.763 1.00 40.69 83 SER D C 1
ATOM 4823 O O . SER D 1 56 ? -8.352 66.720 25.808 1.00 40.24 83 SER D O 1
ATOM 4826 N N . ASN D 1 57 ? -8.247 66.490 23.567 1.00 41.26 84 ASN D N 1
ATOM 4827 C CA . ASN D 1 57 ? -9.693 66.341 23.412 1.00 42.04 84 ASN D CA 1
ATOM 4828 C C . ASN D 1 57 ? -10.187 64.895 23.427 1.00 42.18 84 ASN D C 1
ATOM 4829 O O . ASN D 1 57 ? -11.325 64.625 23.046 1.00 42.60 84 ASN D O 1
ATOM 4834 N N . LEU D 1 58 ? -9.337 63.965 23.849 1.00 42.21 85 LEU D N 1
ATOM 4835 C CA . LEU D 1 58 ? -9.754 62.568 23.927 1.00 42.34 85 LEU D CA 1
ATOM 4836 C C . LEU D 1 58 ? -10.351 62.353 25.312 1.00 42.23 85 LEU D C 1
ATOM 4837 O O . LEU D 1 58 ? -10.149 63.170 26.209 1.00 41.79 85 LEU D O 1
ATOM 4842 N N . MET D 1 59 ? -11.103 61.270 25.478 1.00 42.81 86 MET D N 1
ATOM 4843 C CA . MET D 1 59 ? -11.699 60.962 26.770 1.00 43.51 86 MET D CA 1
ATOM 4844 C C . MET D 1 59 ? -10.736 60.054 27.528 1.00 42.70 86 MET D C 1
ATOM 4845 O O . MET D 1 59 ? -10.059 59.217 26.928 1.00 43.15 86 MET D O 1
ATOM 4850 N N . PRO D 1 60 ? -10.655 60.218 28.858 1.00 41.98 87 PRO D N 1
ATOM 4851 C CA . PRO D 1 60 ? -9.773 59.426 29.724 1.00 40.76 87 PRO D CA 1
ATOM 4852 C C . PRO D 1 60 ? -9.794 57.928 29.427 1.00 39.92 87 PRO D C 1
ATOM 4853 O O . PRO D 1 60 ? -10.858 57.328 29.319 1.00 40.33 87 PRO D O 1
ATOM 4857 N N . GLY D 1 61 ? -8.614 57.328 29.296 1.00 38.98 88 GLY D N 1
ATOM 4858 C CA . GLY D 1 61 ? -8.537 55.902 29.021 1.00 36.85 88 GLY D CA 1
ATOM 4859 C C . GLY D 1 61 ? -8.164 55.575 27.585 1.00 35.52 88 GLY D C 1
ATOM 4860 O O . GLY D 1 61 ? -7.882 54.427 27.255 1.00 35.96 88 GLY D O 1
ATOM 4861 N N . CYS D 1 62 ? -8.161 56.584 26.727 1.00 34.03 89 CYS D N 1
ATOM 4862 C CA . CYS D 1 62 ? -7.814 56.385 25.327 1.00 33.33 89 CYS D CA 1
ATOM 4863 C C . CYS D 1 62 ? -6.320 56.579 25.096 1.00 32.42 89 CYS D C 1
ATOM 4864 O O . CYS D 1 62 ? -5.643 57.262 25.869 1.00 30.65 89 CYS D O 1
ATOM 4867 N N . ASP D 1 63 ? -5.813 55.962 24.032 1.00 31.46 90 ASP D N 1
ATOM 4868 C CA . ASP D 1 63 ? -4.409 56.083 23.682 1.00 30.74 90 ASP D CA 1
ATOM 4869 C C . ASP D 1 63 ? -4.243 56.355 22.196 1.00 30.01 90 ASP D C 1
ATOM 4870 O O . ASP D 1 63 ? -5.080 55.983 21.373 1.00 28.40 90 ASP D O 1
ATOM 4875 N N . TYR D 1 64 ? -3.144 57.020 21.871 1.00 30.05 91 TYR D N 1
ATOM 4876 C CA . TYR D 1 64 ? -2.781 57.310 20.496 1.00 29.52 91 TYR D CA 1
ATOM 4877 C C . TYR D 1 64 ? -1.395 56.686 20.376 1.00 30.48 91 TYR D C 1
ATOM 4878 O O . TYR D 1 64 ? -0.568 56.839 21.279 1.00 30.82 91 TYR D O 1
ATOM 4887 N N . SER D 1 65 ? -1.144 55.964 19.290 1.00 30.94 92 SER D N 1
ATOM 4888 C CA . SER D 1 65 ? 0.161 55.350 19.093 1.00 31.12 92 SER D CA 1
ATOM 4889 C C . SER D 1 65 ? 0.652 55.522 17.671 1.00 31.22 92 SER D C 1
ATOM 4890 O O . SER D 1 65 ? -0.107 55.343 16.717 1.00 31.55 92 SER D O 1
ATOM 4893 N N . LEU D 1 66 ? 1.923 55.889 17.543 1.00 30.90 93 LEU D N 1
ATOM 4894 C CA . LEU D 1 66 ? 2.551 56.043 16.244 1.00 31.58 93 LEU D CA 1
ATOM 4895 C C . LEU D 1 66 ? 3.738 55.096 16.241 1.00 32.21 93 LEU D C 1
ATOM 4896 O O . LEU D 1 66 ? 4.748 55.336 16.912 1.00 32.78 93 LEU D O 1
ATOM 4901 N N . PHE D 1 67 ? 3.597 54.004 15.502 1.00 32.61 94 PHE D N 1
ATOM 4902 C CA . PHE D 1 67 ? 4.649 53.014 15.399 1.00 32.01 94 PHE D CA 1
ATOM 4903 C C . PHE D 1 67 ? 4.993 52.794 13.950 1.00 31.68 94 PHE D C 1
ATOM 4904 O O . PHE D 1 67 ? 4.183 53.066 13.062 1.00 31.69 94 PHE D O 1
ATOM 4912 N N . LYS D 1 68 ? 6.202 52.302 13.721 1.00 32.27 95 LYS D N 1
ATOM 4913 C CA . LYS D 1 68 ? 6.677 52.025 12.376 1.00 33.63 95 LYS D CA 1
ATOM 4914 C C . LYS D 1 68 ? 5.795 50.972 11.699 1.00 33.44 95 LYS D C 1
ATOM 4915 O O . LYS D 1 68 ? 5.341 50.018 12.336 1.00 32.56 95 LYS D O 1
ATOM 4921 N N . ASP D 1 69 ? 5.547 51.164 10.409 1.00 34.15 96 ASP D N 1
ATOM 4922 C CA . ASP D 1 69 ? 4.729 50.240 9.632 1.00 34.89 96 ASP D CA 1
ATOM 4923 C C . ASP D 1 69 ? 5.207 48.817 9.895 1.00 34.71 96 ASP D C 1
ATOM 4924 O O . ASP D 1 69 ? 6.383 48.511 9.710 1.00 35.58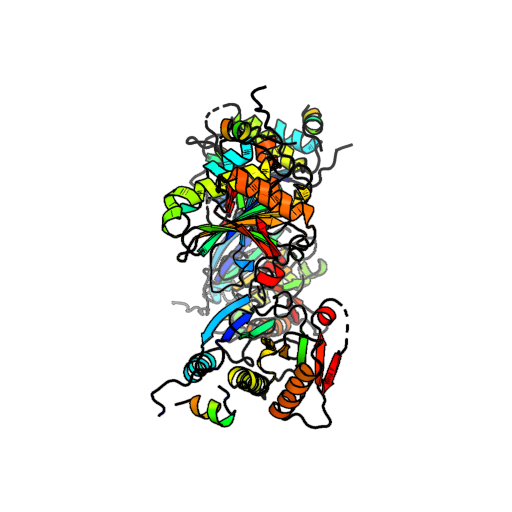 96 ASP D O 1
ATOM 4929 N N . GLY D 1 70 ? 4.307 47.955 10.356 1.00 34.26 97 GLY D N 1
ATOM 4930 C CA . GLY D 1 70 ? 4.686 46.580 10.632 1.00 34.48 97 GLY D CA 1
ATOM 4931 C C . GLY D 1 70 ? 4.833 46.238 12.106 1.00 34.92 97 GLY D C 1
ATOM 4932 O O . GLY D 1 70 ? 4.976 45.073 12.467 1.00 36.27 97 GLY D O 1
ATOM 4933 N N . ILE D 1 71 ? 4.807 47.246 12.966 1.00 34.51 98 ILE D N 1
ATOM 4934 C CA . ILE D 1 71 ? 4.930 47.011 14.397 1.00 34.29 98 ILE D CA 1
ATOM 4935 C C . ILE D 1 71 ? 3.645 47.407 15.112 1.00 33.54 98 ILE D C 1
ATOM 4936 O O . ILE D 1 71 ? 3.244 48.567 15.070 1.00 33.16 98 ILE D O 1
ATOM 4941 N N . GLU D 1 72 ? 3.004 46.452 15.771 1.00 33.51 99 GLU D N 1
ATOM 4942 C CA . GLU D 1 72 ? 1.780 46.747 16.502 1.00 34.54 99 GLU D CA 1
ATOM 4943 C C . GLU D 1 72 ? 2.169 47.327 17.856 1.00 35.12 99 GLU D C 1
ATOM 4944 O O . GLU D 1 72 ? 3.143 46.892 18.463 1.00 35.21 99 GLU D O 1
ATOM 4950 N N . PRO D 1 73 ? 1.411 48.323 18.343 1.00 36.12 100 PRO D N 1
ATOM 4951 C CA . PRO D 1 73 ? 1.671 48.983 19.626 1.00 36.17 100 PRO D CA 1
ATOM 4952 C C . PRO D 1 73 ? 1.453 48.127 20.873 1.00 37.22 100 PRO D C 1
ATOM 4953 O O . PRO D 1 73 ? 0.640 48.471 21.736 1.00 36.51 100 PRO D O 1
ATOM 4957 N N . MET D 1 74 ? 2.190 47.024 20.968 1.00 37.85 101 MET D N 1
ATOM 4958 C CA . MET D 1 74 ? 2.093 46.120 22.111 1.00 39.21 101 MET D CA 1
ATOM 4959 C C . MET D 1 74 ? 3.414 45.395 22.402 1.00 39.58 101 MET D C 1
ATOM 4960 O O . MET D 1 74 ? 4.202 45.140 21.494 1.00 37.80 101 MET D O 1
ATOM 4965 N N . TRP D 1 75 ? 3.637 45.072 23.676 1.00 40.97 102 TRP D N 1
ATOM 4966 C CA . TRP D 1 75 ? 4.852 44.388 24.130 1.00 42.27 102 TRP D CA 1
ATOM 4967 C C . TRP D 1 75 ? 5.154 43.136 23.310 1.00 41.17 102 TRP D C 1
ATOM 4968 O O . TRP D 1 75 ? 6.289 42.912 22.885 1.00 41.29 102 TRP D O 1
ATOM 4979 N N . GLU D 1 76 ? 4.121 42.325 23.106 1.00 40.91 103 GLU D N 1
ATOM 4980 C CA . GLU D 1 76 ? 4.220 41.062 22.380 1.00 40.05 103 GLU D CA 1
ATOM 4981 C C . GLU D 1 76 ? 4.811 41.113 20.975 1.00 38.62 103 GLU D C 1
ATOM 4982 O O . GLU D 1 76 ? 5.326 40.105 20.492 1.00 37.71 103 GLU D O 1
ATOM 4988 N N . ASP D 1 77 ? 4.729 42.260 20.308 1.00 37.68 104 ASP D N 1
ATOM 4989 C CA . ASP D 1 77 ? 5.280 42.368 18.956 1.00 37.83 104 ASP D CA 1
ATOM 4990 C C . ASP D 1 77 ? 6.766 41.994 18.971 1.00 37.57 104 ASP D C 1
ATOM 4991 O O . ASP D 1 77 ? 7.506 42.357 19.891 1.00 36.82 104 ASP D O 1
ATOM 4996 N N . GLU D 1 78 ? 7.193 41.269 17.945 1.00 37.29 105 GLU D N 1
ATOM 4997 C CA . GLU D 1 78 ? 8.578 40.833 17.840 1.00 37.65 105 GLU D CA 1
ATOM 4998 C C . GLU D 1 78 ? 9.563 42.000 17.958 1.00 37.13 105 GLU D C 1
ATOM 4999 O O . GLU D 1 78 ? 10.662 41.837 18.490 1.00 36.16 105 GLU D O 1
ATOM 5005 N N . LYS D 1 79 ? 9.168 43.171 17.461 1.00 35.52 106 LYS D N 1
ATOM 5006 C CA . LYS D 1 79 ? 10.038 44.343 17.499 1.00 34.52 106 LYS D CA 1
ATOM 5007 C C . LYS D 1 79 ? 9.990 45.100 18.823 1.00 34.44 106 LYS D C 1
ATOM 5008 O O . LYS D 1 79 ? 10.740 46.046 19.021 1.00 33.84 106 LYS D O 1
ATOM 5014 N N . ASN D 1 80 ? 9.116 44.675 19.729 1.00 35.61 107 ASN D N 1
ATOM 5015 C CA . ASN D 1 80 ? 8.986 45.328 21.028 1.00 36.32 107 ASN D CA 1
ATOM 5016 C C . ASN D 1 80 ? 9.296 44.419 22.216 1.00 36.63 107 ASN D C 1
ATOM 5017 O O . ASN D 1 80 ? 9.737 44.899 23.264 1.00 35.66 107 ASN D O 1
ATOM 5022 N N . LYS D 1 81 ? 9.059 43.117 22.056 1.00 37.98 108 LYS D N 1
ATOM 5023 C CA . LYS D 1 81 ? 9.258 42.162 23.148 1.00 39.12 108 LYS D CA 1
ATOM 5024 C C . LYS D 1 81 ? 10.622 42.215 23.831 1.00 38.82 108 LYS D C 1
ATOM 5025 O O . LYS D 1 81 ? 10.716 41.985 25.036 1.00 38.97 108 LYS D O 1
ATOM 5031 N N . ARG D 1 82 ? 11.672 42.520 23.078 1.00 38.51 109 ARG D N 1
ATOM 5032 C CA . ARG D 1 82 ? 13.010 42.593 23.661 1.00 39.28 109 ARG D CA 1
ATOM 5033 C C . ARG D 1 82 ? 13.412 44.026 24.013 1.00 38.28 109 ARG D C 1
ATOM 5034 O O . ARG D 1 82 ? 14.501 44.263 24.546 1.00 36.91 109 ARG D O 1
ATOM 5042 N N . GLY D 1 83 ? 12.524 44.974 23.721 1.00 37.39 110 GLY D N 1
ATOM 5043 C CA . GLY D 1 83 ? 12.809 46.373 23.995 1.00 36.11 110 GLY D CA 1
ATOM 5044 C C . GLY D 1 83 ? 12.139 46.950 25.229 1.00 35.61 110 GLY D C 1
ATOM 5045 O O . GLY D 1 83 ? 11.704 46.219 26.120 1.00 35.67 110 GLY D O 1
ATOM 5046 N N . GLY D 1 84 ? 12.050 48.279 25.264 1.00 34.82 111 GLY D N 1
ATOM 5047 C CA . GLY D 1 84 ? 11.454 48.964 26.391 1.00 33.79 111 GLY D CA 1
ATOM 5048 C C . GLY D 1 84 ? 10.963 50.358 26.046 1.00 33.66 111 GLY D C 1
ATOM 5049 O O . GLY D 1 84 ? 10.861 50.728 24.870 1.00 32.10 111 GLY D O 1
ATOM 5050 N N . ARG D 1 85 ? 10.701 51.150 27.082 1.00 33.40 112 ARG D N 1
ATOM 5051 C CA . ARG D 1 85 ? 10.164 52.489 26.892 1.00 34.45 112 ARG D CA 1
ATOM 5052 C C . ARG D 1 85 ? 10.769 53.572 27.789 1.00 34.52 112 ARG D C 1
ATOM 5053 O O . ARG D 1 85 ? 11.124 53.316 28.940 1.00 33.41 112 ARG D O 1
ATOM 5061 N N . TRP D 1 86 ? 10.876 54.784 27.248 1.00 35.16 113 TRP D N 1
ATOM 5062 C CA . TRP D 1 86 ? 11.337 55.940 28.015 1.00 35.72 113 TRP D CA 1
ATOM 5063 C C . TRP D 1 86 ? 10.007 56.542 28.431 1.00 37.51 113 TRP D C 1
ATOM 5064 O O . TRP D 1 86 ? 9.259 57.024 27.584 1.00 37.85 113 TRP D O 1
ATOM 5075 N N . LEU D 1 87 ? 9.697 56.504 29.722 1.00 38.31 114 LEU D N 1
ATOM 5076 C CA . LEU D 1 87 ? 8.410 56.998 30.185 1.00 40.09 114 LEU D CA 1
ATOM 5077 C C . LEU D 1 87 ? 8.406 58.392 30.793 1.00 41.39 114 LEU D C 1
ATOM 5078 O O . LEU D 1 87 ? 9.158 58.687 31.728 1.00 42.10 114 LEU D O 1
ATOM 5083 N N . ILE D 1 88 ? 7.533 59.241 30.257 1.00 42.35 115 ILE D N 1
ATOM 5084 C CA . ILE D 1 88 ? 7.379 60.615 30.726 1.00 43.12 115 ILE D CA 1
ATOM 5085 C C . ILE D 1 88 ? 5.980 60.763 31.313 1.00 44.09 115 ILE D C 1
ATOM 5086 O O . ILE D 1 88 ? 4.993 60.562 30.609 1.00 43.73 115 ILE D O 1
ATOM 5091 N N . THR D 1 89 ? 5.884 61.097 32.596 1.00 45.59 116 THR D N 1
ATOM 5092 C CA . THR D 1 89 ? 4.572 61.292 33.213 1.00 47.23 116 THR D CA 1
ATOM 5093 C C . THR D 1 89 ? 4.376 62.790 33.446 1.00 48.15 116 THR D C 1
ATOM 5094 O O . THR D 1 89 ? 5.237 63.456 34.016 1.00 48.34 116 THR D O 1
ATOM 5098 N N . LEU D 1 90 ? 3.243 63.313 32.991 1.00 49.29 117 LEU D N 1
ATOM 5099 C CA . LEU D 1 90 ? 2.942 64.730 33.121 1.00 50.51 117 LEU D CA 1
ATOM 5100 C C . LEU D 1 90 ? 1.942 65.005 34.239 1.00 52.01 117 LEU D C 1
ATOM 5101 O O . LEU D 1 90 ? 1.457 64.086 34.896 1.00 52.58 117 LEU D O 1
ATOM 5106 N N . ASN D 1 91 ? 1.641 66.282 34.450 1.00 53.42 118 ASN D N 1
ATOM 5107 C CA . ASN D 1 91 ? 0.682 66.686 35.470 1.00 55.22 118 ASN D CA 1
ATOM 5108 C C . ASN D 1 91 ? -0.395 67.557 34.832 1.00 55.60 118 ASN D C 1
ATOM 5109 O O . ASN D 1 91 ? -1.581 67.165 34.876 1.00 55.57 118 ASN D O 1
ATOM 5114 N N . SER D 1 97 ? -3.347 73.228 28.878 1.00 53.42 124 SER D N 1
ATOM 5115 C CA . SER D 1 97 ? -3.344 71.930 28.139 1.00 53.00 124 SER D CA 1
ATOM 5116 C C . SER D 1 97 ? -2.196 71.852 27.132 1.00 52.43 124 SER D C 1
ATOM 5117 O O . SER D 1 97 ? -2.370 72.135 25.944 1.00 52.39 124 SER D O 1
ATOM 5120 N N . ASP D 1 98 ? -1.029 71.450 27.627 1.00 51.04 125 ASP D N 1
ATOM 5121 C CA . ASP D 1 98 ? 0.179 71.329 26.819 1.00 49.14 125 ASP D CA 1
ATOM 5122 C C . ASP D 1 98 ? 0.414 69.909 26.297 1.00 47.26 125 ASP D C 1
ATOM 5123 O O . ASP D 1 98 ? 1.351 69.675 25.530 1.00 46.35 125 ASP D O 1
ATOM 5128 N N . LEU D 1 99 ? -0.431 68.971 26.716 1.00 45.10 126 LEU D N 1
ATOM 5129 C CA . LEU D 1 99 ? -0.306 67.577 26.294 1.00 43.58 126 LEU D CA 1
ATOM 5130 C C . LEU D 1 99 ? -0.052 67.453 24.794 1.00 41.99 126 LEU D C 1
ATOM 5131 O O . LEU D 1 99 ? 0.841 66.725 24.370 1.00 41.36 126 LEU D O 1
ATOM 5136 N N . ASP D 1 100 ? -0.827 68.178 23.993 1.00 40.99 127 ASP D N 1
ATOM 5137 C CA . ASP D 1 100 ? -0.674 68.130 22.544 1.00 39.49 127 ASP D CA 1
ATOM 5138 C C . ASP D 1 100 ? 0.713 68.595 22.091 1.00 39.23 127 ASP D C 1
ATOM 5139 O O . ASP D 1 100 ? 1.278 68.051 21.140 1.00 38.13 127 ASP D O 1
ATOM 5144 N N . ARG D 1 101 ? 1.262 69.605 22.763 1.00 38.18 128 ARG D N 1
ATOM 5145 C CA . ARG D 1 101 ? 2.585 70.097 22.402 1.00 37.81 128 ARG D CA 1
ATOM 5146 C C . ARG D 1 101 ? 3.587 68.968 22.615 1.00 37.30 128 ARG D C 1
ATOM 5147 O O . ARG D 1 101 ? 4.374 68.649 21.722 1.00 37.51 128 ARG D O 1
ATOM 5149 N N . PHE D 1 102 ? 3.547 68.355 23.796 1.00 36.04 129 PHE D N 1
ATOM 5150 C CA . PHE D 1 102 ? 4.454 67.253 24.094 1.00 35.40 129 PHE D CA 1
ATOM 5151 C C . PHE D 1 102 ? 4.262 66.092 23.121 1.00 33.33 129 PHE D C 1
ATOM 5152 O O . PHE D 1 102 ? 5.237 65.480 22.680 1.00 32.29 129 PHE D O 1
ATOM 5160 N N . TRP D 1 103 ? 3.011 65.795 22.779 1.00 31.40 130 TRP D N 1
ATOM 5161 C CA . TRP D 1 103 ? 2.730 64.691 21.867 1.00 30.07 130 TRP D CA 1
ATOM 5162 C C . TRP D 1 103 ? 3.211 65.031 20.465 1.00 29.22 130 TRP D C 1
ATOM 5163 O O . TRP D 1 103 ? 3.865 64.221 19.817 1.00 30.00 130 TRP D O 1
ATOM 5174 N N . LEU D 1 104 ? 2.903 66.233 19.999 1.00 29.90 131 LEU D N 1
ATOM 5175 C CA . LEU D 1 104 ? 3.329 66.637 18.667 1.00 30.69 131 LEU D CA 1
ATOM 5176 C C . LEU D 1 104 ? 4.854 66.576 18.578 1.00 30.78 131 LEU D C 1
ATOM 5177 O O . LEU D 1 104 ? 5.404 66.066 17.601 1.00 30.23 131 LEU D O 1
ATOM 5182 N N . GLU D 1 105 ? 5.537 67.078 19.603 1.00 31.83 132 GLU D N 1
ATOM 5183 C CA . GLU D 1 105 ? 6.997 67.046 19.607 1.00 33.67 132 GLU D CA 1
ATOM 5184 C C . GLU D 1 105 ? 7.503 65.613 19.467 1.00 32.89 132 GLU D C 1
ATOM 5185 O O . GLU D 1 105 ? 8.478 65.349 18.751 1.00 32.84 132 GLU D O 1
ATOM 5191 N N . THR D 1 106 ? 6.839 64.690 20.152 1.00 31.73 133 THR D N 1
ATOM 5192 C CA . THR D 1 106 ? 7.228 63.289 20.089 1.00 30.35 133 THR D CA 1
ATOM 5193 C C . THR D 1 106 ? 7.031 62.766 18.659 1.00 30.64 133 THR D C 1
ATOM 5194 O O . THR D 1 106 ? 7.846 61.997 18.145 1.00 29.88 133 THR D O 1
ATOM 5198 N N . LEU D 1 107 ? 5.963 63.212 18.006 1.00 31.43 134 LEU D N 1
ATOM 5199 C CA . LEU D 1 107 ? 5.679 62.784 16.641 1.00 31.20 134 LEU D CA 1
ATOM 5200 C C . LEU D 1 107 ? 6.717 63.314 15.657 1.00 31.59 134 LEU D C 1
ATOM 5201 O O . LEU D 1 107 ? 7.118 62.613 14.727 1.00 31.40 134 LEU D O 1
ATOM 5206 N N . LEU D 1 108 ? 7.151 64.553 15.864 1.00 32.29 135 LEU D N 1
ATOM 5207 C CA . LEU D 1 108 ? 8.137 65.161 14.983 1.00 33.54 135 LEU D CA 1
ATOM 5208 C C . LEU D 1 108 ? 9.487 64.459 15.113 1.00 33.84 135 LEU D C 1
ATOM 5209 O O . LEU D 1 108 ? 10.204 64.288 14.125 1.00 32.71 135 LEU D O 1
ATOM 5214 N N . CYS D 1 109 ? 9.815 64.035 16.334 1.00 34.68 136 CYS D N 1
ATOM 5215 C CA . CYS D 1 109 ? 11.062 63.324 16.587 1.00 34.89 136 CYS D CA 1
ATOM 5216 C C . CYS D 1 109 ? 11.081 62.000 15.821 1.00 36.07 136 CYS D C 1
ATOM 5217 O O . CYS D 1 109 ? 12.102 61.616 15.243 1.00 36.53 136 CYS D O 1
ATOM 5220 N N . LEU D 1 110 ? 9.947 61.303 15.822 1.00 35.76 137 LEU D N 1
ATOM 5221 C CA . LEU D 1 110 ? 9.839 60.014 15.153 1.00 34.88 137 LEU D CA 1
ATOM 5222 C C . LEU D 1 110 ? 9.927 60.072 13.635 1.00 34.57 137 LEU D C 1
ATOM 5223 O O . LEU D 1 110 ? 10.815 59.459 13.039 1.00 33.97 137 LEU D O 1
ATOM 5228 N N . ILE D 1 111 ? 9.009 60.804 13.015 1.00 35.00 138 ILE D N 1
ATOM 5229 C CA . ILE D 1 111 ? 8.978 60.905 11.561 1.00 35.88 138 ILE D CA 1
ATOM 5230 C C . ILE D 1 111 ? 10.175 61.681 11.025 1.00 36.89 138 ILE D C 1
ATOM 5231 O O . ILE D 1 111 ? 10.519 61.568 9.849 1.00 37.37 138 ILE D O 1
ATOM 5236 N N . GLY D 1 112 ? 10.799 62.470 11.893 1.00 37.94 139 GLY D N 1
ATOM 5237 C CA . GLY D 1 112 ? 11.966 63.237 11.499 1.00 39.76 139 GLY D CA 1
ATOM 5238 C C . GLY D 1 112 ? 13.263 62.471 11.740 1.00 40.23 139 GLY D C 1
ATOM 5239 O O . GLY D 1 112 ? 14.326 62.872 11.260 1.00 39.85 139 GLY D O 1
ATOM 5240 N N . GLU D 1 113 ? 13.176 61.369 12.483 1.00 41.25 140 GLU D N 1
ATOM 5241 C CA . GLU D 1 113 ? 14.343 60.538 12.790 1.00 42.94 140 GLU D CA 1
ATOM 5242 C C . GLU D 1 113 ? 15.346 61.367 13.574 1.00 43.70 140 GLU D C 1
ATOM 5243 O O . GLU D 1 113 ? 16.554 61.250 13.375 1.00 44.18 140 GLU D O 1
ATOM 5249 N N . SER D 1 114 ? 14.830 62.200 14.470 1.00 44.46 141 SER D N 1
ATOM 5250 C CA . SER D 1 114 ? 15.659 63.082 15.277 1.00 44.82 141 SER D CA 1
ATOM 5251 C C . SER D 1 114 ? 16.662 62.369 16.176 1.00 45.23 141 SER D C 1
ATOM 5252 O O . SER D 1 114 ? 17.405 63.019 16.902 1.00 44.53 141 SER D O 1
ATOM 5255 N N . PHE D 1 115 ? 16.703 61.042 16.130 1.00 46.48 142 PHE D N 1
ATOM 5256 C CA . PHE D 1 115 ? 17.631 60.315 16.988 1.00 47.80 142 PHE D CA 1
ATOM 5257 C C . PHE D 1 115 ? 18.890 59.822 16.284 1.00 49.86 142 PHE D C 1
ATOM 5258 O O . PHE D 1 115 ? 19.481 58.808 16.661 1.00 49.37 142 PHE D O 1
ATOM 5266 N N . ASP D 1 116 ? 19.300 60.571 15.265 1.00 52.65 143 ASP D N 1
ATOM 5267 C CA . ASP D 1 116 ? 20.503 60.270 14.497 1.00 55.18 143 ASP D CA 1
ATOM 5268 C C . ASP D 1 116 ? 20.775 58.774 14.313 1.00 55.39 143 ASP D C 1
ATOM 5269 O O . ASP D 1 116 ? 19.871 57.994 14.013 1.00 55.83 143 ASP D O 1
ATOM 5274 N N . ASP D 1 117 ? 22.038 58.401 14.501 1.00 55.59 144 ASP D N 1
ATOM 5275 C CA . ASP D 1 117 ? 22.524 57.029 14.364 1.00 55.95 144 ASP D CA 1
ATOM 5276 C C . ASP D 1 117 ? 21.695 55.945 15.036 1.00 55.51 144 ASP D C 1
ATOM 5277 O O . ASP D 1 117 ? 21.921 54.762 14.791 1.00 56.39 144 ASP D O 1
ATOM 5282 N N . TYR D 1 118 ? 20.741 56.331 15.878 1.00 54.51 145 TYR D N 1
ATOM 5283 C CA . TYR D 1 118 ? 19.938 55.340 16.581 1.00 52.97 145 TYR D CA 1
ATOM 5284 C C . TYR D 1 118 ? 18.426 55.401 16.352 1.00 52.04 145 TYR D C 1
ATOM 5285 O O . TYR D 1 118 ? 17.641 54.983 17.206 1.00 51.37 145 TYR D O 1
ATOM 5294 N N . SER D 1 119 ? 18.018 55.910 15.195 1.00 51.17 146 SER D N 1
ATOM 5295 C CA . SER D 1 119 ? 16.601 55.993 14.879 1.00 50.37 146 SER D CA 1
ATOM 5296 C C . SER D 1 119 ? 16.025 54.612 14.595 1.00 49.24 146 SER D C 1
ATOM 5297 O O . SER D 1 119 ? 14.866 54.336 14.913 1.00 49.02 146 SER D O 1
ATOM 5300 N N . ASP D 1 120 ? 16.844 53.746 14.006 1.00 47.77 147 ASP D N 1
ATOM 5301 C CA . ASP D 1 120 ? 16.416 52.395 13.675 1.00 46.55 147 ASP D CA 1
ATOM 5302 C C . ASP D 1 120 ? 15.979 51.606 14.908 1.00 45.30 147 ASP D C 1
ATOM 5303 O O . ASP D 1 120 ? 15.232 50.631 14.790 1.00 45.10 147 ASP D O 1
ATOM 5308 N N . ASP D 1 121 ? 16.447 52.016 16.085 1.00 42.92 148 ASP D N 1
ATOM 5309 C CA . ASP D 1 121 ? 16.069 51.328 17.316 1.00 41.08 148 ASP D CA 1
ATOM 5310 C C . ASP D 1 121 ? 14.689 51.740 17.814 1.00 39.52 148 ASP D C 1
ATOM 5311 O O . ASP D 1 121 ? 14.062 51.021 18.593 1.00 38.79 148 ASP D O 1
ATOM 5316 N N . VAL D 1 122 ? 14.232 52.906 17.372 1.00 37.62 149 VAL D N 1
ATOM 5317 C CA . VAL D 1 122 ? 12.920 53.411 17.749 1.00 36.88 149 VAL D CA 1
ATOM 5318 C C . VAL D 1 122 ? 11.832 52.553 17.101 1.00 36.39 149 VAL D C 1
ATOM 5319 O O . VAL D 1 122 ? 11.907 52.223 15.917 1.00 36.65 149 VAL D O 1
ATOM 5323 N N . CYS D 1 123 ? 10.821 52.191 17.878 1.00 35.52 150 CYS D N 1
ATOM 5324 C CA . CYS D 1 123 ? 9.722 51.391 17.353 1.00 35.11 150 CYS D CA 1
ATOM 5325 C C . CYS D 1 123 ? 8.515 52.294 17.137 1.00 34.19 150 CYS D C 1
ATOM 5326 O O . CYS D 1 123 ? 7.795 52.170 16.145 1.00 33.43 150 CYS D O 1
ATOM 5329 N N . GLY D 1 124 ? 8.314 53.214 18.075 1.00 33.16 151 GLY D N 1
ATOM 5330 C CA . GLY D 1 124 ? 7.202 54.140 17.998 1.00 31.20 151 GLY D CA 1
ATOM 5331 C C . GLY D 1 124 ? 6.999 54.821 19.332 1.00 30.11 151 GLY D C 1
ATOM 5332 O O . GLY D 1 124 ? 7.844 54.711 20.222 1.00 29.91 151 GLY D O 1
ATOM 5333 N N . ALA D 1 125 ? 5.887 55.531 19.474 1.00 29.16 152 ALA D N 1
ATOM 5334 C CA . ALA D 1 125 ? 5.581 56.229 20.713 1.00 28.62 152 ALA D CA 1
ATOM 5335 C C . ALA D 1 125 ? 4.117 56.051 21.096 1.00 28.77 152 ALA D C 1
ATOM 5336 O O . ALA D 1 125 ? 3.260 55.774 20.252 1.00 27.60 152 ALA D O 1
ATOM 5338 N N . VAL D 1 126 ? 3.843 56.225 22.382 1.00 28.98 153 VAL D N 1
ATOM 5339 C CA . VAL D 1 126 ? 2.501 56.079 22.909 1.00 29.93 153 VAL D CA 1
ATOM 5340 C C . VAL D 1 126 ? 2.161 57.190 23.897 1.00 30.20 153 VAL D C 1
ATOM 5341 O O . VAL D 1 126 ? 2.994 57.578 24.720 1.00 29.93 153 VAL D O 1
ATOM 5345 N N . VAL D 1 127 ? 0.939 57.704 23.792 1.00 30.75 154 VAL D N 1
ATOM 5346 C CA . VAL D 1 127 ? 0.439 58.718 24.707 1.00 31.12 154 VAL D CA 1
ATOM 5347 C C . VAL D 1 127 ? -0.798 58.122 25.386 1.00 31.73 154 VAL D C 1
ATOM 5348 O O . VAL D 1 127 ? -1.694 57.601 24.722 1.00 30.14 154 VAL D O 1
ATOM 5352 N N . ASN D 1 128 ? -0.828 58.175 26.714 1.00 32.83 155 ASN D N 1
ATOM 5353 C CA . ASN D 1 128 ? -1.958 57.650 27.466 1.00 33.95 155 ASN D CA 1
ATOM 5354 C C . ASN D 1 128 ? -2.712 58.807 28.108 1.00 35.09 155 ASN D C 1
ATOM 5355 O O . ASN D 1 128 ? -2.182 59.477 28.999 1.00 34.89 155 ASN D O 1
ATOM 5360 N N . VAL D 1 129 ? -3.932 59.058 27.647 1.00 35.01 156 VAL D N 1
ATOM 5361 C CA . VAL D 1 129 ? -4.746 60.107 28.244 1.00 36.07 156 VAL D CA 1
ATOM 5362 C C . VAL D 1 129 ? -5.399 59.438 29.447 1.00 37.11 156 VAL D C 1
ATOM 5363 O O . VAL D 1 129 ? -6.197 58.517 29.286 1.00 38.00 156 VAL D O 1
ATOM 5367 N N . ARG D 1 130 ? -5.046 59.882 30.648 1.00 38.86 157 ARG D N 1
ATOM 5368 C CA . ARG D 1 130 ? -5.586 59.282 31.869 1.00 40.26 157 ARG D CA 1
ATOM 5369 C C . ARG D 1 130 ? -5.870 60.334 32.942 1.00 42.36 157 ARG D C 1
ATOM 5370 O O . ARG D 1 130 ? -5.042 61.218 33.199 1.00 43.73 157 ARG D O 1
ATOM 5378 N N . ALA D 1 131 ? -7.038 60.214 33.571 1.00 43.82 158 ALA D N 1
ATOM 5379 C CA . ALA D 1 131 ? -7.486 61.129 34.621 1.00 45.01 158 ALA D CA 1
ATOM 5380 C C . ALA D 1 131 ? -6.474 61.321 35.750 1.00 45.88 158 ALA D C 1
ATOM 5381 O O . ALA D 1 131 ? -6.370 62.408 36.324 1.00 46.25 158 ALA D O 1
ATOM 5383 N N . LYS D 1 132 ? -5.736 60.265 36.070 1.00 46.54 159 LYS D N 1
ATOM 5384 C CA . LYS D 1 132 ? -4.738 60.322 37.131 1.00 47.54 159 LYS D CA 1
ATOM 5385 C C . LYS D 1 132 ? -3.457 61.036 36.686 1.00 47.88 159 LYS D C 1
ATOM 5386 O O . LYS D 1 132 ? -2.732 61.592 37.513 1.00 49.35 159 LYS D O 1
ATOM 5388 N N . GLY D 1 133 ? -3.189 61.014 35.381 1.00 47.10 160 GLY D N 1
ATOM 5389 C CA . GLY D 1 133 ? -1.994 61.641 34.837 1.00 44.96 160 GLY D CA 1
ATOM 5390 C C . GLY D 1 133 ? -1.585 61.020 33.508 1.00 43.26 160 GLY D C 1
ATOM 5391 O O . GLY D 1 133 ? -1.298 59.822 33.426 1.00 42.92 160 GLY D O 1
ATOM 5392 N N . ASP D 1 134 ? -1.556 61.836 32.459 1.00 41.81 161 ASP D N 1
ATOM 5393 C CA . ASP D 1 134 ? -1.194 61.352 31.133 1.00 40.15 161 ASP D CA 1
ATOM 5394 C C . ASP D 1 134 ? 0.267 60.946 31.047 1.00 38.69 161 ASP D C 1
ATOM 5395 O O . ASP D 1 134 ? 1.117 61.453 31.783 1.00 38.09 161 ASP D O 1
ATOM 5400 N N . LYS D 1 135 ? 0.549 60.023 30.139 1.00 37.54 162 LYS D N 1
ATOM 5401 C CA . LYS D 1 135 ? 1.903 59.534 29.938 1.00 36.44 162 LYS D CA 1
ATOM 5402 C C . LYS D 1 135 ? 2.257 59.512 28.456 1.00 35.19 162 LYS D C 1
ATOM 5403 O O . LYS D 1 135 ? 1.396 59.313 27.592 1.00 34.59 162 LYS D O 1
ATOM 5409 N N . ILE D 1 136 ? 3.534 59.727 28.168 1.00 33.44 163 ILE D N 1
ATOM 5410 C CA . ILE D 1 136 ? 4.016 59.701 26.802 1.00 31.26 163 ILE D CA 1
ATOM 5411 C C . ILE D 1 136 ? 5.339 58.967 26.850 1.00 30.99 163 ILE D C 1
ATOM 5412 O O . ILE D 1 136 ? 6.230 59.324 27.624 1.00 31.94 163 ILE D O 1
ATOM 5417 N N . ALA D 1 137 ? 5.457 57.928 26.034 1.00 29.09 164 ALA D N 1
ATOM 5418 C CA . ALA D 1 137 ? 6.663 57.128 25.997 1.00 28.01 164 ALA D CA 1
ATOM 5419 C C . ALA D 1 137 ? 7.146 56.887 24.582 1.00 27.71 164 ALA D C 1
ATOM 5420 O O . ALA D 1 137 ? 6.373 56.957 23.622 1.00 27.90 164 ALA D O 1
ATOM 5422 N N . ILE D 1 138 ? 8.443 56.636 24.464 1.00 26.90 165 ILE D N 1
ATOM 5423 C CA . ILE D 1 138 ? 9.043 56.292 23.189 1.00 26.88 165 ILE D CA 1
ATOM 5424 C C . ILE D 1 138 ? 9.542 54.864 23.389 1.00 26.87 165 ILE D C 1
ATOM 5425 O O . ILE D 1 138 ? 10.384 54.603 24.254 1.00 26.34 165 ILE D O 1
ATOM 5430 N N . TRP D 1 139 ? 8.974 53.951 22.605 1.00 26.42 166 TRP D N 1
ATOM 5431 C CA . TRP D 1 139 ? 9.290 52.522 22.641 1.00 26.86 166 TRP D CA 1
ATOM 5432 C C . TRP D 1 139 ? 10.478 52.201 21.724 1.00 26.35 166 TRP D C 1
ATOM 5433 O O . TRP D 1 139 ? 10.498 52.627 20.567 1.00 23.75 166 TRP D O 1
ATOM 5444 N N . THR D 1 140 ? 11.461 51.461 22.245 1.00 27.42 167 THR D N 1
ATOM 5445 C CA . THR D 1 140 ? 12.658 51.078 21.473 1.00 28.75 167 THR D CA 1
ATOM 5446 C C . THR D 1 140 ? 12.782 49.547 21.366 1.00 30.36 167 THR D C 1
ATOM 5447 O O . THR D 1 140 ? 12.341 48.813 22.253 1.00 29.66 167 THR D O 1
ATOM 5451 N N . THR D 1 141 ? 13.398 49.086 20.278 1.00 33.28 168 THR D N 1
ATOM 5452 C CA . THR D 1 141 ? 13.526 47.658 19.972 1.00 37.02 168 THR D CA 1
ATOM 5453 C C . THR D 1 141 ? 14.259 46.732 20.938 1.00 38.61 168 THR D C 1
ATOM 5454 O O . THR D 1 141 ? 13.722 45.691 21.320 1.00 40.00 168 THR D O 1
ATOM 5458 N N . GLU D 1 142 ? 15.482 47.088 21.310 1.00 40.03 169 GLU D N 1
ATOM 5459 C CA . GLU D 1 142 ? 16.279 46.257 22.210 1.00 42.31 169 GLU D CA 1
ATOM 5460 C C . GLU D 1 142 ? 16.750 47.047 23.417 1.00 43.96 169 GLU D C 1
ATOM 5461 O O . GLU D 1 142 ? 17.507 48.006 23.277 1.00 44.61 169 GLU D O 1
ATOM 5467 N N . CYS D 1 143 ? 16.316 46.652 24.604 1.00 45.85 170 CYS D N 1
ATOM 5468 C CA . CYS D 1 143 ? 16.755 47.362 25.790 1.00 48.23 170 CYS D CA 1
ATOM 5469 C C . CYS D 1 143 ? 18.211 47.005 26.086 1.00 48.57 170 CYS D C 1
ATOM 5470 O O . CYS D 1 143 ? 18.792 47.493 27.055 1.00 49.17 170 CYS D O 1
ATOM 5473 N N . GLU D 1 144 ? 18.800 46.167 25.231 1.00 48.60 171 GLU D N 1
ATOM 5474 C CA . GLU D 1 144 ? 20.187 45.744 25.398 1.00 47.98 171 GLU D CA 1
ATOM 5475 C C . GLU D 1 144 ? 21.141 46.594 24.562 1.00 46.93 171 GLU D C 1
ATOM 5476 O O . GLU D 1 144 ? 22.358 46.517 24.737 1.00 46.48 171 GLU D O 1
ATOM 5482 N N . ASN D 1 145 ? 20.597 47.387 23.642 1.00 45.13 172 ASN D N 1
ATOM 5483 C CA . ASN D 1 145 ? 21.435 48.274 22.840 1.00 43.74 172 ASN D CA 1
ATOM 5484 C C . ASN D 1 145 ? 21.634 49.556 23.659 1.00 42.77 172 ASN D C 1
ATOM 5485 O O . ASN D 1 145 ? 21.108 50.621 23.333 1.00 41.72 172 ASN D O 1
ATOM 5490 N N . ARG D 1 146 ? 22.403 49.418 24.734 1.00 42.58 173 ARG D N 1
ATOM 5491 C CA . ARG D 1 146 ? 22.705 50.499 25.668 1.00 42.24 173 ARG D CA 1
ATOM 5492 C C . ARG D 1 146 ? 23.028 51.861 25.044 1.00 42.04 173 ARG D C 1
ATOM 5493 O O . ARG D 1 146 ? 22.528 52.887 25.509 1.00 40.96 173 ARG D O 1
ATOM 5501 N N . ASP D 1 147 ? 23.859 51.883 24.004 1.00 41.55 174 ASP D N 1
ATOM 5502 C CA . ASP D 1 147 ? 24.216 53.151 23.365 1.00 41.73 174 ASP D CA 1
ATOM 5503 C C . ASP D 1 147 ? 23.005 53.811 22.699 1.00 40.91 174 ASP D C 1
ATOM 5504 O O . ASP D 1 147 ? 22.815 55.026 22.785 1.00 40.46 174 ASP D O 1
ATOM 5509 N N . ALA D 1 148 ? 22.182 53.004 22.040 1.00 39.87 175 ALA D N 1
ATOM 5510 C CA . ALA D 1 148 ? 20.990 53.507 21.364 1.00 38.54 175 ALA D CA 1
ATOM 5511 C C . ALA D 1 148 ? 19.943 54.004 22.370 1.00 36.91 175 ALA D C 1
ATOM 5512 O O . ALA D 1 148 ? 19.401 55.095 22.223 1.00 36.95 175 ALA D O 1
ATOM 5514 N N . VAL D 1 149 ? 19.666 53.203 23.394 1.00 34.93 176 VAL D N 1
ATOM 5515 C CA . VAL D 1 149 ? 18.681 53.584 24.403 1.00 34.69 176 VAL D CA 1
ATOM 5516 C C . VAL D 1 149 ? 19.091 54.870 25.128 1.00 34.06 176 VAL D C 1
ATOM 5517 O O . VAL D 1 149 ? 18.273 55.760 25.363 1.00 32.59 176 VAL D O 1
ATOM 5521 N N . THR D 1 150 ? 20.369 54.952 25.479 1.00 33.73 177 THR D N 1
ATOM 5522 C CA . THR D 1 150 ? 20.905 56.118 26.165 1.00 33.94 177 THR D CA 1
ATOM 5523 C C . THR D 1 150 ? 20.732 57.378 25.318 1.00 33.56 177 THR D C 1
ATOM 5524 O O . THR D 1 150 ? 20.198 58.389 25.775 1.00 32.88 177 THR D O 1
ATOM 5528 N N . HIS D 1 151 ? 21.202 57.302 24.079 1.00 33.21 178 HIS D N 1
ATOM 5529 C CA . HIS D 1 151 ? 21.128 58.423 23.160 1.00 33.63 178 HIS D CA 1
ATOM 5530 C C . HIS D 1 151 ? 19.677 58.879 23.018 1.00 33.40 178 HIS D C 1
ATOM 5531 O O . HIS D 1 151 ? 19.350 60.042 23.257 1.00 32.59 178 HIS D O 1
ATOM 5538 N N . ILE D 1 152 ? 18.808 57.947 22.649 1.00 33.42 179 ILE D N 1
ATOM 5539 C CA . ILE D 1 152 ? 17.396 58.239 22.474 1.00 32.96 179 ILE D CA 1
ATOM 5540 C C . ILE D 1 152 ? 16.823 59.002 23.665 1.00 32.67 179 ILE D C 1
ATOM 5541 O O . ILE D 1 152 ? 16.174 60.036 23.494 1.00 31.59 179 ILE D O 1
ATOM 5546 N N . GLY D 1 153 ? 17.070 58.502 24.869 1.00 32.60 180 GLY D N 1
ATOM 5547 C CA . GLY D 1 153 ? 16.567 59.181 26.050 1.00 33.62 180 GLY D CA 1
ATOM 5548 C C . GLY D 1 153 ? 17.041 60.624 26.132 1.00 34.25 180 GLY D C 1
ATOM 5549 O O . GLY D 1 153 ? 16.243 61.538 26.337 1.00 33.33 180 GLY D O 1
ATOM 5550 N N . ARG D 1 154 ? 18.344 60.833 25.966 1.00 35.21 181 ARG D N 1
ATOM 5551 C CA . ARG D 1 154 ? 18.913 62.175 26.025 1.00 36.24 181 ARG D CA 1
ATOM 5552 C C . ARG D 1 154 ? 18.253 63.159 25.073 1.00 36.20 181 ARG D C 1
ATOM 5553 O O . ARG D 1 154 ? 17.768 64.204 25.502 1.00 35.63 181 ARG D O 1
ATOM 5561 N N . VAL D 1 155 ? 18.270 62.825 23.784 1.00 36.62 182 VAL D N 1
ATOM 5562 C CA . VAL D 1 155 ? 17.695 63.664 22.731 1.00 36.98 182 VAL D CA 1
ATOM 5563 C C . VAL D 1 155 ? 16.234 63.965 23.013 1.00 37.20 182 VAL D C 1
ATOM 5564 O O . VAL D 1 155 ? 15.782 65.106 22.887 1.00 36.39 182 VAL D O 1
ATOM 5568 N N . TYR D 1 156 ? 15.502 62.928 23.397 1.00 37.51 183 TYR D N 1
ATOM 5569 C CA . TYR D 1 156 ? 14.090 63.057 23.708 1.00 37.81 183 TYR D CA 1
ATOM 5570 C C . TYR D 1 156 ? 13.878 64.030 24.866 1.00 38.42 183 TYR D C 1
ATOM 5571 O O . TYR D 1 156 ? 13.072 64.959 24.776 1.00 38.18 183 TYR D O 1
ATOM 5580 N N . LYS D 1 157 ? 14.604 63.813 25.955 1.00 38.67 184 LYS D N 1
ATOM 5581 C CA . LYS D 1 157 ? 14.491 64.678 27.116 1.00 39.65 184 LYS D CA 1
ATOM 5582 C C . LYS D 1 157 ? 14.781 66.119 26.699 1.00 39.73 184 LYS D C 1
ATOM 5583 O O . LYS D 1 157 ? 14.131 67.057 27.162 1.00 39.50 184 LYS D O 1
ATOM 5589 N N . GLU D 1 158 ? 15.749 66.278 25.805 1.00 39.71 185 GLU D N 1
ATOM 5590 C CA . GLU D 1 158 ? 16.146 67.590 25.309 1.00 41.37 185 GLU D CA 1
ATOM 5591 C C . GLU D 1 158 ? 15.101 68.211 24.379 1.00 40.76 185 GLU D C 1
ATOM 5592 O O . GLU D 1 158 ? 14.815 69.407 24.473 1.00 39.89 185 GLU D O 1
ATOM 5598 N N . ARG D 1 159 ? 14.529 67.400 23.492 1.00 40.87 186 ARG D N 1
ATOM 5599 C CA . ARG D 1 159 ? 13.524 67.892 22.553 1.00 42.07 186 ARG D CA 1
ATOM 5600 C C . ARG D 1 159 ? 12.213 68.257 23.251 1.00 42.53 186 ARG D C 1
ATOM 5601 O O . ARG D 1 159 ? 11.469 69.113 22.769 1.00 42.73 186 ARG D O 1
ATOM 5609 N N . LEU D 1 160 ? 11.938 67.613 24.383 1.00 42.84 187 LEU D N 1
ATOM 5610 C CA . LEU D 1 160 ? 10.720 67.882 25.142 1.00 43.78 187 LEU D CA 1
ATOM 5611 C C . LEU D 1 160 ? 10.929 69.037 26.113 1.00 44.42 187 LEU D C 1
ATOM 5612 O O . LEU D 1 160 ? 9.990 69.482 26.776 1.00 44.32 187 LEU D O 1
ATOM 5617 N N . GLY D 1 161 ? 12.165 69.517 26.193 1.00 45.31 188 GLY D N 1
ATOM 5618 C CA . GLY D 1 161 ? 12.476 70.610 27.094 1.00 46.63 188 GLY D CA 1
ATOM 5619 C C . GLY D 1 161 ? 12.150 70.314 28.550 1.00 47.83 188 GLY D C 1
ATOM 5620 O O . GLY D 1 161 ? 11.612 71.173 29.251 1.00 47.83 188 GLY D O 1
ATOM 5621 N N . LEU D 1 162 ? 12.465 69.108 29.016 1.00 49.28 189 LEU D N 1
ATOM 5622 C CA . LEU D 1 162 ? 12.193 68.745 30.409 1.00 51.17 189 LEU D CA 1
ATOM 5623 C C . LEU D 1 162 ? 13.251 69.348 31.343 1.00 52.64 189 LEU D C 1
ATOM 5624 O O . LEU D 1 162 ? 14.420 69.484 30.969 1.00 52.19 189 LEU D O 1
ATOM 5629 N N . PRO D 1 163 ? 12.849 69.714 32.576 1.00 54.12 190 PRO D N 1
ATOM 5630 C CA . PRO D 1 163 ? 13.755 70.302 33.568 1.00 55.50 190 PRO D CA 1
ATOM 5631 C C . PRO D 1 163 ? 14.988 69.422 33.762 1.00 56.74 190 PRO D C 1
ATOM 5632 O O . PRO D 1 163 ? 14.892 68.194 33.759 1.00 56.65 190 PRO D O 1
ATOM 5636 N N . PRO D 1 164 ? 16.159 70.045 33.962 1.00 57.57 191 PRO D N 1
ATOM 5637 C CA . PRO D 1 164 ? 17.423 69.325 34.150 1.00 57.54 191 PRO D CA 1
ATOM 5638 C C . PRO D 1 164 ? 17.513 68.393 35.362 1.00 57.48 191 PRO D C 1
ATOM 5639 O O . PRO D 1 164 ? 18.384 67.524 35.406 1.00 57.70 191 PRO D O 1
ATOM 5643 N N . LYS D 1 165 ? 16.615 68.547 36.331 1.00 56.74 192 LYS D N 1
ATOM 5644 C CA . LYS D 1 165 ? 16.677 67.706 37.521 1.00 56.29 192 LYS D CA 1
ATOM 5645 C C . LYS D 1 165 ? 15.546 66.695 37.738 1.00 55.95 192 LYS D C 1
ATOM 5646 O O . LYS D 1 165 ? 15.406 66.171 38.840 1.00 56.21 192 LYS D O 1
ATOM 5648 N N . ILE D 1 166 ? 14.755 66.390 36.716 1.00 55.71 193 ILE D N 1
ATOM 5649 C CA . ILE D 1 166 ? 13.661 65.442 36.924 1.00 55.76 193 ILE D CA 1
ATOM 5650 C C . ILE D 1 166 ? 13.982 63.971 36.674 1.00 55.14 193 ILE D C 1
ATOM 5651 O O . ILE D 1 166 ? 13.345 63.093 37.262 1.00 55.73 193 ILE D O 1
ATOM 5656 N N . VAL D 1 167 ? 14.958 63.695 35.817 1.00 53.10 194 VAL D N 1
ATOM 5657 C CA . VAL D 1 167 ? 15.342 62.313 35.540 1.00 51.69 194 VAL D CA 1
ATOM 5658 C C . VAL D 1 167 ? 14.191 61.420 35.070 1.00 49.97 194 VAL D C 1
ATOM 5659 O O . VAL D 1 167 ? 13.265 61.137 35.829 1.00 49.82 194 VAL D O 1
ATOM 5663 N N . ILE D 1 168 ? 14.260 60.974 33.819 1.00 47.71 195 ILE D N 1
ATOM 5664 C CA . ILE D 1 168 ? 13.243 60.082 33.272 1.00 45.44 195 ILE D CA 1
ATOM 5665 C C . ILE D 1 168 ? 13.855 58.686 33.162 1.00 44.18 195 ILE D C 1
ATOM 5666 O O . ILE D 1 168 ? 15.063 58.544 32.971 1.00 43.43 195 ILE D O 1
ATOM 5671 N N . GLY D 1 169 ? 13.019 57.659 33.285 1.00 43.36 196 GLY D N 1
ATOM 5672 C CA . GLY D 1 169 ? 13.519 56.299 33.221 1.00 41.69 196 GLY D CA 1
ATOM 5673 C C . GLY D 1 169 ? 13.118 55.461 32.021 1.00 40.97 196 GLY D C 1
ATOM 5674 O O . GLY D 1 169 ? 12.156 55.757 31.305 1.00 40.59 196 GLY D O 1
ATOM 5675 N N . TYR D 1 170 ? 13.883 54.397 31.809 1.00 39.11 197 TYR D N 1
ATOM 5676 C CA . TYR D 1 170 ? 13.648 53.468 30.720 1.00 37.88 197 TYR D CA 1
ATOM 5677 C C . TYR D 1 170 ? 13.353 52.104 31.329 1.00 38.81 197 TYR D C 1
ATOM 5678 O O . TYR D 1 170 ? 14.192 51.542 32.032 1.00 38.41 197 TYR D O 1
ATOM 5687 N N . GLN D 1 171 ? 12.162 51.581 31.059 1.00 39.55 198 GLN D N 1
ATOM 5688 C CA . GLN D 1 171 ? 11.755 50.279 31.577 1.00 41.30 198 GLN D CA 1
ATOM 5689 C C . GLN D 1 171 ? 11.665 49.311 30.403 1.00 41.10 198 GLN D C 1
ATOM 5690 O O . GLN D 1 171 ? 11.274 49.704 29.303 1.00 39.70 198 GLN D O 1
ATOM 5696 N N . SER D 1 172 ? 12.045 48.056 30.620 1.00 41.24 199 SER D N 1
ATOM 5697 C CA . SER D 1 172 ? 11.940 47.082 29.544 1.00 42.94 199 SER D CA 1
ATOM 5698 C C . SER D 1 172 ? 10.547 46.490 29.695 1.00 43.23 199 SER D C 1
ATOM 5699 O O . SER D 1 172 ? 10.074 46.298 30.816 1.00 41.80 199 SER D O 1
ATOM 5702 N N . HIS D 1 173 ? 9.894 46.227 28.567 1.00 44.50 200 HIS D N 1
ATOM 5703 C CA . HIS D 1 173 ? 8.553 45.656 28.584 1.00 47.05 200 HIS D CA 1
ATOM 5704 C C . HIS D 1 173 ? 8.523 44.305 29.304 1.00 49.41 200 HIS D C 1
ATOM 5705 O O . HIS D 1 173 ? 7.528 43.945 29.906 1.00 49.16 200 HIS D O 1
ATOM 5712 N N . ALA D 1 174 ? 9.633 43.581 29.209 1.00 52.61 201 ALA D N 1
ATOM 5713 C CA . ALA D 1 174 ? 9.754 42.276 29.842 1.00 56.05 201 ALA D CA 1
ATOM 5714 C C . ALA D 1 174 ? 9.507 42.388 31.356 1.00 58.30 201 ALA D C 1
ATOM 5715 O O . ALA D 1 174 ? 8.900 41.512 31.967 1.00 59.15 201 ALA D O 1
ATOM 5717 N N . ASP D 1 175 ? 9.988 43.503 31.938 1.00 60.48 202 ASP D N 1
ATOM 5718 C CA . ASP D 1 175 ? 9.785 43.792 33.359 1.00 62.82 202 ASP D CA 1
ATOM 5719 C C . ASP D 1 175 ? 8.317 44.178 33.640 1.00 64.14 202 ASP D C 1
ATOM 5720 O O . ASP D 1 175 ? 7.778 43.733 34.647 1.00 65.08 202 ASP D O 1
ATOM 5725 N N . THR D 1 176 ? 7.695 45.007 32.759 1.00 65.47 203 THR D N 1
ATOM 5726 C CA . THR D 1 176 ? 6.337 45.483 32.909 1.00 66.60 203 THR D CA 1
ATOM 5727 C C . THR D 1 176 ? 5.272 44.450 32.549 1.00 67.19 203 THR D C 1
ATOM 5728 O O . THR D 1 176 ? 4.678 44.616 31.466 1.00 68.04 203 THR D O 1
ATOM 5732 N N . ASN D 1 186 ? 13.912 50.595 36.591 1.00 51.65 213 ASN D N 1
ATOM 5733 C CA . ASN D 1 186 ? 14.460 51.298 35.394 1.00 51.91 213 ASN D CA 1
ATOM 5734 C C . ASN D 1 186 ? 15.839 50.771 34.996 1.00 51.94 213 ASN D C 1
ATOM 5735 O O . ASN D 1 186 ? 16.765 50.764 35.802 1.00 52.56 213 ASN D O 1
ATOM 5740 N N . ARG D 1 187 ? 15.969 50.334 33.748 1.00 51.37 214 ARG D N 1
ATOM 5741 C CA . ARG D 1 187 ? 17.240 49.821 33.244 1.00 50.39 214 ARG D CA 1
ATOM 5742 C C . ARG D 1 187 ? 18.224 50.962 33.041 1.00 49.38 214 ARG D C 1
ATOM 5743 O O . ARG D 1 187 ? 19.419 50.820 33.305 1.00 48.99 214 ARG D O 1
ATOM 5751 N N . PHE D 1 188 ? 17.708 52.089 32.555 1.00 47.84 215 PHE D N 1
ATOM 5752 C CA . PHE D 1 188 ? 18.513 53.278 32.312 1.00 46.52 215 PHE D CA 1
ATOM 5753 C C . PHE D 1 188 ? 17.776 54.500 32.837 1.00 45.91 215 PHE D C 1
ATOM 5754 O O . PHE D 1 188 ? 16.562 54.467 33.048 1.00 45.92 215 PHE D O 1
ATOM 5762 N N . VAL D 1 189 ? 18.519 55.579 33.044 1.00 44.59 216 VAL D N 1
ATOM 5763 C CA . VAL D 1 189 ? 17.953 56.825 33.525 1.00 44.33 216 VAL D CA 1
ATOM 5764 C C . VAL D 1 189 ? 18.697 57.957 32.834 1.00 44.61 216 VAL D C 1
ATOM 5765 O O . VAL D 1 189 ? 19.866 57.811 32.484 1.00 43.97 216 VAL D O 1
ATOM 5769 N N . VAL D 1 190 ? 18.018 59.079 32.623 1.00 45.05 217 VAL D N 1
ATOM 5770 C CA . VAL D 1 190 ? 18.638 60.226 31.973 1.00 45.63 217 VAL D CA 1
ATOM 5771 C C . VAL D 1 190 ? 18.077 61.525 32.546 1.00 45.45 217 VAL D C 1
ATOM 5772 O O . VAL D 1 190 ? 16.952 61.495 33.082 1.00 45.49 217 VAL D O 1
ATOM 5776 N N . LYS E 2 1 ? 52.128 19.103 43.576 1.00 39.69 622 LYS E N 1
ATOM 5777 C CA . LYS E 2 1 ? 51.155 17.977 43.616 1.00 39.35 622 LYS E CA 1
ATOM 5778 C C . LYS E 2 1 ? 50.718 17.483 42.251 1.00 37.76 622 LYS E C 1
ATOM 5779 O O . LYS E 2 1 ? 49.866 18.092 41.586 1.00 37.86 622 LYS E O 1
ATOM 5785 N N . GLN E 2 2 ? 51.333 16.377 41.824 1.00 35.55 623 GLN E N 1
ATOM 5786 C CA . GLN E 2 2 ? 51.017 15.761 40.536 1.00 34.05 623 GLN E CA 1
ATOM 5787 C C . GLN E 2 2 ? 50.245 14.494 40.835 1.00 32.89 623 GLN E C 1
ATOM 5788 O O . GLN E 2 2 ? 50.236 13.991 41.964 1.00 31.98 623 GLN E O 1
ATOM 5794 N N . TYR E 2 3 ? 49.583 13.972 39.811 1.00 30.71 624 TYR E N 1
ATOM 5795 C CA . TYR E 2 3 ? 48.823 12.744 39.951 1.00 29.00 624 TYR E CA 1
ATOM 5796 C C . TYR E 2 3 ? 48.836 11.961 38.668 1.00 29.18 624 TYR E C 1
ATOM 5797 O O . TYR E 2 3 ? 48.623 12.508 37.591 1.00 26.57 624 TYR E O 1
ATOM 5806 N N . ASP E 2 4 ? 49.091 10.669 38.806 1.00 29.65 625 ASP E N 1
ATOM 5807 C CA . ASP E 2 4 ? 49.126 9.749 37.683 1.00 30.27 625 ASP E CA 1
ATOM 5808 C C . ASP E 2 4 ? 47.698 9.510 37.212 1.00 28.61 625 ASP E C 1
ATOM 5809 O O . ASP E 2 4 ? 46.752 9.572 37.997 1.00 27.99 625 ASP E O 1
ATOM 5814 N N . ARG E 2 5 ? 47.558 9.235 35.925 1.00 26.85 626 ARG E N 1
ATOM 5815 C CA . ARG E 2 5 ? 46.273 8.932 35.311 1.00 25.44 626 ARG E CA 1
ATOM 5816 C C . ARG E 2 5 ? 45.559 7.784 36.040 1.00 24.85 626 ARG E C 1
ATOM 5817 O O . ARG E 2 5 ? 44.371 7.881 36.383 1.00 21.79 626 ARG E O 1
ATOM 5825 N N . GLU E 2 6 ? 46.293 6.697 36.277 1.00 24.76 627 GLU E N 1
ATOM 5826 C CA . GLU E 2 6 ? 45.739 5.522 36.944 1.00 25.22 627 GLU E CA 1
ATOM 5827 C C . GLU E 2 6 ? 45.275 5.884 38.344 1.00 24.78 627 GLU E C 1
ATOM 5828 O O . GLU E 2 6 ? 44.231 5.417 38.804 1.00 25.43 627 GLU E O 1
ATOM 5830 N N . PHE E 2 7 ? 46.058 6.717 39.020 1.00 24.47 628 PHE E N 1
ATOM 5831 C CA . PHE E 2 7 ? 45.717 7.142 40.369 1.00 24.88 628 PHE E CA 1
ATOM 5832 C C . PHE E 2 7 ? 44.397 7.913 40.365 1.00 23.43 628 PHE E C 1
ATOM 5833 O O . PHE E 2 7 ? 43.494 7.631 41.160 1.00 22.54 628 PHE E O 1
ATOM 5841 N N . LEU E 2 8 ? 44.292 8.892 39.467 1.00 21.22 629 LEU E N 1
ATOM 5842 C CA . LEU E 2 8 ? 43.091 9.710 39.365 1.00 19.71 629 LEU E CA 1
ATOM 5843 C C . LEU E 2 8 ? 41.847 8.873 39.103 1.00 20.13 629 LEU E C 1
ATOM 5844 O O . LEU E 2 8 ? 40.803 9.085 39.728 1.00 19.51 629 LEU E O 1
ATOM 5849 N N . LEU E 2 9 ? 41.967 7.917 38.183 1.00 20.95 630 LEU E N 1
ATOM 5850 C CA . LEU E 2 9 ? 40.862 7.035 37.825 1.00 21.30 630 LEU E CA 1
ATOM 5851 C C . LEU E 2 9 ? 40.413 6.122 38.970 1.00 23.08 630 LEU E C 1
ATOM 5852 O O . LEU E 2 9 ? 39.265 5.677 38.993 1.00 24.46 630 LEU E O 1
ATOM 5857 N N . ASP E 2 10 ? 41.305 5.830 39.912 1.00 23.47 631 ASP E N 1
ATOM 5858 C CA . ASP E 2 10 ? 40.923 4.979 41.028 1.00 24.33 631 ASP E CA 1
ATOM 5859 C C . ASP E 2 10 ? 39.892 5.674 41.909 1.00 22.95 631 ASP E C 1
ATOM 5860 O O . ASP E 2 10 ? 39.200 5.038 42.692 1.00 24.52 631 ASP E O 1
ATOM 5865 N N . PHE E 2 11 ? 39.774 6.981 41.766 1.00 22.15 632 PHE E N 1
ATOM 5866 C CA . PHE E 2 11 ? 38.837 7.720 42.593 1.00 21.75 632 PHE E CA 1
ATOM 5867 C C . PHE E 2 11 ? 37.476 8.027 41.981 1.00 19.77 632 PHE E C 1
ATOM 5868 O O . PHE E 2 11 ? 36.599 8.524 42.684 1.00 18.75 632 PHE E O 1
ATOM 5876 N N . GLN E 2 12 ? 37.292 7.715 40.700 1.00 19.82 633 GLN E N 1
ATOM 5877 C CA . GLN E 2 12 ? 36.035 8.015 40.011 1.00 22.60 633 GLN E CA 1
ATOM 5878 C C . GLN E 2 12 ? 34.747 7.411 40.568 1.00 24.11 633 GLN E C 1
ATOM 5879 O O . GLN E 2 12 ? 33.715 8.085 40.585 1.00 24.10 633 GLN E O 1
ATOM 5885 N N . PHE E 2 13 ? 34.789 6.166 41.026 1.00 26.81 634 PHE E N 1
ATOM 5886 C CA . PHE E 2 13 ? 33.570 5.533 41.529 1.00 31.00 634 PHE E CA 1
ATOM 5887 C C . PHE E 2 13 ? 33.497 5.152 43.004 1.00 34.75 634 PHE E C 1
ATOM 5888 O O . PHE E 2 13 ? 32.444 4.695 43.460 1.00 36.70 634 PHE E O 1
ATOM 5896 N N . MET E 2 14 ? 34.585 5.331 43.753 1.00 38.89 635 MET E N 1
ATOM 5897 C CA . MET E 2 14 ? 34.578 5.002 45.184 1.00 42.69 635 MET E CA 1
ATOM 5898 C C . MET E 2 14 ? 33.486 5.741 45.969 1.00 43.79 635 MET E C 1
ATOM 5899 O O . MET E 2 14 ? 32.601 5.063 46.545 1.00 44.41 635 MET E O 1
ATOM 5904 N N . LYS F 2 1 ? -5.606 7.053 19.928 1.00 32.74 622 LYS F N 1
ATOM 5905 C CA . LYS F 2 1 ? -6.607 6.958 18.822 1.00 32.47 622 LYS F CA 1
ATOM 5906 C C . LYS F 2 1 ? -6.067 7.526 17.509 1.00 31.08 622 LYS F C 1
ATOM 5907 O O . LYS F 2 1 ? -5.918 8.736 17.352 1.00 29.82 622 LYS F O 1
ATOM 5913 N N . GLN F 2 2 ? -5.781 6.637 16.565 1.00 30.01 623 GLN F N 1
ATOM 5914 C CA . GLN F 2 2 ? -5.259 7.043 15.267 1.00 29.92 623 GLN F CA 1
ATOM 5915 C C . GLN F 2 2 ? -6.193 6.602 14.158 1.00 27.99 623 GLN F C 1
ATOM 5916 O O . GLN F 2 2 ? -6.813 5.545 14.244 1.00 29.35 623 GLN F O 1
ATOM 5922 N N . TYR F 2 3 ? -6.309 7.416 13.117 1.00 25.49 624 TYR F N 1
ATOM 5923 C CA . TYR F 2 3 ? -7.194 7.065 12.022 1.00 24.47 624 TYR F CA 1
ATOM 5924 C C . TYR F 2 3 ? -6.605 7.217 10.625 1.00 23.71 624 TYR F C 1
ATOM 5925 O O . TYR F 2 3 ? -5.987 8.226 10.293 1.00 21.11 624 TYR F O 1
ATOM 5934 N N . ASP F 2 4 ? -6.864 6.186 9.834 1.00 22.63 625 ASP F N 1
ATOM 5935 C CA . ASP F 2 4 ? -6.484 6.027 8.434 1.00 24.29 625 ASP F CA 1
ATOM 5936 C C . ASP F 2 4 ? -7.236 7.082 7.610 1.00 22.96 625 ASP F C 1
ATOM 5937 O O . ASP F 2 4 ? -8.391 7.387 7.905 1.00 20.87 625 ASP F O 1
ATOM 5942 N N . ARG F 2 5 ? -6.610 7.623 6.569 1.00 23.28 626 ARG F N 1
ATOM 5943 C CA . ARG F 2 5 ? -7.298 8.622 5.759 1.00 22.89 626 ARG F CA 1
ATOM 5944 C C . ARG F 2 5 ? -8.565 8.020 5.159 1.00 21.36 626 ARG F C 1
ATOM 5945 O O . ARG F 2 5 ? -9.579 8.707 5.025 1.00 21.16 626 ARG F O 1
ATOM 5953 N N . GLU F 2 6 ? -8.511 6.735 4.817 1.00 20.28 627 GLU F N 1
ATOM 5954 C CA . GLU F 2 6 ? -9.660 6.061 4.219 1.00 19.10 627 GLU F CA 1
ATOM 5955 C C . GLU F 2 6 ? -10.812 6.037 5.204 1.00 19.41 627 GLU F C 1
ATOM 5956 O O . GLU F 2 6 ? -11.935 6.434 4.878 1.00 19.44 627 GLU F O 1
ATOM 5958 N N . PHE F 2 7 ? -10.529 5.576 6.419 1.00 18.57 628 PHE F N 1
ATOM 5959 C CA . PHE F 2 7 ? -11.537 5.521 7.465 1.00 18.93 628 PHE F CA 1
ATOM 5960 C C . PHE F 2 7 ? -12.211 6.893 7.617 1.00 18.78 628 PHE F C 1
ATOM 5961 O O . PHE F 2 7 ? -13.443 7.011 7.554 1.00 18.67 628 PHE F O 1
ATOM 5969 N N . LEU F 2 8 ? -11.393 7.926 7.819 1.00 17.12 629 LEU F N 1
ATOM 5970 C CA . LEU F 2 8 ? -11.898 9.283 7.996 1.00 16.98 629 LEU F CA 1
ATOM 5971 C C . LEU F 2 8 ? -12.761 9.729 6.818 1.00 19.35 629 LEU F C 1
ATOM 5972 O O . LEU F 2 8 ? -13.875 10.238 7.007 1.00 18.94 629 LEU F O 1
ATOM 5977 N N . LEU F 2 9 ? -12.258 9.525 5.601 1.00 19.95 630 LEU F N 1
ATOM 5978 C CA . LEU F 2 9 ? -12.997 9.929 4.401 1.00 21.03 630 LEU F CA 1
ATOM 5979 C C . LEU F 2 9 ? -14.311 9.179 4.192 1.00 22.37 630 LEU F C 1
ATOM 5980 O O . LEU F 2 9 ? -15.203 9.684 3.503 1.00 21.69 630 LEU F O 1
ATOM 5985 N N . ASP F 2 10 ? -14.435 7.988 4.782 1.00 24.44 631 ASP F N 1
ATOM 5986 C CA . ASP F 2 10 ? -15.656 7.191 4.637 1.00 26.25 631 ASP F CA 1
ATOM 5987 C C . ASP F 2 10 ? -16.823 7.843 5.340 1.00 26.05 631 ASP F C 1
ATOM 5988 O O . ASP F 2 10 ? -17.979 7.571 5.025 1.00 25.55 631 ASP F O 1
ATOM 5993 N N . PHE F 2 11 ? -16.516 8.697 6.308 1.00 25.07 632 PHE F N 1
ATOM 5994 C CA . PHE F 2 11 ? -17.558 9.374 7.053 1.00 23.96 632 PHE F CA 1
ATOM 5995 C C . PHE F 2 11 ? -17.918 10.740 6.485 1.00 23.68 632 PHE F C 1
ATOM 5996 O O . PHE F 2 11 ? -18.850 11.386 6.957 1.00 24.18 632 PHE F O 1
ATOM 6004 N N . GLN F 2 12 ? -17.199 11.192 5.469 1.00 22.99 633 GLN F N 1
ATOM 6005 C CA . GLN F 2 12 ? -17.498 12.507 4.924 1.00 23.49 633 GLN F CA 1
ATOM 6006 C C . GLN F 2 12 ? -18.945 12.703 4.490 1.00 24.38 633 GLN F C 1
ATOM 6007 O O . GLN F 2 12 ? -19.506 13.796 4.636 1.00 24.79 633 GLN F O 1
ATOM 6013 N N . PHE F 2 13 ? -19.543 11.650 3.945 1.00 23.56 634 PHE F N 1
ATOM 6014 C CA . PHE F 2 13 ? -20.908 11.732 3.479 1.00 24.70 634 PHE F CA 1
ATOM 6015 C C . PHE F 2 13 ? -21.834 10.814 4.242 1.00 25.29 634 PHE F C 1
ATOM 6016 O O . PHE F 2 13 ? -22.880 10.413 3.745 1.00 25.29 634 PHE F O 1
ATOM 6024 N N . MET F 2 14 ? -21.441 10.497 5.470 1.00 27.00 635 MET F N 1
ATOM 6025 C CA . MET F 2 14 ? -22.252 9.656 6.343 1.00 29.51 635 MET F CA 1
ATOM 6026 C C . MET F 2 14 ? -22.554 10.410 7.630 1.00 28.66 635 MET F C 1
ATOM 6027 O O . MET F 2 14 ? -22.069 10.043 8.697 1.00 28.96 635 MET F O 1
ATOM 6032 N N . PRO F 2 15 ? -23.375 11.468 7.543 1.00 30.28 636 PRO F N 1
ATOM 6033 C CA . PRO F 2 15 ? -23.759 12.302 8.693 1.00 29.98 636 PRO F CA 1
ATOM 6034 C C . PRO F 2 15 ? -24.325 11.471 9.848 1.00 31.11 636 PRO F C 1
ATOM 6035 O O . PRO F 2 15 ? -25.088 10.525 9.633 1.00 30.41 636 PRO F O 1
ATOM 6039 N N . ALA F 2 16 ? -23.945 11.825 11.069 1.00 32.33 637 ALA F N 1
ATOM 6040 C CA . ALA F 2 16 ? -24.412 11.114 12.254 1.00 33.92 637 ALA F CA 1
ATOM 6041 C C . ALA F 2 16 ? -25.931 11.125 12.284 1.00 35.00 637 ALA F C 1
ATOM 6042 O O . ALA F 2 16 ? -26.524 10.082 12.625 1.00 36.11 637 ALA F O 1
ATOM 6044 N N . LYS G 2 1 ? 36.685 73.543 27.810 1.00 49.94 622 LYS G N 1
ATOM 6045 C CA . LYS G 2 1 ? 35.595 73.605 28.833 1.00 50.78 622 LYS G CA 1
ATOM 6046 C C . LYS G 2 1 ? 36.065 72.992 30.149 1.00 50.42 622 LYS G C 1
ATOM 6047 O O . LYS G 2 1 ? 36.248 71.775 30.258 1.00 49.99 622 LYS G O 1
ATOM 6053 N N . GLN G 2 2 ? 36.259 73.851 31.143 1.00 49.67 623 GLN G N 1
ATOM 6054 C CA . GLN G 2 2 ? 36.713 73.430 32.463 1.00 48.69 623 GLN G CA 1
ATOM 6055 C C . GLN G 2 2 ? 35.866 74.090 33.546 1.00 47.40 623 GLN G C 1
ATOM 6056 O O . GLN G 2 2 ? 35.411 75.223 33.381 1.00 47.63 623 GLN G O 1
ATOM 6062 N N . TYR G 2 3 ? 35.647 73.381 34.647 1.00 45.35 624 TYR G N 1
ATOM 6063 C CA . TYR G 2 3 ? 34.864 73.925 35.744 1.00 44.08 624 TYR G CA 1
ATOM 6064 C C . TYR G 2 3 ? 35.538 73.673 37.085 1.00 44.01 624 TYR G C 1
ATOM 6065 O O . TYR G 2 3 ? 36.030 72.576 37.351 1.00 43.76 624 TYR G O 1
ATOM 6074 N N . ASP G 2 4 ? 35.560 74.702 37.923 1.00 43.57 625 ASP G N 1
ATOM 6075 C CA . ASP G 2 4 ? 36.161 74.606 39.246 1.00 43.81 625 ASP G CA 1
ATOM 6076 C C . ASP G 2 4 ? 35.267 73.780 40.179 1.00 42.59 625 ASP G C 1
ATOM 6077 O O . ASP G 2 4 ? 34.063 73.651 39.964 1.00 42.21 625 ASP G O 1
ATOM 6082 N N . ARG G 2 5 ? 35.883 73.203 41.200 1.00 41.39 626 ARG G N 1
ATOM 6083 C CA . ARG G 2 5 ? 35.189 72.391 42.187 1.00 40.49 626 ARG G CA 1
ATOM 6084 C C . ARG G 2 5 ? 33.976 73.116 42.778 1.00 40.18 626 ARG G C 1
ATOM 6085 O O . ARG G 2 5 ? 32.867 72.581 42.801 1.00 39.83 626 ARG G O 1
ATOM 6093 N N . GLU G 2 6 ? 34.196 74.335 43.261 1.00 40.60 627 GLU G N 1
ATOM 6094 C CA . GLU G 2 6 ? 33.126 75.130 43.856 1.00 41.10 627 GLU G CA 1
ATOM 6095 C C . GLU G 2 6 ? 32.012 75.393 42.846 1.00 40.81 627 GLU G C 1
ATOM 6096 O O . GLU G 2 6 ? 30.833 75.276 43.176 1.00 40.68 627 GLU G O 1
ATOM 6098 N N . PHE G 2 7 ? 32.387 75.746 41.619 1.00 41.13 628 PHE G N 1
ATOM 6099 C CA . PHE G 2 7 ? 31.405 76.014 40.574 1.00 42.38 628 PHE G CA 1
ATOM 6100 C C . PHE G 2 7 ? 30.475 74.813 40.423 1.00 41.33 628 PHE G C 1
ATOM 6101 O O . PHE G 2 7 ? 29.249 74.955 40.488 1.00 40.57 628 PHE G O 1
ATOM 6109 N N . LEU G 2 8 ? 31.075 73.637 40.223 1.00 40.65 629 LEU G N 1
ATOM 6110 C CA . LEU G 2 8 ? 30.332 72.395 40.053 1.00 40.58 629 LEU G CA 1
ATOM 6111 C C . LEU G 2 8 ? 29.462 72.068 41.251 1.00 41.21 629 LEU G C 1
ATOM 6112 O O . LEU G 2 8 ? 28.323 71.623 41.091 1.00 40.76 629 LEU G O 1
ATOM 6117 N N . LEU G 2 9 ? 29.997 72.279 42.451 1.00 42.01 630 LEU G N 1
ATOM 6118 C CA . LEU G 2 9 ? 29.239 71.989 43.663 1.00 43.59 630 LEU G CA 1
ATOM 6119 C C . LEU G 2 9 ? 28.047 72.919 43.834 1.00 44.43 630 LEU G C 1
ATOM 6120 O O . LEU G 2 9 ? 27.032 72.530 44.408 1.00 44.96 630 LEU G O 1
ATOM 6125 N N . ASP G 2 10 ? 28.161 74.140 43.322 1.00 45.78 631 ASP G N 1
ATOM 6126 C CA . ASP G 2 10 ? 27.067 75.102 43.409 1.00 47.13 631 ASP G CA 1
ATOM 6127 C C . ASP G 2 10 ? 25.810 74.612 42.710 1.00 48.20 631 ASP G C 1
ATOM 6128 O O . ASP G 2 10 ? 24.703 74.894 43.159 1.00 47.71 631 ASP G O 1
ATOM 6133 N N . PHE G 2 11 ? 25.982 73.882 41.610 1.00 50.21 632 PHE G N 1
ATOM 6134 C CA . PHE G 2 11 ? 24.844 73.375 40.848 1.00 51.66 632 PHE G CA 1
ATOM 6135 C C . PHE G 2 11 ? 24.129 72.156 41.413 1.00 53.03 632 PHE G C 1
ATOM 6136 O O . PHE G 2 11 ? 22.952 71.948 41.123 1.00 53.85 632 PHE G O 1
ATOM 6144 N N . GLN G 2 12 ? 24.823 71.352 42.213 1.00 53.83 633 GLN G N 1
ATOM 6145 C CA . GLN G 2 12 ? 24.216 70.149 42.776 1.00 54.37 633 GLN G CA 1
ATOM 6146 C C . GLN G 2 12 ? 22.760 70.341 43.182 1.00 55.10 633 GLN G C 1
ATOM 6147 O O . GLN G 2 12 ? 21.942 69.463 42.837 1.00 55.66 633 GLN G O 1
ATOM 6153 N N . TYR H 2 3 ? 14.647 65.200 8.702 1.00 53.88 624 TYR H N 1
ATOM 6154 C CA . TYR H 2 3 ? 13.908 66.495 8.616 1.00 53.87 624 TYR H CA 1
ATOM 6155 C C . TYR H 2 3 ? 14.011 67.326 9.893 1.00 53.78 624 TYR H C 1
ATOM 6156 O O . TYR H 2 3 ? 13.915 66.801 11.006 1.00 53.85 624 TYR H O 1
ATOM 6165 N N . ASP H 2 4 ? 14.197 68.631 9.721 1.00 53.75 625 ASP H N 1
ATOM 6166 C CA . ASP H 2 4 ? 14.323 69.553 10.846 1.00 53.22 625 ASP H CA 1
ATOM 6167 C C . ASP H 2 4 ? 12.969 69.909 11.458 1.00 52.20 625 ASP H C 1
ATOM 6168 O O . ASP H 2 4 ? 11.977 70.078 10.747 1.00 52.17 625 ASP H O 1
ATOM 6173 N N . ARG H 2 5 ? 12.942 70.026 12.782 1.00 51.46 626 ARG H N 1
ATOM 6174 C CA . ARG H 2 5 ? 11.725 70.364 13.512 1.00 50.85 626 ARG H CA 1
ATOM 6175 C C . ARG H 2 5 ? 10.930 71.491 12.860 1.00 50.75 626 ARG H C 1
ATOM 6176 O O . ARG H 2 5 ? 9.750 71.332 12.557 1.00 50.51 626 ARG H O 1
ATOM 6184 N N . GLU H 2 6 ? 11.580 72.629 12.651 1.00 50.84 627 GLU H N 1
ATOM 6185 C CA . GLU H 2 6 ? 10.926 73.781 12.043 1.00 51.04 627 GLU H CA 1
ATOM 6186 C C . GLU H 2 6 ? 10.547 73.493 10.591 1.00 51.18 627 GLU H C 1
ATOM 6187 O O . GLU H 2 6 ? 9.537 73.990 10.092 1.00 50.49 627 GLU H O 1
ATOM 6189 N N . PHE H 2 7 ? 11.362 72.691 9.913 1.00 51.67 628 PHE H N 1
ATOM 6190 C CA . PHE H 2 7 ? 11.096 72.330 8.523 1.00 52.40 628 PHE H CA 1
ATOM 6191 C C . PHE H 2 7 ? 9.727 71.661 8.462 1.00 51.84 628 PHE H C 1
ATOM 6192 O O . PHE H 2 7 ? 8.836 72.103 7.735 1.00 51.59 628 PHE H O 1
ATOM 6200 N N . LEU H 2 8 ? 9.566 70.598 9.247 1.00 51.85 629 LEU H N 1
ATOM 6201 C CA . LEU H 2 8 ? 8.308 69.848 9.311 1.00 51.20 629 LEU H CA 1
ATOM 6202 C C . LEU H 2 8 ? 7.127 70.737 9.657 1.00 51.73 629 LEU H C 1
ATOM 6203 O O . LEU H 2 8 ? 6.080 70.673 9.010 1.00 51.83 629 LEU H O 1
ATOM 6208 N N . LEU H 2 9 ? 7.294 71.567 10.682 1.00 52.42 630 LEU H N 1
ATOM 6209 C CA . LEU H 2 9 ? 6.241 72.475 11.128 1.00 53.80 630 LEU H CA 1
ATOM 6210 C C . LEU H 2 9 ? 5.742 73.463 10.078 1.00 55.39 630 LEU H C 1
ATOM 6211 O O . LEU H 2 9 ? 4.627 73.979 10.188 1.00 56.25 630 LEU H O 1
ATOM 6216 N N . ASP H 2 10 ? 6.561 73.738 9.073 1.00 56.73 631 ASP H N 1
ATOM 6217 C CA . ASP H 2 10 ? 6.164 74.673 8.018 1.00 58.18 631 ASP H CA 1
ATOM 6218 C C . ASP H 2 10 ? 5.446 73.988 6.870 1.00 58.82 631 ASP H C 1
ATOM 6219 O O . ASP H 2 10 ? 5.475 74.457 5.727 1.00 58.93 631 ASP H O 1
ATOM 6224 N N . PHE H 2 11 ? 4.807 72.871 7.182 1.00 58.98 632 PHE H N 1
ATOM 6225 C CA . PHE H 2 11 ? 4.035 72.120 6.203 1.00 58.52 632 PHE H CA 1
ATOM 6226 C C . PHE H 2 11 ? 2.614 71.970 6.721 1.00 58.30 632 PHE H C 1
ATOM 6227 O O . PHE H 2 11 ? 1.659 71.902 5.944 1.00 58.98 632 PHE H O 1
ATOM 6235 N N . GLN H 2 12 ? 2.486 71.925 8.044 1.00 57.71 633 GLN H N 1
ATOM 6236 C CA . GLN H 2 12 ? 1.191 71.768 8.699 1.00 57.23 633 GLN H CA 1
ATOM 6237 C C . GLN H 2 12 ? 0.044 72.437 7.958 1.00 57.14 633 GLN H C 1
ATOM 6238 O O . GLN H 2 12 ? -1.045 71.875 7.873 1.00 56.80 633 GLN H O 1
ATOM 6244 N N . PHE H 2 13 ? 0.287 73.625 7.413 1.00 57.23 634 PHE H N 1
ATOM 6245 C CA . PHE H 2 13 ? -0.756 74.348 6.694 1.00 57.88 634 PHE H CA 1
ATOM 6246 C C . PHE H 2 13 ? -0.372 74.719 5.269 1.00 58.05 634 PHE H C 1
ATOM 6247 O O . PHE H 2 13 ? 0.768 74.411 4.862 1.00 58.48 634 PHE H O 1
#

GO terms:
  GO:0005737 cytoplasm (C, EXP)
  GO:0005515 protein binding (F, IPI)
  GO:0033391 chromatoid body (C, IDA)
  GO:0005737 cytoplasm (C, IDA)
  GO:0071549 cellular response to dexamethasone stimulus (P, IDA)
  GO:0001662 behavioral fear response (P, IGI)
  GO:0019827 stem cell population maintenance (P, IGI)
  GO:0045665 negative regulation of neuron differentiation (P, IMP)
  GO:0017148 negative regulation of translation (P, IMP)
  GO:0019827 stem cell population maintenance (P, IMP)
  GO:0005829 cytosol (C, TAS)
  GO:0098808 mRNA cap binding (F, IDA)
  GO:0016604 nuclear body (C, IDA)
  GO:0003743 translation initiation factor activity (F, IDA)
  GO:0051168 nuclear export (P, IDA)
  GO:0006406 mRNA export from nucleus (P, IDA)
  GO:0005634 nucleus (C, EXP)
  GO:0006406 mRNA export from nucleus (P, IMP)
  GO:0006413 translational initiation (P, IMP)
  GO:0098794 postsynapse (C, IDA)

Nearest PDB structures (foldseek):
  1ejh-assembly2_B  TM=9.747E-01  e=2.808E-35  Mus musculus
  1l8b-assembly2_B  TM=9.779E-01  e=4.523E-35  Mus musculus
  2v8y-assembly2_E  TM=9.827E-01  e=1.403E-34  Homo sapiens
  5ei3-assembly1_A  TM=9.793E-01  e=3.232E-34  Homo sapiens
  6ylv-assembly4_D  TM=9.810E-01  e=2.399E-34  Mus musculus

Foldseek 3Di:
DPVDWAFFPFKKWKWKADPDPDDDSVPSIGTDDIGGTPVVVCVVVVPDDAPLRDDAFMKIKIFTPPAGPDCPTLQRVQKWKWKDWFARDPDDSCLRVLQVLQVCCLRNVVLPPQSQQWTIKMWHHHPGTIMIITMGRHNPPCVNVVSVQVSSCVSSVHDPPPKIFIDRSVVVVVGGPDID/DDDDFAFFPFKKWKWKFDQDVVDDRLVSIDTDDIGGTPVVVCVVVVPDDQPLPDDQFMKMKIFTPPADPDCPGQQAVQKKKFKDWAAPVCSVPPQSVLQVLQVCCQRVVVLPPLSQQWTIKMWHRHPRTIMIITMGRHPPPCVSVVSCNVRSCVSSVPDPPDKIFMGRVVVVVVDGPDID/DVPDDFAFFPFKKWKKKFDDDVVDDRVVRIGTDDIGGTPVVVCVVVVPDDAPLPDDAPMKMKIFTPPADPDCPGLQQVQKWKWKDWFAPVCSVPPQRVLQVLQVCCLRNVVLPPLNQQWGIKMWHHHPRTIMIITMGRHNVPVVSVVSVNVSSCVSSVPDPVDKIFIDRVVVVVVDGPDID/DFAFFPFKKWKWKADQDPVDDRVRRIGIDDIGGTPVVVVVVVVPDDQLLPDDAFMKIKIFTPPADPDCPTLQQVQWWKFKDWAPVCLSVLVVLQVCCLRVVVLPPQNQQWGIKMWHRHPVIIMIITGGRHNPPVVNVVSVNVSSCVSSVPDPPDKIAIDRVNPCRPDID/DDDDPVRVVVPPPD/DDDDPVRVVVCPPVDD/DDDDPVRVVVVD/DDPVVVVVVPD

Radius of gyration: 32.66 Å; Cα contacts (8 Å, |Δi|>4): 1564; chains: 8; bounding box: 92×76×69 Å